Protein AF-0000000077857695 (afdb_homodimer)

pLDDT: mean 72.37, std 32.59, range [12.42, 98.81]

Radius of gyration: 38.2 Å; Cα contacts (8 Å, |Δi|>4): 1577; chains: 2; bounding box: 102×129×123 Å

Solvent-accessible surface area (backbone atoms only — not comparable to full-atom values): 80699 Å² total; per-residue (Å²): 125,87,86,89,89,79,82,91,87,80,86,78,92,68,86,69,86,88,51,24,64,79,84,88,80,83,83,84,83,84,83,87,83,86,82,84,88,85,86,78,89,80,85,86,79,86,78,86,74,84,84,78,83,80,89,83,90,84,89,92,79,85,91,83,82,85,90,81,90,86,86,87,83,78,91,83,80,74,90,73,72,74,85,64,69,84,77,70,71,86,71,39,16,75,67,79,69,83,62,64,72,78,78,61,50,61,49,73,38,88,58,38,28,38,34,47,61,18,84,56,19,61,57,53,46,72,63,62,60,71,51,78,47,36,89,83,76,28,34,32,78,54,94,79,38,31,40,36,51,34,29,70,57,42,83,82,34,83,31,42,45,41,26,46,33,37,49,39,82,76,29,65,64,47,81,52,48,65,57,46,32,51,56,44,45,63,50,44,59,88,45,53,68,59,24,52,53,45,26,63,26,53,45,34,27,54,55,63,53,69,64,62,68,65,49,48,60,28,39,74,75,33,66,75,63,34,60,41,26,34,51,32,23,45,44,58,47,22,54,78,52,41,68,75,35,83,83,44,47,83,46,84,77,63,65,60,66,63,41,48,53,49,23,53,52,37,36,60,47,32,42,53,54,43,36,53,52,42,49,43,17,52,55,42,50,61,46,31,81,54,92,40,61,79,63,55,64,61,52,41,51,44,17,50,49,30,19,44,51,38,41,39,48,35,56,43,39,40,44,58,50,85,74,40,70,50,50,67,67,54,38,20,43,46,53,43,41,31,48,51,51,50,43,51,42,48,51,51,16,41,56,46,32,48,80,54,50,80,48,75,54,51,51,54,55,72,80,89,55,77,75,46,46,59,77,66,70,59,76,75,66,83,76,75,50,56,69,48,54,52,50,68,58,16,48,51,50,41,54,48,48,50,55,52,41,55,53,47,50,47,49,42,60,64,52,59,25,61,59,36,52,56,66,39,51,31,68,61,45,47,64,63,43,50,63,52,53,49,50,52,51,51,53,62,71,65,50,58,71,86,67,41,78,80,62,77,54,87,63,47,63,45,60,51,45,65,59,47,51,53,46,40,51,54,47,58,56,43,49,58,39,57,52,21,61,74,32,76,54,74,67,82,55,61,67,60,53,52,49,51,49,50,52,45,52,52,49,53,50,52,46,51,51,54,61,72,65,59,47,71,57,36,59,70,25,67,59,58,63,61,48,26,54,36,54,26,35,53,55,41,48,39,48,50,52,30,76,65,41,90,44,71,68,50,27,52,50,32,41,51,50,45,53,51,51,52,51,51,30,58,66,49,18,79,74,21,66,41,35,36,24,14,46,47,45,41,50,67,55,68,40,47,94,36,31,79,75,56,73,48,92,65,81,75,79,76,71,82,68,85,70,72,72,78,82,71,80,78,76,78,74,77,70,76,77,73,78,82,81,80,79,84,88,87,81,78,85,70,28,60,52,79,75,82,73,83,78,77,75,72,66,68,75,67,61,79,68,55,76,81,66,54,72,48,45,83,37,69,82,56,49,72,70,64,67,76,73,65,125,131,88,85,76,94,78,74,98,74,89,79,87,88,84,86,81,83,84,76,86,89,74,84,88,78,83,86,80,84,84,88,82,90,81,84,88,80,86,86,80,91,81,80,57,46,67,86,83,88,81,78,86,78,81,85,75,85,79,85,89,80,85,86,87,81,82,88,77,88,78,80,85,89,79,92,81,83,73,87,74,72,74,87,67,67,82,79,69,70,84,71,67,68,76,73,78,71,81,62,65,71,78,80,60,48,60,48,73,38,88,58,40,28,39,34,46,63,19,83,57,20,61,58,52,45,72,61,63,61,70,52,79,47,36,87,84,75,29,33,32,79,53,95,79,37,31,39,34,51,35,29,71,59,42,84,84,34,84,31,43,46,38,26,46,31,37,51,40,83,76,29,66,64,47,81,51,48,66,57,45,31,50,56,43,47,64,51,46,60,88,44,52,67,61,26,53,53,46,25,62,27,51,46,35,28,55,54,64,55,70,62,61,68,64,50,48,60,29,39,74,75,32,66,77,64,33,61,43,26,35,50,30,22,45,43,58,47,23,55,78,52,40,69,74,35,84,81,44,46,84,46,86,78,64,65,62,66,63,41,47,52,49,22,54,52,36,37,61,47,32,43,53,54,45,36,54,53,42,48,42,16,51,55,42,48,60,45,32,81,54,95,40,63,79,64,56,65,61,52,40,51,44,16,50,50,30,19,45,50,36,40,37,48,36,57,43,39,40,46,59,51,87,74,40,70,50,51,67,68,54,39,20,42,46,53,44,42,30,49,51,50,51,44,52,41,48,51,52,15,42,58,46,31,46,79,55,52,81,47,76,54,50,51,54,56,71,82,89,54,76,74,44,47,58,80,66,70,60,76,78,66,83,75,75,49,56,68,49,54,52,48,68,60,15,48,51,49,40,53,49,47,50,55,51,41,55,51,49,50,48,50,43,61,64,52,59,24,61,58,34,52,56,65,39,50,32,67,62,47,46,64,63,43,50,64,54,55,49,50,53,52,51,54,63,73,66,51,58,71,87,66,40,79,79,61,76,54,85,62,46,62,45,59,51,45,63,61,48,50,51,45,38,51,54,50,58,57,42,50,56,38,58,54,21,60,72,31,76,55,74,66,81,56,61,68,59,52,54,50,52,50,49,54,45,52,52,49,52,51,50,46,50,50,54,60,70,65,58,47,70,56,36,58,70,27,68,58,59,62,62,49,26,53,36,55,26,33,53,56,40,48,40,48,50,52,30,77,65,41,90,45,73,66,51,27,53,49,31,41,51,50,46,52,50,49,52,50,51,30,58,67,49,18,79,74,24,65,41,36,35,24,15,47,46,46,41,50,66,57,68,42,48,93,38,31,79,77,57,72,48,90,65,81,76,78,77,70,80,70,85,70,73,71,77,80,71,77,78,76,78,75,77,71,76,80,74,79,82,80,81,88,82,85,82,88,78,86,73,83,77,81,79,75,81,74,80,80,74,79,65,71,73,75,68,63,78,64,54,76,80,68,52,71,50,44,81,38,68,82,58,48,70,70,63,65,78,73,63,124

Organism: Aspergillus terreus (NCBI:txid33178)

Sequence (1358 aa):
MFGDRDALSDRVISVVFASRATRGSRSPGGNDQSQGYNSLPASHVAYRALAPNTGITTEQISSAPEPAEYSALVSGSSGLLGNAQELLEGTRAPDPASSEPPDTSLGLCRSRFAELYGLTSDMEPILMRHRPYDPVTNEFRLETHSIRRVLQQDMGMQYPVTFHVSGDEKALGYHAEAVQHDTIERCVQPYGPSLVKLFWKIVHPYYPILYKQGFMERYLRSYRNVPAPLLGAVYLISLNWWSYDPELSNKTSPNASFLREAVINAIQNSYHRPKLSSIEATLLLLQCKPEDALNPDHTWTWGCTGQALSIGEAIGLHLDASSWDIPDWEKGLRKRLSWALYVQDKWTALMHGRPSHIHDDNWGVRDLTDDDFFDLQVEDQPGFSPLEGDPEVGKQEFMALVALTKILSDILSLLYTLRASQIQDTVQLYEIALPILERLSHWHQHLSPSLLMSQRVVRQLVQGFIHLSYHTLILTVLRRIIRSTALAPLCFDVAVLNRTRTLSSDAAEAATAFVKALRPDHLEAFWTFSSGFGFSLIGSFITLLLVTSRSETEKTHWREALNDYLWTLRLMGKASEPMSYAVNRLEGAILRGMEHALAVKIAPTIIETDDRSRRHDVPFNAVPPTGPQSPTMESSRSLHPATSEGTGDWVTLFMNEDLINLDLSQFDWLGEGRSDLVPMFGDRDALSDRVISVVFASRATRGSRSPGGNDQSQGYNSLPASHVAYRALAPNTGITTEQISSAPEPAEYSALVSGSSGLLGNAQELLEGTRAPDPASSEPPDTSLGLCRSRFAELYGLTSDMEPILMRHRPYDPVTNEFRLETHSIRRVLQQDMGMQYPVTFHVSGDEKALGYHAEAVQHDTIERCVQPYGPSLVKLFWKIVHPYYPILYKQGFMERYLRSYRNVPAPLLGAVYLISLNWWSYDPELSNKTSPNASFLREAVINAIQNSYHRPKLSSIEATLLLLQCKPEDALNPDHTWTWGCTGQALSIGEAIGLHLDASSWDIPDWEKGLRKRLSWALYVQDKWTALMHGRPSHIHDDNWGVRDLTDDDFFDLQVEDQPGFSPLEGDPEVGKQEFMALVALTKILSDILSLLYTLRASQIQDTVQLYEIALPILERLSHWHQHLSPSLLMSQRVVRQLVQGFIHLSYHTLILTVLRRIIRSTALAPLCFDVAVLNRTRTLSSDAAEAATAFVKALRPDHLEAFWTFSSGFGFSLIGSFITLLLVTSRSETEKTHWREALNDYLWTLRLMGKASEPMSYAVNRLEGAILRGMEHALAVKIAPTIIETDDRSRRHDVPFNAVPPTGPQSPTMESSRSLHPATSEGTGDWVTLFMNEDLINLDLSQFDWLGEGRSDLVP

Secondary structure (DSSP, 8-state):
------------------------------------------------------------------------------TTSGGGGGGSS------S---------SSS-SSEEEEE--TTSSS-HHHHHTS---TTT-EEE-SS-EEEEEES-BTTBSS-EEEEEEEGGGSTTGGGHHHHHHHHHHHHTT-HHHHHHHIIIIITTTS--S-HHHHHHHHHH-GGGS-HHHHHHHHHHHGGGGGGSTTTTTSPPPPHHHHHHHHHHHHHHHTTS--HHHHHHHHHHHHSPPSSSSS--HHHHHHHHHHHHHHHHHTTTTS--TTSSS-HHHHHHHHHHHHHHHHHHHHHHHHHT---S--GGG--PPPP-GGGGGGG-----S---TT---HHHHHHHHHHHHHHHHHHHHHIIIIISTTGGG---HHHHHHHHHHHHHHHHHHHHTS-GGGSTT---TT-----HHHHHHHHHHHHHHHHHHHHHTSSSPP--HHHHHHHHHHHHHHHHHHHHHHHT--HHHHTS---TTHHHHHHHHHHHHHHHHHT-SSHHHHHHHHHHHHHHHHHHHHHHTT-HHHHHHHHHIIIIISTT-HHHHT--PPP--------S----------------------------------SGGGTT-----GGG--GGGSHHHHGGGSTT--/--------------------------------------------------------------------------------SGGGGGGSS------SS--------SSS-SSEEEEE--TTSSS-HHHHHTS---TTT-EEE-SS-EEEEEES-BTTBSS-EEEEEEEGGGSTTGGGHHHHHHHHHHHHTT-HHHHHHHIIIIITTTS--S-HHHHHHHHHH-GGGS-HHHHHHHHHHHGGGGGGSTTTTTSPPPPHHHHHHHHHHHHHHHTTS--HHHHHHHHHHHHSPPSSSSS--HHHHHHHHHHHHHHHHHTTTTS--TTSSS-HHHHHHHHHHHHHHHHHHHHHHHHHT---S--GGG--PPPP-GGGGGGG-----S---TT---HHHHHHHHHHHHHHHHHHHHHIIIIISTTGGG---HHHHHHHHHHHHHHHHHHHHTS-GGGSTT---TT-----HHHHHHHHHHHHHHHHHHHHHTSSSPP--HHHHHHHHHHHHHHHHHHHHHHHT--HHHHTS---TTHHHHHHHHHHHHHHHHHT-SSHHHHHHHHHHHHHHHHHHHHHHTT-HHHHHHHHHIIIIISTT-HHHHT--PPP--------S-------------------------------------STT-----TT---GGGSHHHHGGGSTT--

Foldseek 3Di:
DDDDDDDDDDDDDPPPDDAADDDDDDDDYDDYDYDDYDDDDDDDDDDDDDDDDDDDDDYDDDDDDDDDDDDDDDDDDDDPDDDPPPPPDDPDDPPPPPPVPPQLAAFPDQWKHKFWDDCPDPDHQVVVLPAPADPVNQWDDDDFWIKHFFACADPNHRGTTIIIMGTLVPFPPSVCQQVLLVQLCVQFPPCLVVLLVLCQFFPCLQQVLDLVVVQVVQVVVHSSSHRRLLSLLSNLQSLLCQCVRPVRVPDDGGDSVSSLVSNVVSLVSCLRRHGSSSLNSLLSSLQHQAPDLQDHDLVVNLVSLVVSVVSLVRSPLLAQCCRTNGDQLVNLSSLSSSLSSLLSQLLSCVLVVHDRPDDPVRHHRDQDDPSSCVSVPPDCPPDPDLSGDDSVLSVLNSSLSSVLSVLSVLCCVCCRPPVNVVDLALVVLLVSLVVSVVVLVVSVVPRDPSLDPPPPDDSYQRECQSVLSSLLSLLSSLLSNLVSCQDPPHDPPVVSVVVSLVSLVVSLVVSLVSLLPDDLSNQSHRHGSSNLSSLLSSLLSLVSQLVSPLDPVSNVVSLVVSQVSLVSLVVCCVSHSSSVNSNSCCQVPVCPPCCVVSVHDRPPPPPPDPPVPDPPDPPPPPPPPPPDDDDDDDDDDIINNPPDPPDDPPPPPSPPPNSVPPCCVVVVVVPPPPPPPPD/DDDDPDDDDDDDDDPDPDDDDDDDDDDDDDDDDDDDDDDDDDDDDDDDDDDDDDDDDDDDDDDDDDDDDDDDDDDDDDDPDDDPPPPPPDPPDPPPPPPPPPQLAAFPDQWKHKFWDDPPDPPHQVVVLPAPADPVNQWDDDDFWIKHFFACADPNHRGTTIIIMGTLVPFPPSVCQQVLLVQLCVQFPPCLVVLLVLLQFFPCLQQVLDLVVVQVVQVVVHSSSHRRLLSLLSNLQSLLCQCVRPVRVPDDGGDSVSSLVSNVVSLVSCLRRHGSSSLNSLLSSLQHQAPDLQDHDLVVNLVSLVVSVVSLVRSPLLAQCCRTNGDQLVNLSSLSSSLSSLLSQLLSCVLVVHDRPDDPVRHHRDQDDPSSCVSVPPDCPPDPDLSGDDSVLSVLNSSLSSVLSVLSVLCCVCCRPPVNVPDLALVVLLVSLVVSVVVLVVSVVPRDPSLDPPPPDDSYQRECQSVLSSLLSLLSSLLSNLVSCQDPPHDPPVVSVVVSLVSLVVSLVVNLVSLLPDDLSNQSHRHGSSNLSSLLSSLLSLVSQLVSPLDPVSNVVSLVVSQVSLVSLVVCCVSHSSSVNSNSCCQVPVCPPCCVVSVHDRPDDPPPDPPVPDPPDPPPPPPPDDPDDDDDDDDDDDPDPDPDPPPPPVPPPSPPPNSVPPCCVVVVVVPPPPPPPPD

Nearest PDB structures (foldseek):
  8fit-assembly1_A  TM=4.847E-01  e=7.953E+00  synthetic construct
  8ftk-assembly1_A  TM=2.896E-01  e=5.002E+00  Thermochaetoides thermophila DSM 1495
  8fbj-assembly1_A  TM=2.468E-01  e=5.676E+00  synthetic construct
  4u1d-assembly1_C  TM=1.860E-01  e=8.653E+00  Saccharomyces cerevisiae S288C
  8fit-assembly1_A  TM=4.749E-01  e=6.819E+00  synthetic construct

Structure (mmCIF, N/CA/C/O backbone):
data_AF-0000000077857695-model_v1
#
loop_
_entity.id
_entity.type
_entity.pdbx_description
1 polymer 'Uncharacterized protein'
#
loop_
_atom_site.group_PDB
_atom_site.id
_atom_site.type_symbol
_atom_site.label_atom_id
_atom_site.label_alt_id
_atom_site.label_comp_id
_atom_site.label_asym_id
_atom_site.label_entity_id
_atom_site.label_seq_id
_atom_site.pdbx_PDB_ins_code
_atom_site.Cartn_x
_atom_site.Cartn_y
_atom_site.Cartn_z
_atom_site.occupancy
_atom_site.B_iso_or_equiv
_atom_site.auth_seq_id
_atom_site.auth_comp_id
_atom_site.auth_asym_id
_atom_site.auth_atom_id
_atom_site.pdbx_PDB_model_num
ATOM 1 N N . MET A 1 1 ? -37.156 -33.938 22.062 1 16.45 1 MET A N 1
ATOM 2 C CA . MET A 1 1 ? -37.344 -35.375 22.047 1 16.45 1 MET A CA 1
ATOM 3 C C . MET A 1 1 ? -36.594 -36 20.875 1 16.45 1 MET A C 1
ATOM 5 O O . MET A 1 1 ? -36.75 -37.219 20.609 1 16.45 1 MET A O 1
ATOM 9 N N . PHE A 1 2 ? -36.375 -35.375 19.766 1 18.7 2 PHE A N 1
ATOM 10 C CA . PHE A 1 2 ? -36.125 -36.375 18.734 1 18.7 2 PHE A CA 1
ATOM 11 C C . PHE A 1 2 ? -34.906 -37.219 19.094 1 18.7 2 PHE A C 1
ATOM 13 O O . PHE A 1 2 ? -34.031 -36.781 19.844 1 18.7 2 PHE A O 1
ATOM 20 N N . GLY A 1 3 ? -34.812 -38.375 18.484 1 16.48 3 GLY A N 1
ATOM 21 C CA . GLY A 1 3 ? -34.312 -39.75 18.688 1 16.48 3 GLY A CA 1
ATOM 22 C C . GLY A 1 3 ? -32.812 -39.844 18.625 1 16.48 3 GLY A C 1
ATOM 23 O O . GLY A 1 3 ? -32.125 -38.906 18.25 1 16.48 3 GLY A O 1
ATOM 24 N N . ASP A 1 4 ? -32.312 -41.062 18.25 1 16.34 4 ASP A N 1
ATOM 25 C CA . ASP A 1 4 ? -31.422 -42.188 18.578 1 16.34 4 ASP A CA 1
ATOM 26 C C . ASP A 1 4 ? -30.031 -41.969 17.969 1 16.34 4 ASP A C 1
ATOM 28 O O . ASP A 1 4 ? -29.906 -41.469 16.844 1 16.34 4 ASP A O 1
ATOM 32 N N . ARG A 1 5 ? -28.922 -42.188 18.75 1 18.36 5 ARG A N 1
ATOM 33 C CA . ARG A 1 5 ? -27.531 -42.125 19.172 1 18.36 5 ARG A CA 1
ATOM 34 C C . ARG A 1 5 ? -26.641 -42.969 18.266 1 18.36 5 ARG A C 1
ATOM 36 O O . ARG A 1 5 ? -25.516 -42.562 17.953 1 18.36 5 ARG A O 1
ATOM 43 N N . ASP A 1 6 ? -26.922 -44.375 18 1 16.05 6 ASP A N 1
ATOM 44 C CA . ASP A 1 6 ? -25.969 -45.438 18.328 1 16.05 6 ASP A CA 1
ATOM 45 C C . ASP A 1 6 ? -25.047 -45.719 17.156 1 16.05 6 ASP A C 1
ATOM 47 O O . ASP A 1 6 ? -23.859 -45.969 17.344 1 16.05 6 ASP A O 1
ATOM 51 N N . ALA A 1 7 ? -25.484 -46.156 15.969 1 15.77 7 ALA A N 1
ATOM 52 C CA . ALA A 1 7 ? -25.109 -47.531 15.594 1 15.77 7 ALA A CA 1
ATOM 53 C C . ALA A 1 7 ? -23.672 -47.562 15.109 1 15.77 7 ALA A C 1
ATOM 55 O O . ALA A 1 7 ? -22.875 -48.406 15.57 1 15.77 7 ALA A O 1
ATOM 56 N N . LEU A 1 8 ? -23.438 -47.594 13.695 1 15.95 8 LEU A N 1
ATOM 57 C CA . LEU A 1 8 ? -22.953 -48.719 12.898 1 15.95 8 LEU A CA 1
ATOM 58 C C . LEU A 1 8 ? -21.438 -48.812 12.961 1 15.95 8 LEU A C 1
ATOM 60 O O . LEU A 1 8 ? -20.75 -47.781 13.062 1 15.95 8 LEU A O 1
ATOM 64 N N . SER A 1 9 ? -20.844 -50.156 12.945 1 15.62 9 SER A N 1
ATOM 65 C CA . SER A 1 9 ? -19.828 -51.188 13.117 1 15.62 9 SER A CA 1
ATOM 66 C C . SER A 1 9 ? -18.641 -50.938 12.203 1 15.62 9 SER A C 1
ATOM 68 O O . SER A 1 9 ? -18.734 -50.188 11.227 1 15.62 9 SER A O 1
ATOM 70 N N . ASP A 1 10 ? -17.609 -51.812 12.258 1 16.98 10 ASP A N 1
ATOM 71 C CA . ASP A 1 10 ? -16.203 -52.188 12.32 1 16.98 10 ASP A CA 1
ATOM 72 C C . ASP A 1 10 ? -15.672 -52.594 10.938 1 16.98 10 ASP A C 1
ATOM 74 O O . ASP A 1 10 ? -14.516 -52.969 10.797 1 16.98 10 ASP A O 1
ATOM 78 N N . ARG A 1 11 ? -16.5 -52.688 9.836 1 15.91 11 ARG A N 1
ATOM 79 C CA . ARG A 1 11 ? -16.062 -53.75 8.953 1 15.91 11 ARG A CA 1
ATOM 80 C C . ARG A 1 11 ? -14.625 -53.562 8.5 1 15.91 11 ARG A C 1
ATOM 82 O O . ARG A 1 11 ? -14.102 -52.438 8.539 1 15.91 11 ARG A O 1
ATOM 89 N N . VAL A 1 12 ? -14.094 -54.719 7.605 1 15.38 12 VAL A N 1
ATOM 90 C CA . VAL A 1 12 ? -13.188 -55.844 7.359 1 15.38 12 VAL A CA 1
ATOM 91 C C . VAL A 1 12 ? -12.133 -55.438 6.336 1 15.38 12 VAL A C 1
ATOM 93 O O . VAL A 1 12 ? -10.938 -55.688 6.523 1 15.38 12 VAL A O 1
ATOM 96 N N . ILE A 1 13 ? -12.43 -54.875 5.039 1 14.98 13 ILE A N 1
ATOM 97 C CA . ILE A 1 13 ? -11.953 -55.688 3.924 1 14.98 13 ILE A CA 1
ATOM 98 C C . ILE A 1 13 ? -10.469 -55.438 3.688 1 14.98 13 ILE A C 1
ATOM 100 O O . ILE A 1 13 ? -10.039 -54.281 3.613 1 14.98 13 ILE A O 1
ATOM 104 N N . SER A 1 14 ? -9.547 -56.531 3.824 1 16.02 14 SER A N 1
ATOM 105 C CA . SER A 1 14 ? -8.172 -57 3.771 1 16.02 14 SER A CA 1
ATOM 106 C C . SER A 1 14 ? -7.594 -56.875 2.367 1 16.02 14 SER A C 1
ATOM 108 O O . SER A 1 14 ? -6.5 -57.375 2.09 1 16.02 14 SER A O 1
ATOM 110 N N . VAL A 1 15 ? -7.742 -55.812 1.631 1 15.15 15 VAL A N 1
ATOM 111 C CA . VAL A 1 15 ? -7.391 -56.062 0.236 1 15.15 15 VAL A CA 1
ATOM 112 C C . VAL A 1 15 ? -5.922 -56.469 0.136 1 15.15 15 VAL A C 1
ATOM 114 O O . VAL A 1 15 ? -5.039 -55.719 0.577 1 15.15 15 VAL A O 1
ATOM 117 N N . VAL A 1 16 ? -5.586 -57.75 -0.18 1 15.62 16 VAL A N 1
ATOM 118 C CA . VAL A 1 16 ? -4.461 -58.688 -0.301 1 15.62 16 VAL A CA 1
ATOM 119 C C . VAL A 1 16 ? -3.637 -58.344 -1.539 1 15.62 16 VAL A C 1
ATOM 121 O O . VAL A 1 16 ? -2.564 -58.906 -1.759 1 15.62 16 VAL A O 1
ATOM 124 N N . PHE A 1 17 ? -3.646 -57.281 -2.162 1 15.16 17 PHE A N 1
ATOM 125 C CA . PHE A 1 17 ? -3.148 -57.531 -3.508 1 15.16 17 PHE A CA 1
ATOM 126 C C . PHE A 1 17 ? -1.735 -58.094 -3.461 1 15.16 17 PHE A C 1
ATOM 128 O O . PHE A 1 17 ? -0.964 -57.781 -2.553 1 15.16 17 PHE A O 1
ATOM 135 N N . ALA A 1 18 ? -1.448 -59.031 -4.465 1 14.61 18 ALA A N 1
ATOM 136 C CA . ALA A 1 18 ? -0.634 -60.094 -4.996 1 14.61 18 ALA A CA 1
ATOM 137 C C . ALA A 1 18 ? 0.766 -59.625 -5.359 1 14.61 18 ALA A C 1
ATOM 139 O O . ALA A 1 18 ? 0.969 -58.438 -5.621 1 14.61 18 ALA A O 1
ATOM 140 N N . SER A 1 19 ? 1.683 -60.688 -5.562 1 15.39 19 SER A N 1
ATOM 141 C CA . SER A 1 19 ? 3.018 -61.25 -5.367 1 15.39 19 SER A CA 1
ATOM 142 C C . SER A 1 19 ? 3.914 -60.969 -6.566 1 15.39 19 SER A C 1
ATOM 144 O O . SER A 1 19 ? 5.133 -60.844 -6.422 1 15.39 19 SER A O 1
ATOM 146 N N . ARG A 1 20 ? 3.615 -60.969 -7.906 1 14.34 20 ARG A N 1
ATOM 147 C CA . ARG A 1 20 ? 4.391 -61.938 -8.641 1 14.34 20 ARG A CA 1
ATOM 148 C C . ARG A 1 20 ? 5.809 -61.438 -8.898 1 14.34 20 ARG A C 1
ATOM 150 O O . ARG A 1 20 ? 6.781 -62.156 -8.609 1 14.34 20 ARG A O 1
ATOM 157 N N . ALA A 1 21 ? 6.207 -61.094 -10.219 1 14.52 21 ALA A N 1
ATOM 158 C CA . ALA A 1 21 ? 7.023 -61.906 -11.125 1 14.52 21 ALA A CA 1
ATOM 159 C C . ALA A 1 21 ? 8.508 -61.562 -10.977 1 14.52 21 ALA A C 1
ATOM 161 O O . ALA A 1 21 ? 8.859 -60.469 -10.492 1 14.52 21 ALA A O 1
ATOM 162 N N . THR A 1 22 ? 9.266 -62.312 -11.859 1 14.44 22 THR A N 1
ATOM 163 C CA . THR A 1 22 ? 10.477 -63.125 -11.914 1 14.44 22 THR A CA 1
ATOM 164 C C . THR A 1 22 ? 11.688 -62.281 -12.273 1 14.44 22 THR A C 1
ATOM 166 O O . THR A 1 22 ? 12.711 -62.312 -11.586 1 14.44 22 THR A O 1
ATOM 169 N N . ARG A 1 23 ? 12.094 -62.156 -13.633 1 13.84 23 ARG A N 1
ATOM 170 C CA . ARG A 1 23 ? 13.273 -62.875 -14.117 1 13.84 23 ARG A CA 1
ATOM 171 C C . ARG A 1 23 ? 14.523 -62.031 -13.992 1 13.84 23 ARG A C 1
ATOM 173 O O . ARG A 1 23 ? 14.43 -60.812 -13.758 1 13.84 23 ARG A O 1
ATOM 180 N N . GLY A 1 24 ? 15.297 -62.062 -15.141 1 13.9 24 GLY A N 1
ATOM 181 C CA . GLY A 1 24 ? 16.609 -62.625 -15.383 1 13.9 24 GLY A CA 1
ATOM 182 C C . GLY A 1 24 ? 17.734 -61.625 -15.219 1 13.9 24 GLY A C 1
ATOM 183 O O . GLY A 1 24 ? 17.484 -60.438 -15.016 1 13.9 24 GLY A O 1
ATOM 184 N N . SER A 1 25 ? 18.828 -61.844 -16.156 1 13.78 25 SER A N 1
ATOM 185 C CA . SER A 1 25 ? 20.25 -62.125 -15.984 1 13.78 25 SER A CA 1
ATOM 186 C C . SER A 1 25 ? 21.094 -60.875 -16.188 1 13.78 25 SER A C 1
ATOM 188 O O . SER A 1 25 ? 21.953 -60.562 -15.367 1 13.78 25 SER A O 1
ATOM 190 N N . ARG A 1 26 ? 21.281 -60.219 -17.422 1 13.94 26 ARG A N 1
ATOM 191 C CA . ARG A 1 26 ? 22.594 -60.438 -18.031 1 13.94 26 ARG A CA 1
ATOM 192 C C . ARG A 1 26 ? 23.625 -59.438 -17.516 1 13.94 26 ARG A C 1
ATOM 194 O O . ARG A 1 26 ? 23.266 -58.406 -16.969 1 13.94 26 ARG A O 1
ATOM 201 N N . SER A 1 27 ? 24.766 -59.562 -18.312 1 13.48 27 SER A N 1
ATOM 202 C CA . SER A 1 27 ? 26.188 -59.625 -18.031 1 13.48 27 SER A CA 1
ATOM 203 C C . SER A 1 27 ? 26.781 -58.25 -17.891 1 13.48 27 SER A C 1
ATOM 205 O O . SER A 1 27 ? 26.297 -57.438 -17.109 1 13.48 27 SER A O 1
ATOM 207 N N . PRO A 1 28 ? 27.859 -58.062 -18.797 1 13.79 28 PRO A N 1
ATOM 208 C CA . PRO A 1 28 ? 29.25 -57.906 -18.359 1 13.79 28 PRO A CA 1
ATOM 209 C C . PRO A 1 28 ? 29.688 -56.438 -18.281 1 13.79 28 PRO A C 1
ATOM 211 O O . PRO A 1 28 ? 30.172 -56 -17.25 1 13.79 28 PRO A O 1
ATOM 214 N N . GLY A 1 29 ? 30.188 -56 -19.516 1 13.14 29 GLY A N 1
ATOM 215 C CA . GLY A 1 29 ? 31.625 -55.812 -19.641 1 13.14 29 GLY A CA 1
ATOM 216 C C . GLY A 1 29 ? 32.094 -54.406 -19.266 1 13.14 29 GLY A C 1
ATOM 217 O O . GLY A 1 29 ? 31.266 -53.562 -18.891 1 13.14 29 GLY A O 1
ATOM 218 N N . GLY A 1 30 ? 32.781 -53.812 -20.328 1 13.48 30 GLY A N 1
ATOM 219 C CA . GLY A 1 30 ? 34.219 -53.5 -20.344 1 13.48 30 GLY A CA 1
ATOM 220 C C . GLY A 1 30 ? 34.531 -52.062 -19.922 1 13.48 30 GLY A C 1
ATOM 221 O O . GLY A 1 30 ? 33.625 -51.281 -19.656 1 13.48 30 GLY A O 1
ATOM 222 N N . ASN A 1 31 ? 35.312 -51.438 -20.875 1 13.38 31 ASN A N 1
ATOM 223 C CA . ASN A 1 31 ? 36.719 -51.031 -20.766 1 13.38 31 ASN A CA 1
ATOM 224 C C . ASN A 1 31 ? 36.844 -49.562 -20.422 1 13.38 31 ASN A C 1
ATOM 226 O O . ASN A 1 31 ? 35.875 -48.875 -20.156 1 13.38 31 ASN A O 1
ATOM 230 N N . ASP A 1 32 ? 37.531 -48.844 -21.453 1 13.53 32 ASP A N 1
ATOM 231 C CA . ASP A 1 32 ? 38.906 -48.344 -21.375 1 13.53 32 ASP A CA 1
ATOM 232 C C . ASP A 1 32 ? 38.938 -46.875 -20.969 1 13.53 32 ASP A C 1
ATOM 234 O O . ASP A 1 32 ? 37.906 -46.219 -20.938 1 13.53 32 ASP A O 1
ATOM 238 N N . GLN A 1 33 ? 39.625 -46.062 -21.969 1 12.98 33 GLN A N 1
ATOM 239 C CA . GLN A 1 33 ? 40.969 -45.469 -21.812 1 12.98 33 GLN A CA 1
ATOM 240 C C . GLN A 1 33 ? 40.875 -44 -21.406 1 12.98 33 GLN A C 1
ATOM 242 O O . GLN A 1 33 ? 41.281 -43.625 -20.297 1 12.98 33 GLN A O 1
ATOM 247 N N . SER A 1 34 ? 41.438 -43.156 -22.438 1 13.11 34 SER A N 1
ATOM 248 C CA . SER A 1 34 ? 42.719 -42.469 -22.375 1 13.11 34 SER A CA 1
ATOM 249 C C . SER A 1 34 ? 42.562 -41.031 -21.875 1 13.11 34 SER A C 1
ATOM 251 O O . SER A 1 34 ? 41.438 -40.531 -21.719 1 13.11 34 SER A O 1
ATOM 253 N N . GLN A 1 35 ? 43.281 -40.125 -22.703 1 12.9 35 GLN A N 1
ATOM 254 C CA . GLN A 1 35 ? 44.5 -39.406 -22.422 1 12.9 35 GLN A CA 1
ATOM 255 C C . GLN A 1 35 ? 44.219 -37.938 -22.031 1 12.9 35 GLN A C 1
ATOM 257 O O . GLN A 1 35 ? 44.344 -37.562 -20.875 1 12.9 35 GLN A O 1
ATOM 262 N N . GLY A 1 36 ? 44.75 -37.094 -22.984 1 12.97 36 GLY A N 1
ATOM 263 C CA . GLY A 1 36 ? 45.906 -36.25 -22.797 1 12.97 36 GLY A CA 1
ATOM 264 C C . GLY A 1 36 ? 45.562 -34.844 -22.297 1 12.97 36 GLY A C 1
ATOM 265 O O . GLY A 1 36 ? 44.375 -34.531 -22.109 1 12.97 36 GLY A O 1
ATOM 266 N N . TYR A 1 37 ? 46.094 -33.844 -23.172 1 13.42 37 TYR A N 1
ATOM 267 C CA . TYR A 1 37 ? 47.219 -32.938 -22.969 1 13.42 37 TYR A CA 1
ATOM 268 C C . TYR A 1 37 ? 46.719 -31.547 -22.531 1 13.42 37 TYR A C 1
ATOM 270 O O . TYR A 1 37 ? 45.531 -31.266 -22.609 1 13.42 37 TYR A O 1
ATOM 278 N N . ASN A 1 38 ? 47.406 -30.578 -23.234 1 13.15 38 ASN A N 1
ATOM 279 C CA . ASN A 1 38 ? 48.406 -29.609 -22.844 1 13.15 38 ASN A CA 1
ATOM 280 C C . ASN A 1 38 ? 47.812 -28.234 -22.562 1 13.15 38 ASN A C 1
ATOM 282 O O . ASN A 1 38 ? 47.719 -27.828 -21.406 1 13.15 38 ASN A O 1
ATOM 286 N N . SER A 1 39 ? 48.344 -27.312 -23.438 1 13.41 39 SER A N 1
ATOM 287 C CA . SER A 1 39 ? 49.281 -26.219 -23.219 1 13.41 39 SER A CA 1
ATOM 288 C C . SER A 1 39 ? 48.562 -24.906 -22.953 1 13.41 39 SER A C 1
ATOM 290 O O . SER A 1 39 ? 47.344 -24.797 -23.188 1 13.41 39 SER A O 1
ATOM 292 N N . LEU A 1 40 ? 49.375 -23.922 -23.266 1 13.11 40 LEU A N 1
ATOM 293 C CA . LEU A 1 40 ? 49.938 -22.75 -22.594 1 13.11 40 LEU A CA 1
ATOM 294 C C . LEU A 1 40 ? 49.125 -21.5 -22.906 1 13.11 40 LEU A C 1
ATOM 296 O O . LEU A 1 40 ? 48.781 -20.734 -22 1 13.11 40 LEU A O 1
ATOM 300 N N . PRO A 1 41 ? 49.062 -21.188 -24.297 1 13.35 41 PRO A N 1
ATOM 301 C CA . PRO A 1 41 ? 49.875 -20 -24.547 1 13.35 41 PRO A CA 1
ATOM 302 C C . PRO A 1 41 ? 49.25 -18.719 -24 1 13.35 41 PRO A C 1
ATOM 304 O O . PRO A 1 41 ? 48.062 -18.688 -23.656 1 13.35 41 PRO A O 1
ATOM 307 N N . ALA A 1 42 ? 49.906 -17.594 -24.594 1 12.87 42 ALA A N 1
ATOM 308 C CA . ALA A 1 42 ? 50.688 -16.359 -24.422 1 12.87 42 ALA A CA 1
ATOM 309 C C . ALA A 1 42 ? 49.75 -15.148 -24.422 1 12.87 42 ALA A C 1
ATOM 311 O O . ALA A 1 42 ? 49.75 -14.352 -23.484 1 12.87 42 ALA A O 1
ATOM 312 N N . SER A 1 43 ? 49.812 -14.523 -25.578 1 13.5 43 SER A N 1
ATOM 313 C CA . SER A 1 43 ? 50.531 -13.266 -25.781 1 13.5 43 SER A CA 1
ATOM 314 C C . SER A 1 43 ? 49.625 -12.07 -25.453 1 13.5 43 SER A C 1
ATOM 316 O O . SER A 1 43 ? 48.438 -12.219 -25.25 1 13.5 43 SER A O 1
ATOM 318 N N . HIS A 1 44 ? 49.938 -11.039 -26.234 1 14.28 44 HIS A N 1
ATOM 319 C CA . HIS A 1 44 ? 50.531 -9.711 -26.297 1 14.28 44 HIS A CA 1
ATOM 320 C C . HIS A 1 44 ? 49.469 -8.625 -26.219 1 14.28 44 HIS A C 1
ATOM 322 O O . HIS A 1 44 ? 48.281 -8.898 -26.391 1 14.28 44 HIS A O 1
ATOM 328 N N . VAL A 1 45 ? 50 -7.504 -26.516 1 13.24 45 VAL A N 1
ATOM 329 C CA . VAL A 1 45 ? 50.281 -6.125 -26.125 1 13.24 45 VAL A CA 1
ATOM 330 C C . VAL A 1 45 ? 49.188 -5.211 -26.672 1 13.24 45 VAL A C 1
ATOM 332 O O . VAL A 1 45 ? 48.625 -4.395 -25.953 1 13.24 45 VAL A O 1
ATOM 335 N N . ALA A 1 46 ? 49.188 -5.141 -28.031 1 13.48 46 ALA A N 1
ATOM 336 C CA . ALA A 1 46 ? 49.625 -3.869 -28.594 1 13.48 46 ALA A CA 1
ATOM 337 C C . ALA A 1 46 ? 48.531 -2.805 -28.453 1 13.48 46 ALA A C 1
ATOM 339 O O . ALA A 1 46 ? 47.375 -3.127 -28.281 1 13.48 46 ALA A O 1
ATOM 340 N N . TYR A 1 47 ? 49.094 -1.621 -28.797 1 12.42 47 TYR A N 1
ATOM 341 C CA . TYR A 1 47 ? 49.188 -0.172 -28.672 1 12.42 47 TYR A CA 1
ATOM 342 C C . TYR A 1 47 ? 48.062 0.519 -29.438 1 12.42 47 TYR A C 1
ATOM 344 O O . TYR A 1 47 ? 47.469 1.484 -28.953 1 12.42 47 TYR A O 1
ATOM 352 N N . ARG A 1 48 ? 47.875 0.021 -30.75 1 13.44 48 ARG A N 1
ATOM 353 C CA . ARG A 1 48 ? 48.062 1.138 -31.672 1 13.44 48 ARG A CA 1
ATOM 354 C C . ARG A 1 48 ? 47.125 2.297 -31.344 1 13.44 48 ARG A C 1
ATOM 356 O O . ARG A 1 48 ? 46.062 2.096 -30.75 1 13.44 48 ARG A O 1
ATOM 363 N N . ALA A 1 49 ? 47.375 3.27 -32.281 1 12.55 49 ALA A N 1
ATOM 364 C CA . ALA A 1 49 ? 47.625 4.641 -32.719 1 12.55 49 ALA A CA 1
ATOM 365 C C . ALA A 1 49 ? 46.312 5.383 -33 1 12.55 49 ALA A C 1
ATOM 367 O O . ALA A 1 49 ? 46.219 6.582 -32.719 1 12.55 49 ALA A O 1
ATOM 368 N N . LEU A 1 50 ? 45.469 4.641 -33.688 1 12.98 50 LEU A N 1
ATOM 369 C CA . LEU A 1 50 ? 45.188 5.504 -34.844 1 12.98 50 LEU A CA 1
ATOM 370 C C . LEU A 1 50 ? 44.656 6.859 -34.375 1 12.98 50 LEU A C 1
ATOM 372 O O . LEU A 1 50 ? 44.125 6.98 -33.25 1 12.98 50 LEU A O 1
ATOM 376 N N . ALA A 1 51 ? 44.438 7.648 -35.5 1 13.16 51 ALA A N 1
ATOM 377 C CA . ALA A 1 51 ? 44.625 8.867 -36.281 1 13.16 51 ALA A CA 1
ATOM 378 C C . ALA A 1 51 ? 43.625 9.938 -35.844 1 13.16 51 ALA A C 1
ATOM 380 O O . ALA A 1 51 ? 42.562 9.625 -35.344 1 13.16 51 ALA A O 1
ATOM 381 N N . PRO A 1 52 ? 44.188 11.094 -36.281 1 13.2 52 PRO A N 1
ATOM 382 C CA . PRO A 1 52 ? 44.094 12.539 -36.062 1 13.2 52 PRO A CA 1
ATOM 383 C C . PRO A 1 52 ? 42.781 13.148 -36.5 1 13.2 52 PRO A C 1
ATOM 385 O O . PRO A 1 52 ? 42.406 14.219 -36.031 1 13.2 52 PRO A O 1
ATOM 388 N N . ASN A 1 53 ? 42.188 12.469 -37.594 1 12.98 53 ASN A N 1
ATOM 389 C CA . ASN A 1 53 ? 41.906 13.438 -38.656 1 12.98 53 ASN A CA 1
ATOM 390 C C . ASN A 1 53 ? 41.094 14.617 -38.125 1 12.98 53 ASN A C 1
ATOM 392 O O . ASN A 1 53 ? 40.375 14.484 -37.125 1 12.98 53 ASN A O 1
ATOM 396 N N . THR A 1 54 ? 41.062 15.602 -39.094 1 13.3 54 THR A N 1
ATOM 397 C CA . THR A 1 54 ? 41.25 17 -39.5 1 13.3 54 THR A CA 1
ATOM 398 C C . THR A 1 54 ? 39.938 17.781 -39.281 1 13.3 54 THR A C 1
ATOM 400 O O . THR A 1 54 ? 39.969 18.875 -38.688 1 13.3 54 THR A O 1
ATOM 403 N N . GLY A 1 55 ? 39.062 17.719 -40.312 1 13.38 55 GLY A N 1
ATOM 404 C CA . GLY A 1 55 ? 38.844 18.906 -41.125 1 13.38 55 GLY A CA 1
ATOM 405 C C . GLY A 1 55 ? 38 19.969 -40.438 1 13.38 55 GLY A C 1
ATOM 406 O O . GLY A 1 55 ? 37.344 19.672 -39.438 1 13.38 55 GLY A O 1
ATOM 407 N N . ILE A 1 56 ? 37.875 21.188 -41.219 1 13.2 56 ILE A N 1
ATOM 408 C CA . ILE A 1 56 ? 37.938 22.641 -41.312 1 13.2 56 ILE A CA 1
ATOM 409 C C . ILE A 1 56 ? 36.562 23.219 -40.906 1 13.2 56 ILE A C 1
ATOM 411 O O . ILE A 1 56 ? 36.5 24.078 -40.031 1 13.2 56 ILE A O 1
ATOM 415 N N . THR A 1 57 ? 35.812 23.625 -41.969 1 13.2 57 THR A N 1
ATOM 416 C CA . THR A 1 57 ? 35.719 25.031 -42.375 1 13.2 57 THR A CA 1
ATOM 417 C C . THR A 1 57 ? 34.656 25.766 -41.562 1 13.2 57 THR A C 1
ATOM 419 O O . THR A 1 57 ? 33.781 25.125 -40.969 1 13.2 57 THR A O 1
ATOM 422 N N . THR A 1 58 ? 34.094 26.938 -42.312 1 12.95 58 THR A N 1
ATOM 423 C CA . THR A 1 58 ? 34 28.391 -42.312 1 12.95 58 THR A CA 1
ATOM 424 C C . THR A 1 58 ? 32.656 28.828 -41.75 1 12.95 58 THR A C 1
ATOM 426 O O . THR A 1 58 ? 32.625 29.672 -40.844 1 12.95 58 THR A O 1
ATOM 429 N N . GLU A 1 59 ? 31.703 29.484 -42.719 1 13.34 59 GLU A N 1
ATOM 430 C CA . GLU A 1 59 ? 31.422 30.906 -42.906 1 13.34 59 GLU A CA 1
ATOM 431 C C . GLU A 1 59 ? 30.234 31.359 -42.031 1 13.34 59 GLU A C 1
ATOM 433 O O . GLU A 1 59 ? 29.531 30.531 -41.469 1 13.34 59 GLU A O 1
ATOM 438 N N . GLN A 1 60 ? 29.312 32.281 -42.781 1 13.5 60 GLN A N 1
ATOM 439 C CA . GLN A 1 60 ? 28.984 33.688 -42.812 1 13.5 60 GLN A CA 1
ATOM 440 C C . GLN A 1 60 ? 27.734 34 -42 1 13.5 60 GLN A C 1
ATOM 442 O O . GLN A 1 60 ? 26.953 33.094 -41.719 1 13.5 60 GLN A O 1
ATOM 447 N N . ILE A 1 61 ? 27.203 35.312 -42.312 1 13.37 61 ILE A N 1
ATOM 448 C CA . ILE A 1 61 ? 26.844 36.656 -41.812 1 13.37 61 ILE A CA 1
ATOM 449 C C . ILE A 1 61 ? 25.328 36.719 -41.562 1 13.37 61 ILE A C 1
ATOM 451 O O . ILE A 1 61 ? 24.875 37.125 -40.5 1 13.37 61 ILE A O 1
ATOM 455 N N . SER A 1 62 ? 24.484 36.688 -42.656 1 12.89 62 SER A N 1
ATOM 456 C CA . SER A 1 62 ? 23.875 37.969 -42.969 1 12.89 62 SER A CA 1
ATOM 457 C C . SER A 1 62 ? 22.688 38.25 -42.062 1 12.89 62 SER A C 1
ATOM 459 O O . SER A 1 62 ? 22.547 37.656 -41 1 12.89 62 SER A O 1
ATOM 461 N N . SER A 1 63 ? 21.594 38.812 -42.844 1 13.52 63 SER A N 1
ATOM 462 C CA . SER A 1 63 ? 20.938 40.094 -43 1 13.52 63 SER A CA 1
ATOM 463 C C . SER A 1 63 ? 19.703 40.219 -42.125 1 13.52 63 SER A C 1
ATOM 465 O O . SER A 1 63 ? 19.188 39.219 -41.625 1 13.52 63 SER A O 1
ATOM 467 N N . ALA A 1 64 ? 18.859 41.281 -42.719 1 13.69 64 ALA A N 1
ATOM 468 C CA . ALA A 1 64 ? 18.297 42.594 -42.375 1 13.69 64 ALA A CA 1
ATOM 469 C C . ALA A 1 64 ? 16.891 42.438 -41.812 1 13.69 64 ALA A C 1
ATOM 471 O O . ALA A 1 64 ? 16.578 42.969 -40.75 1 13.69 64 ALA A O 1
ATOM 472 N N . PRO A 1 65 ? 15.875 42.75 -42.812 1 13.83 65 PRO A N 1
ATOM 473 C CA . PRO A 1 65 ? 15.188 44.031 -42.656 1 13.83 65 PRO A CA 1
ATOM 474 C C . PRO A 1 65 ? 13.906 43.906 -41.844 1 13.83 65 PRO A C 1
ATOM 476 O O . PRO A 1 65 ? 13.703 44.656 -40.906 1 13.83 65 PRO A O 1
ATOM 479 N N . GLU A 1 66 ? 12.789 43.438 -42.5 1 14.24 66 GLU A N 1
ATOM 480 C CA . GLU A 1 66 ? 11.789 44.406 -42.938 1 14.24 66 GLU A CA 1
ATOM 481 C C . GLU A 1 66 ? 10.719 44.625 -41.875 1 14.24 66 GLU A C 1
ATOM 483 O O . GLU A 1 66 ? 10.508 43.75 -41.031 1 14.24 66 GLU A O 1
ATOM 488 N N . PRO A 1 67 ? 9.695 45.469 -42.406 1 14.15 67 PRO A N 1
ATOM 489 C CA . PRO A 1 67 ? 8.945 46.688 -42.031 1 14.15 67 PRO A CA 1
ATOM 490 C C . PRO A 1 67 ? 7.703 46.375 -41.219 1 14.15 67 PRO A C 1
ATOM 492 O O . PRO A 1 67 ? 7.438 45.219 -40.875 1 14.15 67 PRO A O 1
ATOM 495 N N . ALA A 1 68 ? 6.543 46.969 -41.844 1 13.86 68 ALA A N 1
ATOM 496 C CA . ALA A 1 68 ? 5.672 48.094 -41.531 1 13.86 68 ALA A CA 1
ATOM 497 C C . ALA A 1 68 ? 4.379 47.625 -40.844 1 13.86 68 ALA A C 1
ATOM 499 O O . ALA A 1 68 ? 3.979 48.156 -39.812 1 13.86 68 ALA A O 1
ATOM 500 N N . GLU A 1 69 ? 3.373 47 -41.625 1 14.22 69 GLU A N 1
ATOM 501 C CA . GLU A 1 69 ? 2.217 47.844 -41.938 1 14.22 69 GLU A CA 1
ATOM 502 C C . GLU A 1 69 ? 1.191 47.781 -40.812 1 14.22 69 GLU A C 1
ATOM 504 O O . GLU A 1 69 ? 1.204 46.875 -40 1 14.22 69 GLU A O 1
ATOM 509 N N . TYR A 1 70 ? -0.15 48.188 -41.219 1 14.08 70 TYR A N 1
ATOM 510 C CA . TYR A 1 70 ? -1.134 49.25 -41.062 1 14.08 70 TYR A CA 1
ATOM 511 C C . TYR A 1 70 ? -2.207 48.844 -40.062 1 14.08 70 TYR A C 1
ATOM 513 O O . TYR A 1 70 ? -2.453 49.531 -39.062 1 14.08 70 TYR A O 1
ATOM 521 N N . SER A 1 71 ? -3.549 48.625 -40.594 1 14.12 71 SER A N 1
ATOM 522 C CA . SER A 1 71 ? -4.676 49.562 -40.531 1 14.12 71 SER A CA 1
ATOM 523 C C . SER A 1 71 ? -5.633 49.219 -39.406 1 14.12 71 SER A C 1
ATOM 525 O O . SER A 1 71 ? -5.938 50.031 -38.562 1 14.12 71 SER A O 1
ATOM 527 N N . ALA A 1 72 ? -7.098 49.031 -39.812 1 15.03 72 ALA A N 1
ATOM 528 C CA . ALA A 1 72 ? -8.328 49.781 -39.656 1 15.03 72 ALA A CA 1
ATOM 529 C C . ALA A 1 72 ? -9.164 49.25 -38.5 1 15.03 72 ALA A C 1
ATOM 531 O O . ALA A 1 72 ? -9.297 48.031 -38.344 1 15.03 72 ALA A O 1
ATOM 532 N N . LEU A 1 73 ? -9.672 50.094 -37.594 1 14.9 73 LEU A N 1
ATOM 533 C CA . LEU A 1 73 ? -10.242 50.312 -36.25 1 14.9 73 LEU A CA 1
ATOM 534 C C . LEU A 1 73 ? -11.664 49.75 -36.188 1 14.9 73 LEU A C 1
ATOM 536 O O . LEU A 1 73 ? -12.188 49.5 -35.094 1 14.9 73 LEU A O 1
ATOM 540 N N . VAL A 1 74 ? -12.5 49.75 -37.375 1 14.86 74 VAL A N 1
ATOM 541 C CA . VAL A 1 74 ? -13.719 50.5 -37.156 1 14.86 74 VAL A CA 1
ATOM 542 C C . VAL A 1 74 ? -14.633 49.781 -36.188 1 14.86 74 VAL A C 1
ATOM 544 O O . VAL A 1 74 ? -15.078 50.375 -35.188 1 14.86 74 VAL A O 1
ATOM 547 N N . SER A 1 75 ? -15.938 49.344 -36.719 1 15.75 75 SER A N 1
ATOM 548 C CA . SER A 1 75 ? -17.312 49.781 -36.5 1 15.75 75 SER A CA 1
ATOM 549 C C . SER A 1 75 ? -18 48.938 -35.438 1 15.75 75 SER A C 1
ATOM 551 O O . SER A 1 75 ? -17.906 47.688 -35.469 1 15.75 75 SER A O 1
ATOM 553 N N . GLY A 1 76 ? -18.453 49.5 -34.25 1 15.82 76 GLY A N 1
ATOM 554 C CA . GLY A 1 76 ? -18.906 49.281 -32.875 1 15.82 76 GLY A CA 1
ATOM 555 C C . GLY A 1 76 ? -20.203 48.531 -32.812 1 15.82 76 GLY A C 1
ATOM 556 O O . GLY A 1 76 ? -20.516 47.938 -31.766 1 15.82 76 GLY A O 1
ATOM 557 N N . SER A 1 77 ? -21.281 49 -33.625 1 16.22 77 SER A N 1
ATOM 558 C CA . SER A 1 77 ? -22.516 49.469 -33 1 16.22 77 SER A CA 1
ATOM 559 C C . SER A 1 77 ? -23.359 48.312 -32.531 1 16.22 77 SER A C 1
ATOM 561 O O . SER A 1 77 ? -23.891 48.344 -31.406 1 16.22 77 SER A O 1
ATOM 563 N N . SER A 1 78 ? -24.047 47.656 -33.562 1 16.75 78 SER A N 1
ATOM 564 C CA . SER A 1 78 ? -25.5 47.594 -33.594 1 16.75 78 SER A CA 1
ATOM 565 C C . SER A 1 78 ? -26.047 46.562 -32.625 1 16.75 78 SER A C 1
ATOM 567 O O . SER A 1 78 ? -27.219 46.625 -32.25 1 16.75 78 SER A O 1
ATOM 569 N N . GLY A 1 79 ? -25.547 45.281 -32.656 1 16.3 79 GLY A N 1
ATOM 570 C CA . GLY A 1 79 ? -26.469 44.156 -32.688 1 16.3 79 GLY A CA 1
ATOM 571 C C . GLY A 1 79 ? -27.047 43.844 -31.312 1 16.3 79 GLY A C 1
ATOM 572 O O . GLY A 1 79 ? -26.734 42.812 -30.719 1 16.3 79 GLY A O 1
ATOM 573 N N . LEU A 1 80 ? -27.297 44.875 -30.453 1 18.23 80 LEU A N 1
ATOM 574 C CA . LEU A 1 80 ? -27.547 44.656 -29.047 1 18.23 80 LEU A CA 1
ATOM 575 C C . LEU A 1 80 ? -28.828 43.844 -28.844 1 18.23 80 LEU A C 1
ATOM 577 O O . LEU A 1 80 ? -29.125 43.438 -27.719 1 18.23 80 LEU A O 1
ATOM 581 N N . LEU A 1 81 ? -29.891 44.156 -29.719 1 18.17 81 LEU A N 1
ATOM 582 C CA . LEU A 1 81 ? -31.234 44.312 -29.203 1 18.17 81 LEU A CA 1
ATOM 583 C C . LEU A 1 81 ? -31.797 42.969 -28.75 1 18.17 81 LEU A C 1
ATOM 585 O O . LEU A 1 81 ? -32.594 42.906 -27.812 1 18.17 81 LEU A O 1
ATOM 589 N N . GLY A 1 82 ? -31.891 42.031 -29.781 1 18.3 82 GLY A N 1
ATOM 590 C CA . GLY A 1 82 ? -33.094 41.25 -29.891 1 18.3 82 GLY A CA 1
ATOM 591 C C . GLY A 1 82 ? -33.281 40.281 -28.734 1 18.3 82 GLY A C 1
ATOM 592 O O . GLY A 1 82 ? -34.406 39.781 -28.5 1 18.3 82 GLY A O 1
ATOM 593 N N . ASN A 1 83 ? -32.219 39.594 -28.359 1 17.59 83 ASN A N 1
ATOM 594 C CA . ASN A 1 83 ? -32.375 38.219 -27.922 1 17.59 83 ASN A CA 1
ATOM 595 C C . ASN A 1 83 ? -32.938 38.156 -26.5 1 17.59 83 ASN A C 1
ATOM 597 O O . ASN A 1 83 ? -32.562 37.281 -25.703 1 17.59 83 ASN A O 1
ATOM 601 N N . ALA A 1 84 ? -33.531 39.219 -26.016 1 19.3 84 ALA A N 1
ATOM 602 C CA . ALA A 1 84 ? -33.938 39.312 -24.625 1 19.3 84 ALA A CA 1
ATOM 603 C C . ALA A 1 84 ? -35.031 38.312 -24.297 1 19.3 84 ALA A C 1
ATOM 605 O O . ALA A 1 84 ? -35.312 38.031 -23.125 1 19.3 84 ALA A O 1
ATOM 606 N N . GLN A 1 85 ? -36.031 38.219 -25.25 1 20.5 85 GLN A N 1
ATOM 607 C CA . GLN A 1 85 ? -37.375 37.844 -24.859 1 20.5 85 GLN A CA 1
ATOM 608 C C . GLN A 1 85 ? -37.406 36.438 -24.234 1 20.5 85 GLN A C 1
ATOM 610 O O . GLN A 1 85 ? -38.344 36.125 -23.484 1 20.5 85 GLN A O 1
ATOM 615 N N . GLU A 1 86 ? -36.75 35.469 -24.906 1 20.91 86 GLU A N 1
ATOM 616 C CA . GLU A 1 86 ? -37.094 34.062 -24.688 1 20.91 86 GLU A CA 1
ATOM 617 C C . GLU A 1 86 ? -36.781 33.625 -23.25 1 20.91 86 GLU A C 1
ATOM 619 O O . GLU A 1 86 ? -36.906 32.438 -22.922 1 20.91 86 GLU A O 1
ATOM 624 N N . LEU A 1 87 ? -36.25 34.438 -22.406 1 22.55 87 LEU A N 1
ATOM 625 C CA . LEU A 1 87 ? -35.812 34.062 -21.078 1 22.55 87 LEU A CA 1
ATOM 626 C C . LEU A 1 87 ? -37 33.75 -20.172 1 22.55 87 LEU A C 1
ATOM 628 O O . LEU A 1 87 ? -36.844 33.375 -19 1 22.55 87 LEU A O 1
ATOM 632 N N . LEU A 1 88 ? -38.188 34.406 -20.406 1 23.75 88 LEU A N 1
ATOM 633 C CA . LEU A 1 88 ? -39.219 34.469 -19.375 1 23.75 88 LEU A CA 1
ATOM 634 C C . LEU A 1 88 ? -39.844 33.094 -19.141 1 23.75 88 LEU A C 1
ATOM 636 O O . LEU A 1 88 ? -40.625 32.906 -18.219 1 23.75 88 LEU A O 1
ATOM 640 N N . GLU A 1 89 ? -40.25 32.375 -20.234 1 22.61 89 GLU A N 1
ATOM 641 C CA . GLU A 1 89 ? -41.344 31.469 -20.062 1 22.61 89 GLU A CA 1
ATOM 642 C C . GLU A 1 89 ? -41.094 30.484 -18.922 1 22.61 89 GLU A C 1
ATOM 644 O O . GLU A 1 89 ? -41.906 30.312 -18.031 1 22.61 89 GLU A O 1
ATOM 649 N N . GLY A 1 90 ? -40.875 29.094 -19.297 1 23.11 90 GLY A N 1
ATOM 650 C CA . GLY A 1 90 ? -41.375 27.812 -18.828 1 23.11 90 GLY A CA 1
ATOM 651 C C . GLY A 1 90 ? -40.719 27.359 -17.531 1 23.11 90 GLY A C 1
ATOM 652 O O . GLY A 1 90 ? -39.656 26.734 -17.547 1 23.11 90 GLY A O 1
ATOM 653 N N . THR A 1 91 ? -40.719 28.094 -16.625 1 26.7 91 THR A N 1
ATOM 654 C CA . THR A 1 91 ? -40.219 27.781 -15.305 1 26.7 91 THR A CA 1
ATOM 655 C C . THR A 1 91 ? -40.938 26.578 -14.711 1 26.7 91 THR A C 1
ATOM 657 O O . THR A 1 91 ? -41.969 26.734 -14.031 1 26.7 91 THR A O 1
ATOM 660 N N . ARG A 1 92 ? -41.406 25.578 -15.523 1 26.84 92 ARG A N 1
ATOM 661 C CA . ARG A 1 92 ? -42.188 24.5 -14.93 1 26.84 92 ARG A CA 1
ATOM 662 C C . ARG A 1 92 ? -41.531 23.984 -13.656 1 26.84 92 ARG A C 1
ATOM 664 O O . ARG A 1 92 ? -40.312 23.875 -13.586 1 26.84 92 ARG A O 1
ATOM 671 N N . ALA A 1 93 ? -42.344 24 -12.609 1 31 93 ALA A N 1
ATOM 672 C CA . ALA A 1 93 ? -42 23.438 -11.312 1 31 93 ALA A CA 1
ATOM 673 C C . ALA A 1 93 ? -41.375 22.062 -11.469 1 31 93 ALA A C 1
ATOM 675 O O . ALA A 1 93 ? -41.812 21.234 -12.273 1 31 93 ALA A O 1
ATOM 676 N N . PRO A 1 94 ? -40.125 21.953 -11.289 1 28.48 94 PRO A N 1
ATOM 677 C CA . PRO A 1 94 ? -39.625 20.594 -11.547 1 28.48 94 PRO A CA 1
ATOM 678 C C . PRO A 1 94 ? -40.625 19.531 -11.078 1 28.48 94 PRO A C 1
ATOM 680 O O . PRO A 1 94 ? -41.406 19.766 -10.156 1 28.48 94 PRO A O 1
ATOM 683 N N . ASP A 1 95 ? -41.281 18.812 -11.938 1 29.88 95 ASP A N 1
ATOM 684 C CA . ASP A 1 95 ? -42.219 17.703 -11.672 1 29.88 95 ASP A CA 1
ATOM 685 C C . ASP A 1 95 ? -41.844 16.984 -10.383 1 29.88 95 ASP A C 1
ATOM 687 O O . ASP A 1 95 ? -40.688 16.641 -10.164 1 29.88 95 ASP A O 1
ATOM 691 N N . PRO A 1 96 ? -42.656 17.141 -9.312 1 30.33 96 PRO A N 1
ATOM 692 C CA . PRO A 1 96 ? -42.531 16.422 -8.039 1 30.33 96 PRO A CA 1
ATOM 693 C C . PRO A 1 96 ? -42.219 14.93 -8.234 1 30.33 96 PRO A C 1
ATOM 695 O O . PRO A 1 96 ? -42.188 14.18 -7.258 1 30.33 96 PRO A O 1
ATOM 698 N N . ALA A 1 97 ? -42.812 14.305 -9.344 1 32.09 97 ALA A N 1
ATOM 699 C CA . ALA A 1 97 ? -42.938 12.852 -9.406 1 32.09 97 ALA A CA 1
ATOM 700 C C . ALA A 1 97 ? -41.594 12.164 -9.125 1 32.09 97 ALA A C 1
ATOM 702 O O . ALA A 1 97 ? -41.562 11.094 -8.508 1 32.09 97 ALA A O 1
ATOM 703 N N . SER A 1 98 ? -40.656 12.227 -10.109 1 34.19 98 SER A N 1
ATOM 704 C CA . SER A 1 98 ? -39.75 11.078 -9.992 1 34.19 98 SER A CA 1
ATOM 705 C C . SER A 1 98 ? -38.875 11.195 -8.758 1 34.19 98 SER A C 1
ATOM 707 O O . SER A 1 98 ? -37.812 11.852 -8.797 1 34.19 98 SER A O 1
ATOM 709 N N . SER A 1 99 ? -39.344 11.5 -7.707 1 36.34 99 SER A N 1
ATOM 710 C CA . SER A 1 99 ? -38.656 11.422 -6.414 1 36.34 99 SER A CA 1
ATOM 711 C C . SER A 1 99 ? -37.812 10.172 -6.305 1 36.34 99 SER A C 1
ATOM 713 O O . SER A 1 99 ? -38.312 9.094 -5.973 1 36.34 99 SER A O 1
ATOM 715 N N . GLU A 1 100 ? -37 9.898 -7.211 1 41.97 100 GLU A N 1
ATOM 716 C CA . GLU A 1 100 ? -36.125 8.773 -6.957 1 41.97 100 GLU A CA 1
ATOM 717 C C . GLU A 1 100 ? -35.656 8.742 -5.496 1 41.97 100 GLU A C 1
ATOM 719 O O . GLU A 1 100 ? -35.406 9.789 -4.902 1 41.97 100 GLU A O 1
ATOM 724 N N . PRO A 1 101 ? -36.25 7.84 -4.77 1 48.56 101 PRO A N 1
ATOM 725 C CA . PRO A 1 101 ? -35.781 7.734 -3.383 1 48.56 101 PRO A CA 1
ATOM 726 C C . PRO A 1 101 ? -34.312 8.102 -3.217 1 48.56 101 PRO A C 1
ATOM 728 O O . PRO A 1 101 ? -33.531 7.922 -4.148 1 48.56 101 PRO A O 1
ATOM 731 N N . PRO A 1 102 ? -34.062 9.133 -2.35 1 53.47 102 PRO A N 1
ATOM 732 C CA . PRO A 1 102 ? -32.688 9.586 -2.107 1 53.47 102 PRO A CA 1
ATOM 733 C C . PRO A 1 102 ? -31.688 8.43 -2.051 1 53.47 102 PRO A C 1
ATOM 735 O O . PRO A 1 102 ? -31.984 7.387 -1.465 1 53.47 102 PRO A O 1
ATOM 738 N N . ASP A 1 103 ? -30.797 8.367 -3.016 1 64.38 103 ASP A N 1
ATOM 739 C CA . ASP A 1 103 ? -29.719 7.391 -3.051 1 64.38 103 ASP A CA 1
ATOM 740 C C . ASP A 1 103 ? -29 7.32 -1.707 1 64.38 103 ASP A C 1
ATOM 742 O O . ASP A 1 103 ? -28.266 8.242 -1.339 1 64.38 103 ASP A O 1
ATOM 746 N N . THR A 1 104 ? -29.406 6.496 -0.819 1 77.56 104 THR A N 1
ATOM 747 C CA . THR A 1 104 ? -28.906 6.312 0.537 1 77.56 104 THR A CA 1
ATOM 748 C C . THR A 1 104 ? -27.609 5.52 0.525 1 77.56 104 THR A C 1
ATOM 750 O O . THR A 1 104 ? -27.047 5.223 1.582 1 77.56 104 THR A O 1
ATOM 753 N N . SER A 1 105 ? -27.047 5.316 -0.719 1 86.06 105 SER A N 1
ATOM 754 C CA . SER A 1 105 ? -25.812 4.559 -0.796 1 86.06 105 SER A CA 1
ATOM 755 C C . SER A 1 105 ? -24.609 5.426 -0.437 1 86.06 105 SER A C 1
ATOM 757 O O . SER A 1 105 ? -24.625 6.641 -0.645 1 86.06 105 SER A O 1
ATOM 759 N N . LEU A 1 106 ? -23.656 4.863 0.193 1 86.38 106 LEU A N 1
ATOM 760 C CA . LEU A 1 106 ? -22.438 5.543 0.578 1 86.38 106 LEU A CA 1
ATOM 761 C C . LEU A 1 106 ? -21.359 5.355 -0.483 1 86.38 106 LEU A C 1
ATOM 763 O O . LEU A 1 106 ? -20.703 6.316 -0.887 1 86.38 106 LEU A O 1
ATOM 767 N N . GLY A 1 107 ? -21.328 4.184 -1.009 1 83.44 107 GLY A N 1
ATOM 768 C CA . GLY A 1 107 ? -20.172 3.834 -1.828 1 83.44 107 GLY A CA 1
ATOM 769 C C . GLY A 1 107 ? -20.484 3.781 -3.311 1 83.44 107 GLY A C 1
ATOM 770 O O . GLY A 1 107 ? -19.578 3.699 -4.145 1 83.44 107 GLY A O 1
ATOM 771 N N . LEU A 1 108 ? -21.719 3.834 -3.691 1 82.25 108 LEU A N 1
ATOM 772 C CA . LEU A 1 108 ? -22.062 3.713 -5.105 1 82.25 108 LEU A CA 1
ATOM 773 C C . LEU A 1 108 ? -23 4.84 -5.543 1 82.25 108 LEU A C 1
ATOM 775 O O . LEU A 1 108 ? -23.75 4.688 -6.504 1 82.25 108 LEU A O 1
ATOM 779 N N . CYS A 1 109 ? -22.875 5.902 -4.836 1 86.56 109 CYS A N 1
ATOM 780 C CA . CYS A 1 109 ? -23.625 7.082 -5.25 1 86.56 109 CYS A CA 1
ATOM 781 C C . CYS A 1 109 ? -23.125 7.598 -6.594 1 86.56 109 CYS A C 1
ATOM 783 O O . CYS A 1 109 ? -21.922 7.578 -6.867 1 86.56 109 CYS A O 1
ATOM 785 N N . ARG A 1 110 ? -23.969 8.055 -7.344 1 83.44 110 ARG A N 1
ATOM 786 C CA . ARG A 1 110 ? -23.656 8.398 -8.727 1 83.44 110 ARG A CA 1
ATOM 787 C C . ARG A 1 110 ? -22.875 9.711 -8.805 1 83.44 110 ARG A C 1
ATOM 789 O O . ARG A 1 110 ? -22.016 9.867 -9.664 1 83.44 110 ARG A O 1
ATOM 796 N N . SER A 1 111 ? -23.172 10.578 -7.906 1 90.75 111 SER A N 1
ATOM 797 C CA . SER A 1 111 ? -22.625 11.914 -8.125 1 90.75 111 SER A CA 1
ATOM 798 C C . SER A 1 111 ? -21.781 12.375 -6.938 1 90.75 111 SER A C 1
ATOM 800 O O . SER A 1 111 ? -21.266 13.492 -6.934 1 90.75 111 SER A O 1
ATOM 802 N N . ARG A 1 112 ? -21.672 11.547 -5.957 1 94.31 112 ARG A N 1
ATOM 803 C CA . ARG A 1 112 ? -20.922 11.922 -4.762 1 94.31 112 ARG A CA 1
ATOM 804 C C . ARG A 1 112 ? -20.016 10.789 -4.301 1 94.31 112 ARG A C 1
ATOM 806 O O . ARG A 1 112 ? -20.266 9.625 -4.629 1 94.31 112 ARG A O 1
ATOM 813 N N . PHE A 1 113 ? -19 11.102 -3.643 1 95 113 PHE A N 1
ATOM 814 C CA . PHE A 1 113 ? -18.141 10.102 -3.037 1 95 113 PHE A CA 1
ATOM 815 C C . PHE A 1 113 ? -17.906 10.406 -1.56 1 95 113 PHE A C 1
ATOM 817 O O . PHE A 1 113 ? -18.109 11.539 -1.115 1 95 113 PHE A O 1
ATOM 824 N N . ALA A 1 114 ? -17.625 9.422 -0.822 1 96.12 114 ALA A N 1
ATOM 825 C CA . ALA A 1 114 ? -17.484 9.516 0.629 1 96.12 114 ALA A CA 1
ATOM 826 C C . ALA A 1 114 ? -16.141 8.977 1.097 1 96.12 114 ALA A C 1
ATOM 828 O O . ALA A 1 114 ? -15.695 7.926 0.628 1 96.12 114 ALA A O 1
ATOM 829 N N . GLU A 1 115 ? -15.453 9.695 1.963 1 96 115 GLU A N 1
ATOM 830 C CA . GLU A 1 115 ? -14.172 9.305 2.543 1 96 115 GLU A CA 1
ATOM 831 C C . GLU A 1 115 ? -14.242 9.258 4.066 1 96 115 GLU A C 1
ATOM 833 O O . GLU A 1 115 ? -14.828 10.141 4.691 1 96 115 GLU A O 1
ATOM 838 N N . LEU A 1 116 ? -13.594 8.32 4.633 1 96.25 116 LEU A N 1
ATOM 839 C CA . LEU A 1 116 ? -13.672 8.047 6.066 1 96.25 116 LEU A CA 1
ATOM 840 C C . LEU A 1 116 ? -12.883 9.094 6.855 1 96.25 116 LEU A C 1
ATOM 842 O O . LEU A 1 116 ? -11.766 9.461 6.473 1 96.25 116 LEU A O 1
ATOM 846 N N . TYR A 1 117 ? -13.5 9.641 7.93 1 94.19 117 TYR A N 1
ATOM 847 C CA . TYR A 1 117 ? -12.734 10.383 8.93 1 94.19 117 TYR A CA 1
ATOM 848 C C . TYR A 1 117 ? -12.094 9.438 9.93 1 94.19 117 TYR A C 1
ATOM 850 O O . TYR A 1 117 ? -12.781 8.781 10.711 1 94.19 117 TYR A O 1
ATOM 858 N N . GLY A 1 118 ? -10.836 9.352 9.93 1 92.94 118 GLY A N 1
ATOM 859 C CA . GLY A 1 118 ? -10.125 8.461 10.828 1 92.94 118 GLY A CA 1
ATOM 860 C C . GLY A 1 118 ? -9.969 9.023 12.227 1 92.94 118 GLY A C 1
ATOM 861 O O . GLY A 1 118 ? -10.125 10.227 12.438 1 92.94 118 GLY A O 1
ATOM 862 N N . LEU A 1 119 ? -9.562 8.219 13.125 1 91.19 119 LEU A N 1
ATOM 863 C CA . LEU A 1 119 ? -9.523 8.562 14.539 1 91.19 119 LEU A CA 1
ATOM 864 C C . LEU A 1 119 ? -8.422 9.578 14.82 1 91.19 119 LEU A C 1
ATOM 866 O O . LEU A 1 119 ? -8.547 10.391 15.742 1 91.19 119 LEU A O 1
ATOM 870 N N . THR A 1 120 ? -7.371 9.484 14.086 1 94.62 120 THR A N 1
ATOM 871 C CA . THR A 1 120 ? -6.25 10.367 14.391 1 94.62 120 THR A CA 1
ATOM 872 C C . THR A 1 120 ? -6.324 11.633 13.547 1 94.62 120 THR A C 1
ATOM 874 O O . THR A 1 120 ? -5.488 12.531 13.688 1 94.62 120 THR A O 1
ATOM 877 N N . SER A 1 121 ? -7.297 11.727 12.68 1 92.94 121 SER A N 1
ATOM 878 C CA . SER A 1 121 ? -7.441 12.953 11.898 1 92.94 121 SER A CA 1
ATOM 879 C C . SER A 1 121 ? -7.715 14.156 12.797 1 92.94 121 SER A C 1
ATOM 881 O O . SER A 1 121 ? -7.918 14 14.008 1 92.94 121 SER A O 1
ATOM 883 N N . ASP A 1 122 ? -7.699 15.328 12.234 1 91.56 122 ASP A N 1
ATOM 884 C CA . ASP A 1 122 ? -7.914 16.531 13.031 1 91.56 122 ASP A CA 1
ATOM 885 C C . ASP A 1 122 ? -9.398 16.719 13.344 1 91.56 122 ASP A C 1
ATOM 887 O O . ASP A 1 122 ? -9.766 17.641 14.078 1 91.56 122 ASP A O 1
ATOM 891 N N . MET A 1 123 ? -10.188 15.812 12.773 1 90.12 123 MET A N 1
ATOM 892 C CA . MET A 1 123 ? -11.602 15.812 13.133 1 90.12 123 MET A CA 1
ATOM 893 C C . MET A 1 123 ? -11.844 15.031 14.414 1 90.12 123 MET A C 1
ATOM 895 O O . MET A 1 123 ? -11.961 13.805 14.391 1 90.12 123 MET A O 1
ATOM 899 N N . GLU A 1 124 ? -12.055 15.734 15.398 1 89.06 124 GLU A N 1
ATOM 900 C CA . GLU A 1 124 ? -12.227 15.102 16.703 1 89.06 124 GLU A CA 1
ATOM 901 C C . GLU A 1 124 ? -13.555 14.359 16.781 1 89.06 124 GLU A C 1
ATOM 903 O O . GLU A 1 124 ? -14.617 14.953 16.641 1 89.06 124 GLU A O 1
ATOM 908 N N . PRO A 1 125 ? -13.5 13.133 17.141 1 86.5 125 PRO A N 1
ATOM 909 C CA . PRO A 1 125 ? -14.703 12.297 17.141 1 86.5 125 PRO A CA 1
ATOM 910 C C . PRO A 1 125 ? -15.789 12.82 18.078 1 86.5 125 PRO A C 1
ATOM 912 O O . PRO A 1 125 ? -16.984 12.703 17.781 1 86.5 125 PRO A O 1
ATOM 915 N N . ILE A 1 126 ? -15.453 13.32 19.156 1 83.94 126 ILE A N 1
ATOM 916 C CA . ILE A 1 126 ? -16.438 13.781 20.125 1 83.94 126 ILE A CA 1
ATOM 917 C C . ILE A 1 126 ? -17.25 14.938 19.531 1 83.94 126 ILE A C 1
ATOM 919 O O . ILE A 1 126 ? -18.438 15.086 19.828 1 83.94 126 ILE A O 1
ATOM 923 N N . LEU A 1 127 ? -16.578 15.734 18.766 1 83.81 127 LEU A N 1
ATOM 924 C CA . LEU A 1 127 ? -17.266 16.844 18.109 1 83.81 127 LEU A CA 1
ATOM 925 C C . LEU A 1 127 ? -18.25 16.344 17.062 1 83.81 127 LEU A C 1
ATOM 927 O O . LEU A 1 127 ? -19.281 16.969 16.812 1 83.81 127 LEU A O 1
ATOM 931 N N . MET A 1 128 ? -17.906 15.227 16.469 1 86.69 128 MET A N 1
ATOM 932 C CA . MET A 1 128 ? -18.719 14.656 15.398 1 86.69 128 MET A CA 1
ATOM 933 C C . MET A 1 128 ? -20.016 14.078 15.961 1 86.69 128 MET A C 1
ATOM 935 O O . MET A 1 128 ? -21.016 13.977 15.25 1 86.69 128 MET A O 1
ATOM 939 N N . ARG A 1 129 ? -19.984 13.742 17.172 1 82.81 129 ARG A N 1
ATOM 940 C CA . ARG A 1 129 ? -21.156 13.156 17.828 1 82.81 129 ARG A CA 1
ATOM 941 C C . ARG A 1 129 ? -22.281 14.18 17.938 1 82.81 129 ARG A C 1
ATOM 943 O O . ARG A 1 129 ? -23.453 13.82 17.906 1 82.81 129 ARG A O 1
ATOM 950 N N . HIS A 1 130 ? -21.969 15.422 18 1 79.12 130 HIS A N 1
ATOM 951 C CA . HIS A 1 130 ? -22.969 16.422 18.344 1 79.12 130 HIS A CA 1
ATOM 952 C C . HIS A 1 130 ? -23.25 17.359 17.172 1 79.12 130 HIS A C 1
ATOM 954 O O . HIS A 1 130 ? -23.812 18.438 17.359 1 79.12 130 HIS A O 1
ATOM 960 N N . ARG A 1 131 ? -22.922 16.891 16.062 1 83.81 131 ARG A N 1
ATOM 961 C CA . ARG A 1 131 ? -23.266 17.703 14.891 1 83.81 131 ARG A CA 1
ATOM 962 C C . ARG A 1 131 ? -24.734 17.594 14.555 1 83.81 131 ARG A C 1
ATOM 964 O O . ARG A 1 131 ? -25.375 16.594 14.875 1 83.81 131 ARG A O 1
ATOM 971 N N . PRO A 1 132 ? -25.359 18.641 14.023 1 86.75 132 PRO A N 1
ATOM 972 C CA . PRO A 1 132 ? -26.781 18.609 13.672 1 86.75 132 PRO A CA 1
ATOM 973 C C . PRO A 1 132 ? -27.062 17.766 12.43 1 86.75 132 PRO A C 1
ATOM 975 O O . PRO A 1 132 ? -27.344 18.312 11.359 1 86.75 132 PRO A O 1
ATOM 978 N N . TYR A 1 133 ? -27.125 16.547 12.656 1 90.25 133 TYR A N 1
ATOM 979 C CA . TYR A 1 133 ? -27.375 15.617 11.555 1 90.25 133 TYR A CA 1
ATOM 980 C C . TYR A 1 133 ? -28.859 15.617 11.172 1 90.25 133 TYR A C 1
ATOM 982 O O . TYR A 1 133 ? -29.734 15.641 12.047 1 90.25 133 TYR A O 1
ATOM 990 N N . ASP A 1 134 ? -29.141 15.633 9.844 1 91.62 134 ASP A N 1
ATOM 991 C CA . ASP A 1 134 ? -30.5 15.422 9.367 1 91.62 134 ASP A CA 1
ATOM 992 C C . ASP A 1 134 ? -31.031 14.047 9.781 1 91.62 134 ASP A C 1
ATOM 994 O O . ASP A 1 134 ? -30.375 13.031 9.539 1 91.62 134 ASP A O 1
ATOM 998 N N . PRO A 1 135 ? -32.125 14 10.375 1 89 135 PRO A N 1
ATOM 999 C CA . PRO A 1 135 ? -32.625 12.734 10.922 1 89 135 PRO A CA 1
ATOM 1000 C C . PRO A 1 135 ? -32.875 11.688 9.844 1 89 135 PRO A C 1
ATOM 1002 O O . PRO A 1 135 ? -32.844 10.484 10.125 1 89 135 PRO A O 1
ATOM 1005 N N . VAL A 1 136 ? -33.062 12.133 8.68 1 87.31 136 VAL A N 1
ATOM 1006 C CA . VAL A 1 136 ? -33.406 11.195 7.621 1 87.31 136 VAL A CA 1
ATOM 1007 C C . VAL A 1 136 ? -32.156 10.734 6.902 1 87.31 136 VAL A C 1
ATOM 1009 O O . VAL A 1 136 ? -31.938 9.539 6.723 1 87.31 136 VAL A O 1
ATOM 1012 N N . THR A 1 137 ? -31.344 11.617 6.617 1 87.69 137 THR A N 1
ATOM 1013 C CA . THR A 1 137 ? -30.188 11.305 5.793 1 87.69 137 THR A CA 1
ATOM 1014 C C . THR A 1 137 ? -28.953 11.07 6.664 1 87.69 137 THR A C 1
ATOM 1016 O O . THR A 1 137 ? -27.938 10.547 6.191 1 87.69 137 THR A O 1
ATOM 1019 N N . ASN A 1 138 ? -29.031 11.477 7.934 1 91.69 138 ASN A N 1
ATOM 1020 C CA . ASN A 1 138 ? -27.906 11.422 8.867 1 91.69 138 ASN A CA 1
ATOM 1021 C C . ASN A 1 138 ? -26.719 12.234 8.359 1 91.69 138 ASN A C 1
ATOM 1023 O O . ASN A 1 138 ? -25.562 11.852 8.57 1 91.69 138 ASN A O 1
ATOM 1027 N N . GLU A 1 139 ? -27.016 13.312 7.629 1 92.62 139 GLU A N 1
ATOM 1028 C CA . GLU A 1 139 ? -25.969 14.156 7.07 1 92.62 139 GLU A CA 1
ATOM 1029 C C . GLU A 1 139 ? -26.016 15.562 7.66 1 92.62 139 GLU A C 1
ATOM 1031 O O . GLU A 1 139 ? -27.094 16.094 7.918 1 92.62 139 GLU A O 1
ATOM 1036 N N . PHE A 1 140 ? -24.875 16.016 7.934 1 92.5 140 PHE A N 1
ATOM 1037 C CA . PHE A 1 140 ? -24.688 17.438 8.234 1 92.5 140 PHE A CA 1
ATOM 1038 C C . PHE A 1 140 ? -24.156 18.188 7.016 1 92.5 140 PHE A C 1
ATOM 1040 O O . PHE A 1 140 ? -22.984 18.047 6.66 1 92.5 140 PHE A O 1
ATOM 1047 N N . ARG A 1 141 ? -25.016 18.984 6.402 1 90.31 141 ARG A N 1
ATOM 1048 C CA . ARG A 1 141 ? -24.688 19.625 5.137 1 90.31 141 ARG A CA 1
ATOM 1049 C C . ARG A 1 141 ? -24.016 20.969 5.371 1 90.31 141 ARG A C 1
ATOM 1051 O O . ARG A 1 141 ? -24.484 21.781 6.168 1 90.31 141 ARG A O 1
ATOM 1058 N N . LEU A 1 142 ? -22.922 21.078 4.781 1 87.69 142 LEU A N 1
ATOM 1059 C CA . LEU A 1 142 ? -22.188 22.344 4.762 1 87.69 142 LEU A CA 1
ATOM 1060 C C . LEU A 1 142 ? -22.203 22.969 3.371 1 87.69 142 LEU A C 1
ATOM 1062 O O . LEU A 1 142 ? -22.906 22.484 2.482 1 87.69 142 LEU A O 1
ATOM 1066 N N . GLU A 1 143 ? -21.562 23.984 3.127 1 82.38 143 GLU A N 1
ATOM 1067 C CA . GLU A 1 143 ? -21.625 24.719 1.872 1 82.38 143 GLU A CA 1
ATOM 1068 C C . GLU A 1 143 ? -21 23.922 0.729 1 82.38 143 GLU A C 1
ATOM 1070 O O . GLU A 1 143 ? -21.516 23.922 -0.389 1 82.38 143 GLU A O 1
ATOM 1075 N N . THR A 1 144 ? -19.938 23.281 1.042 1 85.69 144 THR A N 1
ATOM 1076 C CA . THR A 1 144 ? -19.188 22.672 -0.047 1 85.69 144 THR A CA 1
ATOM 1077 C C . THR A 1 144 ? -19.188 21.141 0.096 1 85.69 144 THR A C 1
ATOM 1079 O O . THR A 1 144 ? -18.875 20.422 -0.859 1 85.69 144 THR A O 1
ATOM 1082 N N . HIS A 1 145 ? -19.469 20.672 1.236 1 90.19 145 HIS A N 1
ATOM 1083 C CA . HIS A 1 145 ? -19.422 19.25 1.528 1 90.19 145 HIS A CA 1
ATOM 1084 C C . HIS A 1 145 ? -20.391 18.891 2.654 1 90.19 145 HIS A C 1
ATOM 1086 O O . HIS A 1 145 ? -21.109 19.75 3.154 1 90.19 145 HIS A O 1
ATOM 1092 N N . SER A 1 146 ? -20.5 17.672 2.863 1 92.5 146 SER A N 1
ATOM 1093 C CA . SER A 1 146 ? -21.328 17.203 3.963 1 92.5 146 SER A CA 1
ATOM 1094 C C . SER A 1 146 ? -20.625 16.125 4.777 1 92.5 146 SER A C 1
ATOM 1096 O O . SER A 1 146 ? -19.625 15.562 4.332 1 92.5 146 SER A O 1
ATOM 1098 N N . ILE A 1 147 ? -21.047 15.992 5.984 1 93.31 147 ILE A N 1
ATOM 1099 C CA . ILE A 1 147 ? -20.578 14.93 6.871 1 93.31 147 ILE A CA 1
ATOM 1100 C C . ILE A 1 147 ? -21.703 13.93 7.109 1 93.31 147 ILE A C 1
ATOM 1102 O O . ILE A 1 147 ? -22.797 14.305 7.566 1 93.31 147 ILE A O 1
ATOM 1106 N N . ARG A 1 148 ? -21.438 12.758 6.762 1 94.94 148 ARG A N 1
ATOM 1107 C CA . ARG A 1 148 ? -22.453 11.719 6.926 1 94.94 148 ARG A CA 1
ATOM 1108 C C . ARG A 1 148 ? -22.078 10.766 8.062 1 94.94 148 ARG A C 1
ATOM 1110 O O . ARG A 1 148 ? -20.953 10.25 8.102 1 94.94 148 ARG A O 1
ATOM 1117 N N . ARG A 1 149 ? -22.938 10.602 8.977 1 94.62 149 ARG A N 1
ATOM 1118 C CA . ARG A 1 149 ? -22.781 9.633 10.062 1 94.62 149 ARG A CA 1
ATOM 1119 C C . ARG A 1 149 ? -23.422 8.305 9.711 1 94.62 149 ARG A C 1
ATOM 1121 O O . ARG A 1 149 ? -24.625 8.242 9.453 1 94.62 149 ARG A O 1
ATOM 1128 N N . VAL A 1 150 ? -22.688 7.266 9.758 1 95.25 150 VAL A N 1
ATOM 1129 C CA . VAL A 1 150 ? -23.234 5.98 9.352 1 95.25 150 VAL A CA 1
ATOM 1130 C C . VAL A 1 150 ? -23.453 5.102 10.586 1 95.25 150 VAL A C 1
ATOM 1132 O O . VAL A 1 150 ? -24.188 4.109 10.531 1 95.25 150 VAL A O 1
ATOM 1135 N N . LEU A 1 151 ? -22.781 5.391 11.594 1 93.31 151 LEU A N 1
ATOM 1136 C CA . LEU A 1 151 ? -22.922 4.652 12.852 1 93.31 151 LEU A CA 1
ATOM 1137 C C . LEU A 1 151 ? -22.766 5.586 14.047 1 93.31 151 LEU A C 1
ATOM 1139 O O . LEU A 1 151 ? -21.828 6.398 14.094 1 93.31 151 LEU A O 1
ATOM 1143 N N . GLN A 1 152 ? -23.609 5.473 15.031 1 88 152 GLN A N 1
ATOM 1144 C CA . GLN A 1 152 ? -23.594 6.352 16.188 1 88 152 GLN A CA 1
ATOM 1145 C C . GLN A 1 152 ? -22.516 5.945 17.188 1 88 152 GLN A C 1
ATOM 1147 O O . GLN A 1 152 ? -21.875 6.801 17.797 1 88 152 GLN A O 1
ATOM 1152 N N . GLN A 1 153 ? -22.391 4.652 17.375 1 83.5 153 GLN A N 1
ATOM 1153 C CA . GLN A 1 153 ? -21.391 4.094 18.266 1 83.5 153 GLN A CA 1
ATOM 1154 C C . GLN A 1 153 ? -20.656 2.918 17.609 1 83.5 153 GLN A C 1
ATOM 1156 O O . GLN A 1 153 ? -21.281 2.096 16.938 1 83.5 153 GLN A O 1
ATOM 1161 N N . ASP A 1 154 ? -19.406 3.006 17.797 1 76.25 154 ASP A N 1
ATOM 1162 C CA . ASP A 1 154 ? -18.609 1.946 17.188 1 76.25 154 ASP A CA 1
ATOM 1163 C C . ASP A 1 154 ? -17.828 1.165 18.234 1 76.25 154 ASP A C 1
ATOM 1165 O O . ASP A 1 154 ? -17.172 1.758 19.109 1 76.25 154 ASP A O 1
ATOM 1169 N N . MET A 1 155 ? -17.891 -0.086 18.172 1 67.94 155 MET A N 1
ATOM 1170 C CA . MET A 1 155 ? -17.125 -1.007 19 1 67.94 155 MET A CA 1
ATOM 1171 C C . MET A 1 155 ? -17.234 -0.61 20.469 1 67.94 155 MET A C 1
ATOM 1173 O O . MET A 1 155 ? -16.219 -0.591 21.188 1 67.94 155 MET A O 1
ATOM 1177 N N . GLY A 1 156 ? -18.328 -0.182 20.766 1 68.69 156 GLY A N 1
ATOM 1178 C CA . GLY A 1 156 ? -18.516 0.217 22.156 1 68.69 156 GLY A CA 1
ATOM 1179 C C . GLY A 1 156 ? -17.984 1.61 22.453 1 68.69 156 GLY A C 1
ATOM 1180 O O . GLY A 1 156 ? -18.172 2.123 23.562 1 68.69 156 GLY A O 1
ATOM 1181 N N . MET A 1 157 ? -17.422 2.135 21.375 1 73.94 157 MET A N 1
ATOM 1182 C CA . MET A 1 157 ? -16.938 3.498 21.547 1 73.94 157 MET A CA 1
ATOM 1183 C C . MET A 1 157 ? -18.047 4.512 21.328 1 73.94 157 MET A C 1
ATOM 1185 O O . MET A 1 157 ? -18.906 4.332 20.453 1 73.94 157 MET A O 1
ATOM 1189 N N . GLN A 1 158 ? -18.062 5.438 22.094 1 70.75 158 GLN A N 1
ATOM 1190 C CA . GLN A 1 158 ? -19.156 6.395 22.094 1 70.75 158 GLN A CA 1
ATOM 1191 C C . GLN A 1 158 ? -18.922 7.504 21.078 1 70.75 158 GLN A C 1
ATOM 1193 O O . GLN A 1 158 ? -19.266 8.664 21.328 1 70.75 158 GLN A O 1
ATOM 1198 N N . TYR A 1 159 ? -18.188 7.168 20.094 1 79.62 159 TYR A N 1
ATOM 1199 C CA . TYR A 1 159 ? -18.141 8.141 19 1 79.62 159 TYR A CA 1
ATOM 1200 C C . TYR A 1 159 ? -18.484 7.492 17.672 1 79.62 159 TYR A C 1
ATOM 1202 O O . TYR A 1 159 ? -18.344 6.281 17.516 1 79.62 159 TYR A O 1
ATOM 1210 N N . PRO A 1 160 ? -18.984 8.328 16.797 1 89.38 160 PRO A N 1
ATOM 1211 C CA . PRO A 1 160 ? -19.594 7.824 15.57 1 89.38 160 PRO A CA 1
ATOM 1212 C C . PRO A 1 160 ? -18.578 7.551 14.469 1 89.38 160 PRO A C 1
ATOM 1214 O O . PRO A 1 160 ? -17.422 7.973 14.578 1 89.38 160 PRO A O 1
ATOM 1217 N N . VAL A 1 161 ? -18.969 6.734 13.555 1 93.81 161 VAL A N 1
ATOM 1218 C CA . VAL A 1 161 ? -18.25 6.602 12.289 1 93.81 161 VAL A CA 1
ATOM 1219 C C . VAL A 1 161 ? -18.812 7.586 11.266 1 93.81 161 VAL A C 1
ATOM 1221 O O . VAL A 1 161 ? -20 7.559 10.969 1 93.81 161 VAL A O 1
ATOM 1224 N N . THR A 1 162 ? -17.984 8.492 10.828 1 94.56 162 THR A N 1
ATOM 1225 C CA . THR A 1 162 ? -18.453 9.562 9.945 1 94.56 162 THR A CA 1
ATOM 1226 C C . THR A 1 162 ? -17.609 9.617 8.672 1 94.56 162 THR A C 1
ATOM 1228 O O . THR A 1 162 ? -16.453 9.195 8.664 1 94.56 162 THR A O 1
ATOM 1231 N N . PHE A 1 163 ? -18.234 10.07 7.613 1 95.44 163 PHE A N 1
ATOM 1232 C CA . PHE A 1 163 ? -17.594 10.18 6.305 1 95.44 163 PHE A CA 1
ATOM 1233 C C . PHE A 1 163 ? -17.703 11.602 5.77 1 95.44 163 PHE A C 1
ATOM 1235 O O . PHE A 1 163 ? -18.734 12.258 5.949 1 95.44 163 PHE A O 1
ATOM 1242 N N . HIS A 1 164 ? -16.625 12.039 5.188 1 94.38 164 HIS A N 1
ATOM 1243 C CA . HIS A 1 164 ? -16.641 13.266 4.395 1 94.38 164 HIS A CA 1
ATOM 1244 C C . HIS A 1 164 ? -17.266 13.023 3.021 1 94.38 164 HIS A C 1
ATOM 1246 O O . HIS A 1 164 ? -16.766 12.203 2.248 1 94.38 164 HIS A O 1
ATOM 1252 N N . VAL A 1 165 ? -18.344 13.688 2.703 1 94.75 165 VAL A N 1
ATOM 1253 C CA . VAL A 1 165 ? -19.062 13.492 1.44 1 94.75 165 VAL A CA 1
ATOM 1254 C C . VAL A 1 165 ? -18.906 14.727 0.562 1 94.75 165 VAL A C 1
ATOM 1256 O O . VAL A 1 165 ? -19.156 15.852 1.009 1 94.75 165 VAL A O 1
ATOM 1259 N N . SER A 1 166 ? -18.484 14.539 -0.63 1 93.69 166 SER A N 1
ATOM 1260 C CA . SER A 1 166 ? -18.281 15.633 -1.574 1 93.69 166 SER A CA 1
ATOM 1261 C C . SER A 1 166 ? -18.812 15.266 -2.961 1 93.69 166 SER A C 1
ATOM 1263 O O . SER A 1 166 ? -18.969 14.086 -3.279 1 93.69 166 SER A O 1
ATOM 1265 N N . GLY A 1 167 ? -19.109 16.297 -3.729 1 93.62 167 GLY A N 1
ATOM 1266 C CA . GLY A 1 167 ? -19.547 16.078 -5.098 1 93.62 167 GLY A CA 1
ATOM 1267 C C . GLY A 1 167 ? -18.422 15.672 -6.027 1 93.62 167 GLY A C 1
ATOM 1268 O O . GLY A 1 167 ? -17.297 16.156 -5.898 1 93.62 167 GLY A O 1
ATOM 1269 N N . ASP A 1 168 ? -18.719 14.852 -6.961 1 93.38 168 ASP A N 1
ATOM 1270 C CA . ASP A 1 168 ? -17.734 14.391 -7.922 1 93.38 168 ASP A CA 1
ATOM 1271 C C . ASP A 1 168 ? -17.172 15.555 -8.742 1 93.38 168 ASP A C 1
ATOM 1273 O O . ASP A 1 168 ? -16 15.539 -9.133 1 93.38 168 ASP A O 1
ATOM 1277 N N . GLU A 1 169 ? -17.969 16.484 -9.023 1 91.56 169 GLU A N 1
ATOM 1278 C CA . GLU A 1 169 ? -17.609 17.594 -9.898 1 91.56 169 GLU A CA 1
ATOM 1279 C C . GLU A 1 169 ? -16.484 18.438 -9.297 1 91.56 169 GLU A C 1
ATOM 1281 O O . GLU A 1 169 ? -15.766 19.141 -10.016 1 91.56 169 GLU A O 1
ATOM 1286 N N . LYS A 1 170 ? -16.297 18.312 -8.031 1 89.5 170 LYS A N 1
ATOM 1287 C CA . LYS A 1 170 ? -15.289 19.094 -7.344 1 89.5 170 LYS A CA 1
ATOM 1288 C C . LYS A 1 170 ? -13.938 18.391 -7.367 1 89.5 170 LYS A C 1
ATOM 1290 O O . LYS A 1 170 ? -12.898 19 -7.09 1 89.5 170 LYS A O 1
ATOM 1295 N N . ALA A 1 171 ? -13.969 17.188 -7.711 1 90.88 171 ALA A N 1
ATOM 1296 C CA . ALA A 1 171 ? -12.758 16.375 -7.648 1 90.88 171 ALA A CA 1
ATOM 1297 C C . ALA A 1 171 ? -11.898 16.578 -8.898 1 90.88 171 ALA A C 1
ATOM 1299 O O . ALA A 1 171 ? -12.422 16.844 -9.977 1 90.88 171 ALA A O 1
ATOM 1300 N N . LEU A 1 172 ? -10.633 16.406 -8.734 1 88.69 172 LEU A N 1
ATOM 1301 C CA . LEU A 1 172 ? -9.695 16.469 -9.852 1 88.69 172 LEU A CA 1
ATOM 1302 C C . LEU A 1 172 ? -10.008 15.383 -10.875 1 88.69 172 LEU A C 1
ATOM 1304 O O . LEU A 1 172 ? -10.352 14.258 -10.516 1 88.69 172 LEU A O 1
ATOM 1308 N N . GLY A 1 173 ? -9.961 15.719 -12.125 1 87.5 173 GLY A N 1
ATOM 1309 C CA . GLY A 1 173 ? -10.086 14.742 -13.203 1 87.5 173 GLY A CA 1
ATOM 1310 C C . GLY A 1 173 ? -11.523 14.445 -13.57 1 87.5 173 GLY A C 1
ATOM 1311 O O . GLY A 1 173 ? -11.789 13.656 -14.477 1 87.5 173 GLY A O 1
ATOM 1312 N N . TYR A 1 174 ? -12.492 15.023 -12.922 1 90.25 174 TYR A N 1
ATOM 1313 C CA . TYR A 1 174 ? -13.906 14.75 -13.164 1 90.25 174 TYR A CA 1
ATOM 1314 C C . TYR A 1 174 ? -14.266 14.977 -14.625 1 90.25 174 TYR A C 1
ATOM 1316 O O . TYR A 1 174 ? -15.055 14.227 -15.203 1 90.25 174 TYR A O 1
ATOM 1324 N N . HIS A 1 175 ? -13.68 15.883 -15.273 1 88.38 175 HIS A N 1
ATOM 1325 C CA . HIS A 1 175 ? -14.031 16.266 -16.641 1 88.38 175 HIS A CA 1
ATOM 1326 C C . HIS A 1 175 ? -13.617 15.203 -17.641 1 88.38 175 HIS A C 1
ATOM 1328 O O . HIS A 1 175 ? -14.195 15.102 -18.719 1 88.38 175 HIS A O 1
ATOM 1334 N N . ALA A 1 176 ? -12.703 14.445 -17.219 1 88.12 176 ALA A N 1
ATOM 1335 C CA . ALA A 1 176 ? -12.18 13.43 -18.141 1 88.12 176 ALA A CA 1
ATOM 1336 C C . ALA A 1 176 ? -13.062 12.18 -18.125 1 88.12 176 ALA A C 1
ATOM 1338 O O . ALA A 1 176 ? -12.938 11.32 -19 1 88.12 176 ALA A O 1
ATOM 1339 N N . GLU A 1 177 ? -14.008 12.031 -17.297 1 89.94 177 GLU A N 1
ATOM 1340 C CA . GLU A 1 177 ? -14.789 10.82 -17.094 1 89.94 177 GLU A CA 1
ATOM 1341 C C . GLU A 1 177 ? -15.609 10.469 -18.328 1 89.94 177 GLU A C 1
ATOM 1343 O O . GLU A 1 177 ? -15.68 9.305 -18.734 1 89.94 177 GLU A O 1
ATOM 1348 N N . ALA A 1 178 ? -16.266 11.477 -18.906 1 88.88 178 ALA A N 1
ATOM 1349 C CA . ALA A 1 178 ? -17.109 11.227 -20.078 1 88.88 178 ALA A CA 1
ATOM 1350 C C . ALA A 1 178 ? -16.281 10.688 -21.25 1 88.88 178 ALA A C 1
ATOM 1352 O O . ALA A 1 178 ? -16.703 9.758 -21.938 1 88.88 178 ALA A O 1
ATOM 1353 N N . VAL A 1 179 ? -15.18 11.25 -21.406 1 94.44 179 VAL A N 1
ATOM 1354 C CA . VAL A 1 179 ? -14.297 10.812 -22.484 1 94.44 179 VAL A CA 1
ATOM 1355 C C . VAL A 1 179 ? -13.82 9.391 -22.219 1 94.44 179 VAL A C 1
ATOM 1357 O O . VAL A 1 179 ? -13.68 8.594 -23.156 1 94.44 179 VAL A O 1
ATOM 1360 N N . GLN A 1 180 ? -13.602 9.086 -21 1 96.06 180 GLN A N 1
ATOM 1361 C CA . GLN A 1 180 ? -13.117 7.758 -20.641 1 96.06 180 GLN A CA 1
ATOM 1362 C C . GLN A 1 180 ? -14.18 6.699 -20.922 1 96.06 180 GLN A C 1
ATOM 1364 O O . GLN A 1 180 ? -13.859 5.59 -21.359 1 96.06 180 GLN A O 1
ATOM 1369 N N . HIS A 1 181 ? -15.445 7.039 -20.703 1 96.06 181 HIS A N 1
ATOM 1370 C CA . HIS A 1 181 ? -16.547 6.129 -21.016 1 96.06 181 HIS A CA 1
ATOM 1371 C C . HIS A 1 181 ? -16.547 5.762 -22.5 1 96.06 181 HIS A C 1
ATOM 1373 O O . HIS A 1 181 ? -16.594 4.578 -22.844 1 96.06 181 HIS A O 1
ATOM 1379 N N . ASP A 1 182 ? -16.391 6.723 -23.234 1 97.12 182 ASP A N 1
ATOM 1380 C CA . ASP A 1 182 ? -16.5 6.527 -24.672 1 97.12 182 ASP A CA 1
ATOM 1381 C C . ASP A 1 182 ? -15.25 5.824 -25.219 1 97.12 182 ASP A C 1
ATOM 1383 O O . ASP A 1 182 ? -15.352 5.008 -26.141 1 97.12 182 ASP A O 1
ATOM 1387 N N . THR A 1 183 ? -14.133 6.203 -24.688 1 97.69 183 THR A N 1
ATOM 1388 C CA . THR A 1 183 ? -12.898 5.543 -25.094 1 97.69 183 THR A CA 1
ATOM 1389 C C . THR A 1 183 ? -12.969 4.043 -24.812 1 97.69 183 THR A C 1
ATOM 1391 O O . THR A 1 183 ? -12.586 3.23 -25.656 1 97.69 183 THR A O 1
ATOM 1394 N N . ILE A 1 184 ? -13.438 3.652 -23.672 1 97.94 184 ILE A N 1
ATOM 1395 C CA . ILE A 1 184 ? -13.547 2.256 -23.25 1 97.94 184 ILE A CA 1
ATOM 1396 C C . ILE A 1 184 ? -14.57 1.539 -24.141 1 97.94 184 ILE A C 1
ATOM 1398 O O . ILE A 1 184 ? -14.305 0.442 -24.641 1 97.94 184 ILE A O 1
ATOM 1402 N N . GLU A 1 185 ? -15.695 2.188 -24.359 1 97.31 185 GLU A N 1
ATOM 1403 C CA . GLU A 1 185 ? -16.734 1.583 -25.188 1 97.31 185 GLU A CA 1
ATOM 1404 C C . GLU A 1 185 ? -16.266 1.396 -26.625 1 97.31 185 GLU A C 1
ATOM 1406 O O . GLU A 1 185 ? -16.578 0.389 -27.25 1 97.31 185 GLU A O 1
ATOM 1411 N N . ARG A 1 186 ? -15.523 2.297 -27.125 1 97.12 186 ARG A N 1
ATOM 1412 C CA . ARG A 1 186 ? -15.023 2.246 -28.5 1 97.12 186 ARG A CA 1
ATOM 1413 C C . ARG A 1 186 ? -14.102 1.051 -28.703 1 97.12 186 ARG A C 1
ATOM 1415 O O . ARG A 1 186 ? -14.039 0.486 -29.797 1 97.12 186 ARG A O 1
ATOM 1422 N N . CYS A 1 187 ? -13.414 0.589 -27.672 1 97.19 187 CYS A N 1
ATOM 1423 C CA . CYS A 1 187 ? -12.477 -0.523 -27.766 1 97.19 187 CYS A CA 1
ATOM 1424 C C . CYS A 1 187 ? -13.203 -1.831 -28.047 1 97.19 187 CYS A C 1
ATOM 1426 O O . CYS A 1 187 ? -12.625 -2.756 -28.625 1 97.19 187 CYS A O 1
ATOM 1428 N N . VAL A 1 188 ? -14.492 -1.959 -27.672 1 97.12 188 VAL A N 1
ATOM 1429 C CA . VAL A 1 188 ? -15.117 -3.277 -27.719 1 97.12 188 VAL A CA 1
ATOM 1430 C C . VAL A 1 188 ? -16.391 -3.213 -28.547 1 97.12 188 VAL A C 1
ATOM 1432 O O . VAL A 1 188 ? -17 -4.242 -28.844 1 97.12 188 VAL A O 1
ATOM 1435 N N . GLN A 1 189 ? -16.891 -2.023 -28.859 1 94.44 189 GLN A N 1
ATOM 1436 C CA . GLN A 1 189 ? -18.141 -1.892 -29.578 1 94.44 189 GLN A CA 1
ATOM 1437 C C . GLN A 1 189 ? -18.141 -2.73 -30.859 1 94.44 189 GLN A C 1
ATOM 1439 O O . GLN A 1 189 ? -17.125 -2.785 -31.562 1 94.44 189 GLN A O 1
ATOM 1444 N N . PRO A 1 190 ? -19.141 -3.381 -31.172 1 94.88 190 PRO A N 1
ATOM 1445 C CA . PRO A 1 190 ? -20.484 -3.375 -30.562 1 94.88 190 PRO A CA 1
ATOM 1446 C C . PRO A 1 190 ? -20.703 -4.559 -29.625 1 94.88 190 PRO A C 1
ATOM 1448 O O . PRO A 1 190 ? -21.844 -4.953 -29.375 1 94.88 190 PRO A O 1
ATOM 1451 N N . TYR A 1 191 ? -19.719 -5.09 -29.141 1 96.12 191 TYR A N 1
ATOM 1452 C CA . TYR A 1 191 ? -19.812 -6.379 -28.453 1 96.12 191 TYR A CA 1
ATOM 1453 C C . TYR A 1 191 ? -19.953 -6.195 -26.953 1 96.12 191 TYR A C 1
ATOM 1455 O O . TYR A 1 191 ? -19.891 -7.164 -26.188 1 96.12 191 TYR A O 1
ATOM 1463 N N . GLY A 1 192 ? -20.109 -5.031 -26.453 1 96.19 192 GLY A N 1
ATOM 1464 C CA . GLY A 1 192 ? -20.219 -4.719 -25.031 1 96.19 192 GLY A CA 1
ATOM 1465 C C . GLY A 1 192 ? -21.219 -5.586 -24.297 1 96.19 192 GLY A C 1
ATOM 1466 O O . GLY A 1 192 ? -20.875 -6.266 -23.328 1 96.19 192 GLY A O 1
ATOM 1467 N N . PRO A 1 193 ? -22.422 -5.629 -24.766 1 95.75 193 PRO A N 1
ATOM 1468 C CA . PRO A 1 193 ? -23.453 -6.414 -24.094 1 95.75 193 PRO A CA 1
ATOM 1469 C C . PRO A 1 193 ? -23.094 -7.895 -23.984 1 95.75 193 PRO A C 1
ATOM 1471 O O . PRO A 1 193 ? -23.359 -8.531 -22.969 1 95.75 193 PRO A O 1
ATOM 1474 N N . SER A 1 194 ? -22.484 -8.43 -25 1 95.88 194 SER A N 1
ATOM 1475 C CA . SER A 1 194 ? -22.094 -9.836 -24.984 1 95.88 194 SER A CA 1
ATOM 1476 C C . SER A 1 194 ? -21 -10.086 -23.938 1 95.88 194 SER A C 1
ATOM 1478 O O . SER A 1 194 ? -21 -11.125 -23.266 1 95.88 194 SER A O 1
ATOM 1480 N N . LEU A 1 195 ? -20.094 -9.164 -23.812 1 97.25 195 LEU A N 1
ATOM 1481 C CA . LEU A 1 195 ? -19.016 -9.281 -22.828 1 97.25 195 LEU A CA 1
ATOM 1482 C C . LEU A 1 195 ? -19.578 -9.203 -21.422 1 97.25 195 LEU A C 1
ATOM 1484 O O . LEU A 1 195 ? -19.125 -9.922 -20.531 1 97.25 195 LEU A O 1
ATOM 1488 N N . VAL A 1 196 ? -20.547 -8.289 -21.219 1 97.19 196 VAL A N 1
ATOM 1489 C CA . VAL A 1 196 ? -21.188 -8.18 -19.906 1 97.19 196 VAL A CA 1
ATOM 1490 C C . VAL A 1 196 ? -21.891 -9.492 -19.562 1 97.19 196 VAL A C 1
ATOM 1492 O O . VAL A 1 196 ? -21.828 -9.953 -18.422 1 97.19 196 VAL A O 1
ATOM 1495 N N . LYS A 1 197 ? -22.547 -10.086 -20.547 1 94.5 197 LYS A N 1
ATOM 1496 C CA . LYS A 1 197 ? -23.219 -11.367 -20.344 1 94.5 197 LYS A CA 1
ATOM 1497 C C . LYS A 1 197 ? -22.219 -12.453 -19.953 1 94.5 197 LYS A C 1
ATOM 1499 O O . LYS A 1 197 ? -22.484 -13.25 -19.047 1 94.5 197 LYS A O 1
ATOM 1504 N N . LEU A 1 198 ? -21.125 -12.492 -20.625 1 94 198 LEU A N 1
ATOM 1505 C CA . LEU A 1 198 ? -20.078 -13.461 -20.312 1 94 198 LEU A CA 1
ATOM 1506 C C . LEU A 1 198 ? -19.562 -13.266 -18.891 1 94 198 LEU A C 1
ATOM 1508 O O . LEU A 1 198 ? -19.312 -14.242 -18.188 1 94 198 LEU A O 1
ATOM 1512 N N . PHE A 1 199 ? -19.453 -12.062 -18.453 1 96.25 199 PHE A N 1
ATOM 1513 C CA . PHE A 1 199 ? -18.969 -11.75 -17.109 1 96.25 199 PHE A CA 1
ATOM 1514 C C . PHE A 1 199 ? -19.875 -12.367 -16.062 1 96.25 199 PHE A C 1
ATOM 1516 O O . PHE A 1 199 ? -19.391 -13.031 -15.133 1 96.25 199 PHE A O 1
ATOM 1523 N N . TRP A 1 200 ? -21.156 -12.094 -16.203 1 93.94 200 TRP A N 1
ATOM 1524 C CA . TRP A 1 200 ? -22.109 -12.547 -15.203 1 93.94 200 TRP A CA 1
ATOM 1525 C C . TRP A 1 200 ? -22.203 -14.07 -15.195 1 93.94 200 TRP A C 1
ATOM 1527 O O . TRP A 1 200 ? -22.484 -14.68 -14.156 1 93.94 200 TRP A O 1
ATOM 1537 N N . LYS A 1 201 ? -21.875 -14.672 -16.297 1 90.25 201 LYS A N 1
ATOM 1538 C CA . LYS A 1 201 ? -22.016 -16.109 -16.438 1 90.25 201 LYS A CA 1
ATOM 1539 C C . LYS A 1 201 ? -20.781 -16.844 -15.914 1 90.25 201 LYS A C 1
ATOM 1541 O O . LYS A 1 201 ? -20.891 -17.922 -15.32 1 90.25 201 LYS A O 1
ATOM 1546 N N . ILE A 1 202 ? -19.641 -16.234 -16.094 1 90.75 202 ILE A N 1
ATOM 1547 C CA . ILE A 1 202 ? -18.438 -17.031 -15.922 1 90.75 202 ILE A CA 1
ATOM 1548 C C . ILE A 1 202 ? -17.625 -16.5 -14.742 1 90.75 202 ILE A C 1
ATOM 1550 O O . ILE A 1 202 ? -17.062 -17.266 -13.961 1 90.75 202 ILE A O 1
ATOM 1554 N N . VAL A 1 203 ? -17.5 -15.203 -14.555 1 93.75 203 VAL A N 1
ATOM 1555 C CA . VAL A 1 203 ? -16.562 -14.609 -13.602 1 93.75 203 VAL A CA 1
ATOM 1556 C C . VAL A 1 203 ? -17.266 -14.328 -12.281 1 93.75 203 VAL A C 1
ATOM 1558 O O . VAL A 1 203 ? -16.844 -14.797 -11.227 1 93.75 203 VAL A O 1
ATOM 1561 N N . HIS A 1 204 ? -18.391 -13.617 -12.312 1 94.56 204 HIS A N 1
ATOM 1562 C CA . HIS A 1 204 ? -19.062 -13.055 -11.133 1 94.56 204 HIS A CA 1
ATOM 1563 C C . HIS A 1 204 ? -19.484 -14.156 -10.172 1 94.56 204 HIS A C 1
ATOM 1565 O O . HIS A 1 204 ? -19.453 -13.969 -8.953 1 94.56 204 HIS A O 1
ATOM 1571 N N . PRO A 1 205 ? -19.922 -15.32 -10.617 1 91.56 205 PRO A N 1
ATOM 1572 C CA . PRO A 1 205 ? -20.312 -16.359 -9.656 1 91.56 205 PRO A CA 1
ATOM 1573 C C . PRO A 1 205 ? -19.172 -16.766 -8.727 1 91.56 205 PRO A C 1
ATOM 1575 O O . PRO A 1 205 ? -19.422 -17.078 -7.555 1 91.56 205 PRO A O 1
ATOM 1578 N N . TYR A 1 206 ? -17.984 -16.75 -9.234 1 92.31 206 TYR A N 1
ATOM 1579 C CA . TYR A 1 206 ? -16.844 -17.234 -8.461 1 92.31 206 TYR A CA 1
ATOM 1580 C C . TYR A 1 206 ? -16.047 -16.094 -7.855 1 92.31 206 TYR A C 1
ATOM 1582 O O . TYR A 1 206 ? -15.242 -16.297 -6.953 1 92.31 206 TYR A O 1
ATOM 1590 N N . TYR A 1 207 ? -16.266 -14.938 -8.383 1 95.94 207 TYR A N 1
ATOM 1591 C CA . TYR A 1 207 ? -15.68 -13.703 -7.875 1 95.94 207 TYR A CA 1
ATOM 1592 C C . TYR A 1 207 ? -16.734 -12.617 -7.707 1 95.94 207 TYR A C 1
ATOM 1594 O O . TYR A 1 207 ? -16.719 -11.609 -8.414 1 95.94 207 TYR A O 1
ATOM 1602 N N . PRO A 1 208 ? -17.578 -12.828 -6.719 1 96.31 208 PRO A N 1
ATOM 1603 C CA . PRO A 1 208 ? -18.797 -12.023 -6.578 1 96.31 208 PRO A CA 1
ATOM 1604 C C . PRO A 1 208 ? -18.547 -10.695 -5.875 1 96.31 208 PRO A C 1
ATOM 1606 O O . PRO A 1 208 ? -19.078 -10.445 -4.797 1 96.31 208 PRO A O 1
ATOM 1609 N N . ILE A 1 209 ? -17.922 -9.773 -6.535 1 97.44 209 ILE A N 1
ATOM 1610 C CA . ILE A 1 209 ? -17.531 -8.531 -5.875 1 97.44 209 ILE A CA 1
ATOM 1611 C C . ILE A 1 209 ? -18.344 -7.363 -6.457 1 97.44 209 ILE A C 1
ATOM 1613 O O . ILE A 1 209 ? -18 -6.199 -6.238 1 97.44 209 ILE A O 1
ATOM 1617 N N . LEU A 1 210 ? -19.359 -7.656 -7.289 1 96.56 210 LEU A N 1
ATOM 1618 C CA . LEU A 1 210 ? -20.234 -6.609 -7.832 1 96.56 210 LEU A CA 1
ATOM 1619 C C . LEU A 1 210 ? -21.672 -6.812 -7.379 1 96.56 210 LEU A C 1
ATOM 1621 O O . LEU A 1 210 ? -22.094 -7.941 -7.105 1 96.56 210 LEU A O 1
ATOM 1625 N N . TYR A 1 211 ? -22.359 -5.727 -7.27 1 94.56 211 TYR A N 1
ATOM 1626 C CA . TYR A 1 211 ? -23.812 -5.738 -7.117 1 94.56 211 TYR A CA 1
ATOM 1627 C C . TYR A 1 211 ? -24.516 -5.781 -8.477 1 94.56 211 TYR A C 1
ATOM 1629 O O . TYR A 1 211 ? -24.672 -4.746 -9.133 1 94.56 211 TYR A O 1
ATOM 1637 N N . LYS A 1 212 ? -24.922 -6.945 -8.891 1 94 212 LYS A N 1
ATOM 1638 C CA . LYS A 1 212 ? -25.391 -7.211 -10.25 1 94 212 LYS A CA 1
ATOM 1639 C C . LYS A 1 212 ? -26.609 -6.34 -10.586 1 94 212 LYS A C 1
ATOM 1641 O O . LYS A 1 212 ? -26.656 -5.734 -11.664 1 94 212 LYS A O 1
ATOM 1646 N N . GLN A 1 213 ? -27.578 -6.266 -9.719 1 91.81 213 GLN A N 1
ATOM 1647 C CA . GLN A 1 213 ? -28.797 -5.512 -9.984 1 91.81 213 GLN A CA 1
ATOM 1648 C C . GLN A 1 213 ? -28.5 -4.039 -10.242 1 91.81 213 GLN A C 1
ATOM 1650 O O . GLN A 1 213 ? -29.016 -3.449 -11.195 1 91.81 213 GLN A O 1
ATOM 1655 N N . GLY A 1 214 ? -27.672 -3.494 -9.383 1 91.5 214 GLY A N 1
ATOM 1656 C CA . GLY A 1 214 ? -27.297 -2.1 -9.555 1 91.5 214 GLY A CA 1
ATOM 1657 C C . GLY A 1 214 ? -26.516 -1.841 -10.836 1 91.5 214 GLY A C 1
ATOM 1658 O O . GLY A 1 214 ? -26.766 -0.848 -11.523 1 91.5 214 GLY A O 1
ATOM 1659 N N . PHE A 1 215 ? -25.641 -2.664 -11.195 1 94.88 215 PHE A N 1
ATOM 1660 C CA . PHE A 1 215 ? -24.844 -2.549 -12.406 1 94.88 215 PHE A CA 1
ATOM 1661 C C . PHE A 1 215 ? -25.719 -2.627 -13.648 1 94.88 215 PHE A C 1
ATOM 1663 O O . PHE A 1 215 ? -25.609 -1.799 -14.547 1 94.88 215 PHE A O 1
ATOM 1670 N N . MET A 1 216 ? -26.609 -3.627 -13.688 1 95.06 216 MET A N 1
ATOM 1671 C CA . MET A 1 216 ? -27.422 -3.875 -14.875 1 95.06 216 MET A CA 1
ATOM 1672 C C . MET A 1 216 ? -28.453 -2.768 -15.07 1 95.06 216 MET A C 1
ATOM 1674 O O . MET A 1 216 ? -28.75 -2.391 -16.203 1 95.06 216 MET A O 1
ATOM 1678 N N . GLU A 1 217 ? -29.016 -2.283 -13.969 1 93.38 217 GLU A N 1
ATOM 1679 C CA . GLU A 1 217 ? -29.953 -1.162 -14.07 1 93.38 217 GLU A CA 1
ATOM 1680 C C . GLU A 1 217 ? -29.297 0.042 -14.742 1 93.38 217 GLU A C 1
ATOM 1682 O O . GLU A 1 217 ? -29.906 0.695 -15.594 1 93.38 217 GLU A O 1
ATOM 1687 N N . ARG A 1 218 ? -28.094 0.26 -14.352 1 94.25 218 ARG A N 1
ATOM 1688 C CA . ARG A 1 218 ? -27.344 1.383 -14.922 1 94.25 218 ARG A CA 1
ATOM 1689 C C . ARG A 1 218 ? -26.938 1.093 -16.359 1 94.25 218 ARG A C 1
ATOM 1691 O O . ARG A 1 218 ? -27.078 1.948 -17.234 1 94.25 218 ARG A O 1
ATOM 1698 N N . TYR A 1 219 ? -26.453 -0.069 -16.594 1 96.12 219 TYR A N 1
ATOM 1699 C CA . TYR A 1 219 ? -25.953 -0.452 -17.906 1 96.12 219 TYR A CA 1
ATOM 1700 C C . TYR A 1 219 ? -27.078 -0.451 -18.938 1 96.12 219 TYR A C 1
ATOM 1702 O O . TYR A 1 219 ? -26.875 -0.038 -20.078 1 96.12 219 TYR A O 1
ATOM 1710 N N . LEU A 1 220 ? -28.281 -0.942 -18.578 1 95.75 220 LEU A N 1
ATOM 1711 C CA . LEU A 1 220 ? -29.406 -1.04 -19.5 1 95.75 220 LEU A CA 1
ATOM 1712 C C . LEU A 1 220 ? -29.922 0.345 -19.891 1 95.75 220 LEU A C 1
ATOM 1714 O O . LEU A 1 220 ? -30.469 0.526 -20.969 1 95.75 220 LEU A O 1
ATOM 1718 N N . ARG A 1 221 ? -29.734 1.273 -19.047 1 95.12 221 ARG A N 1
ATOM 1719 C CA . ARG A 1 221 ? -30.047 2.648 -19.406 1 95.12 221 ARG A CA 1
ATOM 1720 C C . ARG A 1 221 ? -29.031 3.211 -20.391 1 95.12 221 ARG A C 1
ATOM 1722 O O . ARG A 1 221 ? -29.391 3.758 -21.422 1 95.12 221 ARG A O 1
ATOM 1729 N N . SER A 1 222 ? -27.781 3.113 -19.938 1 95.44 222 SER A N 1
ATOM 1730 C CA . SER A 1 222 ? -26.656 3.508 -20.781 1 95.44 222 SER A CA 1
ATOM 1731 C C . SER A 1 222 ? -25.328 3.021 -20.188 1 95.44 222 SER A C 1
ATOM 1733 O O . SER A 1 222 ? -25.156 3.039 -18.969 1 95.44 222 SER A O 1
ATOM 1735 N N . TYR A 1 223 ? -24.422 2.643 -21.062 1 95.31 223 TYR A N 1
ATOM 1736 C CA . TYR A 1 223 ? -23.094 2.25 -20.562 1 95.31 223 TYR A CA 1
ATOM 1737 C C . TYR A 1 223 ? -22.422 3.408 -19.844 1 95.31 223 TYR A C 1
ATOM 1739 O O . TYR A 1 223 ? -21.547 3.193 -19 1 95.31 223 TYR A O 1
ATOM 1747 N N . ARG A 1 224 ? -22.828 4.648 -20.094 1 94.88 224 ARG A N 1
ATOM 1748 C CA . ARG A 1 224 ? -22.219 5.844 -19.5 1 94.88 224 ARG A CA 1
ATOM 1749 C C . ARG A 1 224 ? -22.625 5.992 -18.047 1 94.88 224 ARG A C 1
ATOM 1751 O O . ARG A 1 224 ? -22.016 6.766 -17.297 1 94.88 224 ARG A O 1
ATOM 1758 N N . ASN A 1 225 ? -23.656 5.258 -17.672 1 94.06 225 ASN A N 1
ATOM 1759 C CA . ASN A 1 225 ? -24.125 5.336 -16.281 1 94.06 225 ASN A CA 1
ATOM 1760 C C . ASN A 1 225 ? -23.328 4.395 -15.383 1 94.06 225 ASN A C 1
ATOM 1762 O O . ASN A 1 225 ? -23.406 4.5 -14.156 1 94.06 225 ASN A O 1
ATOM 1766 N N . VAL A 1 226 ? -22.625 3.486 -15.969 1 95.88 226 VAL A N 1
ATOM 1767 C CA . VAL A 1 226 ? -21.719 2.629 -15.211 1 95.88 226 VAL A CA 1
ATOM 1768 C C . VAL A 1 226 ? -20.344 3.293 -15.102 1 95.88 226 VAL A C 1
ATOM 1770 O O . VAL A 1 226 ? -19.812 3.797 -16.094 1 95.88 226 VAL A O 1
ATOM 1773 N N . PRO A 1 227 ? -19.828 3.398 -13.844 1 95.81 227 PRO A N 1
ATOM 1774 C CA . PRO A 1 227 ? -18.5 3.992 -13.75 1 95.81 227 PRO A CA 1
ATOM 1775 C C . PRO A 1 227 ? -17.531 3.424 -14.773 1 95.81 227 PRO A C 1
ATOM 1777 O O . PRO A 1 227 ? -17.438 2.203 -14.938 1 95.81 227 PRO A O 1
ATOM 1780 N N . ALA A 1 228 ? -16.75 4.215 -15.406 1 96.81 228 ALA A N 1
ATOM 1781 C CA . ALA A 1 228 ? -15.93 3.871 -16.562 1 96.81 228 ALA A CA 1
ATOM 1782 C C . ALA A 1 228 ? -14.914 2.789 -16.203 1 96.81 228 ALA A C 1
ATOM 1784 O O . ALA A 1 228 ? -14.758 1.81 -16.938 1 96.81 228 ALA A O 1
ATOM 1785 N N . PRO A 1 229 ? -14.141 2.963 -15.117 1 97.56 229 PRO A N 1
ATOM 1786 C CA . PRO A 1 229 ? -13.148 1.924 -14.828 1 97.56 229 PRO A CA 1
ATOM 1787 C C . PRO A 1 229 ? -13.781 0.55 -14.609 1 97.56 229 PRO A C 1
ATOM 1789 O O . PRO A 1 229 ? -13.227 -0.462 -15.047 1 97.56 229 PRO A O 1
ATOM 1792 N N . LEU A 1 230 ? -14.906 0.481 -13.977 1 98.12 230 LEU A N 1
ATOM 1793 C CA . LEU A 1 230 ? -15.578 -0.788 -13.727 1 98.12 230 LEU A CA 1
ATOM 1794 C C . LEU A 1 230 ? -16.078 -1.411 -15.023 1 98.12 230 LEU A C 1
ATOM 1796 O O . LEU A 1 230 ? -15.922 -2.617 -15.242 1 98.12 230 LEU A O 1
ATOM 1800 N N . LEU A 1 231 ? -16.703 -0.569 -15.844 1 98.31 231 LEU A N 1
ATOM 1801 C CA . LEU A 1 231 ? -17.156 -1.039 -17.141 1 98.31 231 LEU A CA 1
ATOM 1802 C C . LEU A 1 231 ? -16.016 -1.643 -17.953 1 98.31 231 LEU A C 1
ATOM 1804 O O . LEU A 1 231 ? -16.141 -2.738 -18.5 1 98.31 231 LEU A O 1
ATOM 1808 N N . GLY A 1 232 ? -14.945 -0.876 -18 1 98.62 232 GLY A N 1
ATOM 1809 C CA . GLY A 1 232 ? -13.773 -1.349 -18.719 1 98.62 232 GLY A CA 1
ATOM 1810 C C . GLY A 1 232 ? -13.211 -2.643 -18.172 1 98.62 232 GLY A C 1
ATOM 1811 O O . GLY A 1 232 ? -12.812 -3.529 -18.922 1 98.62 232 GLY A O 1
ATOM 1812 N N . ALA A 1 233 ? -13.102 -2.756 -16.859 1 98.75 233 ALA A N 1
ATOM 1813 C CA . ALA A 1 233 ? -12.562 -3.953 -16.219 1 98.75 233 ALA A CA 1
ATOM 1814 C C . ALA A 1 233 ? -13.438 -5.172 -16.516 1 98.75 233 ALA A C 1
ATOM 1816 O O . ALA A 1 233 ? -12.922 -6.27 -16.734 1 98.75 233 ALA A O 1
ATOM 1817 N N . VAL A 1 234 ? -14.758 -4.988 -16.5 1 98.62 234 VAL A N 1
ATOM 1818 C CA . VAL A 1 234 ? -15.695 -6.059 -16.828 1 98.62 234 VAL A CA 1
ATOM 1819 C C . VAL A 1 234 ? -15.477 -6.516 -18.266 1 98.62 234 VAL A C 1
ATOM 1821 O O . VAL A 1 234 ? -15.414 -7.715 -18.547 1 98.62 234 VAL A O 1
ATOM 1824 N N . TYR A 1 235 ? -15.359 -5.551 -19.172 1 98.5 235 TYR A N 1
ATOM 1825 C CA . TYR A 1 235 ? -15.086 -5.879 -20.578 1 98.5 235 TYR A CA 1
ATOM 1826 C C . TYR A 1 235 ? -13.773 -6.645 -20.703 1 98.5 235 TYR A C 1
ATOM 1828 O O . TYR A 1 235 ? -13.719 -7.68 -21.375 1 98.5 235 TYR A O 1
ATOM 1836 N N . LEU A 1 236 ? -12.75 -6.172 -20.062 1 98.31 236 LEU A N 1
ATOM 1837 C CA . LEU A 1 236 ? -11.391 -6.688 -20.219 1 98.31 236 LEU A CA 1
ATOM 1838 C C . LEU A 1 236 ? -11.305 -8.133 -19.75 1 98.31 236 LEU A C 1
ATOM 1840 O O . LEU A 1 236 ? -10.758 -8.992 -20.453 1 98.31 236 LEU A O 1
ATOM 1844 N N . ILE A 1 237 ? -11.797 -8.414 -18.594 1 97.62 237 ILE A N 1
ATOM 1845 C CA . ILE A 1 237 ? -11.672 -9.758 -18.047 1 97.62 237 ILE A CA 1
ATOM 1846 C C . ILE A 1 237 ? -12.492 -10.734 -18.875 1 97.62 237 ILE A C 1
ATOM 1848 O O . ILE A 1 237 ? -12.109 -11.898 -19.031 1 97.62 237 ILE A O 1
ATOM 1852 N N . SER A 1 238 ? -13.594 -10.273 -19.438 1 96.81 238 SER A N 1
ATOM 1853 C CA . SER A 1 238 ? -14.508 -11.133 -20.188 1 96.81 238 SER A CA 1
ATOM 1854 C C . SER A 1 238 ? -13.914 -11.516 -21.547 1 96.81 238 SER A C 1
ATOM 1856 O O . SER A 1 238 ? -14.312 -12.523 -22.141 1 96.81 238 SER A O 1
ATOM 1858 N N . LEU A 1 239 ? -12.977 -10.75 -22.031 1 95.56 239 LEU A N 1
ATOM 1859 C CA . LEU A 1 239 ? -12.336 -11.055 -23.312 1 95.56 239 LEU A CA 1
ATOM 1860 C C . LEU A 1 239 ? -11.695 -12.438 -23.281 1 95.56 239 LEU A C 1
ATOM 1862 O O . LEU A 1 239 ? -11.531 -13.07 -24.328 1 95.56 239 LEU A O 1
ATOM 1866 N N . ASN A 1 240 ? -11.391 -12.891 -22.109 1 91.19 240 ASN A N 1
ATOM 1867 C CA . ASN A 1 240 ? -10.742 -14.188 -21.969 1 91.19 240 ASN A CA 1
ATOM 1868 C C . ASN A 1 240 ? -11.656 -15.32 -22.422 1 91.19 240 ASN A C 1
ATOM 1870 O O . ASN A 1 240 ? -11.18 -16.406 -22.766 1 91.19 240 ASN A O 1
ATOM 1874 N N . TRP A 1 241 ? -12.969 -15.125 -22.469 1 92.25 241 TRP A N 1
ATOM 1875 C CA . TRP A 1 241 ? -13.93 -16.156 -22.828 1 92.25 241 TRP A CA 1
ATOM 1876 C C . TRP A 1 241 ? -14.711 -15.766 -24.078 1 92.25 241 TRP A C 1
ATOM 1878 O O . TRP A 1 241 ? -15.867 -16.156 -24.25 1 92.25 241 TRP A O 1
ATOM 1888 N N . TRP A 1 242 ? -14.07 -14.945 -24.906 1 93.12 242 TRP A N 1
ATOM 1889 C CA . TRP A 1 242 ? -14.641 -14.43 -26.141 1 93.12 242 TRP A CA 1
ATOM 1890 C C . TRP A 1 242 ? -15.25 -15.555 -26.984 1 93.12 242 TRP A C 1
ATOM 1892 O O . TRP A 1 242 ? -16.375 -15.438 -27.469 1 93.12 242 TRP A O 1
ATOM 1902 N N . SER A 1 243 ? -14.578 -16.703 -27.078 1 89.06 243 SER A N 1
ATOM 1903 C CA . SER A 1 243 ? -14.953 -17.797 -27.984 1 89.06 243 SER A CA 1
ATOM 1904 C C . SER A 1 243 ? -16.141 -18.578 -27.438 1 89.06 243 SER A C 1
ATOM 1906 O O . SER A 1 243 ? -16.766 -19.359 -28.172 1 89.06 243 SER A O 1
ATOM 1908 N N . TYR A 1 244 ? -16.5 -18.312 -26.234 1 87.12 244 TYR A N 1
ATOM 1909 C CA . TYR A 1 244 ? -17.578 -19.094 -25.609 1 87.12 244 TYR A CA 1
ATOM 1910 C C . TYR A 1 244 ? -18.938 -18.469 -25.906 1 87.12 244 TYR A C 1
ATOM 1912 O O . TYR A 1 244 ? -19.969 -19.078 -25.656 1 87.12 244 TYR A O 1
ATOM 1920 N N . ASP A 1 245 ? -18.906 -17.312 -26.406 1 88.81 245 ASP A N 1
ATOM 1921 C CA . ASP A 1 245 ? -20.141 -16.672 -26.859 1 88.81 245 ASP A CA 1
ATOM 1922 C C . ASP A 1 245 ? -20.422 -17 -28.328 1 88.81 245 ASP A C 1
ATOM 1924 O O . ASP A 1 245 ? -19.578 -16.766 -29.188 1 88.81 245 ASP A O 1
ATOM 1928 N N . PRO A 1 246 ? -21.578 -17.516 -28.609 1 87.25 246 PRO A N 1
ATOM 1929 C CA . PRO A 1 246 ? -21.875 -17.922 -29.984 1 87.25 246 PRO A CA 1
ATOM 1930 C C . PRO A 1 246 ? -21.812 -16.766 -30.969 1 87.25 246 PRO A C 1
ATOM 1932 O O . PRO A 1 246 ? -21.438 -16.953 -32.125 1 87.25 246 PRO A O 1
ATOM 1935 N N . GLU A 1 247 ? -22.141 -15.664 -30.547 1 88.19 247 GLU A N 1
ATOM 1936 C CA . GLU A 1 247 ? -22.125 -14.5 -31.438 1 88.19 247 GLU A CA 1
ATOM 1937 C C . GLU A 1 247 ? -20.703 -13.977 -31.641 1 88.19 247 GLU A C 1
ATOM 1939 O O . GLU A 1 247 ? -20.375 -13.477 -32.719 1 88.19 247 GLU A O 1
ATOM 1944 N N . LEU A 1 248 ? -19.875 -14.156 -30.609 1 91.56 248 LEU A N 1
ATOM 1945 C CA . LEU A 1 248 ? -18.547 -13.562 -30.641 1 91.56 248 LEU A CA 1
ATOM 1946 C C . LEU A 1 248 ? -17.531 -14.531 -31.234 1 91.56 248 LEU A C 1
ATOM 1948 O O . LEU A 1 248 ? -16.531 -14.109 -31.812 1 91.56 248 LEU A O 1
ATOM 1952 N N . SER A 1 249 ? -17.766 -15.781 -31.188 1 89.56 249 SER A N 1
ATOM 1953 C CA . SER A 1 249 ? -16.797 -16.812 -31.547 1 89.56 249 SER A CA 1
ATOM 1954 C C . SER A 1 249 ? -16.359 -16.672 -33 1 89.56 249 SER A C 1
ATOM 1956 O O . SER A 1 249 ? -15.25 -17.062 -33.375 1 89.56 249 SER A O 1
ATOM 1958 N N . ASN A 1 250 ? -17.172 -16.125 -33.812 1 90.12 250 ASN A N 1
ATOM 1959 C CA . ASN A 1 250 ? -16.859 -16.016 -35.25 1 90.12 250 ASN A CA 1
ATOM 1960 C C . ASN A 1 250 ? -16.344 -14.625 -35.594 1 90.12 250 ASN A C 1
ATOM 1962 O O . ASN A 1 250 ? -16.156 -14.312 -36.781 1 90.12 250 ASN A O 1
ATOM 1966 N N . LYS A 1 251 ? -16.172 -13.883 -34.625 1 93.12 251 LYS A N 1
ATOM 1967 C CA . LYS A 1 251 ? -15.68 -12.523 -34.844 1 93.12 251 LYS A CA 1
ATOM 1968 C C . LYS A 1 251 ? -14.25 -12.375 -34.344 1 93.12 251 LYS A C 1
ATOM 1970 O O . LYS A 1 251 ? -13.766 -13.211 -33.562 1 93.12 251 LYS A O 1
ATOM 1975 N N . THR A 1 252 ? -13.648 -11.414 -34.875 1 92.81 252 THR A N 1
ATOM 1976 C CA . THR A 1 252 ? -12.305 -11.117 -34.406 1 92.81 252 THR A CA 1
ATOM 1977 C C . THR A 1 252 ? -12.359 -10.391 -33.062 1 92.81 252 THR A C 1
ATOM 1979 O O . THR A 1 252 ? -13.07 -9.391 -32.938 1 92.81 252 THR A O 1
ATOM 1982 N N . SER A 1 253 ? -11.672 -10.867 -32.125 1 92.88 253 SER A N 1
ATOM 1983 C CA . SER A 1 253 ? -11.656 -10.281 -30.766 1 92.88 253 SER A CA 1
ATOM 1984 C C . SER A 1 253 ? -10.953 -8.93 -30.766 1 92.88 253 SER A C 1
ATOM 1986 O O . SER A 1 253 ? -9.953 -8.742 -31.453 1 92.88 253 SER A O 1
ATOM 1988 N N . PRO A 1 254 ? -11.406 -7.988 -30 1 93.38 254 PRO A N 1
ATOM 1989 C CA . PRO A 1 254 ? -10.742 -6.688 -29.859 1 93.38 254 PRO A CA 1
ATOM 1990 C C . PRO A 1 254 ? -9.359 -6.793 -29.234 1 93.38 254 PRO A C 1
ATOM 1992 O O . PRO A 1 254 ? -9.039 -7.797 -28.594 1 93.38 254 PRO A O 1
ATOM 1995 N N . ASN A 1 255 ? -8.578 -5.742 -29.484 1 91.5 255 ASN A N 1
ATOM 1996 C CA . ASN A 1 255 ? -7.234 -5.688 -28.906 1 91.5 255 ASN A CA 1
ATOM 1997 C C . ASN A 1 255 ? -7.273 -5.414 -27.406 1 91.5 255 ASN A C 1
ATOM 1999 O O . ASN A 1 255 ? -7.617 -4.309 -26.984 1 91.5 255 ASN A O 1
ATOM 2003 N N . ALA A 1 256 ? -6.836 -6.27 -26.656 1 94.19 256 ALA A N 1
ATOM 2004 C CA . ALA A 1 256 ? -6.918 -6.203 -25.203 1 94.19 256 ALA A CA 1
ATOM 2005 C C . ALA A 1 256 ? -5.953 -5.156 -24.641 1 94.19 256 ALA A C 1
ATOM 2007 O O . ALA A 1 256 ? -6.203 -4.57 -23.594 1 94.19 256 ALA A O 1
ATOM 2008 N N . SER A 1 257 ? -4.902 -4.867 -25.344 1 93.19 257 SER A N 1
ATOM 2009 C CA . SER A 1 257 ? -3.881 -3.951 -24.844 1 93.19 257 SER A CA 1
ATOM 2010 C C . SER A 1 257 ? -4.414 -2.523 -24.766 1 93.19 257 SER A C 1
ATOM 2012 O O . SER A 1 257 ? -4.148 -1.812 -23.797 1 93.19 257 SER A O 1
ATOM 2014 N N . PHE A 1 258 ? -5.152 -2.121 -25.781 1 95 258 PHE A N 1
ATOM 2015 C CA . PHE A 1 258 ? -5.723 -0.778 -25.797 1 95 258 PHE A CA 1
ATOM 2016 C C . PHE A 1 258 ? -6.766 -0.624 -24.703 1 95 258 PHE A C 1
ATOM 2018 O O . PHE A 1 258 ? -6.812 0.405 -24.016 1 95 258 PHE A O 1
ATOM 2025 N N . LEU A 1 259 ? -7.594 -1.618 -24.609 1 97.5 259 LEU A N 1
ATOM 2026 C CA . LEU A 1 259 ? -8.609 -1.601 -23.562 1 97.5 259 LEU A CA 1
ATOM 2027 C C . LEU A 1 259 ? -7.961 -1.571 -22.188 1 97.5 259 LEU A C 1
ATOM 2029 O O . LEU A 1 259 ? -8.406 -0.831 -21.297 1 97.5 259 LEU A O 1
ATOM 2033 N N . ARG A 1 260 ? -6.945 -2.352 -22.016 1 96.75 260 ARG A N 1
ATOM 2034 C CA . ARG A 1 260 ? -6.23 -2.4 -20.734 1 96.75 260 ARG A CA 1
ATOM 2035 C C . ARG A 1 260 ? -5.676 -1.03 -20.375 1 96.75 260 ARG A C 1
ATOM 2037 O O . ARG A 1 260 ? -5.809 -0.588 -19.219 1 96.75 260 ARG A O 1
ATOM 2044 N N . GLU A 1 261 ? -5.043 -0.405 -21.266 1 95 261 GLU A N 1
ATOM 2045 C CA . GLU A 1 261 ? -4.488 0.924 -21.031 1 95 261 GLU A CA 1
ATOM 2046 C C . GLU A 1 261 ? -5.582 1.917 -20.641 1 95 261 GLU A C 1
ATOM 2048 O O . GLU A 1 261 ? -5.406 2.723 -19.719 1 95 261 GLU A O 1
ATOM 2053 N N . ALA A 1 262 ? -6.66 1.877 -21.375 1 97.31 262 ALA A N 1
ATOM 2054 C CA . ALA A 1 262 ? -7.785 2.758 -21.078 1 97.31 262 ALA A CA 1
ATOM 2055 C C . ALA A 1 262 ? -8.328 2.494 -19.672 1 97.31 262 ALA A C 1
ATOM 2057 O O . ALA A 1 262 ? -8.688 3.43 -18.953 1 97.31 262 ALA A O 1
ATOM 2058 N N . VAL A 1 263 ? -8.43 1.22 -19.297 1 98.12 263 VAL A N 1
ATOM 2059 C CA . VAL A 1 263 ? -8.945 0.829 -17.984 1 98.12 263 VAL A CA 1
ATOM 2060 C C . VAL A 1 263 ? -8.008 1.322 -16.891 1 98.12 263 VAL A C 1
ATOM 2062 O O . VAL A 1 263 ? -8.461 1.876 -15.883 1 98.12 263 VAL A O 1
ATOM 2065 N N . ILE A 1 264 ? -6.707 1.136 -17.047 1 97.06 264 ILE A N 1
ATOM 2066 C CA . ILE A 1 264 ? -5.723 1.557 -16.047 1 97.06 264 ILE A CA 1
ATOM 2067 C C . ILE A 1 264 ? -5.809 3.066 -15.852 1 97.06 264 ILE A C 1
ATOM 2069 O O . ILE A 1 264 ? -5.816 3.547 -14.711 1 97.06 264 ILE A O 1
ATOM 2073 N N . ASN A 1 265 ? -5.922 3.781 -16.906 1 96.06 265 ASN A N 1
ATOM 2074 C CA . ASN A 1 265 ? -6.043 5.23 -16.828 1 96.06 265 ASN A CA 1
ATOM 2075 C C . ASN A 1 265 ? -7.32 5.645 -16.094 1 96.06 265 ASN A C 1
ATOM 2077 O O . ASN A 1 265 ? -7.309 6.582 -15.297 1 96.06 265 ASN A O 1
ATOM 2081 N N . ALA A 1 266 ? -8.375 4.988 -16.438 1 97.88 266 ALA A N 1
ATOM 2082 C CA . ALA A 1 266 ? -9.656 5.297 -15.789 1 97.88 266 ALA A CA 1
ATOM 2083 C C . ALA A 1 266 ? -9.609 4.98 -14.297 1 97.88 266 ALA A C 1
ATOM 2085 O O . ALA A 1 266 ? -10.188 5.707 -13.492 1 97.88 266 ALA A O 1
ATOM 2086 N N . ILE A 1 267 ? -8.992 3.889 -13.938 1 98.06 267 ILE A N 1
ATOM 2087 C CA . ILE A 1 267 ? -8.859 3.518 -12.531 1 98.06 267 ILE A CA 1
ATOM 2088 C C . ILE A 1 267 ? -8.07 4.594 -11.781 1 98.06 267 ILE A C 1
ATOM 2090 O O . ILE A 1 267 ? -8.492 5.055 -10.719 1 98.06 267 ILE A O 1
ATOM 2094 N N . GLN A 1 268 ? -6.996 5.031 -12.344 1 96.81 268 GLN A N 1
ATOM 2095 C CA . GLN A 1 268 ? -6.168 6.047 -11.703 1 96.81 268 GLN A CA 1
ATOM 2096 C C . GLN A 1 268 ? -6.938 7.352 -11.523 1 96.81 268 GLN A C 1
ATOM 2098 O O . GLN A 1 268 ? -6.836 8 -10.477 1 96.81 268 GLN A O 1
ATOM 2103 N N . ASN A 1 269 ? -7.648 7.672 -12.469 1 96.19 269 ASN A N 1
ATOM 2104 C CA . ASN A 1 269 ? -8.461 8.875 -12.375 1 96.19 269 ASN A CA 1
ATOM 2105 C C . ASN A 1 269 ? -9.547 8.742 -11.305 1 96.19 269 ASN A C 1
ATOM 2107 O O . ASN A 1 269 ? -9.859 9.711 -10.609 1 96.19 269 ASN A O 1
ATOM 2111 N N . SER A 1 270 ? -10.117 7.582 -11.172 1 96.56 270 SER A N 1
ATOM 2112 C CA . SER A 1 270 ? -11.211 7.344 -10.234 1 96.56 270 SER A CA 1
ATOM 2113 C C . SER A 1 270 ? -10.742 7.492 -8.789 1 96.56 270 SER A C 1
ATOM 2115 O O . SER A 1 270 ? -11.547 7.754 -7.895 1 96.56 270 SER A O 1
ATOM 2117 N N . TYR A 1 271 ? -9.492 7.398 -8.508 1 96.81 271 TYR A N 1
ATOM 2118 C CA . TYR A 1 271 ? -8.953 7.457 -7.152 1 96.81 271 TYR A CA 1
ATOM 2119 C C . TYR A 1 271 ? -9.062 8.867 -6.586 1 96.81 271 TYR A C 1
ATOM 2121 O O . TYR A 1 271 ? -8.914 9.078 -5.379 1 96.81 271 TYR A O 1
ATOM 2129 N N . HIS A 1 272 ? -9.305 9.844 -7.422 1 95.62 272 HIS A N 1
ATOM 2130 C CA . HIS A 1 272 ? -9.562 11.203 -6.941 1 95.62 272 HIS A CA 1
ATOM 2131 C C . HIS A 1 272 ? -10.969 11.336 -6.379 1 95.62 272 HIS A C 1
ATOM 2133 O O . HIS A 1 272 ? -11.266 12.281 -5.652 1 95.62 272 HIS A O 1
ATOM 2139 N N . ARG A 1 273 ? -11.812 10.461 -6.707 1 95.69 273 ARG A N 1
ATOM 2140 C CA . ARG A 1 273 ? -13.18 10.32 -6.215 1 95.69 273 ARG A CA 1
ATOM 2141 C C . ARG A 1 273 ? -13.508 8.867 -5.895 1 95.69 273 ARG A C 1
ATOM 2143 O O . ARG A 1 273 ? -14.367 8.266 -6.535 1 95.69 273 ARG A O 1
ATOM 2150 N N . PRO A 1 274 ? -12.898 8.398 -4.914 1 95.75 274 PRO A N 1
ATOM 2151 C CA . PRO A 1 274 ? -12.93 6.957 -4.664 1 95.75 274 PRO A CA 1
ATOM 2152 C C . PRO A 1 274 ? -14.32 6.445 -4.32 1 95.75 274 PRO A C 1
ATOM 2154 O O . PRO A 1 274 ? -15.039 7.07 -3.533 1 95.75 274 PRO A O 1
ATOM 2157 N N . LYS A 1 275 ? -14.672 5.402 -4.914 1 96.81 275 LYS A N 1
ATOM 2158 C CA . LYS A 1 275 ? -15.898 4.648 -4.676 1 96.81 275 LYS A CA 1
ATOM 2159 C C . LYS A 1 275 ? -15.625 3.15 -4.621 1 96.81 275 LYS A C 1
ATOM 2161 O O . LYS A 1 275 ? -14.492 2.717 -4.828 1 96.81 275 LYS A O 1
ATOM 2166 N N . LEU A 1 276 ? -16.641 2.373 -4.266 1 97.81 276 LEU A N 1
ATOM 2167 C CA . LEU A 1 276 ? -16.484 0.923 -4.273 1 97.81 276 LEU A CA 1
ATOM 2168 C C . LEU A 1 276 ? -16.094 0.428 -5.664 1 97.81 276 LEU A C 1
ATOM 2170 O O . LEU A 1 276 ? -15.32 -0.527 -5.793 1 97.81 276 LEU A O 1
ATOM 2174 N N . SER A 1 277 ? -16.656 1.099 -6.695 1 97.56 277 SER A N 1
ATOM 2175 C CA . SER A 1 277 ? -16.406 0.704 -8.078 1 97.56 277 SER A CA 1
ATOM 2176 C C . SER A 1 277 ? -14.922 0.834 -8.43 1 97.56 277 SER A C 1
ATOM 2178 O O . SER A 1 277 ? -14.414 0.089 -9.273 1 97.56 277 SER A O 1
ATOM 2180 N N . SER A 1 278 ? -14.188 1.826 -7.816 1 97.94 278 SER A N 1
ATOM 2181 C CA . SER A 1 278 ? -12.758 1.969 -8.047 1 97.94 278 SER A CA 1
ATOM 2182 C C . SER A 1 278 ? -12 0.717 -7.617 1 97.94 278 SER A C 1
ATOM 2184 O O . SER A 1 278 ? -11.102 0.252 -8.32 1 97.94 278 SER A O 1
ATOM 2186 N N . ILE A 1 279 ? -12.383 0.205 -6.477 1 98.56 279 ILE A N 1
ATOM 2187 C CA . ILE A 1 279 ? -11.727 -0.974 -5.918 1 98.56 279 ILE A CA 1
ATOM 2188 C C . ILE A 1 279 ? -12.141 -2.215 -6.703 1 98.56 279 ILE A C 1
ATOM 2190 O O . ILE A 1 279 ? -11.312 -3.078 -6.996 1 98.56 279 ILE A O 1
ATOM 2194 N N . GLU A 1 280 ? -13.453 -2.289 -7.051 1 98.62 280 GLU A N 1
ATOM 2195 C CA . GLU A 1 280 ? -13.945 -3.389 -7.879 1 98.62 280 GLU A CA 1
ATOM 2196 C C . GLU A 1 280 ? -13.172 -3.484 -9.188 1 98.62 280 GLU A C 1
ATOM 2198 O O . GLU A 1 280 ? -12.75 -4.574 -9.594 1 98.62 280 GLU A O 1
ATOM 2203 N N . ALA A 1 281 ? -13.008 -2.361 -9.789 1 98.75 281 ALA A N 1
ATOM 2204 C CA . ALA A 1 281 ? -12.312 -2.314 -11.078 1 98.75 281 ALA A CA 1
ATOM 2205 C C . ALA A 1 281 ? -10.867 -2.783 -10.938 1 98.75 281 ALA A C 1
ATOM 2207 O O . ALA A 1 281 ? -10.375 -3.553 -11.766 1 98.75 281 ALA A O 1
ATOM 2208 N N . THR A 1 282 ? -10.164 -2.299 -9.93 1 98.75 282 THR A N 1
ATOM 2209 C CA . THR A 1 282 ? -8.773 -2.676 -9.727 1 98.75 282 THR A CA 1
ATOM 2210 C C . THR A 1 282 ? -8.648 -4.172 -9.453 1 98.75 282 THR A C 1
ATOM 2212 O O . THR A 1 282 ? -7.754 -4.836 -9.977 1 98.75 282 THR A O 1
ATOM 2215 N N . LEU A 1 283 ? -9.492 -4.691 -8.641 1 98.75 283 LEU A N 1
ATOM 2216 C CA . LEU A 1 283 ? -9.453 -6.109 -8.312 1 98.75 283 LEU A CA 1
ATOM 2217 C C . LEU A 1 283 ? -9.719 -6.969 -9.539 1 98.75 283 LEU A C 1
ATOM 2219 O O . LEU A 1 283 ? -9.086 -8.008 -9.734 1 98.75 283 LEU A O 1
ATOM 2223 N N . LEU A 1 284 ? -10.695 -6.551 -10.352 1 98.62 284 LEU A N 1
ATOM 2224 C CA . LEU A 1 284 ? -10.953 -7.273 -11.594 1 98.62 284 LEU A CA 1
ATOM 2225 C C . LEU A 1 284 ? -9.742 -7.203 -12.523 1 98.62 284 LEU A C 1
ATOM 2227 O O . LEU A 1 284 ? -9.375 -8.203 -13.141 1 98.62 284 LEU A O 1
ATOM 2231 N N . LEU A 1 285 ? -9.164 -6.035 -12.641 1 98.19 285 LEU A N 1
ATOM 2232 C CA . LEU A 1 285 ? -7.977 -5.859 -13.469 1 98.19 285 LEU A CA 1
ATOM 2233 C C . LEU A 1 285 ? -6.867 -6.816 -13.047 1 98.19 285 LEU A C 1
ATOM 2235 O O . LEU A 1 285 ? -6.199 -7.41 -13.898 1 98.19 285 LEU A O 1
ATOM 2239 N N . LEU A 1 286 ? -6.715 -6.973 -11.766 1 97.38 286 LEU A N 1
ATOM 2240 C CA . LEU A 1 286 ? -5.637 -7.793 -11.219 1 97.38 286 LEU A CA 1
ATOM 2241 C C . LEU A 1 286 ? -5.91 -9.273 -11.453 1 97.38 286 LEU A C 1
ATOM 2243 O O . LEU A 1 286 ? -5.004 -10.102 -11.328 1 97.38 286 LEU A O 1
ATOM 2247 N N . GLN A 1 287 ? -7.188 -9.617 -11.773 1 96.75 287 GLN A N 1
ATOM 2248 C CA . GLN A 1 287 ? -7.527 -11 -12.117 1 96.75 287 GLN A CA 1
ATOM 2249 C C . GLN A 1 287 ? -7.332 -11.266 -13.602 1 96.75 287 GLN A C 1
ATOM 2251 O O . GLN A 1 287 ? -7.316 -12.414 -14.039 1 96.75 287 GLN A O 1
ATOM 2256 N N . CYS A 1 288 ? -7.164 -10.227 -14.352 1 94.81 288 CYS A N 1
ATOM 2257 C CA . CYS A 1 288 ? -7.027 -10.375 -15.797 1 94.81 288 CYS A CA 1
ATOM 2258 C C . CYS A 1 288 ? -5.68 -10.992 -16.156 1 94.81 288 CYS A C 1
ATOM 2260 O O . CYS A 1 288 ? -4.723 -10.898 -15.391 1 94.81 288 CYS A O 1
ATOM 2262 N N . LYS A 1 289 ? -5.684 -11.562 -17.344 1 88.38 289 LYS A N 1
ATOM 2263 C CA . LYS A 1 289 ? -4.418 -12.023 -17.891 1 88.38 289 LYS A CA 1
ATOM 2264 C C . LYS A 1 289 ? -3.445 -10.859 -18.094 1 88.38 289 LYS A C 1
ATOM 2266 O O . LYS A 1 289 ? -3.84 -9.789 -18.547 1 88.38 289 LYS A O 1
ATOM 2271 N N . PRO A 1 290 ? -2.256 -11.102 -17.625 1 85.69 290 PRO A N 1
ATOM 2272 C CA . PRO A 1 290 ? -1.291 -10.016 -17.812 1 85.69 290 PRO A CA 1
ATOM 2273 C C . PRO A 1 290 ? -1.008 -9.734 -19.297 1 85.69 290 PRO A C 1
ATOM 2275 O O . PRO A 1 290 ? -1.298 -10.57 -20.156 1 85.69 290 PRO A O 1
ATOM 2278 N N . GLU A 1 291 ? -0.536 -8.57 -19.562 1 83.38 291 GLU A N 1
ATOM 2279 C CA . GLU A 1 291 ? -0.202 -8.188 -20.922 1 83.38 291 GLU A CA 1
ATOM 2280 C C . GLU A 1 291 ? 0.856 -9.109 -21.516 1 83.38 291 GLU A C 1
ATOM 2282 O O . GLU A 1 291 ? 0.747 -9.531 -22.672 1 83.38 291 GLU A O 1
ATOM 2287 N N . ASP A 1 292 ? 1.875 -9.359 -20.766 1 83.69 292 ASP A N 1
ATOM 2288 C CA . ASP A 1 292 ? 2.861 -10.391 -21.078 1 83.69 292 ASP A CA 1
ATOM 2289 C C . ASP A 1 292 ? 2.713 -11.602 -20.172 1 83.69 292 ASP A C 1
ATOM 2291 O O . ASP A 1 292 ? 3.275 -11.625 -19.062 1 83.69 292 ASP A O 1
ATOM 2295 N N . ALA A 1 293 ? 2.174 -12.547 -20.703 1 76.25 293 ALA A N 1
ATOM 2296 C CA . ALA A 1 293 ? 1.812 -13.703 -19.875 1 76.25 293 ALA A CA 1
ATOM 2297 C C . ALA A 1 293 ? 3.051 -14.5 -19.469 1 76.25 293 ALA A C 1
ATOM 2299 O O . ALA A 1 293 ? 3.061 -15.156 -18.438 1 76.25 293 ALA A O 1
ATOM 2300 N N . LEU A 1 294 ? 4.066 -14.438 -20.266 1 77.44 294 LEU A N 1
ATOM 2301 C CA . LEU A 1 294 ? 5.266 -15.211 -19.969 1 77.44 294 LEU A CA 1
ATOM 2302 C C . LEU A 1 294 ? 6.184 -14.453 -19.016 1 77.44 294 LEU A C 1
ATOM 2304 O O . LEU A 1 294 ? 6.941 -15.07 -18.266 1 77.44 294 LEU A O 1
ATOM 2308 N N . ASN A 1 295 ? 6.039 -13.133 -19.062 1 81.5 295 ASN A N 1
ATOM 2309 C CA . ASN A 1 295 ? 6.836 -12.297 -18.172 1 81.5 295 ASN A CA 1
ATOM 2310 C C . ASN A 1 295 ? 5.988 -11.203 -17.516 1 81.5 295 ASN A C 1
ATOM 2312 O O . ASN A 1 295 ? 6.215 -10.016 -17.75 1 81.5 295 ASN A O 1
ATOM 2316 N N . PRO A 1 296 ? 5.16 -11.695 -16.672 1 84.94 296 PRO A N 1
ATOM 2317 C CA . PRO A 1 296 ? 4.258 -10.719 -16.062 1 84.94 296 PRO A CA 1
ATOM 2318 C C . PRO A 1 296 ? 4.996 -9.672 -15.234 1 84.94 296 PRO A C 1
ATOM 2320 O O . PRO A 1 296 ? 6.07 -9.953 -14.695 1 84.94 296 PRO A O 1
ATOM 2323 N N . ASP A 1 297 ? 4.418 -8.492 -15.18 1 90.75 297 ASP A N 1
ATOM 2324 C CA . ASP A 1 297 ? 4.945 -7.363 -14.414 1 90.75 297 ASP A CA 1
ATOM 2325 C C . ASP A 1 297 ? 4.555 -7.469 -12.938 1 90.75 297 ASP A C 1
ATOM 2327 O O . ASP A 1 297 ? 3.633 -6.785 -12.484 1 90.75 297 ASP A O 1
ATOM 2331 N N . HIS A 1 298 ? 5.312 -8.18 -12.219 1 88.25 298 HIS A N 1
ATOM 2332 C CA . HIS A 1 298 ? 4.98 -8.523 -10.844 1 88.25 298 HIS A CA 1
ATOM 2333 C C . HIS A 1 298 ? 5.086 -7.309 -9.93 1 88.25 298 HIS A C 1
ATOM 2335 O O . HIS A 1 298 ? 4.293 -7.156 -9 1 88.25 298 HIS A O 1
ATOM 2341 N N . THR A 1 299 ? 6.078 -6.453 -10.125 1 92.38 299 THR A N 1
ATOM 2342 C CA . THR A 1 299 ? 6.273 -5.281 -9.273 1 92.38 299 THR A CA 1
ATOM 2343 C C . THR A 1 299 ? 5.117 -4.297 -9.438 1 92.38 299 THR A C 1
ATOM 2345 O O . THR A 1 299 ? 4.609 -3.762 -8.453 1 92.38 299 THR A O 1
ATOM 2348 N N . TRP A 1 300 ? 4.758 -4.117 -10.633 1 94.25 300 TRP A N 1
ATOM 2349 C CA . TRP A 1 300 ? 3.658 -3.195 -10.891 1 94.25 300 TRP A CA 1
ATOM 2350 C C . TRP A 1 300 ? 2.363 -3.703 -10.266 1 94.25 300 TRP A C 1
ATOM 2352 O O . TRP A 1 300 ? 1.593 -2.926 -9.703 1 94.25 300 TRP A O 1
ATOM 2362 N N . THR A 1 301 ? 2.104 -4.992 -10.367 1 94.94 301 THR A N 1
ATOM 2363 C CA . THR A 1 301 ? 0.897 -5.57 -9.781 1 94.94 301 THR A CA 1
ATOM 2364 C C . THR A 1 301 ? 0.906 -5.422 -8.266 1 94.94 301 THR A C 1
ATOM 2366 O O . THR A 1 301 ? -0.138 -5.184 -7.656 1 94.94 301 THR A O 1
ATOM 2369 N N . TRP A 1 302 ? 2.066 -5.621 -7.699 1 97.06 302 TRP A N 1
ATOM 2370 C CA . TRP A 1 302 ? 2.189 -5.41 -6.262 1 97.06 302 TRP A CA 1
ATOM 2371 C C . TRP A 1 302 ? 1.888 -3.959 -5.895 1 97.06 302 TRP A C 1
ATOM 2373 O O . TRP A 1 302 ? 1.195 -3.691 -4.91 1 97.06 302 TRP A O 1
ATOM 2383 N N . GLY A 1 303 ? 2.404 -3.035 -6.695 1 97.88 303 GLY A N 1
ATOM 2384 C CA . GLY A 1 303 ? 2.104 -1.627 -6.492 1 97.88 303 GLY A CA 1
ATOM 2385 C C . GLY A 1 303 ? 0.623 -1.312 -6.602 1 97.88 303 GLY A C 1
ATOM 2386 O O . GLY A 1 303 ? 0.086 -0.548 -5.797 1 97.88 303 GLY A O 1
ATOM 2387 N N . CYS A 1 304 ? -0.03 -1.943 -7.555 1 97.75 304 CYS A N 1
ATOM 2388 C CA . CYS A 1 304 ? -1.465 -1.756 -7.738 1 97.75 304 CYS A CA 1
ATOM 2389 C C . CYS A 1 304 ? -2.242 -2.277 -6.535 1 97.75 304 CYS A C 1
ATOM 2391 O O . CYS A 1 304 ? -3.209 -1.65 -6.098 1 97.75 304 CYS A O 1
ATOM 2393 N N . THR A 1 305 ? -1.812 -3.4 -6.047 1 98.44 305 THR A N 1
ATOM 2394 C CA . THR A 1 305 ? -2.461 -3.996 -4.887 1 98.44 305 THR A CA 1
ATOM 2395 C C . THR A 1 305 ? -2.34 -3.08 -3.67 1 98.44 305 THR A C 1
ATOM 2397 O O . THR A 1 305 ? -3.322 -2.85 -2.961 1 98.44 305 THR A O 1
ATOM 2400 N N . GLY A 1 306 ? -1.11 -2.562 -3.434 1 98.19 306 GLY A N 1
ATOM 2401 C CA . GLY A 1 306 ? -0.906 -1.649 -2.322 1 98.19 306 GLY A CA 1
ATOM 2402 C C . GLY A 1 306 ? -1.729 -0.38 -2.434 1 98.19 306 GLY A C 1
ATOM 2403 O O . GLY A 1 306 ? -2.264 0.109 -1.437 1 98.19 306 GLY A O 1
ATOM 2404 N N . GLN A 1 307 ? -1.792 0.137 -3.596 1 98.5 307 GLN A N 1
ATOM 2405 C CA . GLN A 1 307 ? -2.58 1.342 -3.83 1 98.5 307 GLN A CA 1
ATOM 2406 C C . GLN A 1 307 ? -4.062 1.09 -3.568 1 98.5 307 GLN A C 1
ATOM 2408 O O . GLN A 1 307 ? -4.73 1.896 -2.916 1 98.5 307 GLN A O 1
ATOM 2413 N N . ALA A 1 308 ? -4.559 0.006 -4.102 1 98.56 308 ALA A N 1
ATOM 2414 C CA . ALA A 1 308 ? -5.965 -0.345 -3.92 1 98.56 308 ALA A CA 1
ATOM 2415 C C . ALA A 1 308 ? -6.297 -0.529 -2.443 1 98.56 308 ALA A C 1
ATOM 2417 O O . ALA A 1 308 ? -7.379 -0.141 -1.99 1 98.56 308 ALA A O 1
ATOM 2418 N N . LEU A 1 309 ? -5.414 -1.161 -1.714 1 98.62 309 LEU A N 1
ATOM 2419 C CA . LEU A 1 309 ? -5.633 -1.344 -0.283 1 98.62 309 LEU A CA 1
ATOM 2420 C C . LEU A 1 309 ? -5.73 0.001 0.428 1 98.62 309 LEU A C 1
ATOM 2422 O O . LEU A 1 309 ? -6.625 0.209 1.251 1 98.62 309 LEU A O 1
ATOM 2426 N N . SER A 1 310 ? -4.805 0.927 0.111 1 98.56 310 SER A N 1
ATOM 2427 C CA . SER A 1 310 ? -4.812 2.252 0.722 1 98.56 310 SER A CA 1
ATOM 2428 C C . SER A 1 310 ? -6.113 2.988 0.429 1 98.56 310 SER A C 1
ATOM 2430 O O . SER A 1 310 ? -6.727 3.564 1.332 1 98.56 310 SER A O 1
ATOM 2432 N N . ILE A 1 311 ? -6.547 2.945 -0.812 1 98.38 311 ILE A N 1
ATOM 2433 C CA . ILE A 1 311 ? -7.777 3.619 -1.208 1 98.38 311 ILE A CA 1
ATOM 2434 C C . ILE A 1 311 ? -8.977 2.945 -0.54 1 98.38 311 ILE A C 1
ATOM 2436 O O . ILE A 1 311 ? -9.906 3.619 -0.1 1 98.38 311 ILE A O 1
ATOM 2440 N N . GLY A 1 312 ? -8.945 1.599 -0.535 1 98.44 312 GLY A N 1
ATOM 2441 C CA . GLY A 1 312 ? -10.008 0.87 0.146 1 98.44 312 GLY A CA 1
ATOM 2442 C C . GLY A 1 312 ? -10.148 1.253 1.606 1 98.44 312 GLY A C 1
ATOM 2443 O O . GLY A 1 312 ? -11.266 1.37 2.115 1 98.44 312 GLY A O 1
ATOM 2444 N N . GLU A 1 313 ? -9.078 1.494 2.258 1 98.06 313 GLU A N 1
ATOM 2445 C CA . GLU A 1 313 ? -9.094 1.901 3.658 1 98.06 313 GLU A CA 1
ATOM 2446 C C . GLU A 1 313 ? -9.625 3.322 3.816 1 98.06 313 GLU A C 1
ATOM 2448 O O . GLU A 1 313 ? -10.273 3.641 4.816 1 98.06 313 GLU A O 1
ATOM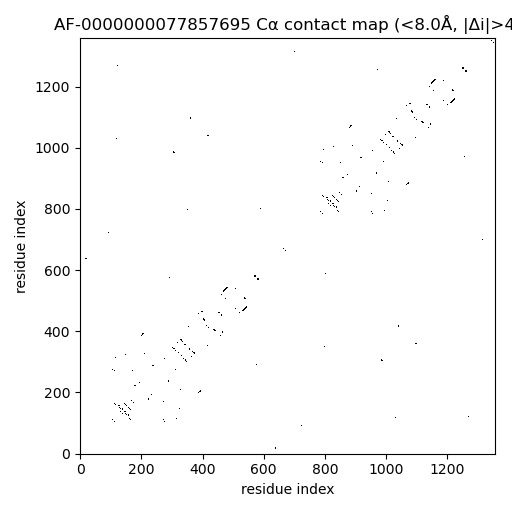 2453 N N . ALA A 1 314 ? -9.375 4.125 2.811 1 97.56 314 ALA A N 1
ATOM 2454 C CA . ALA A 1 314 ? -9.867 5.5 2.842 1 97.56 314 ALA A CA 1
ATOM 2455 C C . ALA A 1 314 ? -11.391 5.535 2.758 1 97.56 314 ALA A C 1
ATOM 2457 O O . ALA A 1 314 ? -12.023 6.488 3.221 1 97.56 314 ALA A O 1
ATOM 2458 N N . ILE A 1 315 ? -11.977 4.488 2.199 1 97.56 315 ILE A N 1
ATOM 2459 C CA . ILE A 1 315 ? -13.43 4.477 2.105 1 97.56 315 ILE A CA 1
ATOM 2460 C C . ILE A 1 315 ? -14 3.473 3.104 1 97.56 315 ILE A C 1
ATOM 2462 O O . ILE A 1 315 ? -15.164 3.061 2.986 1 97.56 315 ILE A O 1
ATOM 2466 N N . GLY A 1 316 ? -13.219 2.951 3.996 1 97.38 316 GLY A N 1
ATOM 2467 C CA . GLY A 1 316 ? -13.688 2.252 5.184 1 97.38 316 GLY A CA 1
ATOM 2468 C C . GLY A 1 316 ? -13.773 0.75 4.992 1 97.38 316 GLY A C 1
ATOM 2469 O O . GLY A 1 316 ? -14.469 0.064 5.75 1 97.38 316 GLY A O 1
ATOM 2470 N N . LEU A 1 317 ? -13.07 0.157 4.07 1 98.31 317 LEU A N 1
ATOM 2471 C CA . LEU A 1 317 ? -13.234 -1.261 3.768 1 98.31 317 LEU A CA 1
ATOM 2472 C C . LEU A 1 317 ? -12.523 -2.125 4.801 1 98.31 317 LEU A C 1
ATOM 2474 O O . LEU A 1 317 ? -12.695 -3.346 4.824 1 98.31 317 LEU A O 1
ATOM 2478 N N . HIS A 1 318 ? -11.68 -1.614 5.656 1 98 318 HIS A N 1
ATOM 2479 C CA . HIS A 1 318 ? -11.039 -2.393 6.711 1 98 318 HIS A CA 1
ATOM 2480 C C . HIS A 1 318 ? -11.914 -2.455 7.957 1 98 318 HIS A C 1
ATOM 2482 O O . HIS A 1 318 ? -11.578 -3.137 8.93 1 98 318 HIS A O 1
ATOM 2488 N N . LEU A 1 319 ? -13.078 -1.783 7.906 1 96.75 319 LEU A N 1
ATOM 2489 C CA . LEU A 1 319 ? -13.961 -1.684 9.062 1 96.75 319 LEU A CA 1
ATOM 2490 C C . LEU A 1 319 ? -15.156 -2.621 8.906 1 96.75 319 LEU A C 1
ATOM 2492 O O . LEU A 1 319 ? -15.453 -3.088 7.805 1 96.75 319 LEU A O 1
ATOM 2496 N N . ASP A 1 320 ? -15.805 -2.918 10 1 96 320 ASP A N 1
ATOM 2497 C CA . ASP A 1 320 ? -17.047 -3.695 10.008 1 96 320 ASP A CA 1
ATOM 2498 C C . ASP A 1 320 ? -18.25 -2.812 9.703 1 96 320 ASP A C 1
ATOM 2500 O O . ASP A 1 320 ? -18.672 -2.023 10.547 1 96 320 ASP A O 1
ATOM 2504 N N . ALA A 1 321 ? -18.859 -2.988 8.57 1 95.94 321 ALA A N 1
ATOM 2505 C CA . ALA A 1 321 ? -19.969 -2.139 8.148 1 95.94 321 ALA A CA 1
ATOM 2506 C C . ALA A 1 321 ? -21.312 -2.807 8.438 1 95.94 321 ALA A C 1
ATOM 2508 O O . ALA A 1 321 ? -22.359 -2.346 7.969 1 95.94 321 ALA A O 1
ATOM 2509 N N . SER A 1 322 ? -21.359 -3.846 9.195 1 94 322 SER A N 1
ATOM 2510 C CA . SER A 1 322 ? -22.562 -4.664 9.398 1 94 322 SER A CA 1
ATOM 2511 C C . SER A 1 322 ? -23.688 -3.85 10.016 1 94 322 SER A C 1
ATOM 2513 O O . SER A 1 322 ? -24.859 -4.125 9.773 1 94 322 SER A O 1
ATOM 2515 N N . SER A 1 323 ? -23.391 -2.846 10.797 1 93.88 323 SER A N 1
ATOM 2516 C CA . SER A 1 323 ? -24.422 -2.082 11.5 1 93.88 323 SER A CA 1
ATOM 2517 C C . SER A 1 323 ? -24.5 -0.653 10.969 1 93.88 323 SER A C 1
ATOM 2519 O O . SER A 1 323 ? -25.094 0.219 11.617 1 93.88 323 SER A O 1
ATOM 2521 N N . TRP A 1 324 ? -23.859 -0.387 9.883 1 95.69 324 TRP A N 1
ATOM 2522 C CA . TRP A 1 324 ? -23.875 0.963 9.328 1 95.69 324 TRP A CA 1
ATOM 2523 C C . TRP A 1 324 ? -25.25 1.31 8.781 1 95.69 324 TRP A C 1
ATOM 2525 O O . TRP A 1 324 ? -25.984 0.428 8.328 1 95.69 324 TRP A O 1
ATOM 2535 N N . ASP A 1 325 ? -25.641 2.559 8.852 1 94.31 325 ASP A N 1
ATOM 2536 C CA . ASP A 1 325 ? -26.875 3.041 8.266 1 94.31 325 ASP A CA 1
ATOM 2537 C C . ASP A 1 325 ? -26.734 3.236 6.754 1 94.31 325 ASP A C 1
ATOM 2539 O O . ASP A 1 325 ? -26.75 4.367 6.266 1 94.31 325 ASP A O 1
ATOM 2543 N N . ILE A 1 326 ? -26.672 2.203 6.027 1 94.81 326 ILE A N 1
ATOM 2544 C CA . ILE A 1 326 ? -26.594 2.1 4.574 1 94.81 326 ILE A CA 1
ATOM 2545 C C . ILE A 1 326 ? -27.438 0.928 4.094 1 94.81 326 ILE A C 1
ATOM 2547 O O . ILE A 1 326 ? -27.891 0.102 4.898 1 94.81 326 ILE A O 1
ATOM 2551 N N . PRO A 1 327 ? -27.703 0.848 2.775 1 92.94 327 PRO A N 1
ATOM 2552 C CA . PRO A 1 327 ? -28.547 -0.256 2.299 1 92.94 327 PRO A CA 1
ATOM 2553 C C . PRO A 1 327 ? -27.922 -1.625 2.562 1 92.94 327 PRO A C 1
ATOM 2555 O O . PRO A 1 327 ? -26.703 -1.769 2.518 1 92.94 327 PRO A O 1
ATOM 2558 N N . ASP A 1 328 ? -28.75 -2.637 2.729 1 92.88 328 ASP A N 1
ATOM 2559 C CA . ASP A 1 328 ? -28.281 -3.98 3.068 1 92.88 328 ASP A CA 1
ATOM 2560 C C . ASP A 1 328 ? -27.406 -4.559 1.962 1 92.88 328 ASP A C 1
ATOM 2562 O O . ASP A 1 328 ? -26.422 -5.25 2.238 1 92.88 328 ASP A O 1
ATOM 2566 N N . TRP A 1 329 ? -27.797 -4.328 0.749 1 92.25 329 TRP A N 1
ATOM 2567 C CA . TRP A 1 329 ? -27 -4.867 -0.346 1 92.25 329 TRP A CA 1
ATOM 2568 C C . TRP A 1 329 ? -25.578 -4.305 -0.31 1 92.25 329 TRP A C 1
ATOM 2570 O O . TRP A 1 329 ? -24.625 -4.988 -0.678 1 92.25 329 TRP A O 1
ATOM 2580 N N . GLU A 1 330 ? -25.453 -3.051 0.085 1 95.56 330 GLU A N 1
ATOM 2581 C CA . GLU A 1 330 ? -24.125 -2.438 0.148 1 95.56 330 GLU A CA 1
ATOM 2582 C C . GLU A 1 330 ? -23.312 -3.012 1.301 1 95.56 330 GLU A C 1
ATOM 2584 O O . GLU A 1 330 ? -22.078 -3.129 1.202 1 95.56 330 GLU A O 1
ATOM 2589 N N . LYS A 1 331 ? -24 -3.275 2.449 1 96.5 331 LYS A N 1
ATOM 2590 C CA . LYS A 1 331 ? -23.297 -3.912 3.562 1 96.5 331 LYS A CA 1
ATOM 2591 C C . LYS A 1 331 ? -22.656 -5.223 3.127 1 96.5 331 LYS A C 1
ATOM 2593 O O . LYS A 1 331 ? -21.484 -5.461 3.414 1 96.5 331 LYS A O 1
ATOM 2598 N N . GLY A 1 332 ? -23.484 -6.039 2.418 1 96.31 332 GLY A N 1
ATOM 2599 C CA . GLY A 1 332 ? -22.953 -7.297 1.908 1 96.31 332 GLY A CA 1
ATOM 2600 C C . GLY A 1 332 ? -21.844 -7.109 0.896 1 96.31 332 GLY A C 1
ATOM 2601 O O . GLY A 1 332 ? -20.828 -7.812 0.939 1 96.31 332 GLY A O 1
ATOM 2602 N N . LEU A 1 333 ? -21.984 -6.191 0.012 1 96.81 333 LEU A N 1
ATOM 2603 C CA . LEU A 1 333 ? -20.984 -5.922 -1.018 1 96.81 333 LEU A CA 1
ATOM 2604 C C . LEU A 1 333 ? -19.672 -5.449 -0.395 1 96.81 333 LEU A C 1
ATOM 2606 O O . LEU A 1 333 ? -18.594 -5.871 -0.813 1 96.81 333 LEU A O 1
ATOM 2610 N N . ARG A 1 334 ? -19.734 -4.512 0.585 1 98 334 ARG A N 1
ATOM 2611 C CA . ARG A 1 334 ? -18.547 -4.012 1.268 1 98 334 ARG A CA 1
ATOM 2612 C C . ARG A 1 334 ? -17.766 -5.148 1.912 1 98 334 ARG A C 1
ATOM 2614 O O . ARG A 1 334 ? -16.547 -5.195 1.822 1 98 334 ARG A O 1
ATOM 2621 N N . LYS A 1 335 ? -18.484 -5.988 2.561 1 98.12 335 LYS A N 1
ATOM 2622 C CA . LYS A 1 335 ? -17.844 -7.121 3.215 1 98.12 335 LYS A CA 1
ATOM 2623 C C . LYS A 1 335 ? -17.156 -8.031 2.195 1 98.12 335 LYS A C 1
ATOM 2625 O O . LYS A 1 335 ? -16.031 -8.461 2.404 1 98.12 335 LYS A O 1
ATOM 2630 N N . ARG A 1 336 ? -17.812 -8.367 1.097 1 98.25 336 ARG A N 1
ATOM 2631 C CA . ARG A 1 336 ? -17.234 -9.188 0.038 1 98.25 336 ARG A CA 1
ATOM 2632 C C . ARG A 1 336 ? -16 -8.508 -0.565 1 98.25 336 ARG A C 1
ATOM 2634 O O . ARG A 1 336 ? -14.984 -9.164 -0.807 1 98.25 336 ARG A O 1
ATOM 2641 N N . LEU A 1 337 ? -16.078 -7.219 -0.761 1 98.38 337 LEU A N 1
ATOM 2642 C CA . LEU A 1 337 ? -14.961 -6.465 -1.315 1 98.38 337 LEU A CA 1
ATOM 2643 C C . LEU A 1 337 ? -13.789 -6.434 -0.342 1 98.38 337 LEU A C 1
ATOM 2645 O O . LEU A 1 337 ? -12.633 -6.508 -0.756 1 98.38 337 LEU A O 1
ATOM 2649 N N . SER A 1 338 ? -14.094 -6.219 0.943 1 98.69 338 SER A N 1
ATOM 2650 C CA . SER A 1 338 ? -13.047 -6.234 1.964 1 98.69 338 SER A CA 1
ATOM 2651 C C . SER A 1 338 ? -12.258 -7.543 1.928 1 98.69 338 SER A C 1
ATOM 2653 O O . SER A 1 338 ? -11.031 -7.531 1.939 1 98.69 338 SER A O 1
ATOM 2655 N N . TRP A 1 339 ? -12.945 -8.594 1.849 1 98.81 339 TRP A N 1
ATOM 2656 C CA . TRP A 1 339 ? -12.273 -9.891 1.879 1 98.81 339 TRP A CA 1
ATOM 2657 C C . TRP A 1 339 ? -11.578 -10.172 0.552 1 98.81 339 TRP A C 1
ATOM 2659 O O . TRP A 1 339 ? -10.531 -10.828 0.519 1 98.81 339 TRP A O 1
ATOM 2669 N N . ALA A 1 340 ? -12.188 -9.695 -0.58 1 98.75 340 ALA A N 1
ATOM 2670 C CA . ALA A 1 340 ? -11.477 -9.797 -1.853 1 98.75 340 ALA A CA 1
ATOM 2671 C C . ALA A 1 340 ? -10.148 -9.047 -1.8 1 98.75 340 ALA A C 1
ATOM 2673 O O . ALA A 1 340 ? -9.141 -9.516 -2.34 1 98.75 340 ALA A O 1
ATOM 2674 N N . LEU A 1 341 ? -10.125 -7.883 -1.147 1 98.69 341 LEU A N 1
ATOM 2675 C CA . LEU A 1 341 ? -8.898 -7.113 -0.949 1 98.69 341 LEU A CA 1
ATOM 2676 C C . LEU A 1 341 ? -7.918 -7.879 -0.064 1 98.69 341 LEU A C 1
ATOM 2678 O O . LEU A 1 341 ? -6.711 -7.871 -0.319 1 98.69 341 LEU A O 1
ATOM 2682 N N . TYR A 1 342 ? -8.461 -8.484 0.964 1 98.62 342 TYR A N 1
ATOM 2683 C CA . TYR A 1 342 ? -7.66 -9.305 1.864 1 98.62 342 TYR A CA 1
ATOM 2684 C C . TYR A 1 342 ? -6.977 -10.438 1.106 1 98.62 342 TYR A C 1
ATOM 2686 O O . TYR A 1 342 ? -5.777 -10.664 1.267 1 98.62 342 TYR A O 1
ATOM 2694 N N . VAL A 1 343 ? -7.754 -11.102 0.253 1 98.81 343 VAL A N 1
ATOM 2695 C CA . VAL A 1 343 ? -7.234 -12.195 -0.561 1 98.81 343 VAL A CA 1
ATOM 2696 C C . VAL A 1 343 ? -6.156 -11.672 -1.505 1 98.81 343 VAL A C 1
ATOM 2698 O O . VAL A 1 343 ? -5.086 -12.273 -1.629 1 98.81 343 VAL A O 1
ATOM 2701 N N . GLN A 1 344 ? -6.43 -10.594 -2.131 1 98.69 344 GLN A N 1
ATOM 2702 C CA . GLN A 1 344 ? -5.488 -10.016 -3.086 1 98.69 344 GLN A CA 1
ATOM 2703 C C . GLN A 1 344 ? -4.16 -9.672 -2.414 1 98.69 344 GLN A C 1
ATOM 2705 O O . GLN A 1 344 ? -3.092 -9.953 -2.963 1 98.69 344 GLN A O 1
ATOM 2710 N N . ASP A 1 345 ? -4.207 -9.062 -1.235 1 98.38 345 ASP A N 1
ATOM 2711 C CA . ASP A 1 345 ? -3.01 -8.656 -0.502 1 98.38 345 ASP A CA 1
ATOM 2712 C C . ASP A 1 345 ? -2.18 -9.867 -0.09 1 98.38 345 ASP A C 1
ATOM 2714 O O . ASP A 1 345 ? -0.974 -9.914 -0.344 1 98.38 345 ASP A O 1
ATOM 2718 N N . LYS A 1 346 ? -2.789 -10.859 0.508 1 98.69 346 LYS A N 1
ATOM 2719 C CA . LYS A 1 346 ? -2.078 -11.992 1.081 1 98.69 346 LYS A CA 1
ATOM 2720 C C . LYS A 1 346 ? -1.47 -12.867 -0.011 1 98.69 346 LYS A C 1
ATOM 2722 O O . LYS A 1 346 ? -0.317 -13.297 0.096 1 98.69 346 LYS A O 1
ATOM 2727 N N . TRP A 1 347 ? -2.211 -13.133 -1.035 1 98.56 347 TRP A N 1
ATOM 2728 C CA . TRP A 1 347 ? -1.71 -14.023 -2.078 1 98.56 347 TRP A CA 1
ATOM 2729 C C . TRP A 1 347 ? -0.643 -13.328 -2.92 1 98.56 347 TRP A C 1
ATOM 2731 O O . TRP A 1 347 ? 0.323 -13.961 -3.354 1 98.56 347 TRP A O 1
ATOM 2741 N N . THR A 1 348 ? -0.811 -12.039 -3.176 1 97.81 348 THR A N 1
ATOM 2742 C CA . THR A 1 348 ? 0.245 -11.328 -3.883 1 97.81 348 THR A CA 1
ATOM 2743 C C . THR A 1 348 ? 1.525 -11.289 -3.053 1 97.81 348 THR A C 1
ATOM 2745 O O . THR A 1 348 ? 2.627 -11.406 -3.596 1 97.81 348 THR A O 1
ATOM 2748 N N . ALA A 1 349 ? 1.363 -11.078 -1.755 1 97.75 349 ALA A N 1
ATOM 2749 C CA . ALA A 1 349 ? 2.512 -11.117 -0.853 1 97.75 349 ALA A CA 1
ATOM 2750 C C . ALA A 1 349 ? 3.219 -12.469 -0.928 1 97.75 349 ALA A C 1
ATOM 2752 O O . ALA A 1 349 ? 4.449 -12.531 -0.993 1 97.75 349 ALA A O 1
ATOM 2753 N N . LEU A 1 350 ? 2.504 -13.539 -0.94 1 98.06 350 LEU A N 1
ATOM 2754 C CA . LEU A 1 350 ? 3.057 -14.883 -1.012 1 98.06 350 LEU A CA 1
ATOM 2755 C C . LEU A 1 350 ? 3.791 -15.102 -2.33 1 98.06 350 LEU A C 1
ATOM 2757 O O . LEU A 1 350 ? 4.93 -15.578 -2.342 1 98.06 350 LEU A O 1
ATOM 2761 N N . MET A 1 351 ? 3.178 -14.711 -3.396 1 96.38 351 MET A N 1
ATOM 2762 C CA . MET A 1 351 ? 3.682 -14.984 -4.738 1 96.38 351 MET A CA 1
ATOM 2763 C C . MET A 1 351 ? 5.027 -14.305 -4.965 1 96.38 351 MET A C 1
ATOM 2765 O O . MET A 1 351 ? 5.906 -14.867 -5.625 1 96.38 351 MET A O 1
ATOM 2769 N N . HIS A 1 352 ? 5.156 -13.156 -4.332 1 93.25 352 HIS A N 1
ATOM 2770 C CA . HIS A 1 352 ? 6.348 -12.375 -4.645 1 93.25 352 HIS A CA 1
ATOM 2771 C C . HIS A 1 352 ? 7.289 -12.305 -3.445 1 93.25 352 HIS A C 1
ATOM 2773 O O . HIS A 1 352 ? 8.398 -11.781 -3.555 1 93.25 352 HIS A O 1
ATOM 2779 N N . GLY A 1 353 ? 6.871 -12.875 -2.395 1 94.88 353 GLY A N 1
ATOM 2780 C CA . GLY A 1 353 ? 7.688 -12.82 -1.192 1 94.88 353 GLY A CA 1
ATOM 2781 C C . GLY A 1 353 ? 7.848 -11.414 -0.648 1 94.88 353 GLY A C 1
ATOM 2782 O O . GLY A 1 353 ? 8.969 -10.953 -0.409 1 94.88 353 GLY A O 1
ATOM 2783 N N . ARG A 1 354 ? 6.723 -10.727 -0.53 1 96.31 354 ARG A N 1
ATOM 2784 C CA . ARG A 1 354 ? 6.688 -9.359 -0.007 1 96.31 354 ARG A CA 1
ATOM 2785 C C . ARG A 1 354 ? 5.938 -9.305 1.319 1 96.31 354 ARG A C 1
ATOM 2787 O O . ARG A 1 354 ? 5.156 -10.203 1.638 1 96.31 354 ARG A O 1
ATOM 2794 N N . PRO A 1 355 ? 6.254 -8.25 2.143 1 97 355 PRO A N 1
ATOM 2795 C CA . PRO A 1 355 ? 5.449 -8.094 3.357 1 97 355 PRO A CA 1
ATOM 2796 C C . PRO A 1 355 ? 3.986 -7.773 3.061 1 97 355 PRO A C 1
ATOM 2798 O O . PRO A 1 355 ? 3.693 -6.855 2.295 1 97 355 PRO A O 1
ATOM 2801 N N . SER A 1 356 ? 3.119 -8.594 3.613 1 97.69 356 SER A N 1
ATOM 2802 C CA . SER A 1 356 ? 1.709 -8.227 3.525 1 97.69 356 SER A CA 1
ATOM 2803 C C . SER A 1 356 ? 1.435 -6.914 4.246 1 97.69 356 SER A C 1
ATOM 2805 O O . SER A 1 356 ? 2.07 -6.613 5.258 1 97.69 356 SER A O 1
ATOM 2807 N N . HIS A 1 357 ? 0.517 -6.109 3.734 1 98.06 357 HIS A N 1
ATOM 2808 C CA . HIS A 1 357 ? 0.266 -4.789 4.293 1 98.06 357 HIS A CA 1
ATOM 2809 C C . HIS A 1 357 ? -0.937 -4.805 5.23 1 98.06 357 HIS A C 1
ATOM 2811 O O . HIS A 1 357 ? -1.166 -3.844 5.969 1 98.06 357 HIS A O 1
ATOM 2817 N N . ILE A 1 358 ? -1.694 -5.848 5.215 1 97.94 358 ILE A N 1
ATOM 2818 C CA . ILE A 1 358 ? -2.844 -5.941 6.109 1 97.94 358 ILE A CA 1
ATOM 2819 C C . ILE A 1 358 ? -2.424 -6.617 7.414 1 97.94 358 ILE A C 1
ATOM 2821 O O . ILE A 1 358 ? -1.905 -7.734 7.402 1 97.94 358 ILE A O 1
ATOM 2825 N N . HIS A 1 359 ? -2.615 -5.949 8.438 1 94.94 359 HIS A N 1
ATOM 2826 C CA . HIS A 1 359 ? -2.328 -6.484 9.766 1 94.94 359 HIS A CA 1
ATOM 2827 C C . HIS A 1 359 ? -3.609 -6.719 10.555 1 94.94 359 HIS A C 1
ATOM 2829 O O . HIS A 1 359 ? -4.543 -5.918 10.484 1 94.94 359 HIS A O 1
ATOM 2835 N N . ASP A 1 360 ? -3.545 -7.688 11.367 1 93.94 360 ASP A N 1
ATOM 2836 C CA . ASP A 1 360 ? -4.742 -8.117 12.086 1 93.94 360 ASP A CA 1
ATOM 2837 C C . ASP A 1 360 ? -5.203 -7.047 13.07 1 93.94 360 ASP A C 1
ATOM 2839 O O . ASP A 1 360 ? -6.398 -6.898 13.32 1 93.94 360 ASP A O 1
ATOM 2843 N N . ASP A 1 361 ? -4.305 -6.277 13.578 1 94.75 361 ASP A N 1
ATOM 2844 C CA . ASP A 1 361 ? -4.637 -5.258 14.57 1 94.75 361 ASP A CA 1
ATOM 2845 C C . ASP A 1 361 ? -5.477 -4.145 13.945 1 94.75 361 ASP A C 1
ATOM 2847 O O . ASP A 1 361 ? -6.117 -3.367 14.664 1 94.75 361 ASP A O 1
ATOM 2851 N N . ASN A 1 362 ? -5.449 -4.066 12.641 1 96.31 362 ASN A N 1
ATOM 2852 C CA . ASN A 1 362 ? -6.148 -2.98 11.961 1 96.31 362 ASN A CA 1
ATOM 2853 C C . ASN A 1 362 ? -7.207 -3.51 11 1 96.31 362 ASN A C 1
ATOM 2855 O O . ASN A 1 362 ? -7.555 -2.844 10.023 1 96.31 362 ASN A O 1
ATOM 2859 N N . TRP A 1 363 ? -7.648 -4.715 11.188 1 96.94 363 TRP A N 1
ATOM 2860 C CA . TRP A 1 363 ? -8.664 -5.324 10.336 1 96.94 363 TRP A CA 1
ATOM 2861 C C . TRP A 1 363 ? -9.883 -5.738 11.164 1 96.94 363 TRP A C 1
ATOM 2863 O O . TRP A 1 363 ? -9.812 -6.691 11.945 1 96.94 363 TRP A O 1
ATOM 2873 N N . GLY A 1 364 ? -11 -5.02 10.984 1 95.75 364 GLY A N 1
ATOM 2874 C CA . GLY A 1 364 ? -12.164 -5.27 11.812 1 95.75 364 GLY A CA 1
ATOM 2875 C C . GLY A 1 364 ? -13.312 -5.906 11.055 1 95.75 364 GLY A C 1
ATOM 2876 O O . GLY A 1 364 ? -14.438 -5.973 11.562 1 95.75 364 GLY A O 1
ATOM 2877 N N . VAL A 1 365 ? -13.102 -6.422 9.852 1 97.62 365 VAL A N 1
ATOM 2878 C CA . VAL A 1 365 ? -14.156 -6.988 9.016 1 97.62 365 VAL A CA 1
ATOM 2879 C C . VAL A 1 365 ? -14.547 -8.367 9.547 1 97.62 365 VAL A C 1
ATOM 2881 O O . VAL A 1 365 ? -13.68 -9.195 9.844 1 97.62 365 VAL A O 1
ATOM 2884 N N . ARG A 1 366 ? -15.766 -8.633 9.656 1 96.88 366 ARG A N 1
ATOM 2885 C CA . ARG A 1 366 ? -16.266 -9.906 10.156 1 96.88 366 ARG A CA 1
ATOM 2886 C C . ARG A 1 366 ? -16.234 -10.977 9.07 1 96.88 366 ARG A C 1
ATOM 2888 O O . ARG A 1 366 ? -16.141 -10.656 7.887 1 96.88 366 ARG A O 1
ATOM 2895 N N . ASP A 1 367 ? -16.375 -12.188 9.492 1 97.5 367 ASP A N 1
ATOM 2896 C CA . ASP A 1 367 ? -16.344 -13.305 8.562 1 97.5 367 ASP A CA 1
ATOM 2897 C C . ASP A 1 367 ? -17.562 -13.273 7.633 1 97.5 367 ASP A C 1
ATOM 2899 O O . ASP A 1 367 ? -18.625 -12.812 8.023 1 97.5 367 ASP A O 1
ATOM 2903 N N . LEU A 1 368 ? -17.391 -13.797 6.477 1 97.31 368 LEU A N 1
ATOM 2904 C CA . LEU A 1 368 ? -18.469 -13.891 5.504 1 97.31 368 LEU A CA 1
ATOM 2905 C C . LEU A 1 368 ? -19.516 -14.914 5.945 1 97.31 368 LEU A C 1
ATOM 2907 O O . LEU A 1 368 ? -19.156 -15.953 6.52 1 97.31 368 LEU A O 1
ATOM 2911 N N . THR A 1 369 ? -20.719 -14.602 5.703 1 95.56 369 THR A N 1
ATOM 2912 C CA . THR A 1 369 ? -21.859 -15.5 5.914 1 95.56 369 THR A CA 1
ATOM 2913 C C . THR A 1 369 ? -22.75 -15.539 4.672 1 95.56 369 THR A C 1
ATOM 2915 O O . THR A 1 369 ? -22.578 -14.742 3.752 1 95.56 369 THR A O 1
ATOM 2918 N N . ASP A 1 370 ? -23.688 -16.438 4.617 1 93 370 ASP A N 1
ATOM 2919 C CA . ASP A 1 370 ? -24.594 -16.578 3.484 1 93 370 ASP A CA 1
ATOM 2920 C C . ASP A 1 370 ? -25.406 -15.305 3.262 1 93 370 ASP A C 1
ATOM 2922 O O . ASP A 1 370 ? -25.734 -14.969 2.123 1 93 370 ASP A O 1
ATOM 2926 N N . ASP A 1 371 ? -25.609 -14.602 4.309 1 92.38 371 ASP A N 1
ATOM 2927 C CA . ASP A 1 371 ? -26.438 -13.398 4.246 1 92.38 371 ASP A CA 1
ATOM 2928 C C . ASP A 1 371 ? -25.734 -12.289 3.465 1 92.38 371 ASP A C 1
ATOM 2930 O O . ASP A 1 371 ? -26.391 -11.367 2.967 1 92.38 371 ASP A O 1
ATOM 2934 N N . ASP A 1 372 ? -24.5 -12.398 3.34 1 95.31 372 ASP A N 1
ATOM 2935 C CA . ASP A 1 372 ? -23.75 -11.359 2.654 1 95.31 372 ASP A CA 1
ATOM 2936 C C . ASP A 1 372 ? -23.891 -11.477 1.14 1 95.31 372 ASP A C 1
ATOM 2938 O O . ASP A 1 372 ? -23.469 -10.594 0.397 1 95.31 372 ASP A O 1
ATOM 2942 N N . PHE A 1 373 ? -24.547 -12.57 0.662 1 93.81 373 PHE A N 1
ATOM 2943 C CA . PHE A 1 373 ? -24.688 -12.844 -0.764 1 93.81 373 PHE A CA 1
ATOM 2944 C C . PHE A 1 373 ? -26.141 -12.805 -1.19 1 93.81 373 PHE A C 1
ATOM 2946 O O . PHE A 1 373 ? -26.516 -13.375 -2.221 1 93.81 373 PHE A O 1
ATOM 2953 N N . PHE A 1 374 ? -26.953 -12.219 -0.428 1 83.69 374 PHE A N 1
ATOM 2954 C CA . PHE A 1 374 ? -28.391 -12.258 -0.663 1 83.69 374 PHE A CA 1
ATOM 2955 C C . PHE A 1 374 ? -28.734 -11.648 -2.018 1 83.69 374 PHE A C 1
ATOM 2957 O O . PHE A 1 374 ? -29.703 -12.055 -2.652 1 83.69 374 PHE A O 1
ATOM 2964 N N . ASP A 1 375 ? -27.938 -10.773 -2.471 1 79.19 375 ASP A N 1
ATOM 2965 C CA . ASP A 1 375 ? -28.219 -10.086 -3.727 1 79.19 375 ASP A CA 1
ATOM 2966 C C . ASP A 1 375 ? -27.875 -10.969 -4.926 1 79.19 375 ASP A C 1
ATOM 2968 O O . ASP A 1 375 ? -28.234 -10.648 -6.062 1 79.19 375 ASP A O 1
ATOM 2972 N N . LEU A 1 376 ? -27.203 -12.047 -4.68 1 74.81 376 LEU A N 1
ATOM 2973 C CA . LEU A 1 376 ? -26.797 -12.938 -5.762 1 74.81 376 LEU A CA 1
ATOM 2974 C C . LEU A 1 376 ? -27.891 -13.945 -6.07 1 74.81 376 LEU A C 1
ATOM 2976 O O . LEU A 1 376 ? -27.875 -14.586 -7.125 1 74.81 376 LEU A O 1
ATOM 2980 N N . GLN A 1 377 ? -28.781 -14.227 -5.07 1 62.62 377 GLN A N 1
ATOM 2981 C CA . GLN A 1 377 ? -29.812 -15.258 -5.191 1 62.62 377 GLN A CA 1
ATOM 2982 C C . GLN A 1 377 ? -30.891 -14.852 -6.195 1 62.62 377 GLN A C 1
ATOM 2984 O O . GLN A 1 377 ? -31.938 -14.336 -5.812 1 62.62 377 GLN A O 1
ATOM 2989 N N . VAL A 1 378 ? -30.5 -13.977 -7.07 1 53.38 378 VAL A N 1
ATOM 2990 C CA . VAL A 1 378 ? -31.594 -13.578 -7.941 1 53.38 378 VAL A CA 1
ATOM 2991 C C . VAL A 1 378 ? -32.188 -14.805 -8.641 1 53.38 378 VAL A C 1
ATOM 2993 O O . VAL A 1 378 ? -31.469 -15.781 -8.883 1 53.38 378 VAL A O 1
ATOM 2996 N N . GLU A 1 379 ? -33.5 -14.672 -8.969 1 48.75 379 GLU A N 1
ATOM 2997 C CA . GLU A 1 379 ? -34.531 -15.539 -9.516 1 48.75 379 GLU A CA 1
ATOM 2998 C C . GLU A 1 379 ? -34.031 -16.297 -10.742 1 48.75 379 GLU A C 1
ATOM 3000 O O . GLU A 1 379 ? -33.344 -15.727 -11.586 1 48.75 379 GLU A O 1
ATOM 3005 N N . ASP A 1 380 ? -33.906 -17.547 -10.602 1 45.22 380 ASP A N 1
ATOM 3006 C CA . ASP A 1 380 ? -33.812 -18.609 -11.586 1 45.22 380 ASP A CA 1
ATOM 3007 C C . ASP A 1 380 ? -34.375 -18.188 -12.93 1 45.22 380 ASP A C 1
ATOM 3009 O O . ASP A 1 380 ? -35.594 -18.016 -13.07 1 45.22 380 ASP A O 1
ATOM 3013 N N . GLN A 1 381 ? -33.812 -17.188 -13.547 1 44.44 381 GLN A N 1
ATOM 3014 C CA . GLN A 1 381 ? -34.438 -17.344 -14.867 1 44.44 381 GLN A CA 1
ATOM 3015 C C . GLN A 1 381 ? -34.25 -18.75 -15.398 1 44.44 381 GLN A C 1
ATOM 3017 O O . GLN A 1 381 ? -33.156 -19.328 -15.289 1 44.44 381 GLN A O 1
ATOM 3022 N N . PRO A 1 382 ? -35.25 -19.484 -15.625 1 44.12 382 PRO A N 1
ATOM 3023 C CA . PRO A 1 382 ? -35.312 -20.906 -15.984 1 44.12 382 PRO A CA 1
ATOM 3024 C C . PRO A 1 382 ? -34.188 -21.344 -16.891 1 44.12 382 PRO A C 1
ATOM 3026 O O . PRO A 1 382 ? -33.969 -22.547 -17.094 1 44.12 382 PRO A O 1
ATOM 3029 N N . GLY A 1 383 ? -33.625 -20.5 -17.828 1 39.62 383 GLY A N 1
ATOM 3030 C CA . GLY A 1 383 ? -32.844 -21.125 -18.891 1 39.62 383 GLY A CA 1
ATOM 3031 C C . GLY A 1 383 ? -31.375 -21.281 -18.531 1 39.62 383 GLY A C 1
ATOM 3032 O O . GLY A 1 383 ? -30.594 -20.359 -18.734 1 39.62 383 GLY A O 1
ATOM 3033 N N . PHE A 1 384 ? -31.094 -22.234 -17.719 1 43.34 384 PHE A N 1
ATOM 3034 C CA . PHE A 1 384 ? -29.719 -22.594 -17.406 1 43.34 384 PHE A CA 1
ATOM 3035 C C . PHE A 1 384 ? -28.922 -22.828 -18.688 1 43.34 384 PHE A C 1
ATOM 3037 O O . PHE A 1 384 ? -29.25 -23.703 -19.469 1 43.34 384 PHE A O 1
ATOM 3044 N N . SER A 1 385 ? -28.422 -21.906 -19.219 1 50.28 385 SER A N 1
ATOM 3045 C CA . SER A 1 385 ? -27.438 -22.219 -20.266 1 50.28 385 SER A CA 1
ATOM 3046 C C . SER A 1 385 ? -26.219 -22.906 -19.688 1 50.28 385 SER A C 1
ATOM 3048 O O . SER A 1 385 ? -25.844 -22.672 -18.531 1 50.28 385 SER A O 1
ATOM 3050 N N . PRO A 1 386 ? -25.875 -24.094 -20.203 1 49.41 386 PRO A N 1
ATOM 3051 C CA . PRO A 1 386 ? -24.75 -24.938 -19.828 1 49.41 386 PRO A CA 1
ATOM 3052 C C . PRO A 1 386 ? -23.547 -24.156 -19.312 1 49.41 386 PRO A C 1
ATOM 3054 O O . PRO A 1 386 ? -22.766 -24.656 -18.484 1 49.41 386 PRO A O 1
ATOM 3057 N N . LEU A 1 387 ? -23.375 -22.891 -19.688 1 54.75 387 LEU A N 1
ATOM 3058 C CA . LEU A 1 387 ? -22.156 -22.188 -19.312 1 54.75 387 LEU A CA 1
ATOM 3059 C C . LEU A 1 387 ? -22.406 -21.312 -18.078 1 54.75 387 LEU A C 1
ATOM 3061 O O . LEU A 1 387 ? -21.469 -20.688 -17.578 1 54.75 387 LEU A O 1
ATOM 3065 N N . GLU A 1 388 ? -23.562 -21.562 -17.484 1 64.38 388 GLU A N 1
ATOM 3066 C CA . GLU A 1 388 ? -23.828 -20.594 -16.422 1 64.38 388 GLU A CA 1
ATOM 3067 C C . GLU A 1 388 ? -23.359 -21.125 -15.07 1 64.38 388 GLU A C 1
ATOM 3069 O O . GLU A 1 388 ? -23.734 -22.234 -14.664 1 64.38 388 GLU A O 1
ATOM 3074 N N . GLY A 1 389 ? -22.406 -20.453 -14.484 1 68.94 389 GLY A N 1
ATOM 3075 C CA . GLY A 1 389 ? -21.938 -20.797 -13.148 1 68.94 389 GLY A CA 1
ATOM 3076 C C . GLY A 1 389 ? -23.047 -20.812 -12.117 1 68.94 389 GLY A C 1
ATOM 3077 O O . GLY A 1 389 ? -24.016 -20.047 -12.211 1 68.94 389 GLY A O 1
ATOM 3078 N N . ASP A 1 390 ? -22.984 -21.75 -11.281 1 76.81 390 ASP A N 1
ATOM 3079 C CA . ASP A 1 390 ? -23.922 -21.875 -10.172 1 76.81 390 ASP A CA 1
ATOM 3080 C C . ASP A 1 390 ? -23.562 -20.906 -9.047 1 76.81 390 ASP A C 1
ATOM 3082 O O . ASP A 1 390 ? -22.547 -21.078 -8.367 1 76.81 390 ASP A O 1
ATOM 3086 N N . PRO A 1 391 ? -24.375 -19.891 -8.875 1 81.94 391 PRO A N 1
ATOM 3087 C CA . PRO A 1 391 ? -24.062 -18.875 -7.859 1 81.94 391 PRO A CA 1
ATOM 3088 C C . PRO A 1 391 ? -23.875 -19.484 -6.465 1 81.94 391 PRO A C 1
ATOM 3090 O O . PRO A 1 391 ? -23.094 -18.953 -5.668 1 81.94 391 PRO A O 1
ATOM 3093 N N . GLU A 1 392 ? -24.578 -20.562 -6.168 1 85.12 392 GLU A N 1
ATOM 3094 C CA . GLU A 1 392 ? -24.422 -21.188 -4.859 1 85.12 392 GLU A CA 1
ATOM 3095 C C . GLU A 1 392 ? -23.047 -21.828 -4.707 1 85.12 392 GLU A C 1
ATOM 3097 O O . GLU A 1 392 ? -22.422 -21.719 -3.652 1 85.12 392 GLU A O 1
ATOM 3102 N N . VAL A 1 393 ? -22.672 -22.484 -5.719 1 86.56 393 VAL A N 1
ATOM 3103 C CA . VAL A 1 393 ? -21.344 -23.078 -5.699 1 86.56 393 VAL A CA 1
ATOM 3104 C C . VAL A 1 393 ? -20.281 -21.984 -5.656 1 86.56 393 VAL A C 1
ATOM 3106 O O . VAL A 1 393 ? -19.281 -22.125 -4.941 1 86.56 393 VAL A O 1
ATOM 3109 N N . GLY A 1 394 ? -20.547 -20.984 -6.445 1 89.75 394 GLY A N 1
ATOM 3110 C CA . GLY A 1 394 ? -19.609 -19.859 -6.469 1 89.75 394 GLY A CA 1
ATOM 3111 C C . GLY A 1 394 ? -19.453 -19.188 -5.113 1 89.75 394 GLY A C 1
ATOM 3112 O O . GLY A 1 394 ? -18.328 -18.891 -4.699 1 89.75 394 GLY A O 1
ATOM 3113 N N . LYS A 1 395 ? -20.547 -18.984 -4.477 1 91.94 395 LYS A N 1
ATOM 3114 C CA . LYS A 1 395 ? -20.547 -18.406 -3.139 1 91.94 395 LYS A CA 1
ATOM 3115 C C . LYS A 1 395 ? -19.734 -19.25 -2.168 1 91.94 395 LYS A C 1
ATOM 3117 O O . LYS A 1 395 ? -18.922 -18.734 -1.409 1 91.94 395 LYS A O 1
ATOM 3122 N N . GLN A 1 396 ? -19.953 -20.531 -2.23 1 92.06 396 GLN A N 1
ATOM 3123 C CA . GLN A 1 396 ? -19.234 -21.438 -1.339 1 92.06 396 GLN A CA 1
ATOM 3124 C C . GLN A 1 396 ? -17.734 -21.438 -1.641 1 92.06 396 GLN A C 1
ATOM 3126 O O . GLN A 1 396 ? -16.906 -21.5 -0.726 1 92.06 396 GLN A O 1
ATOM 3131 N N . GLU A 1 397 ? -17.484 -21.391 -2.896 1 93.56 397 GLU A N 1
ATOM 3132 C CA . GLU A 1 397 ? -16.078 -21.359 -3.309 1 93.56 397 GLU A CA 1
ATOM 3133 C C . GLU A 1 397 ? -15.391 -20.078 -2.824 1 93.56 397 GLU A C 1
ATOM 3135 O O . GLU A 1 397 ? -14.242 -20.125 -2.375 1 93.56 397 GLU A O 1
ATOM 3140 N N . PHE A 1 398 ? -16.078 -18.984 -3.002 1 96.38 398 PHE A N 1
ATOM 3141 C CA . PHE A 1 398 ? -15.508 -17.703 -2.566 1 96.38 398 PHE A CA 1
ATOM 3142 C C . PHE A 1 398 ? -15.273 -17.703 -1.062 1 96.38 398 PHE A C 1
ATOM 3144 O O . PHE A 1 398 ? -14.211 -17.281 -0.596 1 96.38 398 PHE A O 1
ATOM 3151 N N . MET A 1 399 ? -16.172 -18.172 -0.279 1 96.75 399 MET A N 1
ATOM 3152 C CA . MET A 1 399 ? -16.047 -18.25 1.174 1 96.75 399 MET A CA 1
ATOM 3153 C C . MET A 1 399 ? -14.906 -19.172 1.571 1 96.75 399 MET A C 1
ATOM 3155 O O . MET A 1 399 ? -14.156 -18.891 2.506 1 96.75 399 MET A O 1
ATOM 3159 N N . ALA A 1 400 ? -14.797 -20.281 0.854 1 96.44 400 ALA A N 1
ATOM 3160 C CA . ALA A 1 400 ? -13.719 -21.234 1.122 1 96.44 400 ALA A CA 1
ATOM 3161 C C . ALA A 1 400 ? -12.359 -20.609 0.85 1 96.44 400 ALA A C 1
ATOM 3163 O O . ALA A 1 400 ? -11.398 -20.844 1.589 1 96.44 400 ALA A O 1
ATOM 3164 N N . LEU A 1 401 ? -12.305 -19.906 -0.25 1 97.44 401 LEU A N 1
ATOM 3165 C CA . LEU A 1 401 ? -11.055 -19.219 -0.583 1 97.44 401 LEU A CA 1
ATOM 3166 C C . LEU A 1 401 ? -10.656 -18.234 0.514 1 97.44 401 LEU A C 1
ATOM 3168 O O . LEU A 1 401 ? -9.484 -18.141 0.874 1 97.44 401 LEU A O 1
ATOM 3172 N N . VAL A 1 402 ? -11.586 -17.453 1.014 1 98.25 402 VAL A N 1
ATOM 3173 C CA . VAL A 1 402 ? -11.336 -16.484 2.074 1 98.25 402 VAL A CA 1
ATOM 3174 C C . VAL A 1 402 ? -10.836 -17.203 3.326 1 98.25 402 VAL A C 1
ATOM 3176 O O . VAL A 1 402 ? -9.875 -16.766 3.959 1 98.25 402 VAL A O 1
ATOM 3179 N N . ALA A 1 403 ? -11.477 -18.281 3.691 1 98.06 403 ALA A N 1
ATOM 3180 C CA . ALA A 1 403 ? -11.055 -19.062 4.852 1 98.06 403 ALA A CA 1
ATOM 3181 C C . ALA A 1 403 ? -9.633 -19.578 4.68 1 98.06 403 ALA A C 1
ATOM 3183 O O . ALA A 1 403 ? -8.836 -19.562 5.625 1 98.06 403 ALA A O 1
ATOM 3184 N N . LEU A 1 404 ? -9.406 -20.094 3.5 1 98.38 404 LEU A N 1
ATOM 3185 C CA . LEU A 1 404 ? -8.062 -20.578 3.191 1 98.38 404 LEU A CA 1
ATOM 3186 C C . LEU A 1 404 ? -7.047 -19.438 3.303 1 98.38 404 LEU A C 1
ATOM 3188 O O . LEU A 1 404 ? -5.926 -19.656 3.77 1 98.38 404 LEU A O 1
ATOM 3192 N N . THR A 1 405 ? -7.398 -18.266 2.871 1 98.69 405 THR A N 1
ATOM 3193 C CA . THR A 1 405 ? -6.512 -17.109 2.895 1 98.69 405 THR A CA 1
ATOM 3194 C C . THR A 1 405 ? -6.203 -16.688 4.328 1 98.69 405 THR A C 1
ATOM 3196 O O . THR A 1 405 ? -5.105 -16.219 4.621 1 98.69 405 THR A O 1
ATOM 3199 N N . LYS A 1 406 ? -7.09 -16.844 5.223 1 98.19 406 LYS A N 1
ATOM 3200 C CA . LYS A 1 406 ? -6.816 -16.578 6.633 1 98.19 406 LYS A CA 1
ATOM 3201 C C . LYS A 1 406 ? -5.711 -17.484 7.16 1 98.19 406 LYS A C 1
ATOM 3203 O O . LYS A 1 406 ? -4.879 -17.047 7.965 1 98.19 406 LYS A O 1
ATOM 3208 N N . ILE A 1 407 ? -5.746 -18.719 6.742 1 98.69 407 ILE A N 1
ATOM 3209 C CA . ILE A 1 407 ? -4.664 -19.625 7.109 1 98.69 407 ILE A CA 1
ATOM 3210 C C . ILE A 1 407 ? -3.354 -19.141 6.496 1 98.69 407 ILE A C 1
ATOM 3212 O O . ILE A 1 407 ? -2.307 -19.188 7.148 1 98.69 407 ILE A O 1
ATOM 3216 N N . LEU A 1 408 ? -3.465 -18.75 5.211 1 98.81 408 LEU A N 1
ATOM 3217 C CA . LEU A 1 408 ? -2.289 -18.188 4.562 1 98.81 408 LEU A CA 1
ATOM 3218 C C . LEU A 1 408 ? -1.725 -17.031 5.379 1 98.81 408 LEU A C 1
ATOM 3220 O O . LEU A 1 408 ? -0.506 -16.891 5.512 1 98.81 408 LEU A O 1
ATOM 3224 N N . SER A 1 409 ? -2.564 -16.156 5.867 1 98.31 409 SER A N 1
ATOM 3225 C CA . SER A 1 409 ? -2.123 -15.039 6.691 1 98.31 409 SER A CA 1
ATOM 3226 C C . SER A 1 409 ? -1.284 -15.516 7.871 1 98.31 409 SER A C 1
ATOM 3228 O O . SER A 1 409 ? -0.259 -14.914 8.195 1 98.31 409 SER A O 1
ATOM 3230 N N . ASP A 1 410 ? -1.647 -16.547 8.484 1 98.06 410 ASP A N 1
ATOM 3231 C CA . ASP A 1 410 ? -0.904 -17.125 9.602 1 98.06 410 ASP A CA 1
ATOM 3232 C C . ASP A 1 410 ? 0.43 -17.703 9.141 1 98.06 410 ASP A C 1
ATOM 3234 O O . ASP A 1 410 ? 1.441 -17.578 9.836 1 98.06 410 ASP A O 1
ATOM 3238 N N . ILE A 1 411 ? 0.365 -18.391 8.023 1 98.62 411 ILE A N 1
ATOM 3239 C CA . ILE A 1 411 ? 1.594 -18.938 7.465 1 98.62 411 ILE A CA 1
ATOM 3240 C C . ILE A 1 411 ? 2.615 -17.828 7.258 1 98.62 411 ILE A C 1
ATOM 3242 O O . ILE A 1 411 ? 3.773 -17.953 7.664 1 98.62 411 ILE A O 1
ATOM 3246 N N . LEU A 1 412 ? 2.18 -16.734 6.652 1 98.19 412 LEU A N 1
ATOM 3247 C CA . LEU A 1 412 ? 3.066 -15.609 6.395 1 98.19 412 LEU A CA 1
ATOM 3248 C C . LEU A 1 412 ? 3.584 -15.016 7.699 1 98.19 412 LEU A C 1
ATOM 3250 O O . LEU A 1 412 ? 4.77 -14.695 7.812 1 98.19 412 LEU A O 1
ATOM 3254 N N . SER A 1 413 ? 2.76 -14.883 8.688 1 97.12 413 SER A N 1
ATOM 3255 C CA . SER A 1 413 ? 3.107 -14.242 9.953 1 97.12 413 SER A CA 1
ATOM 3256 C C . SER A 1 413 ? 4.059 -15.117 10.766 1 97.12 413 SER A C 1
ATOM 3258 O O . SER A 1 413 ? 4.988 -14.609 11.398 1 97.12 413 SER A O 1
ATOM 3260 N N . LEU A 1 414 ? 3.9 -16.406 10.742 1 97.5 414 LEU A N 1
ATOM 3261 C CA . LEU A 1 414 ? 4.609 -17.312 11.648 1 97.5 414 LEU A CA 1
ATOM 3262 C C . LEU A 1 414 ? 5.887 -17.844 11 1 97.5 414 LEU A C 1
ATOM 3264 O O . LEU A 1 414 ? 6.84 -18.188 11.695 1 97.5 414 LEU A O 1
ATOM 3268 N N . LEU A 1 415 ? 5.926 -17.812 9.648 1 97.25 415 LEU A N 1
ATOM 3269 C CA . LEU A 1 415 ? 7.039 -18.531 9.023 1 97.25 415 LEU A CA 1
ATOM 3270 C C . LEU A 1 415 ? 7.816 -17.609 8.094 1 97.25 415 LEU A C 1
ATOM 3272 O O . LEU A 1 415 ? 8.977 -17.875 7.773 1 97.25 415 LEU A O 1
ATOM 3276 N N . TYR A 1 416 ? 7.227 -16.5 7.684 1 96.5 416 TYR A N 1
ATOM 3277 C CA . TYR A 1 416 ? 7.875 -15.875 6.535 1 96.5 416 TYR A CA 1
ATOM 3278 C C . TYR A 1 416 ? 8.023 -14.375 6.738 1 96.5 416 TYR A C 1
ATOM 3280 O O . TYR A 1 416 ? 8.445 -13.656 5.828 1 96.5 416 TYR A O 1
ATOM 3288 N N . THR A 1 417 ? 7.645 -13.758 7.832 1 95.69 417 THR A N 1
ATOM 3289 C CA . THR A 1 417 ? 8.055 -12.383 8.102 1 95.69 417 THR A CA 1
ATOM 3290 C C . THR A 1 417 ? 9.57 -12.289 8.234 1 95.69 417 THR A C 1
ATOM 3292 O O . THR A 1 417 ? 10.25 -13.297 8.406 1 95.69 417 THR A O 1
ATOM 3295 N N . LEU A 1 418 ? 10.094 -11.125 8.125 1 93.94 418 LEU A N 1
ATOM 3296 C CA . LEU A 1 418 ? 11.531 -10.953 8.305 1 93.94 418 LEU A CA 1
ATOM 3297 C C . LEU A 1 418 ? 11.977 -11.469 9.664 1 93.94 418 LEU A C 1
ATOM 3299 O O . LEU A 1 418 ? 13.023 -12.117 9.773 1 93.94 418 LEU A O 1
ATOM 3303 N N . ARG A 1 419 ? 11.211 -11.211 10.703 1 92.94 419 ARG A N 1
ATOM 3304 C CA . ARG A 1 419 ? 11.523 -11.68 12.047 1 92.94 419 ARG A CA 1
ATOM 3305 C C . ARG A 1 419 ? 11.43 -13.195 12.133 1 92.94 419 ARG A C 1
ATOM 3307 O O . ARG A 1 419 ? 12.32 -13.844 12.688 1 92.94 419 ARG A O 1
ATOM 3314 N N . ALA A 1 420 ? 10.375 -13.766 11.594 1 93.62 420 ALA A N 1
ATOM 3315 C CA . ALA A 1 420 ? 10.148 -15.211 11.664 1 93.62 420 ALA A CA 1
ATOM 3316 C C . ALA A 1 420 ? 11.172 -15.961 10.812 1 93.62 420 ALA A C 1
ATOM 3318 O O . ALA A 1 420 ? 11.484 -17.125 11.094 1 93.62 420 ALA A O 1
ATOM 3319 N N . SER A 1 421 ? 11.648 -15.336 9.781 1 91.69 421 SER A N 1
ATOM 3320 C CA . SER A 1 421 ? 12.594 -15.977 8.875 1 91.69 421 SER A CA 1
ATOM 3321 C C . SER A 1 421 ? 13.938 -16.219 9.547 1 91.69 421 SER A C 1
ATOM 3323 O O . SER A 1 421 ? 14.758 -17 9.055 1 91.69 421 SER A O 1
ATOM 3325 N N . GLN A 1 422 ? 14.156 -15.633 10.711 1 89.94 422 GLN A N 1
ATOM 3326 C CA . GLN A 1 422 ? 15.406 -15.805 11.445 1 89.94 422 GLN A CA 1
ATOM 3327 C C . GLN A 1 422 ? 15.469 -17.188 12.102 1 89.94 422 GLN A C 1
ATOM 3329 O O . GLN A 1 422 ? 16.547 -17.688 12.414 1 89.94 422 GLN A O 1
ATOM 3334 N N . ILE A 1 423 ? 14.328 -17.781 12.289 1 91.44 423 ILE A N 1
ATOM 3335 C CA . ILE A 1 423 ? 14.281 -19.125 12.859 1 91.44 423 ILE A CA 1
ATOM 3336 C C . ILE A 1 423 ? 14.812 -20.141 11.844 1 91.44 423 ILE A C 1
ATOM 3338 O O . ILE A 1 423 ? 14.266 -20.266 10.75 1 91.44 423 ILE A O 1
ATOM 3342 N N . GLN A 1 424 ? 15.859 -20.844 12.18 1 89.44 424 GLN A N 1
ATOM 3343 C CA . GLN A 1 424 ? 16.453 -21.766 11.234 1 89.44 424 GLN A CA 1
ATOM 3344 C C . GLN A 1 424 ? 16.469 -23.188 11.797 1 89.44 424 GLN A C 1
ATOM 3346 O O . GLN A 1 424 ? 16.703 -24.156 11.055 1 89.44 424 GLN A O 1
ATOM 3351 N N . ASP A 1 425 ? 16.172 -23.328 13.062 1 93.12 425 ASP A N 1
ATOM 3352 C CA . ASP A 1 425 ? 16.141 -24.656 13.688 1 93.12 425 ASP A CA 1
ATOM 3353 C C . ASP A 1 425 ? 15.008 -25.5 13.117 1 93.12 425 ASP A C 1
ATOM 3355 O O . ASP A 1 425 ? 13.836 -25.141 13.227 1 93.12 425 ASP A O 1
ATOM 3359 N N . THR A 1 426 ? 15.312 -26.656 12.57 1 95.25 426 THR A N 1
ATOM 3360 C CA . THR A 1 426 ? 14.352 -27.5 11.875 1 95.25 426 THR A CA 1
ATOM 3361 C C . THR A 1 426 ? 13.273 -28 12.828 1 95.25 426 THR A C 1
ATOM 3363 O O . THR A 1 426 ? 12.094 -28.047 12.469 1 95.25 426 THR A O 1
ATOM 3366 N N . VAL A 1 427 ? 13.672 -28.375 14.062 1 97.06 427 VAL A N 1
ATOM 3367 C CA . VAL A 1 427 ? 12.719 -28.906 15.031 1 97.06 427 VAL A CA 1
ATOM 3368 C C . VAL A 1 427 ? 11.719 -27.812 15.422 1 97.06 427 VAL A C 1
ATOM 3370 O O . VAL A 1 427 ? 10.516 -28.062 15.516 1 97.06 427 VAL A O 1
ATOM 3373 N N . GLN A 1 428 ? 12.266 -26.625 15.648 1 96.44 428 GLN A N 1
ATOM 3374 C CA . GLN A 1 428 ? 11.406 -25.5 15.992 1 96.44 428 GLN A CA 1
ATOM 3375 C C . GLN A 1 428 ? 10.43 -25.188 14.859 1 96.44 428 GLN A C 1
ATOM 3377 O O . GLN A 1 428 ? 9.25 -24.938 15.102 1 96.44 428 GLN A O 1
ATOM 3382 N N . LEU A 1 429 ? 10.914 -25.188 13.648 1 97 429 LEU A N 1
ATOM 3383 C CA . LEU A 1 429 ? 10.07 -24.922 12.484 1 97 429 LEU A CA 1
ATOM 3384 C C . LEU A 1 429 ? 9.008 -26 12.336 1 97 429 LEU A C 1
ATOM 3386 O O . LEU A 1 429 ? 7.855 -25.703 12 1 97 429 LEU A O 1
ATOM 3390 N N . TYR A 1 430 ? 9.406 -27.219 12.555 1 97.69 430 TYR A N 1
ATOM 3391 C CA . TYR A 1 430 ? 8.484 -28.344 12.492 1 97.69 430 TYR A CA 1
ATOM 3392 C C . TYR A 1 430 ? 7.352 -28.172 13.5 1 97.69 430 TYR A C 1
ATOM 3394 O O . TYR A 1 430 ? 6.184 -28.406 13.18 1 97.69 430 TYR A O 1
ATOM 3402 N N . GLU A 1 431 ? 7.691 -27.703 14.656 1 97.81 431 GLU A N 1
ATOM 3403 C CA . GLU A 1 431 ? 6.703 -27.516 15.719 1 97.81 431 GLU A CA 1
ATOM 3404 C C . GLU A 1 431 ? 5.734 -26.391 15.375 1 97.81 431 GLU A C 1
ATOM 3406 O O . GLU A 1 431 ? 4.551 -26.453 15.719 1 97.81 431 GLU A O 1
ATOM 3411 N N . ILE A 1 432 ? 6.207 -25.406 14.703 1 98.06 432 ILE A N 1
ATOM 3412 C CA . ILE A 1 432 ? 5.363 -24.281 14.289 1 98.06 432 ILE A CA 1
ATOM 3413 C C . ILE A 1 432 ? 4.465 -24.719 13.133 1 98.06 432 ILE A C 1
ATOM 3415 O O . ILE A 1 432 ? 3.303 -24.312 13.055 1 98.06 432 ILE A O 1
ATOM 3419 N N . ALA A 1 433 ? 4.906 -25.578 12.273 1 97.69 433 ALA A N 1
ATOM 3420 C CA . ALA A 1 433 ? 4.25 -25.922 11.016 1 97.69 433 ALA A CA 1
ATOM 3421 C C . ALA A 1 433 ? 3.139 -26.953 11.25 1 97.69 433 ALA A C 1
ATOM 3423 O O . ALA A 1 433 ? 2.135 -26.953 10.531 1 97.69 433 ALA A O 1
ATOM 3424 N N . LEU A 1 434 ? 3.277 -27.844 12.211 1 97.62 434 LEU A N 1
ATOM 3425 C CA . LEU A 1 434 ? 2.383 -28.984 12.383 1 97.62 434 LEU A CA 1
ATOM 3426 C C . LEU A 1 434 ? 0.947 -28.516 12.602 1 97.62 434 LEU A C 1
ATOM 3428 O O . LEU A 1 434 ? 0.023 -29 11.953 1 97.62 434 LEU A O 1
ATOM 3432 N N . PRO A 1 435 ? 0.75 -27.516 13.531 1 98.31 435 PRO A N 1
ATOM 3433 C CA . PRO A 1 435 ? -0.631 -27.062 13.711 1 98.31 435 PRO A CA 1
ATOM 3434 C C . PRO A 1 435 ? -1.209 -26.422 12.445 1 98.31 435 PRO A C 1
ATOM 3436 O O . PRO A 1 435 ? -2.414 -26.516 12.203 1 98.31 435 PRO A O 1
ATOM 3439 N N . ILE A 1 436 ? -0.424 -25.797 11.672 1 98.62 436 ILE A N 1
ATOM 3440 C CA . ILE A 1 436 ? -0.871 -25.172 10.43 1 98.62 436 ILE A CA 1
ATOM 3441 C C . ILE A 1 436 ? -1.282 -26.25 9.43 1 98.62 436 ILE A C 1
ATOM 3443 O O . ILE A 1 436 ? -2.314 -26.125 8.766 1 98.62 436 ILE A O 1
ATOM 3447 N N . LEU A 1 437 ? -0.467 -27.312 9.281 1 98.44 437 LEU A N 1
ATOM 3448 C CA . LEU A 1 437 ? -0.771 -28.422 8.375 1 98.44 437 LEU A CA 1
ATOM 3449 C C . LEU A 1 437 ? -2.064 -29.125 8.781 1 98.44 437 LEU A C 1
ATOM 3451 O O . LEU A 1 437 ? -2.846 -29.531 7.922 1 98.44 437 LEU A O 1
ATOM 3455 N N . GLU A 1 438 ? -2.25 -29.203 10.055 1 98.31 438 GLU A N 1
ATOM 3456 C CA . GLU A 1 438 ? -3.49 -29.781 10.547 1 98.31 438 GLU A CA 1
ATOM 3457 C C . GLU A 1 438 ? -4.695 -28.922 10.188 1 98.31 438 GLU A C 1
ATOM 3459 O O . GLU A 1 438 ? -5.746 -29.438 9.812 1 98.31 438 GLU A O 1
ATOM 3464 N N . ARG A 1 439 ? -4.551 -27.641 10.344 1 98.44 439 ARG A N 1
ATOM 3465 C CA . ARG A 1 439 ? -5.625 -26.734 9.984 1 98.44 439 ARG A CA 1
ATOM 3466 C C . ARG A 1 439 ? -5.941 -26.812 8.492 1 98.44 439 ARG A C 1
ATOM 3468 O O . ARG A 1 439 ? -7.109 -26.75 8.102 1 98.44 439 ARG A O 1
ATOM 3475 N N . LEU A 1 440 ? -4.934 -26.922 7.652 1 98.56 440 LEU A N 1
ATOM 3476 C CA . LEU A 1 440 ? -5.125 -27.062 6.215 1 98.56 440 LEU A CA 1
ATOM 3477 C C . LEU A 1 440 ? -5.859 -28.359 5.887 1 98.56 440 LEU A C 1
ATOM 3479 O O . LEU A 1 440 ? -6.773 -28.375 5.059 1 98.56 440 LEU A O 1
ATOM 3483 N N . SER A 1 441 ? -5.441 -29.422 6.539 1 97.81 441 SER A N 1
ATOM 3484 C CA . SER A 1 441 ? -6.113 -30.703 6.336 1 97.81 441 SER A CA 1
ATOM 3485 C C . SER A 1 441 ? -7.574 -30.641 6.77 1 97.81 441 SER A C 1
ATOM 3487 O O . SER A 1 441 ? -8.461 -31.156 6.086 1 97.81 441 SER A O 1
ATOM 3489 N N . HIS A 1 442 ? -7.789 -29.984 7.898 1 97.62 442 HIS A N 1
ATOM 3490 C CA . HIS A 1 442 ? -9.148 -29.797 8.398 1 97.62 442 HIS A CA 1
ATOM 3491 C C . HIS A 1 442 ? -9.992 -28.984 7.422 1 97.62 442 HIS A C 1
ATOM 3493 O O . HIS A 1 442 ? -11.148 -29.328 7.156 1 97.62 442 HIS A O 1
ATOM 3499 N N . TRP A 1 443 ? -9.461 -27.953 6.941 1 97.5 443 TRP A N 1
ATOM 3500 C CA . TRP A 1 443 ? -10.117 -27.109 5.945 1 97.5 443 TRP A CA 1
ATOM 3501 C C . TRP A 1 443 ? -10.516 -27.938 4.723 1 97.5 443 TRP A C 1
ATOM 3503 O O . TRP A 1 443 ? -11.641 -27.812 4.23 1 97.5 443 TRP A O 1
ATOM 3513 N N . HIS A 1 444 ? -9.656 -28.75 4.188 1 95.5 444 HIS A N 1
ATOM 3514 C CA . HIS A 1 444 ? -9.898 -29.547 2.99 1 95.5 444 HIS A CA 1
ATOM 3515 C C . HIS A 1 444 ? -10.969 -30.594 3.236 1 95.5 444 HIS A C 1
ATOM 3517 O O . HIS A 1 444 ? -11.812 -30.844 2.373 1 95.5 444 HIS A O 1
ATOM 3523 N N . GLN A 1 445 ? -10.969 -31.188 4.41 1 94.38 445 GLN A N 1
ATOM 3524 C CA . GLN A 1 445 ? -11.914 -32.25 4.762 1 94.38 445 GLN A CA 1
ATOM 3525 C C . GLN A 1 445 ? -13.328 -31.688 4.918 1 94.38 445 GLN A C 1
ATOM 3527 O O . GLN A 1 445 ? -14.305 -32.406 4.73 1 94.38 445 GLN A O 1
ATOM 3532 N N . HIS A 1 446 ? -13.438 -30.422 5.191 1 92.88 446 HIS A N 1
ATOM 3533 C CA . HIS A 1 446 ? -14.75 -29.828 5.453 1 92.88 446 HIS A CA 1
ATOM 3534 C C . HIS A 1 446 ? -15.242 -29.031 4.258 1 92.88 446 HIS A C 1
ATOM 3536 O O . HIS A 1 446 ? -16.219 -28.281 4.363 1 92.88 446 HIS A O 1
ATOM 3542 N N . LEU A 1 447 ? -14.555 -29.203 3.189 1 92 447 LEU A N 1
ATOM 3543 C CA . LEU A 1 447 ? -15.047 -28.562 1.975 1 92 447 LEU A CA 1
ATOM 3544 C C . LEU A 1 447 ? -16.391 -29.156 1.549 1 92 447 LEU A C 1
ATOM 3546 O O . LEU A 1 447 ? -16.578 -30.375 1.629 1 92 447 LEU A O 1
ATOM 3550 N N . SER A 1 448 ? -17.266 -28.344 1.146 1 88.38 448 SER A N 1
ATOM 3551 C CA . SER A 1 448 ? -18.547 -28.812 0.641 1 88.38 448 SER A CA 1
ATOM 3552 C C . SER A 1 448 ? -18.359 -29.797 -0.509 1 88.38 448 SER A C 1
ATOM 3554 O O . SER A 1 448 ? -17.469 -29.609 -1.35 1 88.38 448 SER A O 1
ATOM 3556 N N . PRO A 1 449 ? -19.156 -30.781 -0.633 1 85.81 449 PRO A N 1
ATOM 3557 C CA . PRO A 1 449 ? -19.062 -31.766 -1.716 1 85.81 449 PRO A CA 1
ATOM 3558 C C . PRO A 1 449 ? -19.219 -31.141 -3.098 1 85.81 449 PRO A C 1
ATOM 3560 O O . PRO A 1 449 ? -18.656 -31.641 -4.078 1 85.81 449 PRO A O 1
ATOM 3563 N N . SER A 1 450 ? -19.922 -30.047 -3.084 1 82.88 450 SER A N 1
ATOM 3564 C CA . SER A 1 450 ? -20.141 -29.391 -4.363 1 82.88 450 SER A CA 1
ATOM 3565 C C . SER A 1 450 ? -18.859 -28.781 -4.914 1 82.88 450 SER A C 1
ATOM 3567 O O . SER A 1 450 ? -18.766 -28.469 -6.105 1 82.88 450 SER A O 1
ATOM 3569 N N . LEU A 1 451 ? -17.875 -28.719 -4.078 1 87.62 451 LEU A N 1
ATOM 3570 C CA . LEU A 1 451 ? -16.641 -28.078 -4.488 1 87.62 451 LEU A CA 1
ATOM 3571 C C . LEU A 1 451 ? -15.586 -29.109 -4.875 1 87.62 451 LEU A C 1
ATOM 3573 O O . LEU A 1 451 ? -14.516 -28.766 -5.375 1 87.62 451 LEU A O 1
ATOM 3577 N N . LEU A 1 452 ? -15.953 -30.312 -4.707 1 82.88 452 LEU A N 1
ATOM 3578 C CA . LEU A 1 452 ? -14.984 -31.359 -5.012 1 82.88 452 LEU A CA 1
ATOM 3579 C C . LEU A 1 452 ? -14.891 -31.609 -6.516 1 82.88 452 LEU A C 1
ATOM 3581 O O . LEU A 1 452 ? -15.875 -31.438 -7.234 1 82.88 452 LEU A O 1
ATOM 3585 N N . MET A 1 453 ? -13.812 -31.875 -7.074 1 78.38 453 MET A N 1
ATOM 3586 C CA . MET A 1 453 ? -13.523 -32 -8.5 1 78.38 453 MET A CA 1
ATOM 3587 C C . MET A 1 453 ? -14.297 -33.156 -9.117 1 78.38 453 MET A C 1
ATOM 3589 O O . MET A 1 453 ? -14.602 -33.156 -10.312 1 78.38 453 MET A O 1
ATOM 3593 N N . SER A 1 454 ? -14.555 -34.125 -8.422 1 66.31 454 SER A N 1
ATOM 3594 C CA . SER A 1 454 ? -15.188 -35.344 -8.945 1 66.31 454 SER A CA 1
ATOM 3595 C C . SER A 1 454 ? -16.625 -35.062 -9.367 1 66.31 454 SER A C 1
ATOM 3597 O O . SER A 1 454 ? -17.219 -35.844 -10.109 1 66.31 454 SER A O 1
ATOM 3599 N N . GLN A 1 455 ? -17.062 -34 -8.883 1 59.97 455 GLN A N 1
ATOM 3600 C CA . GLN A 1 455 ? -18.469 -33.781 -9.203 1 59.97 455 GLN A CA 1
ATOM 3601 C C . GLN A 1 455 ? -18.641 -33.312 -10.641 1 59.97 455 GLN A C 1
ATOM 3603 O O . GLN A 1 455 ? -18.094 -32.281 -11.023 1 59.97 455 GLN A O 1
ATOM 3608 N N . ARG A 1 456 ? -18.75 -34.312 -11.57 1 55.56 456 ARG A N 1
ATOM 3609 C CA . ARG A 1 456 ? -18.953 -34.094 -12.992 1 55.56 456 ARG A CA 1
ATOM 3610 C C . ARG A 1 456 ? -20.344 -33.531 -13.258 1 55.56 456 ARG A C 1
ATOM 3612 O O . ARG A 1 456 ? -21.344 -34.219 -13.023 1 55.56 456 ARG A O 1
ATOM 3619 N N . VAL A 1 457 ? -20.453 -32.25 -12.977 1 54.84 457 VAL A N 1
ATOM 3620 C CA . VAL A 1 457 ? -21.719 -31.781 -13.547 1 54.84 457 VAL A CA 1
ATOM 3621 C C . VAL A 1 457 ? -21.516 -31.469 -15.031 1 54.84 457 VAL A C 1
ATOM 3623 O O . VAL A 1 457 ? -20.547 -30.828 -15.422 1 54.84 457 VAL A O 1
ATOM 3626 N N . VAL A 1 458 ? -22.141 -32.25 -15.914 1 54.28 458 VAL A N 1
ATOM 3627 C CA . VAL A 1 458 ? -22.125 -32.125 -17.359 1 54.28 458 VAL A CA 1
ATOM 3628 C C . VAL A 1 458 ? -22.266 -30.641 -17.734 1 54.28 458 VAL A C 1
ATOM 3630 O O . VAL A 1 458 ? -23.156 -29.953 -17.234 1 54.28 458 VAL A O 1
ATOM 3633 N N . ARG A 1 459 ? -21.344 -29.984 -18.516 1 54.41 459 ARG A N 1
ATOM 3634 C CA . ARG A 1 459 ? -21.344 -28.719 -19.234 1 54.41 459 ARG A CA 1
ATOM 3635 C C . ARG A 1 459 ? -21.047 -27.562 -18.281 1 54.41 459 ARG A C 1
ATOM 3637 O O . ARG A 1 459 ? -21.453 -26.422 -18.531 1 54.41 459 ARG A O 1
ATOM 3644 N N . GLN A 1 460 ? -20.641 -27.969 -16.984 1 63.19 460 GLN A N 1
ATOM 3645 C CA . GLN A 1 460 ? -20.25 -26.875 -16.109 1 63.19 460 GLN A CA 1
ATOM 3646 C C . GLN A 1 460 ? -18.734 -26.844 -15.906 1 63.19 460 GLN A C 1
ATOM 3648 O O . GLN A 1 460 ? -18.094 -27.891 -15.844 1 63.19 460 GLN A O 1
ATOM 3653 N N . LEU A 1 461 ? -18.281 -25.688 -16.031 1 63.16 461 LEU A N 1
ATOM 3654 C CA . LEU A 1 461 ? -16.875 -25.484 -15.734 1 63.16 461 LEU A CA 1
ATOM 3655 C C . LEU A 1 461 ? -16.594 -25.688 -14.242 1 63.16 461 LEU A C 1
ATOM 3657 O O . LEU A 1 461 ? -17.266 -25.094 -13.406 1 63.16 461 LEU A O 1
ATOM 3661 N N . VAL A 1 462 ? -15.914 -26.703 -13.977 1 63.84 462 VAL A N 1
ATOM 3662 C CA . VAL A 1 462 ? -15.547 -26.969 -12.586 1 63.84 462 VAL A CA 1
ATOM 3663 C C . VAL A 1 462 ? -14.281 -26.203 -12.227 1 63.84 462 VAL A C 1
ATOM 3665 O O . VAL A 1 462 ? -13.32 -26.172 -12.992 1 63.84 462 VAL A O 1
ATOM 3668 N N . GLN A 1 463 ? -14.383 -25.609 -11.117 1 77.56 463 GLN A N 1
ATOM 3669 C CA . GLN A 1 463 ? -13.289 -24.734 -10.695 1 77.56 463 GLN A CA 1
ATOM 3670 C C . GLN A 1 463 ? -12.211 -25.516 -9.953 1 77.56 463 GLN A C 1
ATOM 3672 O O . GLN A 1 463 ? -12.508 -26.266 -9.016 1 77.56 463 GLN A O 1
ATOM 3677 N N . GLY A 1 464 ? -10.977 -25.438 -10.453 1 87.44 464 GLY A N 1
ATOM 3678 C CA . GLY A 1 464 ? -9.867 -26.141 -9.828 1 87.44 464 GLY A CA 1
ATOM 3679 C C . GLY A 1 464 ? -8.977 -25.234 -9 1 87.44 464 GLY A C 1
ATOM 3680 O O . GLY A 1 464 ? -8.102 -25.719 -8.273 1 87.44 464 GLY A O 1
ATOM 3681 N N . PHE A 1 465 ? -9.297 -23.922 -8.969 1 91.94 465 PHE A N 1
ATOM 3682 C CA . PHE A 1 465 ? -8.336 -23 -8.398 1 91.94 465 PHE A CA 1
ATOM 3683 C C . PHE A 1 465 ? -8.266 -23.156 -6.883 1 91.94 465 PHE A C 1
ATOM 3685 O O . PHE A 1 465 ? -7.211 -22.953 -6.277 1 91.94 465 PHE A O 1
ATOM 3692 N N . ILE A 1 466 ? -9.289 -23.547 -6.203 1 94.31 466 ILE A N 1
ATOM 3693 C CA . ILE A 1 466 ? -9.289 -23.656 -4.75 1 94.31 466 ILE A CA 1
ATOM 3694 C C . ILE A 1 466 ? -8.422 -24.844 -4.324 1 94.31 466 ILE A C 1
ATOM 3696 O O . ILE A 1 466 ? -7.73 -24.766 -3.303 1 94.31 466 ILE A O 1
ATOM 3700 N N . HIS A 1 467 ? -8.453 -25.891 -5.09 1 95.38 467 HIS A N 1
ATOM 3701 C CA . HIS A 1 467 ? -7.621 -27.062 -4.793 1 95.38 467 HIS A CA 1
ATOM 3702 C C . HIS A 1 467 ? -6.148 -26.75 -5.027 1 95.38 467 HIS A C 1
ATOM 3704 O O . HIS A 1 467 ? -5.293 -27.156 -4.234 1 95.38 467 HIS A O 1
ATOM 3710 N N . LEU A 1 468 ? -5.93 -26.109 -6.152 1 97.44 468 LEU A N 1
ATOM 3711 C CA . LEU A 1 468 ? -4.555 -25.703 -6.395 1 97.44 468 LEU A CA 1
ATOM 3712 C C . LEU A 1 468 ? -4.047 -24.812 -5.258 1 97.44 468 LEU A C 1
ATOM 3714 O O . LEU A 1 468 ? -2.896 -24.938 -4.832 1 97.44 468 LEU A O 1
ATOM 3718 N N . SER A 1 469 ? -4.883 -23.906 -4.785 1 98.06 469 SER A N 1
ATOM 3719 C CA . SER A 1 469 ? -4.516 -23 -3.695 1 98.06 469 SER A CA 1
ATOM 3720 C C . SER A 1 469 ? -4.211 -23.781 -2.418 1 98.06 469 SER A C 1
ATOM 3722 O O . SER A 1 469 ? -3.277 -23.438 -1.687 1 98.06 469 SER A O 1
ATOM 3724 N N . TYR A 1 470 ? -5.008 -24.781 -2.156 1 97.75 470 TYR A N 1
ATOM 3725 C CA . TYR A 1 470 ? -4.777 -25.656 -1.012 1 97.75 470 TYR A CA 1
ATOM 3726 C C . TYR A 1 470 ? -3.406 -26.328 -1.098 1 97.75 470 TYR A C 1
ATOM 3728 O O . TYR A 1 470 ? -2.621 -26.266 -0.148 1 97.75 470 TYR A O 1
ATOM 3736 N N . HIS A 1 471 ? -3.08 -26.953 -2.199 1 98.5 471 HIS A N 1
ATOM 3737 C CA . HIS A 1 471 ? -1.785 -27.594 -2.389 1 98.5 471 HIS A CA 1
ATOM 3738 C C . HIS A 1 471 ? -0.648 -26.578 -2.285 1 98.5 471 HIS A C 1
ATOM 3740 O O . HIS A 1 471 ? 0.413 -26.891 -1.735 1 98.5 471 HIS A O 1
ATOM 3746 N N . THR A 1 472 ? -0.881 -25.422 -2.838 1 98.69 472 THR A N 1
ATOM 3747 C CA . THR A 1 472 ? 0.124 -24.359 -2.801 1 98.69 472 THR A CA 1
ATOM 3748 C C . THR A 1 472 ? 0.497 -24.016 -1.36 1 98.69 472 THR A C 1
ATOM 3750 O O . THR A 1 472 ? 1.676 -23.859 -1.042 1 98.69 472 THR A O 1
ATOM 3753 N N . LEU A 1 473 ? -0.455 -23.922 -0.472 1 98.81 473 LEU A N 1
ATOM 3754 C CA . LEU A 1 473 ? -0.187 -23.547 0.913 1 98.81 473 LEU A CA 1
ATOM 3755 C C . LEU A 1 473 ? 0.541 -24.672 1.645 1 98.81 473 LEU A C 1
ATOM 3757 O O . LEU A 1 473 ? 1.452 -24.422 2.436 1 98.81 473 LEU A O 1
ATOM 3761 N N . ILE A 1 474 ? 0.15 -25.938 1.385 1 98.81 474 ILE A N 1
ATOM 3762 C CA . ILE A 1 474 ? 0.837 -27.078 1.99 1 98.81 474 ILE A CA 1
ATOM 3763 C C . ILE A 1 474 ? 2.312 -27.047 1.6 1 98.81 474 ILE A C 1
ATOM 3765 O O . ILE A 1 474 ? 3.189 -27.188 2.455 1 98.81 474 ILE A O 1
ATOM 3769 N N . LEU A 1 475 ? 2.557 -26.844 0.334 1 98.62 475 LEU A N 1
ATOM 3770 C CA . LEU A 1 475 ? 3.928 -26.844 -0.164 1 98.62 475 LEU A CA 1
ATOM 3771 C C . LEU A 1 475 ? 4.707 -25.656 0.4 1 98.62 475 LEU A C 1
ATOM 3773 O O . LEU A 1 475 ? 5.91 -25.766 0.648 1 98.62 475 LEU A O 1
ATOM 3777 N N . THR A 1 476 ? 4.051 -24.5 0.543 1 98.5 476 THR A N 1
ATOM 3778 C CA . THR A 1 476 ? 4.684 -23.312 1.1 1 98.5 476 THR A CA 1
ATOM 3779 C C . THR A 1 476 ? 5.156 -23.578 2.527 1 98.5 476 THR A C 1
ATOM 3781 O O . THR A 1 476 ? 6.234 -23.109 2.922 1 98.5 476 THR A O 1
ATOM 3784 N N . VAL A 1 477 ? 4.379 -24.297 3.295 1 98.56 477 VAL A N 1
ATOM 3785 C CA . VAL A 1 477 ? 4.742 -24.609 4.672 1 98.56 477 VAL A CA 1
ATOM 3786 C C . VAL A 1 477 ? 5.887 -25.625 4.684 1 98.56 477 VAL A C 1
ATOM 3788 O O . VAL A 1 477 ? 6.883 -25.438 5.383 1 98.56 477 VAL A O 1
ATOM 3791 N N . LEU A 1 478 ? 5.773 -26.641 3.893 1 98.38 478 LEU A N 1
ATOM 3792 C CA . LEU A 1 478 ? 6.711 -27.75 3.926 1 98.38 478 LEU A CA 1
ATOM 3793 C C . LEU A 1 478 ? 8.062 -27.344 3.355 1 98.38 478 LEU A C 1
ATOM 3795 O O . LEU A 1 478 ? 9.109 -27.828 3.811 1 98.38 478 LEU A O 1
ATOM 3799 N N . ARG A 1 479 ? 8.078 -26.562 2.355 1 96.88 479 ARG A N 1
ATOM 3800 C CA . ARG A 1 479 ? 9.367 -26.188 1.772 1 96.88 479 ARG A CA 1
ATOM 3801 C C . ARG A 1 479 ? 10.219 -25.422 2.779 1 96.88 479 ARG A C 1
ATOM 3803 O O . ARG A 1 479 ? 11.445 -25.516 2.758 1 96.88 479 ARG A O 1
ATOM 3810 N N . ARG A 1 480 ? 9.523 -24.688 3.658 1 95.44 480 ARG A N 1
ATOM 3811 C CA . ARG A 1 480 ? 10.227 -23.969 4.723 1 95.44 480 ARG A CA 1
ATOM 3812 C C . ARG A 1 480 ? 10.977 -24.953 5.629 1 95.44 480 ARG A C 1
ATOM 3814 O O . ARG A 1 480 ? 12.109 -24.688 6.035 1 95.44 480 ARG A O 1
ATOM 3821 N N . ILE A 1 481 ? 10.406 -26.031 5.906 1 95.94 481 ILE A N 1
ATOM 3822 C CA . ILE A 1 481 ? 11.008 -27.047 6.773 1 95.94 481 ILE A CA 1
ATOM 3823 C C . ILE A 1 481 ? 12.109 -27.781 6.016 1 95.94 481 ILE A C 1
ATOM 3825 O O . ILE A 1 481 ? 13.227 -27.938 6.52 1 95.94 481 ILE A O 1
ATOM 3829 N N . ILE A 1 482 ? 11.828 -28.25 4.805 1 95 482 ILE A N 1
ATOM 3830 C CA . ILE A 1 482 ? 12.781 -29.016 4.016 1 95 482 ILE A CA 1
ATOM 3831 C C . ILE A 1 482 ? 14.047 -28.203 3.783 1 95 482 ILE A C 1
ATOM 3833 O O . ILE A 1 482 ? 15.164 -28.719 3.873 1 95 482 ILE A O 1
ATOM 3837 N N . ARG A 1 483 ? 13.875 -26.953 3.498 1 91.19 483 ARG A N 1
ATOM 3838 C CA . ARG A 1 483 ? 15.016 -26.062 3.291 1 91.19 483 ARG A CA 1
ATOM 3839 C C . ARG A 1 483 ? 15.906 -26.016 4.523 1 91.19 483 ARG A C 1
ATOM 3841 O O . ARG A 1 483 ? 17.141 -26.031 4.406 1 91.19 483 ARG A O 1
ATOM 3848 N N . SER A 1 484 ? 15.289 -25.984 5.699 1 90.62 484 SER A N 1
ATOM 3849 C CA . SER A 1 484 ? 16.047 -25.875 6.941 1 90.62 484 SER A CA 1
ATOM 3850 C C . SER A 1 484 ? 16.859 -27.125 7.207 1 90.62 484 SER A C 1
ATOM 3852 O O . SER A 1 484 ? 17.891 -27.078 7.879 1 90.62 484 SER A O 1
ATOM 3854 N N . THR A 1 485 ? 16.438 -28.281 6.664 1 90.38 485 THR A N 1
ATOM 3855 C CA . THR A 1 485 ? 17.156 -29.516 6.883 1 90.38 485 THR A CA 1
ATOM 3856 C C . THR A 1 485 ? 18.469 -29.531 6.102 1 90.38 485 THR A C 1
ATOM 3858 O O . THR A 1 485 ? 19.375 -30.312 6.41 1 90.38 485 THR A O 1
ATOM 3861 N N . ALA A 1 486 ? 18.5 -28.688 5.086 1 85.38 486 ALA A N 1
ATOM 3862 C CA . ALA A 1 486 ? 19.672 -28.656 4.219 1 85.38 486 ALA A CA 1
ATOM 3863 C C . ALA A 1 486 ? 20.625 -27.547 4.641 1 85.38 486 ALA A C 1
ATOM 3865 O O . ALA A 1 486 ? 21.719 -27.406 4.074 1 85.38 486 ALA A O 1
ATOM 3866 N N . LEU A 1 487 ? 20.25 -26.781 5.598 1 82.69 487 LEU A N 1
ATOM 3867 C CA . LEU A 1 487 ? 21.047 -25.625 6.008 1 82.69 487 LEU A CA 1
ATOM 3868 C C . LEU A 1 487 ? 21.438 -25.734 7.473 1 82.69 487 LEU A C 1
ATOM 3870 O O . LEU A 1 487 ? 20.859 -26.516 8.227 1 82.69 487 LEU A O 1
ATOM 3874 N N . ALA A 1 488 ? 22.547 -25.016 7.801 1 81.19 488 ALA A N 1
ATOM 3875 C CA . ALA A 1 488 ? 22.969 -24.969 9.203 1 81.19 488 ALA A CA 1
ATOM 3876 C C . ALA A 1 488 ? 21.953 -24.219 10.055 1 81.19 488 ALA A C 1
ATOM 3878 O O . ALA A 1 488 ? 21.391 -23.219 9.617 1 81.19 488 ALA A O 1
ATOM 3879 N N . PRO A 1 489 ? 21.609 -24.594 11.305 1 85 489 PRO A N 1
ATOM 3880 C CA . PRO A 1 489 ? 22.188 -25.734 12.031 1 85 489 PRO A CA 1
ATOM 3881 C C . PRO A 1 489 ? 21.578 -27.062 11.617 1 85 489 PRO A C 1
ATOM 3883 O O . PRO A 1 489 ? 20.375 -27.141 11.367 1 85 489 PRO A O 1
ATOM 3886 N N . LEU A 1 490 ? 22.359 -28.062 11.711 1 85.56 490 LEU A N 1
ATOM 3887 C CA . LEU A 1 490 ? 21.922 -29.375 11.273 1 85.56 490 LEU A CA 1
ATOM 3888 C C . LEU A 1 490 ? 20.938 -29.984 12.273 1 85.56 490 LEU A C 1
ATOM 3890 O O . LEU A 1 490 ? 21.094 -29.828 13.484 1 85.56 490 LEU A O 1
ATOM 3894 N N . CYS A 1 491 ? 19.984 -30.562 11.695 1 90.19 491 CYS A N 1
ATOM 3895 C CA . CYS A 1 491 ? 19 -31.25 12.516 1 90.19 491 CYS A CA 1
ATOM 3896 C C . CYS A 1 491 ? 19.438 -32.688 12.828 1 90.19 491 CYS A C 1
ATOM 3898 O O . CYS A 1 491 ? 19.734 -33.438 11.914 1 90.19 491 CYS A O 1
ATOM 3900 N N . PHE A 1 492 ? 19.438 -33.094 14.094 1 91.38 492 PHE A N 1
ATOM 3901 C CA . PHE A 1 492 ? 19.875 -34.406 14.492 1 91.38 492 PHE A CA 1
ATOM 3902 C C . PHE A 1 492 ? 18.688 -35.281 14.938 1 91.38 492 PHE A C 1
ATOM 3904 O O . PHE A 1 492 ? 18.859 -36.438 15.242 1 91.38 492 PHE A O 1
ATOM 3911 N N . ASP A 1 493 ? 17.594 -34.719 14.945 1 94.88 493 ASP A N 1
ATOM 3912 C CA . ASP A 1 493 ? 16.391 -35.469 15.273 1 94.88 493 ASP A CA 1
ATOM 3913 C C . ASP A 1 493 ? 15.906 -36.281 14.078 1 94.88 493 ASP A C 1
ATOM 3915 O O . ASP A 1 493 ? 15.133 -35.812 13.258 1 94.88 493 ASP A O 1
ATOM 3919 N N . VAL A 1 494 ? 16.125 -37.531 14.039 1 93.38 494 VAL A N 1
ATOM 3920 C CA . VAL A 1 494 ? 15.875 -38.406 12.898 1 93.38 494 VAL A CA 1
ATOM 3921 C C . VAL A 1 494 ? 14.375 -38.562 12.695 1 93.38 494 VAL A C 1
ATOM 3923 O O . VAL A 1 494 ? 13.898 -38.688 11.555 1 93.38 494 VAL A O 1
ATOM 3926 N N . ALA A 1 495 ? 13.672 -38.594 13.766 1 95.12 495 ALA A N 1
ATOM 3927 C CA . ALA A 1 495 ? 12.219 -38.75 13.672 1 95.12 495 ALA A CA 1
ATOM 3928 C C . ALA A 1 495 ? 11.602 -37.562 12.922 1 95.12 495 ALA A C 1
ATOM 3930 O O . ALA A 1 495 ? 10.727 -37.75 12.07 1 95.12 495 ALA A O 1
ATOM 3931 N N . VAL A 1 496 ? 12.086 -36.344 13.273 1 95.62 496 VAL A N 1
ATOM 3932 C CA . VAL A 1 496 ? 11.578 -35.156 12.633 1 95.62 496 VAL A CA 1
ATOM 3933 C C . VAL A 1 496 ? 11.977 -35.156 11.164 1 95.62 496 VAL A C 1
ATOM 3935 O O . VAL A 1 496 ? 11.18 -34.781 10.297 1 95.62 496 VAL A O 1
ATOM 3938 N N . LEU A 1 497 ? 13.141 -35.531 10.859 1 95.06 497 LEU A N 1
ATOM 3939 C CA . LEU A 1 497 ? 13.641 -35.562 9.484 1 95.06 497 LEU A CA 1
ATOM 3940 C C . LEU A 1 497 ? 12.836 -36.562 8.641 1 95.06 497 LEU A C 1
ATOM 3942 O O . LEU A 1 497 ? 12.414 -36.219 7.531 1 95.06 497 LEU A O 1
ATOM 3946 N N . ASN A 1 498 ? 12.578 -37.719 9.156 1 94.5 498 ASN A N 1
ATOM 3947 C CA . ASN A 1 498 ? 11.844 -38.719 8.414 1 94.5 498 ASN A CA 1
ATOM 3948 C C . ASN A 1 498 ? 10.391 -38.312 8.211 1 94.5 498 ASN A C 1
ATOM 3950 O O . ASN A 1 498 ? 9.836 -38.5 7.121 1 94.5 498 ASN A O 1
ATOM 3954 N N . ARG A 1 499 ? 9.836 -37.812 9.258 1 96.19 499 ARG A N 1
ATOM 3955 C CA . ARG A 1 499 ? 8.43 -37.406 9.164 1 96.19 499 ARG A CA 1
ATOM 3956 C C . ARG A 1 499 ? 8.258 -36.281 8.172 1 96.19 499 ARG A C 1
ATOM 3958 O O . ARG A 1 499 ? 7.309 -36.25 7.383 1 96.19 499 ARG A O 1
ATOM 3965 N N . THR A 1 500 ? 9.133 -35.344 8.266 1 96.12 500 THR A N 1
ATOM 3966 C CA . THR A 1 500 ? 9.047 -34.188 7.363 1 96.12 500 THR A CA 1
ATOM 3967 C C . THR A 1 500 ? 9.234 -34.625 5.914 1 96.12 500 THR A C 1
ATOM 3969 O O . THR A 1 500 ? 8.539 -34.156 5.02 1 96.12 500 THR A O 1
ATOM 3972 N N . ARG A 1 501 ? 10.141 -35.531 5.707 1 95.62 501 ARG A N 1
ATOM 3973 C CA . ARG A 1 501 ? 10.383 -36.031 4.363 1 95.62 501 ARG A CA 1
ATOM 3974 C C . ARG A 1 501 ? 9.164 -36.781 3.826 1 95.62 501 ARG A C 1
ATOM 3976 O O . ARG A 1 501 ? 8.797 -36.594 2.662 1 95.62 501 ARG A O 1
ATOM 3983 N N . THR A 1 502 ? 8.57 -37.562 4.633 1 96.88 502 THR A N 1
ATOM 3984 C CA . THR A 1 502 ? 7.371 -38.281 4.238 1 96.88 502 THR A CA 1
ATOM 3985 C C . THR A 1 502 ? 6.227 -37.344 3.912 1 96.88 502 THR A C 1
ATOM 3987 O O . THR A 1 502 ? 5.562 -37.469 2.885 1 96.88 502 THR A O 1
ATOM 3990 N N . LEU A 1 503 ? 6.02 -36.375 4.785 1 97.69 503 LEU A N 1
ATOM 3991 C CA . LEU A 1 503 ? 4.973 -35.375 4.555 1 97.69 503 LEU A CA 1
ATOM 3992 C C . LEU A 1 503 ? 5.203 -34.625 3.242 1 97.69 503 LEU A C 1
ATOM 3994 O O . LEU A 1 503 ? 4.254 -34.375 2.494 1 97.69 503 LEU A O 1
ATOM 3998 N N . SER A 1 504 ? 6.41 -34.312 2.996 1 98.19 504 SER A N 1
ATOM 3999 C CA . SER A 1 504 ? 6.758 -33.562 1.8 1 98.19 504 SER A CA 1
ATOM 4000 C C . SER A 1 504 ? 6.566 -34.406 0.54 1 98.19 504 SER A C 1
ATOM 4002 O O . SER A 1 504 ? 6.078 -33.906 -0.476 1 98.19 504 SER A O 1
ATOM 4004 N N . SER A 1 505 ? 6.988 -35.656 0.594 1 98 505 SER A N 1
ATOM 4005 C CA . SER A 1 505 ? 6.812 -36.562 -0.546 1 98 505 SER A CA 1
ATOM 4006 C C . SER A 1 505 ? 5.332 -36.75 -0.864 1 98 505 SER A C 1
ATOM 4008 O O . SER A 1 505 ? 4.93 -36.719 -2.027 1 98 505 SER A O 1
ATOM 4010 N N . ASP A 1 506 ? 4.59 -36.969 0.171 1 98.19 506 ASP A N 1
ATOM 4011 C CA . ASP A 1 506 ? 3.152 -37.156 -0.006 1 98.19 506 ASP A CA 1
ATOM 4012 C C . ASP A 1 506 ? 2.512 -35.906 -0.615 1 98.19 506 ASP A C 1
ATOM 4014 O O . ASP A 1 506 ? 1.645 -36 -1.486 1 98.19 506 ASP A O 1
ATOM 4018 N N . ALA A 1 507 ? 2.912 -34.781 -0.141 1 98.5 507 ALA A N 1
ATOM 4019 C CA . ALA A 1 507 ? 2.352 -33.531 -0.614 1 98.5 507 ALA A CA 1
ATOM 4020 C C . ALA A 1 507 ? 2.703 -33.281 -2.08 1 98.5 507 ALA A C 1
ATOM 4022 O O . ALA A 1 507 ? 1.861 -32.812 -2.861 1 98.5 507 ALA A O 1
ATOM 4023 N N . ALA A 1 508 ? 3.938 -33.531 -2.445 1 98.5 508 ALA A N 1
ATOM 4024 C CA . ALA A 1 508 ? 4.371 -33.375 -3.83 1 98.5 508 ALA A CA 1
ATOM 4025 C C . ALA A 1 508 ? 3.602 -34.312 -4.762 1 98.5 508 ALA A C 1
ATOM 4027 O O . ALA A 1 508 ? 3.18 -33.906 -5.848 1 98.5 508 ALA A O 1
ATOM 4028 N N . GLU A 1 509 ? 3.453 -35.5 -4.355 1 98.19 509 GLU A N 1
ATOM 4029 C CA . GLU A 1 509 ? 2.73 -36.5 -5.164 1 98.19 509 GLU A CA 1
ATOM 4030 C C . GLU A 1 509 ? 1.26 -36.125 -5.305 1 98.19 509 GLU A C 1
ATOM 4032 O O . GLU A 1 509 ? 0.687 -36.219 -6.391 1 98.19 509 GLU A O 1
ATOM 4037 N N . ALA A 1 510 ? 0.72 -35.719 -4.219 1 97.75 510 ALA A N 1
ATOM 4038 C CA . ALA A 1 510 ? -0.683 -35.281 -4.25 1 97.75 510 ALA A CA 1
ATOM 4039 C C . ALA A 1 510 ? -0.881 -34.094 -5.164 1 97.75 510 ALA A C 1
ATOM 4041 O O . ALA A 1 510 ? -1.854 -34.031 -5.918 1 97.75 510 ALA A O 1
ATOM 4042 N N . ALA A 1 511 ? -0.058 -33.094 -5.086 1 98.25 511 ALA A N 1
ATOM 4043 C CA . ALA A 1 511 ? -0.159 -31.906 -5.91 1 98.25 511 ALA A CA 1
ATOM 4044 C C . ALA A 1 511 ? 0.009 -32.25 -7.391 1 98.25 511 ALA A C 1
ATOM 4046 O O . ALA A 1 511 ? -0.718 -31.719 -8.234 1 98.25 511 ALA A O 1
ATOM 4047 N N . THR A 1 512 ? 0.986 -33.125 -7.703 1 97.94 512 THR A N 1
ATOM 4048 C CA . THR A 1 512 ? 1.215 -33.562 -9.078 1 97.94 512 THR A CA 1
ATOM 4049 C C . THR A 1 512 ? 0.023 -34.344 -9.617 1 97.94 512 THR A C 1
ATOM 4051 O O . THR A 1 512 ? -0.373 -34.188 -10.773 1 97.94 512 THR A O 1
ATOM 4054 N N . ALA A 1 513 ? -0.463 -35.188 -8.781 1 96.75 513 ALA A N 1
ATOM 4055 C CA . ALA A 1 513 ? -1.632 -35.969 -9.172 1 96.75 513 ALA A CA 1
ATOM 4056 C C . ALA A 1 513 ? -2.82 -35.094 -9.484 1 96.75 513 ALA A C 1
ATOM 4058 O O . ALA A 1 513 ? -3.584 -35.344 -10.414 1 96.75 513 ALA A O 1
ATOM 4059 N N . PHE A 1 514 ? -3.045 -34.094 -8.719 1 95.5 514 PHE A N 1
ATOM 4060 C CA . PHE A 1 514 ? -4.109 -33.125 -8.953 1 95.5 514 PHE A CA 1
ATOM 4061 C C . PHE A 1 514 ? -3.959 -32.469 -10.328 1 95.5 514 PHE A C 1
ATOM 4063 O O . PHE A 1 514 ? -4.926 -32.375 -11.086 1 95.5 514 PHE A O 1
ATOM 4070 N N . VAL A 1 515 ? -2.746 -32 -10.648 1 96.06 515 VAL A N 1
ATOM 4071 C CA . VAL A 1 515 ? -2.504 -31.312 -11.906 1 96.06 515 VAL A CA 1
ATOM 4072 C C . VAL A 1 515 ? -2.727 -32.281 -13.07 1 96.06 515 VAL A C 1
ATOM 4074 O O . VAL A 1 515 ? -3.322 -31.891 -14.086 1 96.06 515 VAL A O 1
ATOM 4077 N N . LYS A 1 516 ? -2.277 -33.5 -12.945 1 93.56 516 LYS A N 1
ATOM 4078 C CA . LYS A 1 516 ? -2.408 -34.5 -13.992 1 93.56 516 LYS A CA 1
ATOM 4079 C C . LYS A 1 516 ? -3.871 -34.875 -14.219 1 93.56 516 LYS A C 1
ATOM 4081 O O . LYS A 1 516 ? -4.246 -35.281 -15.312 1 93.56 516 LYS A O 1
ATOM 4086 N N . ALA A 1 517 ? -4.668 -34.656 -13.242 1 91.94 517 ALA A N 1
ATOM 4087 C CA . ALA A 1 517 ? -6.078 -35.031 -13.32 1 91.94 517 ALA A CA 1
ATOM 4088 C C . ALA A 1 517 ? -6.91 -33.906 -13.938 1 91.94 517 ALA A C 1
ATOM 4090 O O . ALA A 1 517 ? -8.094 -34.094 -14.242 1 91.94 517 ALA A O 1
ATOM 4091 N N . LEU A 1 518 ? -6.34 -32.75 -14.148 1 91.56 518 LEU A N 1
ATOM 4092 C CA . LEU A 1 518 ? -7.09 -31.609 -14.703 1 91.56 518 LEU A CA 1
ATOM 4093 C C . LEU A 1 518 ? -7.484 -31.891 -16.156 1 91.56 518 LEU A C 1
ATOM 4095 O O . LEU A 1 518 ? -6.684 -32.406 -16.922 1 91.56 518 LEU A O 1
ATOM 4099 N N . ARG A 1 519 ? -8.68 -31.609 -16.469 1 88.12 519 ARG A N 1
ATOM 4100 C CA . ARG A 1 519 ? -9.219 -31.766 -17.812 1 88.12 519 ARG A CA 1
ATOM 4101 C C . ARG A 1 519 ? -9.383 -30.406 -18.5 1 88.12 519 ARG A C 1
ATOM 4103 O O . ARG A 1 519 ? -9.336 -29.359 -17.844 1 88.12 519 ARG A O 1
ATOM 4110 N N . PRO A 1 520 ? -9.609 -30.359 -19.766 1 83.19 520 PRO A N 1
ATOM 4111 C CA . PRO A 1 520 ? -9.766 -29.109 -20.5 1 83.19 520 PRO A CA 1
ATOM 4112 C C . PRO A 1 520 ? -10.914 -28.25 -19.969 1 83.19 520 PRO A C 1
ATOM 4114 O O . PRO A 1 520 ? -10.82 -27.016 -19.969 1 83.19 520 PRO A O 1
ATOM 4117 N N . ASP A 1 521 ? -11.969 -28.875 -19.562 1 82.25 521 ASP A N 1
ATOM 4118 C CA . ASP A 1 521 ? -13.094 -28.109 -19.016 1 82.25 521 ASP A CA 1
ATOM 4119 C C . ASP A 1 521 ? -12.703 -27.406 -17.719 1 82.25 521 ASP A C 1
ATOM 4121 O O . ASP A 1 521 ? -13.234 -26.344 -17.406 1 82.25 521 ASP A O 1
ATOM 4125 N N . HIS A 1 522 ? -11.766 -28.016 -16.969 1 87.06 522 HIS A N 1
ATOM 4126 C CA . HIS A 1 522 ? -11.25 -27.375 -15.773 1 87.06 522 HIS A CA 1
ATOM 4127 C C . HIS A 1 522 ? -10.391 -26.156 -16.125 1 87.06 522 HIS A C 1
ATOM 4129 O O . HIS A 1 522 ? -10.445 -25.141 -15.453 1 87.06 522 HIS A O 1
ATOM 4135 N N . LEU A 1 523 ? -9.617 -26.312 -17.156 1 87.88 523 LEU A N 1
ATOM 4136 C CA . LEU A 1 523 ? -8.633 -25.297 -17.516 1 87.88 523 LEU A CA 1
ATOM 4137 C C . LEU A 1 523 ? -9.32 -24.062 -18.109 1 87.88 523 LEU A C 1
ATOM 4139 O O . LEU A 1 523 ? -8.773 -22.953 -18.031 1 87.88 523 LEU A O 1
ATOM 4143 N N . GLU A 1 524 ? -10.477 -24.219 -18.578 1 85.94 524 GLU A N 1
ATOM 4144 C CA . GLU A 1 524 ? -11.195 -23.109 -19.203 1 85.94 524 GLU A CA 1
ATOM 4145 C C . GLU A 1 524 ? -12.039 -22.359 -18.172 1 85.94 524 GLU A C 1
ATOM 4147 O O . GLU A 1 524 ? -12.586 -21.297 -18.469 1 85.94 524 GLU A O 1
ATOM 4152 N N . ALA A 1 525 ? -12.094 -22.891 -17.016 1 88.5 525 ALA A N 1
ATOM 4153 C CA . ALA A 1 525 ? -12.852 -22.234 -15.961 1 88.5 525 ALA A CA 1
ATOM 4154 C C . ALA A 1 525 ? -12.133 -20.984 -15.461 1 88.5 525 ALA A C 1
ATOM 4156 O O . ALA A 1 525 ? -11.102 -20.594 -16.016 1 88.5 525 ALA A O 1
ATOM 4157 N N . PHE A 1 526 ? -12.789 -20.359 -14.586 1 89 526 PHE A N 1
ATOM 4158 C CA . PHE A 1 526 ? -12.188 -19.172 -13.969 1 89 526 PHE A CA 1
ATOM 4159 C C . PHE A 1 526 ? -11.07 -19.578 -13.008 1 89 526 PHE A C 1
ATOM 4161 O O . PHE A 1 526 ? -11.281 -20.391 -12.117 1 89 526 PHE A O 1
ATOM 4168 N N . TRP A 1 527 ? -9.875 -19.047 -13.25 1 92.62 527 TRP A N 1
ATOM 4169 C CA . TRP A 1 527 ? -8.719 -19.234 -12.375 1 92.62 527 TRP A CA 1
ATOM 4170 C C . TRP A 1 527 ? -8.266 -17.922 -11.773 1 92.62 527 TRP A C 1
ATOM 4172 O O . TRP A 1 527 ? -8.273 -16.891 -12.445 1 92.62 527 TRP A O 1
ATOM 4182 N N . THR A 1 528 ? -7.91 -17.953 -10.539 1 93.69 528 THR A N 1
ATOM 4183 C CA . THR A 1 528 ? -7.457 -16.734 -9.867 1 93.69 528 THR A CA 1
ATOM 4184 C C . THR A 1 528 ? -6.086 -16.312 -10.383 1 93.69 528 THR A C 1
ATOM 4186 O O . THR A 1 528 ? -5.367 -17.109 -10.977 1 93.69 528 THR A O 1
ATOM 4189 N N . PHE A 1 529 ? -5.711 -15.141 -10.078 1 94.44 529 PHE A N 1
ATOM 4190 C CA . PHE A 1 529 ? -4.48 -14.516 -10.555 1 94.44 529 PHE A CA 1
ATOM 4191 C C . PHE A 1 529 ? -3.258 -15.273 -10.047 1 94.44 529 PHE A C 1
ATOM 4193 O O . PHE A 1 529 ? -2.184 -15.195 -10.648 1 94.44 529 PHE A O 1
ATOM 4200 N N . SER A 1 530 ? -3.318 -16.031 -8.977 1 95.38 530 SER A N 1
ATOM 4201 C CA . SER A 1 530 ? -2.186 -16.672 -8.32 1 95.38 530 SER A CA 1
ATOM 4202 C C . SER A 1 530 ? -1.962 -18.078 -8.875 1 95.38 530 SER A C 1
ATOM 4204 O O . SER A 1 530 ? -1.046 -18.781 -8.445 1 95.38 530 SER A O 1
ATOM 4206 N N . SER A 1 531 ? -2.732 -18.531 -9.844 1 95.5 531 SER A N 1
ATOM 4207 C CA . SER A 1 531 ? -2.693 -19.922 -10.297 1 95.5 531 SER A CA 1
ATOM 4208 C C . SER A 1 531 ? -1.373 -20.234 -10.992 1 95.5 531 SER A C 1
ATOM 4210 O O . SER A 1 531 ? -0.825 -21.328 -10.836 1 95.5 531 SER A O 1
ATOM 4212 N N . GLY A 1 532 ? -0.909 -19.297 -11.82 1 94.75 532 GLY A N 1
ATOM 4213 C CA . GLY A 1 532 ? 0.388 -19.516 -12.438 1 94.75 532 GLY A CA 1
ATOM 4214 C C . GLY A 1 532 ? 1.488 -19.797 -11.43 1 94.75 532 GLY A C 1
ATOM 4215 O O . GLY A 1 532 ? 2.307 -20.703 -11.633 1 94.75 532 GLY A O 1
ATOM 4216 N N . PHE A 1 533 ? 1.528 -19.125 -10.367 1 96.44 533 PHE A N 1
ATOM 4217 C CA . PHE A 1 533 ? 2.471 -19.328 -9.273 1 96.44 533 PHE A CA 1
ATOM 4218 C C . PHE A 1 533 ? 2.291 -20.719 -8.664 1 96.44 533 PHE A C 1
ATOM 4220 O O . PHE A 1 533 ? 3.271 -21.406 -8.367 1 96.44 533 PHE A O 1
ATOM 4227 N N . GLY A 1 534 ? 1.037 -21.078 -8.461 1 97.56 534 GLY A N 1
ATOM 4228 C CA . GLY A 1 534 ? 0.768 -22.391 -7.898 1 97.56 534 GLY A CA 1
ATOM 4229 C C . GLY A 1 534 ? 1.355 -23.531 -8.719 1 97.56 534 GLY A C 1
ATOM 4230 O O . GLY A 1 534 ? 1.99 -24.438 -8.172 1 97.56 534 GLY A O 1
ATOM 4231 N N . PHE A 1 535 ? 1.15 -23.438 -10.023 1 97.56 535 PHE A N 1
ATOM 4232 C CA . PHE A 1 535 ? 1.684 -24.469 -10.906 1 97.56 535 PHE A CA 1
ATOM 4233 C C . PHE A 1 535 ? 3.207 -24.453 -10.891 1 97.56 535 PHE A C 1
ATOM 4235 O O . PHE A 1 535 ? 3.838 -25.516 -10.898 1 97.56 535 PHE A O 1
ATOM 4242 N N . SER A 1 536 ? 3.771 -23.312 -10.844 1 96.75 536 SER A N 1
ATOM 4243 C CA . SER A 1 536 ? 5.227 -23.188 -10.828 1 96.75 536 SER A CA 1
ATOM 4244 C C . SER A 1 536 ? 5.809 -23.688 -9.516 1 96.75 536 SER A C 1
ATOM 4246 O O . SER A 1 536 ? 6.863 -24.328 -9.5 1 96.75 536 SER A O 1
ATOM 4248 N N . LEU A 1 537 ? 5.137 -23.406 -8.438 1 97.88 537 LEU A N 1
ATOM 4249 C CA . LEU A 1 537 ? 5.617 -23.781 -7.109 1 97.88 537 LEU A CA 1
ATOM 4250 C C . LEU A 1 537 ? 5.723 -25.297 -6.969 1 97.88 537 LEU A C 1
ATOM 4252 O O . LEU A 1 537 ? 6.625 -25.797 -6.297 1 97.88 537 LEU A O 1
ATOM 4256 N N . ILE A 1 538 ? 4.852 -26.016 -7.586 1 98.31 538 ILE A N 1
ATOM 4257 C CA . ILE A 1 538 ? 4.891 -27.484 -7.535 1 98.31 538 ILE A CA 1
ATOM 4258 C C . ILE A 1 538 ? 6.199 -27.984 -8.141 1 98.31 538 ILE A C 1
ATOM 4260 O O . ILE A 1 538 ? 6.891 -28.812 -7.547 1 98.31 538 ILE A O 1
ATOM 4264 N N . GLY A 1 539 ? 6.523 -27.453 -9.297 1 97.06 539 GLY A N 1
ATOM 4265 C CA . GLY A 1 539 ? 7.785 -27.828 -9.914 1 97.06 539 GLY A CA 1
ATOM 4266 C C . GLY A 1 539 ? 8.992 -27.422 -9.094 1 97.06 539 GLY A C 1
ATOM 4267 O O . GLY A 1 539 ? 9.961 -28.188 -8.984 1 97.06 539 GLY A O 1
ATOM 4268 N N . SER A 1 540 ? 8.953 -26.25 -8.562 1 95.81 540 SER A N 1
ATOM 4269 C CA . SER A 1 540 ? 10.039 -25.766 -7.711 1 95.81 540 SER A CA 1
ATOM 4270 C C . SER A 1 540 ? 10.211 -26.641 -6.48 1 95.81 540 SER A C 1
ATOM 4272 O O . SER A 1 540 ? 11.336 -26.906 -6.051 1 95.81 540 SER A O 1
ATOM 4274 N N . PHE A 1 541 ? 9.133 -27.078 -5.891 1 97.12 541 PHE A N 1
ATOM 4275 C CA . PHE A 1 541 ? 9.172 -27.938 -4.707 1 97.12 541 PHE A CA 1
ATOM 4276 C C . PHE A 1 541 ? 9.758 -29.297 -5.035 1 97.12 541 PHE A C 1
ATOM 4278 O O . PHE A 1 541 ? 10.555 -29.844 -4.27 1 97.12 541 PHE A O 1
ATOM 4285 N N . ILE A 1 542 ? 9.328 -29.875 -6.18 1 97.12 542 ILE A N 1
ATOM 4286 C CA . ILE A 1 542 ? 9.891 -31.141 -6.621 1 97.12 542 ILE A CA 1
ATOM 4287 C C . ILE A 1 542 ? 11.398 -31 -6.824 1 97.12 542 ILE A C 1
ATOM 4289 O O . ILE A 1 542 ? 12.164 -31.891 -6.469 1 97.12 542 ILE A O 1
ATOM 4293 N N . THR A 1 543 ? 11.766 -29.891 -7.355 1 94.62 543 THR A N 1
ATOM 4294 C CA . THR A 1 543 ? 13.188 -29.625 -7.531 1 94.62 543 THR A CA 1
ATOM 4295 C C . THR A 1 543 ? 13.898 -29.562 -6.184 1 94.62 543 THR A C 1
ATOM 4297 O O . THR A 1 543 ? 15.023 -30.047 -6.047 1 94.62 543 THR A O 1
ATOM 4300 N N . LEU A 1 544 ? 13.273 -28.922 -5.215 1 94.5 544 LEU A N 1
ATOM 4301 C CA . LEU A 1 544 ? 13.828 -28.859 -3.869 1 94.5 544 LEU A CA 1
ATOM 4302 C C . LEU A 1 544 ? 14.016 -30.266 -3.291 1 94.5 544 LEU A C 1
ATOM 4304 O O . LEU A 1 544 ? 15.047 -30.562 -2.682 1 94.5 544 LEU A O 1
ATOM 4308 N N . LEU A 1 545 ? 13.008 -31.125 -3.471 1 95.94 545 LEU A N 1
ATOM 4309 C CA . LEU A 1 545 ? 13.117 -32.5 -2.998 1 95.94 545 LEU A CA 1
ATOM 4310 C C . LEU A 1 545 ? 14.234 -33.25 -3.725 1 95.94 545 LEU A C 1
ATOM 4312 O O . LEU A 1 545 ? 14.922 -34.062 -3.129 1 95.94 545 LEU A O 1
ATOM 4316 N N . LEU A 1 546 ? 14.406 -32.938 -4.984 1 94.06 546 LEU A N 1
ATOM 4317 C CA . LEU A 1 546 ? 15.445 -33.562 -5.793 1 94.06 546 LEU A CA 1
ATOM 4318 C C . LEU A 1 546 ? 16.828 -33.188 -5.277 1 94.06 546 LEU A C 1
ATOM 4320 O O . LEU A 1 546 ? 17.672 -34.062 -5.047 1 94.06 546 LEU A O 1
ATOM 4324 N N . VAL A 1 547 ? 17.047 -31.891 -5.008 1 90.12 547 VAL A N 1
ATOM 4325 C CA . VAL A 1 547 ? 18.375 -31.391 -4.664 1 90.12 547 VAL A CA 1
ATOM 4326 C C . VAL A 1 547 ? 18.703 -31.75 -3.213 1 90.12 547 VAL A C 1
ATOM 4328 O O . VAL A 1 547 ? 19.875 -31.828 -2.836 1 90.12 547 VAL A O 1
ATOM 4331 N N . THR A 1 548 ? 17.672 -31.969 -2.383 1 90.75 548 THR A N 1
ATOM 4332 C CA . THR A 1 548 ? 17.906 -32.312 -0.981 1 90.75 548 THR A CA 1
ATOM 4333 C C . THR A 1 548 ? 17.734 -33.812 -0.75 1 90.75 548 THR A C 1
ATOM 4335 O O . THR A 1 548 ? 17.594 -34.25 0.389 1 90.75 548 THR A O 1
ATOM 4338 N N . SER A 1 549 ? 17.75 -34.594 -1.812 1 91.5 549 SER A N 1
ATOM 4339 C CA . SER A 1 549 ? 17.547 -36.031 -1.699 1 91.5 549 SER A CA 1
ATOM 4340 C C . SER A 1 549 ? 18.609 -36.688 -0.821 1 91.5 549 SER A C 1
ATOM 4342 O O . SER A 1 549 ? 19.766 -36.25 -0.836 1 91.5 549 SER A O 1
ATOM 4344 N N . ARG A 1 550 ? 18.188 -37.719 -0.136 1 87.5 550 ARG A N 1
ATOM 4345 C CA . ARG A 1 550 ? 19.078 -38.375 0.823 1 87.5 550 ARG A CA 1
ATOM 4346 C C . ARG A 1 550 ? 19.672 -39.656 0.246 1 87.5 550 ARG A C 1
ATOM 4348 O O . ARG A 1 550 ? 20.594 -40.219 0.824 1 87.5 550 ARG A O 1
ATOM 4355 N N . SER A 1 551 ? 19.141 -40.156 -0.875 1 90.62 551 SER A N 1
ATOM 4356 C CA . SER A 1 551 ? 19.609 -41.375 -1.538 1 90.62 551 SER A CA 1
ATOM 4357 C C . SER A 1 551 ? 19.547 -41.219 -3.055 1 90.62 551 SER A C 1
ATOM 4359 O O . SER A 1 551 ? 18.859 -40.344 -3.572 1 90.62 551 SER A O 1
ATOM 4361 N N . GLU A 1 552 ? 20.312 -42.094 -3.725 1 90.75 552 GLU A N 1
ATOM 4362 C CA . GLU A 1 552 ? 20.281 -42.094 -5.184 1 90.75 552 GLU A CA 1
ATOM 4363 C C . GLU A 1 552 ? 18.922 -42.531 -5.719 1 90.75 552 GLU A C 1
ATOM 4365 O O . GLU A 1 552 ? 18.484 -42.031 -6.762 1 90.75 552 GLU A O 1
ATOM 4370 N N . THR A 1 553 ? 18.359 -43.406 -4.969 1 93.12 553 THR A N 1
ATOM 4371 C CA . THR A 1 553 ? 17.031 -43.875 -5.359 1 93.12 553 THR A CA 1
ATOM 4372 C C . THR A 1 553 ? 16.016 -42.719 -5.293 1 93.12 553 THR A C 1
ATOM 4374 O O . THR A 1 553 ? 15.211 -42.531 -6.203 1 93.12 553 THR A O 1
ATOM 4377 N N . GLU A 1 554 ? 16.109 -41.969 -4.258 1 92.94 554 GLU A N 1
ATOM 4378 C CA . GLU A 1 554 ? 15.227 -40.812 -4.109 1 92.94 554 GLU A CA 1
ATOM 4379 C C . GLU A 1 554 ? 15.516 -39.75 -5.176 1 92.94 554 GLU A C 1
ATOM 4381 O O . GLU A 1 554 ? 14.586 -39.156 -5.723 1 92.94 554 GLU A O 1
ATOM 4386 N N . LYS A 1 555 ? 16.734 -39.531 -5.445 1 93.44 555 LYS A N 1
ATOM 4387 C CA . LYS A 1 555 ? 17.141 -38.594 -6.465 1 93.44 555 LYS A CA 1
ATOM 4388 C C . LYS A 1 555 ? 16.562 -38.938 -7.828 1 93.44 555 LYS A C 1
ATOM 4390 O O . LYS A 1 555 ? 16.016 -38.094 -8.531 1 93.44 555 LYS A O 1
ATOM 4395 N N . THR A 1 556 ? 16.719 -40.25 -8.172 1 93.38 556 THR A N 1
ATOM 4396 C CA . THR A 1 556 ? 16.203 -40.719 -9.453 1 93.38 556 THR A CA 1
ATOM 4397 C C . THR A 1 556 ? 14.68 -40.594 -9.5 1 93.38 556 THR A C 1
ATOM 4399 O O . THR A 1 556 ? 14.117 -40.188 -10.531 1 93.38 556 THR A O 1
ATOM 4402 N N . HIS A 1 557 ? 14.07 -40.906 -8.422 1 95.19 557 HIS A N 1
ATOM 4403 C CA . HIS A 1 557 ? 12.617 -40.781 -8.336 1 95.19 557 HIS A CA 1
ATOM 4404 C C . HIS A 1 557 ? 12.148 -39.375 -8.602 1 95.19 557 HIS A C 1
ATOM 4406 O O . HIS A 1 557 ? 11.266 -39.156 -9.438 1 95.19 557 HIS A O 1
ATOM 4412 N N . TRP A 1 558 ? 12.711 -38.406 -7.934 1 95.69 558 TRP A N 1
ATOM 4413 C CA . TRP A 1 558 ? 12.258 -37.031 -8.039 1 95.69 558 TRP A CA 1
ATOM 4414 C C . TRP A 1 558 ? 12.688 -36.438 -9.367 1 95.69 558 TRP A C 1
ATOM 4416 O O . TRP A 1 558 ? 12 -35.562 -9.914 1 95.69 558 TRP A O 1
ATOM 4426 N N . ARG A 1 559 ? 13.773 -36.844 -9.93 1 94.06 559 ARG A N 1
ATOM 4427 C CA . ARG A 1 559 ? 14.164 -36.438 -11.273 1 94.06 559 ARG A CA 1
ATOM 4428 C C . ARG A 1 559 ? 13.117 -36.844 -12.305 1 94.06 559 ARG A C 1
ATOM 4430 O O . ARG A 1 559 ? 12.727 -36.031 -13.156 1 94.06 559 ARG A O 1
ATOM 4437 N N . GLU A 1 560 ? 12.719 -38.094 -12.203 1 95 560 GLU A N 1
ATOM 4438 C CA . GLU A 1 560 ? 11.695 -38.594 -13.109 1 95 560 GLU A CA 1
ATOM 4439 C C . GLU A 1 560 ? 10.359 -37.875 -12.891 1 95 560 GLU A C 1
ATOM 4441 O O . GLU A 1 560 ? 9.656 -37.531 -13.844 1 95 560 GLU A O 1
ATOM 4446 N N . ALA A 1 561 ? 10.047 -37.688 -11.664 1 96 561 ALA A N 1
ATOM 4447 C CA . ALA A 1 561 ? 8.82 -37 -11.328 1 96 561 ALA A CA 1
ATOM 4448 C C . ALA A 1 561 ? 8.828 -35.562 -11.898 1 96 561 ALA A C 1
ATOM 4450 O O . ALA A 1 561 ? 7.805 -35.062 -12.375 1 96 561 ALA A O 1
ATOM 4451 N N . LEU A 1 562 ? 9.969 -34.844 -11.766 1 95.44 562 LEU A N 1
ATOM 4452 C CA . LEU A 1 562 ? 10.102 -33.5 -12.289 1 95.44 562 LEU A CA 1
ATOM 4453 C C . LEU A 1 562 ? 9.93 -33.469 -13.805 1 95.44 562 LEU A C 1
ATOM 4455 O O . LEU A 1 562 ? 9.242 -32.625 -14.344 1 95.44 562 LEU A O 1
ATOM 4459 N N . ASN A 1 563 ? 10.555 -34.438 -14.477 1 93.62 563 ASN A N 1
ATOM 4460 C CA . ASN A 1 563 ? 10.43 -34.531 -15.93 1 93.62 563 ASN A CA 1
ATOM 4461 C C . ASN A 1 563 ? 8.984 -34.781 -16.359 1 93.62 563 ASN A C 1
ATOM 4463 O O . ASN A 1 563 ? 8.5 -34.219 -17.328 1 93.62 563 ASN A O 1
ATOM 4467 N N . ASP A 1 564 ? 8.406 -35.688 -15.633 1 95.62 564 ASP A N 1
ATOM 4468 C CA . ASP A 1 564 ? 7.004 -36 -15.906 1 95.62 564 ASP A CA 1
ATOM 4469 C C . ASP A 1 564 ? 6.121 -34.781 -15.703 1 95.62 564 ASP A C 1
ATOM 4471 O O . ASP A 1 564 ? 5.184 -34.531 -16.469 1 95.62 564 ASP A O 1
ATOM 4475 N N . TYR A 1 565 ? 6.371 -34.062 -14.633 1 96.06 565 TYR A N 1
ATOM 4476 C CA . TYR A 1 565 ? 5.586 -32.875 -14.336 1 96.06 565 TYR A CA 1
ATOM 4477 C C . TYR A 1 565 ? 5.77 -31.828 -15.414 1 96.06 565 TYR A C 1
ATOM 4479 O O . TYR A 1 565 ? 4.801 -31.203 -15.859 1 96.06 565 TYR A O 1
ATOM 4487 N N . LEU A 1 566 ? 6.988 -31.562 -15.859 1 94.56 566 LEU A N 1
ATOM 4488 C CA . LEU A 1 566 ? 7.277 -30.609 -16.922 1 94.56 566 LEU A CA 1
ATOM 4489 C C . LEU A 1 566 ? 6.57 -31 -18.219 1 94.56 566 LEU A C 1
ATOM 4491 O O . LEU A 1 566 ? 6.043 -30.125 -18.922 1 94.56 566 LEU A O 1
ATOM 4495 N N . TRP A 1 567 ? 6.57 -32.25 -18.5 1 93.69 567 TRP A N 1
ATOM 4496 C CA . TRP A 1 567 ? 5.887 -32.75 -19.688 1 93.69 567 TRP A CA 1
ATOM 4497 C C . TRP A 1 567 ? 4.395 -32.469 -19.625 1 93.69 567 TRP A C 1
ATOM 4499 O O . TRP A 1 567 ? 3.797 -32.031 -20.609 1 93.69 567 TRP A O 1
ATOM 4509 N N . THR A 1 568 ? 3.859 -32.719 -18.484 1 94.38 568 THR A N 1
ATOM 4510 C CA . THR A 1 568 ? 2.441 -32.438 -18.281 1 94.38 568 THR A CA 1
ATOM 4511 C C . THR A 1 568 ? 2.141 -30.953 -18.484 1 94.38 568 THR A C 1
ATOM 4513 O O . THR A 1 568 ? 1.158 -30.609 -19.141 1 94.38 568 THR A O 1
ATOM 4516 N N . LEU A 1 569 ? 2.941 -30.047 -17.938 1 94.69 569 LEU A N 1
ATOM 4517 C CA . LEU A 1 569 ? 2.746 -28.609 -18.062 1 94.69 569 LEU A CA 1
ATOM 4518 C C . LEU A 1 569 ? 2.875 -28.172 -19.516 1 94.69 569 LEU A C 1
ATOM 4520 O O . LEU A 1 569 ? 2.121 -27.312 -19.969 1 94.69 569 LEU A O 1
ATOM 4524 N N . ARG A 1 570 ? 3.793 -28.781 -20.281 1 92.56 570 ARG A N 1
ATOM 4525 C CA . ARG A 1 570 ? 3.977 -28.453 -21.688 1 92.56 570 ARG A CA 1
ATOM 4526 C C . ARG A 1 570 ? 2.744 -28.828 -22.5 1 92.56 570 ARG A C 1
ATOM 4528 O O . ARG A 1 570 ? 2.295 -28.047 -23.359 1 92.56 570 ARG A O 1
ATOM 4535 N N . LEU A 1 571 ? 2.309 -29.984 -22.219 1 91.5 571 LEU A N 1
ATOM 4536 C CA . LEU A 1 571 ? 1.15 -30.484 -22.953 1 91.5 571 LEU A CA 1
ATOM 4537 C C . LEU A 1 571 ? -0.083 -29.641 -22.672 1 91.5 571 LEU A C 1
ATOM 4539 O O . LEU A 1 571 ? -0.804 -29.25 -23.594 1 91.5 571 LEU A O 1
ATOM 4543 N N . MET A 1 572 ? -0.271 -29.328 -21.469 1 91.56 572 MET A N 1
ATOM 4544 C CA . MET A 1 572 ? -1.472 -28.609 -21.047 1 91.56 572 MET A CA 1
ATOM 4545 C C . MET A 1 572 ? -1.301 -27.094 -21.25 1 91.56 572 MET A C 1
ATOM 4547 O O . MET A 1 572 ? -2.287 -26.359 -21.328 1 91.56 572 MET A O 1
ATOM 4551 N N . GLY A 1 573 ? -0.094 -26.562 -21.266 1 89 573 GLY A N 1
ATOM 4552 C CA . GLY A 1 573 ? 0.218 -25.156 -21.391 1 89 573 GLY A CA 1
ATOM 4553 C C . GLY A 1 573 ? -0.279 -24.547 -22.688 1 89 573 GLY A C 1
ATOM 4554 O O . GLY A 1 573 ? -0.514 -23.344 -22.766 1 89 573 GLY A O 1
ATOM 4555 N N . LYS A 1 574 ? -0.505 -25.312 -23.625 1 83 574 LYS A N 1
ATOM 4556 C CA . LYS A 1 574 ? -1.036 -24.844 -24.891 1 83 574 LYS A CA 1
ATOM 4557 C C . LYS A 1 574 ? -2.473 -24.344 -24.75 1 83 574 LYS A C 1
ATOM 4559 O O . LYS A 1 574 ? -2.896 -23.422 -25.453 1 83 574 LYS A O 1
ATOM 4564 N N . ALA A 1 575 ? -3.096 -24.922 -23.781 1 82.94 575 ALA A N 1
ATOM 4565 C CA . ALA A 1 575 ? -4.5 -24.578 -23.578 1 82.94 575 ALA A CA 1
ATOM 4566 C C . ALA A 1 575 ? -4.668 -23.688 -22.344 1 82.94 575 ALA A C 1
ATOM 4568 O O . ALA A 1 575 ? -5.758 -23.172 -22.078 1 82.94 575 ALA A O 1
ATOM 4569 N N . SER A 1 576 ? -3.656 -23.531 -21.656 1 89.12 576 SER A N 1
ATOM 4570 C CA . SER A 1 576 ? -3.756 -22.812 -20.375 1 89.12 576 SER A CA 1
ATOM 4571 C C . SER A 1 576 ? -2.594 -21.828 -20.203 1 89.12 576 SER A C 1
ATOM 4573 O O . SER A 1 576 ? -1.438 -22.25 -20.109 1 89.12 576 SER A O 1
ATOM 4575 N N . GLU A 1 577 ? -2.943 -20.625 -20.047 1 88.12 577 GLU A N 1
ATOM 4576 C CA . GLU A 1 577 ? -1.926 -19.594 -19.906 1 88.12 577 GLU A CA 1
ATOM 4577 C C . GLU A 1 577 ? -1.18 -19.703 -18.594 1 88.12 577 GLU A C 1
ATOM 4579 O O . GLU A 1 577 ? 0.049 -19.609 -18.547 1 88.12 577 GLU A O 1
ATOM 4584 N N . PRO A 1 578 ? -1.837 -19.984 -17.469 1 90.88 578 PRO A N 1
ATOM 4585 C CA . PRO A 1 578 ? -1.104 -20.141 -16.219 1 90.88 578 PRO A CA 1
ATOM 4586 C C . PRO A 1 578 ? -0.1 -21.297 -16.25 1 90.88 578 PRO A C 1
ATOM 4588 O O . PRO A 1 578 ? 0.986 -21.188 -15.672 1 90.88 578 PRO A O 1
ATOM 4591 N N . MET A 1 579 ? -0.444 -22.359 -16.953 1 93.38 579 MET A N 1
ATOM 4592 C CA . MET A 1 579 ? 0.471 -23.484 -17.047 1 93.38 579 MET A CA 1
ATOM 4593 C C . MET A 1 579 ? 1.637 -23.172 -17.984 1 93.38 579 MET A C 1
ATOM 4595 O O . MET A 1 579 ? 2.76 -23.625 -17.75 1 93.38 579 MET A O 1
ATOM 4599 N N . SER A 1 580 ? 1.314 -22.438 -19 1 92.06 580 SER A N 1
ATOM 4600 C CA . SER A 1 580 ? 2.385 -21.984 -19.875 1 92.06 580 SER A CA 1
ATOM 4601 C C . SER A 1 580 ? 3.371 -21.094 -19.141 1 92.06 580 SER A C 1
ATOM 4603 O O . SER A 1 580 ? 4.578 -21.156 -19.375 1 92.06 580 SER A O 1
ATOM 4605 N N . TYR A 1 581 ? 2.875 -20.281 -18.359 1 92.56 581 TYR A N 1
ATOM 4606 C CA . TYR A 1 581 ? 3.709 -19.453 -17.516 1 92.56 581 TYR A CA 1
ATOM 4607 C C . TYR A 1 581 ? 4.59 -20.297 -16.609 1 92.56 581 TYR A C 1
ATOM 4609 O O . TYR A 1 581 ? 5.785 -20.031 -16.469 1 92.56 581 TYR A O 1
ATOM 4617 N N . ALA A 1 582 ? 3.992 -21.25 -16 1 94.38 582 ALA A N 1
ATOM 4618 C CA . ALA A 1 582 ? 4.715 -22.109 -15.055 1 94.38 582 ALA A CA 1
ATOM 4619 C C . ALA A 1 582 ? 5.879 -22.812 -15.742 1 94.38 582 ALA A C 1
ATOM 4621 O O . ALA A 1 582 ? 6.977 -22.891 -15.18 1 94.38 582 ALA A O 1
ATOM 4622 N N . VAL A 1 583 ? 5.656 -23.297 -16.953 1 91.69 583 VAL A N 1
ATOM 4623 C CA . VAL A 1 583 ? 6.715 -23.984 -17.672 1 91.69 583 VAL A CA 1
ATOM 4624 C C . VAL A 1 583 ? 7.836 -23 -18.016 1 91.69 583 VAL A C 1
ATOM 4626 O O . VAL A 1 583 ? 9.016 -23.328 -17.875 1 91.69 583 VAL A O 1
ATOM 4629 N N . ASN A 1 584 ? 7.43 -21.906 -18.406 1 89.56 584 ASN A N 1
ATOM 4630 C CA . ASN A 1 584 ? 8.414 -20.891 -18.734 1 89.56 584 ASN A CA 1
ATOM 4631 C C . ASN A 1 584 ? 9.258 -20.5 -17.531 1 89.56 584 ASN A C 1
ATOM 4633 O O . ASN A 1 584 ? 10.469 -20.297 -17.656 1 89.56 584 ASN A O 1
ATOM 4637 N N . ARG A 1 585 ? 8.641 -20.406 -16.438 1 90.19 585 ARG A N 1
ATOM 4638 C CA . ARG A 1 585 ? 9.344 -20.062 -15.211 1 90.19 585 ARG A CA 1
ATOM 4639 C C . ARG A 1 585 ? 10.289 -21.172 -14.781 1 90.19 585 ARG A C 1
ATOM 4641 O O . ARG A 1 585 ? 11.43 -20.906 -14.398 1 90.19 585 ARG A O 1
ATOM 4648 N N . LEU A 1 586 ? 9.82 -22.328 -14.812 1 91.75 586 LEU A N 1
ATOM 4649 C CA . LEU A 1 586 ? 10.602 -23.484 -14.375 1 91.75 586 LEU A CA 1
ATOM 4650 C C . LEU A 1 586 ? 11.789 -23.719 -15.289 1 91.75 586 LEU A C 1
ATOM 4652 O O . LEU A 1 586 ? 12.93 -23.812 -14.828 1 91.75 586 LEU A O 1
ATOM 4656 N N . GLU A 1 587 ? 11.547 -23.625 -16.547 1 86.75 587 GLU A N 1
ATOM 4657 C CA . GLU A 1 587 ? 12.602 -23.938 -17.5 1 86.75 587 GLU A CA 1
ATOM 4658 C C . GLU A 1 587 ? 13.484 -22.719 -17.766 1 86.75 587 GLU A C 1
ATOM 4660 O O . GLU A 1 587 ? 14.68 -22.859 -18.047 1 86.75 587 GLU A O 1
ATOM 4665 N N . GLY A 1 588 ? 12.906 -21.594 -17.641 1 79.88 588 GLY A N 1
ATOM 4666 C CA . GLY A 1 588 ? 13.609 -20.375 -18.031 1 79.88 588 GLY A CA 1
ATOM 4667 C C . GLY A 1 588 ? 14.375 -19.75 -16.875 1 79.88 588 GLY A C 1
ATOM 4668 O O . GLY A 1 588 ? 15.312 -18.984 -17.094 1 79.88 588 GLY A O 1
ATOM 4669 N N . ALA A 1 589 ? 14.008 -20.094 -15.711 1 80.12 589 ALA A N 1
ATOM 4670 C CA . ALA A 1 589 ? 14.633 -19.406 -14.594 1 80.12 589 ALA A CA 1
ATOM 4671 C C . ALA A 1 589 ? 15.047 -20.375 -13.492 1 80.12 589 ALA A C 1
ATOM 4673 O O . ALA A 1 589 ? 16.219 -20.422 -13.102 1 80.12 589 ALA A O 1
ATOM 4674 N N . ILE A 1 590 ? 14.25 -21.266 -13.133 1 83.06 590 ILE A N 1
ATOM 4675 C CA . ILE A 1 590 ? 14.477 -22.062 -11.945 1 83.06 590 ILE A CA 1
ATOM 4676 C C . ILE A 1 590 ? 15.453 -23.203 -12.258 1 83.06 590 ILE A C 1
ATOM 4678 O O . ILE A 1 590 ? 16.422 -23.422 -11.531 1 83.06 590 ILE A O 1
ATOM 4682 N N . LEU A 1 591 ? 15.242 -23.812 -13.422 1 84.62 591 LEU A N 1
ATOM 4683 C CA . LEU A 1 591 ? 16.031 -25 -13.734 1 84.62 591 LEU A CA 1
ATOM 4684 C C . LEU A 1 591 ? 17.203 -24.656 -14.648 1 84.62 591 LEU A C 1
ATOM 4686 O O . LEU A 1 591 ? 18.125 -25.453 -14.797 1 84.62 591 LEU A O 1
ATOM 4690 N N . ARG A 1 592 ? 17.047 -23.469 -15.172 1 78.69 592 ARG A N 1
ATOM 4691 C CA . ARG A 1 592 ? 18.078 -23.094 -16.141 1 78.69 592 ARG A CA 1
ATOM 4692 C C . ARG A 1 592 ? 19.453 -23.047 -15.484 1 78.69 592 ARG A C 1
ATOM 4694 O O . ARG A 1 592 ? 19.609 -22.469 -14.406 1 78.69 592 ARG A O 1
ATOM 4701 N N . GLY A 1 593 ? 20.406 -23.578 -16.125 1 69.5 593 GLY A N 1
ATOM 4702 C CA . GLY A 1 593 ? 21.766 -23.625 -15.609 1 69.5 593 GLY A CA 1
ATOM 4703 C C . GLY A 1 593 ? 22.047 -24.859 -14.766 1 69.5 593 GLY A C 1
ATOM 4704 O O . GLY A 1 593 ? 23.203 -25.156 -14.445 1 69.5 593 GLY A O 1
ATOM 4705 N N . MET A 1 594 ? 20.938 -25.562 -14.422 1 72.06 594 MET A N 1
ATOM 4706 C CA . MET A 1 594 ? 21.109 -26.734 -13.562 1 72.06 594 MET A CA 1
ATOM 4707 C C . MET A 1 594 ? 20.766 -28.016 -14.305 1 72.06 594 MET A C 1
ATOM 4709 O O . MET A 1 594 ? 20.719 -29.094 -13.711 1 72.06 594 MET A O 1
ATOM 4713 N N . GLU A 1 595 ? 20.531 -27.906 -15.555 1 70.94 595 GLU A N 1
ATOM 4714 C CA . GLU A 1 595 ? 20.016 -29.031 -16.328 1 70.94 595 GLU A CA 1
ATOM 4715 C C . GLU A 1 595 ? 20.969 -30.219 -16.266 1 70.94 595 GLU A C 1
ATOM 4717 O O . GLU A 1 595 ? 20.531 -31.359 -16.078 1 70.94 595 GLU A O 1
ATOM 4722 N N . HIS A 1 596 ? 22.141 -29.875 -16.422 1 65.19 596 HIS A N 1
ATOM 4723 C CA . HIS A 1 596 ? 23.125 -30.953 -16.469 1 65.19 596 HIS A CA 1
ATOM 4724 C C . HIS A 1 596 ? 23.312 -31.594 -15.102 1 65.19 596 HIS A C 1
ATOM 4726 O O . HIS A 1 596 ? 23.438 -32.812 -14.992 1 65.19 596 HIS A O 1
ATOM 4732 N N . ALA A 1 597 ? 23.125 -30.688 -14.133 1 63.81 597 ALA A N 1
ATOM 4733 C CA . ALA A 1 597 ? 23.312 -31.172 -12.773 1 63.81 597 ALA A CA 1
ATOM 4734 C C . ALA A 1 597 ? 22.125 -32.031 -12.32 1 63.81 597 ALA A C 1
ATOM 4736 O O . ALA A 1 597 ? 22.297 -33 -11.57 1 63.81 597 ALA A O 1
ATOM 4737 N N . LEU A 1 598 ? 21.078 -31.688 -12.883 1 70.69 598 LEU A N 1
ATOM 4738 C CA . LEU A 1 598 ? 19.844 -32.344 -12.43 1 70.69 598 LEU A CA 1
ATOM 4739 C C . LEU A 1 598 ? 19.391 -33.406 -13.43 1 70.69 598 LEU A C 1
ATOM 4741 O O . LEU A 1 598 ? 18.469 -34.156 -13.156 1 70.69 598 LEU A O 1
ATOM 4745 N N . ALA A 1 599 ? 20.094 -33.5 -14.594 1 63.53 599 ALA A N 1
ATOM 4746 C CA . ALA A 1 599 ? 19.766 -34.438 -15.672 1 63.53 599 ALA A CA 1
ATOM 4747 C C . ALA A 1 599 ? 18.312 -34.25 -16.109 1 63.53 599 ALA A C 1
ATOM 4749 O O . ALA A 1 599 ? 17.578 -35.25 -16.234 1 63.53 599 ALA A O 1
ATOM 4750 N N . VAL A 1 600 ? 17.984 -33 -16.125 1 66.12 600 VAL A N 1
ATOM 4751 C CA . VAL A 1 600 ? 16.625 -32.688 -16.531 1 66.12 600 VAL A CA 1
ATOM 4752 C C . VAL A 1 600 ? 16.625 -32.125 -17.953 1 66.12 600 VAL A C 1
ATOM 4754 O O . VAL A 1 600 ? 17.5 -31.344 -18.312 1 66.12 600 VAL A O 1
ATOM 4757 N N . LYS A 1 601 ? 15.758 -32.625 -18.906 1 59.09 601 LYS A N 1
ATOM 4758 C CA . LYS A 1 601 ? 15.625 -32.156 -20.297 1 59.09 601 LYS A CA 1
ATOM 4759 C C . LYS A 1 601 ? 14.719 -30.938 -20.375 1 59.09 601 LYS A C 1
ATOM 4761 O O . LYS A 1 601 ? 13.531 -31.016 -20.062 1 59.09 601 LYS A O 1
ATOM 4766 N N . ILE A 1 602 ? 15.344 -29.734 -20.5 1 63.94 602 ILE A N 1
ATOM 4767 C CA . ILE A 1 602 ? 14.555 -28.516 -20.641 1 63.94 602 ILE A CA 1
ATOM 4768 C C . ILE A 1 602 ? 14.367 -28.188 -22.125 1 63.94 602 ILE A C 1
ATOM 4770 O O . ILE A 1 602 ? 15.242 -28.484 -22.953 1 63.94 602 ILE A O 1
ATOM 4774 N N . ALA A 1 603 ? 13.086 -27.781 -22.656 1 56.66 603 ALA A N 1
ATOM 4775 C CA . ALA A 1 603 ? 12.82 -27.391 -24.031 1 56.66 603 ALA A CA 1
ATOM 4776 C C . ALA A 1 603 ? 13.773 -26.281 -24.484 1 56.66 603 ALA A C 1
ATOM 4778 O O . ALA A 1 603 ? 14.133 -25.406 -23.703 1 56.66 603 ALA A O 1
ATOM 4779 N N . PRO A 1 604 ? 14.32 -26.422 -25.688 1 48.72 604 PRO A N 1
ATOM 4780 C CA . PRO A 1 604 ? 15.211 -25.375 -26.172 1 48.72 604 PRO A CA 1
ATOM 4781 C C . PRO A 1 604 ? 14.531 -24 -26.203 1 48.72 604 PRO A C 1
ATOM 4783 O O . PRO A 1 604 ? 13.312 -23.922 -26.359 1 48.72 604 PRO A O 1
ATOM 4786 N N . THR A 1 605 ? 15.117 -23.078 -25.562 1 45.97 605 THR A N 1
ATOM 4787 C CA . THR A 1 605 ? 14.602 -21.703 -25.578 1 45.97 605 THR A CA 1
ATOM 4788 C C . THR A 1 605 ? 14.148 -21.312 -26.984 1 45.97 605 THR A C 1
ATOM 4790 O O . THR A 1 605 ? 14.945 -21.359 -27.922 1 45.97 605 THR A O 1
ATOM 4793 N N . ILE A 1 606 ? 12.953 -21.422 -27.453 1 36.22 606 ILE A N 1
ATOM 4794 C CA . ILE A 1 606 ? 12.5 -20.891 -28.719 1 36.22 606 ILE A CA 1
ATOM 4795 C C . ILE A 1 606 ? 12.93 -19.422 -28.859 1 36.22 606 ILE A C 1
ATOM 4797 O O . ILE A 1 606 ? 12.477 -18.562 -28.094 1 36.22 606 ILE A O 1
ATOM 4801 N N . ILE A 1 607 ? 14.07 -19.172 -29.312 1 34.5 607 ILE A N 1
ATOM 4802 C CA . ILE A 1 607 ? 14.359 -17.812 -29.797 1 34.5 607 ILE A CA 1
ATOM 4803 C C . ILE A 1 607 ? 13.297 -17.391 -30.797 1 34.5 607 ILE A C 1
ATOM 4805 O O . ILE A 1 607 ? 13.117 -18.031 -31.828 1 34.5 607 ILE A O 1
ATOM 4809 N N . GLU A 1 608 ? 12.242 -16.781 -30.516 1 33.44 608 GLU A N 1
ATOM 4810 C CA . GLU A 1 608 ? 11.32 -16.156 -31.453 1 33.44 608 GLU A CA 1
ATOM 4811 C C . GLU A 1 608 ? 12.078 -15.477 -32.594 1 33.44 608 GLU A C 1
ATOM 4813 O O . GLU A 1 608 ? 12.727 -14.453 -32.406 1 33.44 608 GLU A O 1
ATOM 4818 N N . THR A 1 609 ? 12.648 -16.203 -33.562 1 28.39 609 THR A N 1
ATOM 4819 C CA . THR A 1 609 ? 12.945 -15.594 -34.844 1 28.39 609 THR A CA 1
ATOM 4820 C C . THR A 1 609 ? 11.688 -15 -35.469 1 28.39 609 THR A C 1
ATOM 4822 O O . THR A 1 609 ? 10.617 -15.602 -35.406 1 28.39 609 THR A O 1
ATOM 4825 N N . ASP A 1 610 ? 11.594 -13.727 -35.719 1 30.48 610 ASP A N 1
ATOM 4826 C CA . ASP A 1 610 ? 10.625 -12.922 -36.438 1 30.48 610 ASP A CA 1
ATOM 4827 C C . ASP A 1 610 ? 10.32 -13.555 -37.812 1 30.48 610 ASP A C 1
ATOM 4829 O O . ASP A 1 610 ? 10.68 -13.008 -38.844 1 30.48 610 ASP A O 1
ATOM 4833 N N . ASP A 1 611 ? 10.5 -14.836 -38 1 27.59 611 ASP A N 1
ATOM 4834 C CA . ASP A 1 611 ? 10.227 -15.297 -39.375 1 27.59 611 ASP A CA 1
ATOM 4835 C C . ASP A 1 611 ? 8.734 -15.211 -39.688 1 27.59 611 ASP A C 1
ATOM 4837 O O . ASP A 1 611 ? 7.984 -16.156 -39.438 1 27.59 611 ASP A O 1
ATOM 4841 N N . ARG A 1 612 ? 8.016 -14.188 -39.375 1 29.14 612 ARG A N 1
ATOM 4842 C CA . ARG A 1 612 ? 6.637 -14.055 -39.812 1 29.14 612 ARG A CA 1
ATOM 4843 C C . ARG A 1 612 ? 6.551 -14.156 -41.344 1 29.14 612 ARG A C 1
ATOM 4845 O O . ARG A 1 612 ? 5.52 -13.828 -41.938 1 29.14 612 ARG A O 1
ATOM 4852 N N . SER A 1 613 ? 7.68 -14.344 -42.094 1 23.81 613 SER A N 1
ATOM 4853 C CA . SER A 1 613 ? 7.23 -14.164 -43.469 1 23.81 613 SER A CA 1
ATOM 4854 C C . SER A 1 613 ? 6.336 -15.312 -43.906 1 23.81 613 SER A C 1
ATOM 4856 O O . SER A 1 613 ? 5.289 -15.086 -44.531 1 23.81 613 SER A O 1
ATOM 4858 N N . ARG A 1 614 ? 6.922 -16.578 -44.188 1 23.84 614 ARG A N 1
ATOM 4859 C CA . ARG A 1 614 ? 6.445 -17.406 -45.312 1 23.84 614 ARG A CA 1
ATOM 4860 C C . ARG A 1 614 ? 5.328 -18.344 -44.844 1 23.84 614 ARG A C 1
ATOM 4862 O O . ARG A 1 614 ? 5.5 -19.562 -44.812 1 23.84 614 ARG A O 1
ATOM 4869 N N . ARG A 1 615 ? 4.703 -18.234 -43.719 1 24.36 615 ARG A N 1
ATOM 4870 C CA . ARG A 1 615 ? 3.791 -19.328 -43.438 1 24.36 615 ARG A CA 1
ATOM 4871 C C . ARG A 1 615 ? 2.674 -19.391 -44.469 1 24.36 615 ARG A C 1
ATOM 4873 O O . ARG A 1 615 ? 1.799 -18.531 -44.5 1 24.36 615 ARG A O 1
ATOM 4880 N N . HIS A 1 616 ? 3.064 -19.891 -45.75 1 19.61 616 HIS A N 1
ATOM 4881 C CA . HIS A 1 616 ? 2.084 -20.328 -46.75 1 19.61 616 HIS A CA 1
ATOM 4882 C C . HIS A 1 616 ? 1.117 -21.344 -46.156 1 19.61 616 HIS A C 1
ATOM 4884 O O . HIS A 1 616 ? 1.451 -22.031 -45.188 1 19.61 616 HIS A O 1
ATOM 4890 N N . ASP A 1 617 ? -0.151 -21.375 -46.594 1 20.78 617 ASP A N 1
ATOM 4891 C CA . ASP A 1 617 ? -1.476 -21.922 -46.312 1 20.78 617 ASP A CA 1
ATOM 4892 C C . ASP A 1 617 ? -1.494 -23.438 -46.531 1 20.78 617 ASP A C 1
ATOM 4894 O O . ASP A 1 617 ? -2.328 -23.938 -47.281 1 20.78 617 ASP A O 1
ATOM 4898 N N . VAL A 1 618 ? -0.475 -24.188 -46.156 1 20.69 618 VAL A N 1
ATOM 4899 C CA . VAL A 1 618 ? -0.687 -25.531 -46.656 1 20.69 618 VAL A CA 1
ATOM 4900 C C . VAL A 1 618 ? -1.969 -26.109 -46.062 1 20.69 618 VAL A C 1
ATOM 4902 O O . VAL A 1 618 ? -2.225 -25.969 -44.875 1 20.69 618 VAL A O 1
ATOM 4905 N N . PRO A 1 619 ? -2.947 -26.406 -46.938 1 21.36 619 PRO A N 1
ATOM 4906 C CA . PRO A 1 619 ? -4.289 -26.938 -46.688 1 21.36 619 PRO A CA 1
ATOM 4907 C C . PRO A 1 619 ? -4.266 -28.297 -45.969 1 21.36 619 PRO A C 1
ATOM 4909 O O . PRO A 1 619 ? -3.516 -29.188 -46.375 1 21.36 619 PRO A O 1
ATOM 4912 N N . PHE A 1 620 ? -4.25 -28.281 -44.656 1 19.81 620 PHE A N 1
ATOM 4913 C CA . PHE A 1 620 ? -4.16 -29.453 -43.781 1 19.81 620 PHE A CA 1
ATOM 4914 C C . PHE A 1 620 ? -5.234 -30.484 -44.156 1 19.81 620 PHE A C 1
ATOM 4916 O O . PHE A 1 620 ? -6.43 -30.219 -43.969 1 19.81 620 PHE A O 1
ATOM 4923 N N . ASN A 1 621 ? -5.031 -31.156 -45.25 1 19.91 621 ASN A N 1
ATOM 4924 C CA . ASN A 1 621 ? -5.918 -32.25 -45.656 1 19.91 621 ASN A CA 1
ATOM 4925 C C . ASN A 1 621 ? -6.039 -33.312 -44.562 1 19.91 621 ASN A C 1
ATOM 4927 O O . ASN A 1 621 ? -5.027 -33.844 -44.125 1 19.91 621 ASN A O 1
ATOM 4931 N N . ALA A 1 622 ? -7.074 -33.125 -43.781 1 20.34 622 ALA A N 1
ATOM 4932 C CA . ALA A 1 622 ? -7.504 -33.906 -42.625 1 20.34 622 ALA A CA 1
ATOM 4933 C C . ALA A 1 622 ? -7.672 -35.375 -42.969 1 20.34 622 ALA A C 1
ATOM 4935 O O . ALA A 1 622 ? -8.625 -35.75 -43.688 1 20.34 622 ALA A O 1
ATOM 4936 N N . VAL A 1 623 ? -6.52 -35.969 -43.469 1 19.41 623 VAL A N 1
ATOM 4937 C CA . VAL A 1 623 ? -6.832 -37.344 -43.844 1 19.41 623 VAL A CA 1
ATOM 4938 C C . VAL A 1 623 ? -7.316 -38.094 -42.625 1 19.41 623 VAL A C 1
ATOM 4940 O O . VAL A 1 623 ? -6.82 -37.875 -41.5 1 19.41 623 VAL A O 1
ATOM 4943 N N . PRO A 1 624 ? -8.461 -38.719 -42.719 1 21.48 624 PRO A N 1
ATOM 4944 C CA . PRO A 1 624 ? -9.312 -39.438 -41.781 1 21.48 624 PRO A CA 1
ATOM 4945 C C . PRO A 1 624 ? -8.617 -40.656 -41.188 1 21.48 624 PRO A C 1
ATOM 4947 O O . PRO A 1 624 ? -8.18 -41.562 -41.938 1 21.48 624 PRO A O 1
ATOM 4950 N N . PRO A 1 625 ? -7.656 -40.344 -40.188 1 17.62 625 PRO A N 1
ATOM 4951 C CA . PRO A 1 625 ? -6.805 -41.5 -39.844 1 17.62 625 PRO A CA 1
ATOM 4952 C C . PRO A 1 625 ? -7.609 -42.75 -39.469 1 17.62 625 PRO A C 1
ATOM 4954 O O . PRO A 1 625 ? -8.656 -42.625 -38.812 1 17.62 625 PRO A O 1
ATOM 4957 N N . THR A 1 626 ? -7.629 -43.688 -40.25 1 20.17 626 THR A N 1
ATOM 4958 C CA . THR A 1 626 ? -8.25 -45 -40.25 1 20.17 626 THR A CA 1
ATOM 4959 C C . THR A 1 626 ? -7.711 -45.844 -39.094 1 20.17 626 THR A C 1
ATOM 4961 O O . THR A 1 626 ? -6.57 -46.312 -39.125 1 20.17 626 THR A O 1
ATOM 4964 N N . GLY A 1 627 ? -7.809 -45.156 -37.906 1 17.69 627 GLY A N 1
ATOM 4965 C CA . GLY A 1 627 ? -7.082 -45.844 -36.844 1 17.69 627 GLY A CA 1
ATOM 4966 C C . GLY A 1 627 ? -7.391 -47.344 -36.781 1 17.69 627 GLY A C 1
ATOM 4967 O O . GLY A 1 627 ? -8.531 -47.75 -37 1 17.69 627 GLY A O 1
ATOM 4968 N N . PRO A 1 628 ? -6.316 -48.062 -36.875 1 17.25 628 PRO A N 1
ATOM 4969 C CA . PRO A 1 628 ? -6.145 -49.5 -37.094 1 17.25 628 PRO A CA 1
ATOM 4970 C C . PRO A 1 628 ? -6.754 -50.375 -36 1 17.25 628 PRO A C 1
ATOM 4972 O O . PRO A 1 628 ? -7.082 -49.844 -34.906 1 17.25 628 PRO A O 1
ATOM 4975 N N . GLN A 1 629 ? -6.457 -51.688 -36.156 1 17.56 629 GLN A N 1
ATOM 4976 C CA . GLN A 1 629 ? -6.902 -53.062 -35.969 1 17.56 629 GLN A CA 1
ATOM 4977 C C . GLN A 1 629 ? -6.621 -53.531 -34.562 1 17.56 629 GLN A C 1
ATOM 4979 O O . GLN A 1 629 ? -5.766 -53 -33.875 1 17.56 629 GLN A O 1
ATOM 4984 N N . SER A 1 630 ? -7.34 -54.562 -34.094 1 17.98 630 SER A N 1
ATOM 4985 C CA . SER A 1 630 ? -7.859 -55.25 -32.906 1 17.98 630 SER A CA 1
ATOM 4986 C C . SER A 1 630 ? -6.781 -56.062 -32.219 1 17.98 630 SER A C 1
ATOM 4988 O O . SER A 1 630 ? -7.043 -56.75 -31.219 1 17.98 630 SER A O 1
ATOM 4990 N N . PRO A 1 631 ? -5.355 -55.75 -32.5 1 16.06 631 PRO A N 1
ATOM 4991 C CA . PRO A 1 631 ? -4.812 -57.125 -32.344 1 16.06 631 PRO A CA 1
ATOM 4992 C C . PRO A 1 631 ? -5.035 -57.688 -30.953 1 16.06 631 PRO A C 1
ATOM 4994 O O . PRO A 1 631 ? -5.406 -56.969 -30.031 1 16.06 631 PRO A O 1
ATOM 4997 N N . THR A 1 632 ? -3.98 -58.625 -30.609 1 16.25 632 THR A N 1
ATOM 4998 C CA . THR A 1 632 ? -3.867 -60.031 -30.266 1 16.25 632 THR A CA 1
ATOM 4999 C C . THR A 1 632 ? -3.691 -60.219 -28.766 1 16.25 632 THR A C 1
ATOM 5001 O O . THR A 1 632 ? -4.395 -61 -28.141 1 16.25 632 THR A O 1
ATOM 5004 N N . MET A 1 633 ? -2.42 -60.094 -28.234 1 16.16 633 MET A N 1
ATOM 5005 C CA . MET A 1 633 ? -1.731 -61.25 -27.688 1 16.16 633 MET A CA 1
ATOM 5006 C C . MET A 1 633 ? -2.041 -61.438 -26.203 1 16.16 633 MET A C 1
ATOM 5008 O O . MET A 1 633 ? -2.473 -60.5 -25.547 1 16.16 633 MET A O 1
ATOM 5012 N N . GLU A 1 634 ? -1.255 -62.5 -25.547 1 17.11 634 GLU A N 1
ATOM 5013 C CA . GLU A 1 634 ? -1.293 -63.656 -24.656 1 17.11 634 GLU A CA 1
ATOM 5014 C C . GLU A 1 634 ? -0.995 -63.219 -23.219 1 17.11 634 GLU A C 1
ATOM 5016 O O . GLU A 1 634 ? -0.412 -62.156 -22.984 1 17.11 634 GLU A O 1
ATOM 5021 N N . SER A 1 635 ? -1.167 -64.188 -22.281 1 16.53 635 SER A N 1
ATOM 5022 C CA . SER A 1 635 ? -1.647 -64.5 -20.922 1 16.53 635 SER A CA 1
ATOM 5023 C C . SER A 1 635 ? -0.519 -64.375 -19.906 1 16.53 635 SER A C 1
ATOM 5025 O O . SER A 1 635 ? -0.712 -64.625 -18.719 1 16.53 635 SER A O 1
ATOM 5027 N N . SER A 1 636 ? 0.677 -63.969 -20.344 1 14.62 636 SER A N 1
ATOM 5028 C CA . SER A 1 636 ? 1.664 -64.688 -19.578 1 14.62 636 SER A CA 1
ATOM 5029 C C . SER A 1 636 ? 1.536 -64.438 -18.078 1 14.62 636 SER A C 1
ATOM 5031 O O . SER A 1 636 ? 0.879 -63.438 -17.703 1 14.62 636 SER A O 1
ATOM 5033 N N . ARG A 1 637 ? 2.863 -64.562 -17.453 1 16.17 637 ARG A N 1
ATOM 5034 C CA . ARG A 1 637 ? 3.559 -65.25 -16.359 1 16.17 637 ARG A CA 1
ATOM 5035 C C . ARG A 1 637 ? 3.441 -64.438 -15.062 1 16.17 637 ARG A C 1
ATOM 5037 O O . ARG A 1 637 ? 3.324 -63.25 -15.07 1 16.17 637 ARG A O 1
ATOM 5044 N N . SER A 1 638 ? 3.463 -65.25 -14.039 1 16.16 638 SER A N 1
ATOM 5045 C CA . SER A 1 638 ? 3.207 -65.375 -12.609 1 16.16 638 SER A CA 1
ATOM 5046 C C . SER A 1 638 ? 4.219 -64.625 -11.789 1 16.16 638 SER A C 1
ATOM 5048 O O . SER A 1 638 ? 5.41 -64.562 -12.109 1 16.16 638 SER A O 1
ATOM 5050 N N . LEU A 1 639 ? 3.777 -63.656 -10.945 1 17.81 639 LEU A N 1
ATOM 5051 C CA . LEU A 1 639 ? 4.332 -62.625 -10.102 1 17.81 639 LEU A CA 1
ATOM 5052 C C . LEU A 1 639 ? 5.035 -63.219 -8.883 1 17.81 639 LEU A C 1
ATOM 5054 O O . LEU A 1 639 ? 4.453 -63.281 -7.801 1 17.81 639 LEU A O 1
ATOM 5058 N N . HIS A 1 640 ? 5.777 -64.375 -8.984 1 17.28 640 HIS A N 1
ATOM 5059 C CA . HIS A 1 640 ? 6.027 -64.875 -7.633 1 17.28 640 HIS A CA 1
ATOM 5060 C C . HIS A 1 640 ? 6.875 -63.844 -6.848 1 17.28 640 HIS A C 1
ATOM 5062 O O . HIS A 1 640 ? 7.84 -63.312 -7.379 1 17.28 640 HIS A O 1
ATOM 5068 N N . PRO A 1 641 ? 6.363 -63.281 -5.723 1 18.22 641 PRO A N 1
ATOM 5069 C CA . PRO A 1 641 ? 6.852 -62.219 -4.871 1 18.22 641 PRO A CA 1
ATOM 5070 C C . PRO A 1 641 ? 8.062 -62.625 -4.035 1 18.22 641 PRO A C 1
ATOM 5072 O O . PRO A 1 641 ? 7.973 -63.531 -3.205 1 18.22 641 PRO A O 1
ATOM 5075 N N . ALA A 1 642 ? 9.203 -62.969 -4.629 1 18.33 642 ALA A N 1
ATOM 5076 C CA . ALA A 1 642 ? 10.219 -63.5 -3.729 1 18.33 642 ALA A CA 1
ATOM 5077 C C . ALA A 1 642 ? 10.562 -62.531 -2.621 1 18.33 642 ALA A C 1
ATOM 5079 O O . ALA A 1 642 ? 10.633 -61.312 -2.859 1 18.33 642 ALA A O 1
ATOM 5080 N N . THR A 1 643 ? 10.438 -62.969 -1.357 1 19.36 643 THR A N 1
ATOM 5081 C CA . THR A 1 643 ? 10.492 -62.469 0.017 1 19.36 643 THR A CA 1
ATOM 5082 C C . THR A 1 643 ? 11.922 -62.125 0.41 1 19.36 643 THR A C 1
ATOM 5084 O O . THR A 1 643 ? 12.188 -61.781 1.566 1 19.36 643 THR A O 1
ATOM 5087 N N . SER A 1 644 ? 12.859 -61.75 -0.534 1 18.25 644 SER A N 1
ATOM 5088 C CA . SER A 1 644 ? 14.203 -61.875 0.032 1 18.25 644 SER A CA 1
ATOM 5089 C C . SER A 1 644 ? 14.383 -60.969 1.232 1 18.25 644 SER A C 1
ATOM 5091 O O . SER A 1 644 ? 13.906 -59.812 1.226 1 18.25 644 SER A O 1
ATOM 5093 N N . GLU A 1 645 ? 14.844 -61.5 2.426 1 19.73 645 GLU A N 1
ATOM 5094 C CA . GLU A 1 645 ? 15.117 -61.219 3.836 1 19.73 645 GLU A CA 1
ATOM 5095 C C . GLU A 1 645 ? 16.266 -60.25 3.998 1 19.73 645 GLU A C 1
ATOM 5097 O O . GLU A 1 645 ? 16.75 -60.031 5.109 1 19.73 645 GLU A O 1
ATOM 5102 N N . GLY A 1 646 ? 16.75 -59.625 2.914 1 19.03 646 GLY A N 1
ATOM 5103 C CA . GLY A 1 646 ? 18.078 -59.094 3.18 1 19.03 646 GLY A CA 1
ATOM 5104 C C . GLY A 1 646 ? 18.094 -58.125 4.34 1 19.03 646 GLY A C 1
ATOM 5105 O O . GLY A 1 646 ? 17.172 -57.312 4.492 1 19.03 646 GLY A O 1
ATOM 5106 N N . THR A 1 647 ? 18.875 -58.406 5.438 1 20.62 647 THR A N 1
ATOM 5107 C CA . THR A 1 647 ? 19.219 -57.906 6.766 1 20.62 647 THR A CA 1
ATOM 5108 C C . THR A 1 647 ? 19.625 -56.438 6.715 1 20.62 647 THR A C 1
ATOM 5110 O O . THR A 1 647 ? 20.078 -55.969 5.68 1 20.62 647 THR A O 1
ATOM 5113 N N . GLY A 1 648 ? 19.359 -55.688 7.891 1 19.05 648 GLY A N 1
ATOM 5114 C CA . GLY A 1 648 ? 19.078 -54.344 8.406 1 19.05 648 GLY A CA 1
ATOM 5115 C C . GLY A 1 648 ? 20.312 -53.438 8.422 1 19.05 648 GLY A C 1
ATOM 5116 O O . GLY A 1 648 ? 20.266 -52.344 8.945 1 19.05 648 GLY A O 1
ATOM 5117 N N . ASP A 1 649 ? 21.5 -54 8.164 1 21.16 649 ASP A N 1
ATOM 5118 C CA . ASP A 1 649 ? 22.594 -53.25 8.82 1 21.16 649 ASP A CA 1
ATOM 5119 C C . ASP A 1 649 ? 22.75 -51.875 8.219 1 21.16 649 ASP A C 1
ATOM 5121 O O . ASP A 1 649 ? 23.812 -51.25 8.352 1 21.16 649 ASP A O 1
ATOM 5125 N N . TRP A 1 650 ? 21.781 -51.469 7.473 1 20.61 650 TRP A N 1
ATOM 5126 C CA . TRP A 1 650 ? 22.109 -50.344 6.609 1 20.61 650 TRP A CA 1
ATOM 5127 C C . TRP A 1 650 ? 22.312 -49.062 7.426 1 20.61 650 TRP A C 1
ATOM 5129 O O . TRP A 1 650 ? 22.359 -47.969 6.871 1 20.61 650 TRP A O 1
ATOM 5139 N N . VAL A 1 651 ? 22.266 -49.25 8.781 1 21.34 651 VAL A N 1
ATOM 5140 C CA . VAL A 1 651 ? 22.141 -48 9.539 1 21.34 651 VAL A CA 1
ATOM 5141 C C . VAL A 1 651 ? 23.391 -47.156 9.359 1 21.34 651 VAL A C 1
ATOM 5143 O O . VAL A 1 651 ? 23.344 -45.938 9.453 1 21.34 651 VAL A O 1
ATOM 5146 N N . THR A 1 652 ? 24.578 -47.906 9.477 1 20.42 652 THR A N 1
ATOM 5147 C CA . THR A 1 652 ? 25.766 -47.156 9.898 1 20.42 652 THR A CA 1
ATOM 5148 C C . THR A 1 652 ? 26.094 -46.062 8.898 1 20.42 652 THR A C 1
ATOM 5150 O O . THR A 1 652 ? 26.781 -45.094 9.242 1 20.42 652 THR A O 1
ATOM 5153 N N . LEU A 1 653 ? 26.047 -46.531 7.633 1 21.28 653 LEU A N 1
ATOM 5154 C CA . LEU A 1 653 ? 26.859 -45.75 6.703 1 21.28 653 LEU A CA 1
ATOM 5155 C C . LEU A 1 653 ? 26.344 -44.344 6.566 1 21.28 653 LEU A C 1
ATOM 5157 O O . LEU A 1 653 ? 26.922 -43.531 5.84 1 21.28 653 LEU A O 1
ATOM 5161 N N . PHE A 1 654 ? 25.047 -44.219 6.898 1 23.16 654 PHE A N 1
ATOM 5162 C CA . PHE A 1 654 ? 24.469 -43 6.367 1 23.16 654 PHE A CA 1
ATOM 5163 C C . PHE A 1 654 ? 24.922 -41.781 7.199 1 23.16 654 PHE A C 1
ATOM 5165 O O . PHE A 1 654 ? 24.125 -41.219 7.941 1 23.16 654 PHE A O 1
ATOM 5172 N N . MET A 1 655 ? 25.984 -42 8.039 1 23.3 655 MET A N 1
ATOM 5173 C CA . MET A 1 655 ? 26.453 -40.812 8.75 1 23.3 655 MET A CA 1
ATOM 5174 C C . MET A 1 655 ? 26.469 -39.594 7.824 1 23.3 655 MET A C 1
ATOM 5176 O O . MET A 1 655 ? 26.812 -39.719 6.648 1 23.3 655 MET A O 1
ATOM 5180 N N . ASN A 1 656 ? 25.844 -38.531 8.305 1 24.58 656 ASN A N 1
ATOM 5181 C CA . ASN A 1 656 ? 25.359 -37.25 7.82 1 24.58 656 ASN A CA 1
ATOM 5182 C C . ASN A 1 656 ? 26.484 -36.406 7.215 1 24.58 656 ASN A C 1
ATOM 5184 O O . ASN A 1 656 ? 27.359 -35.938 7.93 1 24.58 656 ASN A O 1
ATOM 5188 N N . GLU A 1 657 ? 27.219 -36.938 6.215 1 25.91 657 GLU A N 1
ATOM 5189 C CA . GLU A 1 657 ? 28.156 -36.031 5.535 1 25.91 657 GLU A CA 1
ATOM 5190 C C . GLU A 1 657 ? 27.578 -34.656 5.379 1 25.91 657 GLU A C 1
ATOM 5192 O O . GLU A 1 657 ? 26.391 -34.5 5.082 1 25.91 657 GLU A O 1
ATOM 5197 N N . ASP A 1 658 ? 28.094 -33.812 6.137 1 26.47 658 ASP A N 1
ATOM 5198 C CA . ASP A 1 658 ? 27.875 -32.375 6.023 1 26.47 658 ASP A CA 1
ATOM 5199 C C . ASP A 1 658 ? 27.547 -31.969 4.582 1 26.47 658 ASP A C 1
ATOM 5201 O O . ASP A 1 658 ? 28.156 -32.5 3.641 1 26.47 658 ASP A O 1
ATOM 5205 N N . LEU A 1 659 ? 26.359 -31.781 4.324 1 29.41 659 LEU A N 1
ATOM 5206 C CA . LEU A 1 659 ? 26.016 -31.234 3.023 1 29.41 659 LEU A CA 1
ATOM 5207 C C . LEU A 1 659 ? 27.141 -30.359 2.482 1 29.41 659 LEU A C 1
ATOM 5209 O O . LEU A 1 659 ? 26.969 -29.688 1.462 1 29.41 659 LEU A O 1
ATOM 5213 N N . ILE A 1 660 ? 28.234 -30.016 3.266 1 30.19 660 ILE A N 1
ATOM 5214 C CA . ILE A 1 660 ? 29.438 -29.344 2.77 1 30.19 660 ILE A CA 1
ATOM 5215 C C . ILE A 1 660 ? 30.031 -30.141 1.609 1 30.19 660 ILE A C 1
ATOM 5217 O O . ILE A 1 660 ? 30.609 -29.562 0.686 1 30.19 660 ILE A O 1
ATOM 5221 N N . ASN A 1 661 ? 30.203 -31.531 1.828 1 28 661 ASN A N 1
ATOM 5222 C CA . ASN A 1 661 ? 30.844 -32.406 0.862 1 28 661 ASN A CA 1
ATOM 5223 C C . ASN A 1 661 ? 29.922 -32.75 -0.294 1 28 661 ASN A C 1
ATOM 5225 O O . ASN A 1 661 ? 29.859 -33.906 -0.737 1 28 661 ASN A O 1
ATOM 5229 N N . LEU A 1 662 ? 28.766 -32.188 -0.348 1 32.38 662 LEU A N 1
ATOM 5230 C CA . LEU A 1 662 ? 28.094 -32.438 -1.622 1 32.38 662 LEU A CA 1
ATOM 5231 C C . LEU A 1 662 ? 29.094 -32.375 -2.775 1 32.38 662 LEU A C 1
ATOM 5233 O O . LEU A 1 662 ? 29.828 -31.406 -2.908 1 32.38 662 LEU A O 1
ATOM 5237 N N . ASP A 1 663 ? 29.812 -33.5 -2.963 1 30.89 663 ASP A N 1
ATOM 5238 C CA . ASP A 1 663 ? 30.625 -33.594 -4.172 1 30.89 663 ASP A CA 1
ATOM 5239 C C . ASP A 1 663 ? 29.922 -32.938 -5.355 1 30.89 663 ASP A C 1
ATOM 5241 O O . ASP A 1 663 ? 29.125 -33.562 -6.047 1 30.89 663 ASP A O 1
ATOM 5245 N N . LEU A 1 664 ? 29.625 -31.719 -5.039 1 34.5 664 LEU A N 1
ATOM 5246 C CA . LEU A 1 664 ? 29.219 -30.906 -6.184 1 34.5 664 LEU A CA 1
ATOM 5247 C C . LEU A 1 664 ? 30.297 -30.922 -7.266 1 34.5 664 LEU A C 1
ATOM 5249 O O . LEU A 1 664 ? 30.281 -30.078 -8.172 1 34.5 664 LEU A O 1
ATOM 5253 N N . SER A 1 665 ? 31.391 -31.672 -7.023 1 34.03 665 SER A N 1
ATOM 5254 C CA . SER A 1 665 ? 32.469 -31.828 -7.988 1 34.03 665 SER A CA 1
ATOM 5255 C C . SER A 1 665 ? 31.922 -32.281 -9.344 1 34.03 665 SER A C 1
ATOM 5257 O O . SER A 1 665 ? 32.562 -32.031 -10.383 1 34.03 665 SER A O 1
ATOM 5259 N N . GLN A 1 666 ? 31.047 -33.219 -9.328 1 30.06 666 GLN A N 1
ATOM 5260 C CA . GLN A 1 666 ? 30.5 -33.656 -10.609 1 30.06 666 GLN A CA 1
ATOM 5261 C C . GLN A 1 666 ? 29.703 -32.531 -11.281 1 30.06 666 GLN A C 1
ATOM 5263 O O . GLN A 1 666 ? 29.219 -32.688 -12.398 1 30.06 666 GLN A O 1
ATOM 5268 N N . PHE A 1 667 ? 29.422 -31.516 -10.492 1 32.78 667 PHE A N 1
ATOM 5269 C CA . PHE A 1 667 ? 29.062 -30.297 -11.188 1 32.78 667 PHE A CA 1
ATOM 5270 C C . PHE A 1 667 ? 30.281 -29.641 -11.828 1 32.78 667 PHE A C 1
ATOM 5272 O O . PHE A 1 667 ? 31.281 -29.406 -11.156 1 32.78 667 PHE A O 1
ATOM 5279 N N . ASP A 1 668 ? 30.547 -29.922 -13.062 1 32.91 668 ASP A N 1
ATOM 5280 C CA . ASP A 1 668 ? 31.734 -29.562 -13.82 1 32.91 668 ASP A CA 1
ATOM 5281 C C . ASP A 1 668 ? 32.344 -28.25 -13.305 1 32.91 668 ASP A C 1
ATOM 5283 O O . ASP A 1 668 ? 33.562 -28.078 -13.281 1 32.91 668 ASP A O 1
ATOM 5287 N N . TRP A 1 669 ? 31.594 -27.344 -12.82 1 30.59 669 TRP A N 1
ATOM 5288 C CA . TRP A 1 669 ? 32.312 -26.109 -12.508 1 30.59 669 TRP A CA 1
ATOM 5289 C C . TRP A 1 669 ? 33.062 -26.234 -11.195 1 30.59 669 TRP A C 1
ATOM 5291 O O . TRP A 1 669 ? 33.875 -25.375 -10.852 1 30.59 669 TRP A O 1
ATOM 5301 N N . LEU A 1 670 ? 32.781 -27.094 -10.359 1 31.03 670 LEU A N 1
ATOM 5302 C CA . LEU A 1 670 ? 33.562 -27.203 -9.109 1 31.03 670 LEU A CA 1
ATOM 5303 C C . LEU A 1 670 ? 34.906 -27.875 -9.352 1 31.03 670 LEU A C 1
ATOM 5305 O O . LEU A 1 670 ? 35.75 -27.891 -8.461 1 31.03 670 LEU A O 1
ATOM 5309 N N . GLY A 1 671 ? 35.031 -28.688 -10.32 1 26.64 671 GLY A N 1
ATOM 5310 C CA . GLY A 1 671 ? 36.219 -29.516 -10.461 1 26.64 671 GLY A CA 1
ATOM 5311 C C . GLY A 1 671 ? 37.469 -28.719 -10.656 1 26.64 671 GLY A C 1
ATOM 5312 O O . GLY A 1 671 ? 38.562 -29.172 -10.297 1 26.64 671 GLY A O 1
ATOM 5313 N N . GLU A 1 672 ? 37.531 -27.75 -11.516 1 29.09 672 GLU A N 1
ATOM 5314 C CA . GLU A 1 672 ? 38.906 -27.484 -11.984 1 29.09 672 GLU A CA 1
ATOM 5315 C C . GLU A 1 672 ? 39.719 -26.781 -10.914 1 29.09 672 GLU A C 1
ATOM 5317 O O . GLU A 1 672 ? 40.938 -26.625 -11.062 1 29.09 672 GLU A O 1
ATOM 5322 N N . GLY A 1 673 ? 39.125 -26.156 -9.875 1 26.86 673 GLY A N 1
ATOM 5323 C CA . GLY A 1 673 ? 40.094 -25.281 -9.227 1 26.86 673 GLY A CA 1
ATOM 5324 C C . GLY A 1 673 ? 40.969 -26 -8.234 1 26.86 673 GLY A C 1
ATOM 5325 O O . GLY A 1 673 ? 41.75 -25.375 -7.5 1 26.86 673 GLY A O 1
ATOM 5326 N N . ARG A 1 674 ? 40.812 -27.219 -7.898 1 28.48 674 ARG A N 1
ATOM 5327 C CA . ARG A 1 674 ? 41.656 -27.672 -6.797 1 28.48 674 ARG A CA 1
ATOM 5328 C C . ARG A 1 674 ? 43.094 -27.906 -7.27 1 28.48 674 ARG A C 1
ATOM 5330 O O . ARG A 1 674 ? 43.938 -28.375 -6.5 1 28.48 674 ARG A O 1
ATOM 5337 N N . SER A 1 675 ? 43.406 -27.953 -8.5 1 26.11 675 SER A N 1
ATOM 5338 C CA . SER A 1 675 ? 44.75 -28.484 -8.664 1 26.11 675 SER A CA 1
ATOM 5339 C C . SER A 1 675 ? 45.781 -27.562 -8 1 26.11 675 SER A C 1
ATOM 5341 O O . SER A 1 675 ? 46.781 -28.047 -7.473 1 26.11 675 SER A O 1
ATOM 5343 N N . ASP A 1 676 ? 45.875 -26.25 -8.172 1 24.45 676 ASP A N 1
ATOM 5344 C CA . ASP A 1 676 ? 47.156 -25.609 -7.91 1 24.45 676 ASP A CA 1
ATOM 5345 C C . ASP A 1 676 ? 47.312 -25.281 -6.426 1 24.45 676 ASP A C 1
ATOM 5347 O O . ASP A 1 676 ? 48.25 -24.609 -6.027 1 24.45 676 ASP A O 1
ATOM 5351 N N . LEU A 1 677 ? 46.219 -25.422 -5.57 1 19.48 677 LEU A N 1
ATOM 5352 C CA . LEU A 1 677 ? 46.562 -24.891 -4.254 1 19.48 677 LEU A CA 1
ATOM 5353 C C . LEU A 1 677 ? 47.25 -25.938 -3.408 1 19.48 677 LEU A C 1
ATOM 5355 O O . LEU A 1 677 ? 47.344 -25.812 -2.184 1 19.48 677 LEU A O 1
ATOM 5359 N N . VAL A 1 678 ? 47.594 -27.125 -4.004 1 20.3 678 VAL A N 1
ATOM 5360 C CA . VAL A 1 678 ? 48.5 -27.906 -3.191 1 20.3 678 VAL A CA 1
ATOM 5361 C C . VAL A 1 678 ? 49.875 -27.188 -3.123 1 20.3 678 VAL A C 1
ATOM 5363 O O . VAL A 1 678 ? 50.5 -26.938 -4.152 1 20.3 678 VAL A O 1
ATOM 5366 N N . PRO A 1 679 ? 50.156 -26.406 -2.104 1 20.3 679 PRO A N 1
ATOM 5367 C CA . PRO A 1 679 ? 51.594 -26.266 -1.904 1 20.3 679 PRO A CA 1
ATOM 5368 C C . PRO A 1 679 ? 52.281 -27.594 -1.557 1 20.3 679 PRO A C 1
ATOM 5370 O O . PRO A 1 679 ? 51.625 -28.5 -1.016 1 20.3 679 PRO A O 1
ATOM 5373 N N . MET B 1 1 ? 40.062 4.566 43.938 1 16.31 1 MET B N 1
ATOM 5374 C CA . MET B 1 1 ? 39.812 5.547 44.969 1 16.31 1 MET B CA 1
ATOM 5375 C C . MET B 1 1 ? 39.469 6.906 44.375 1 16.31 1 MET B C 1
ATOM 5377 O O . MET B 1 1 ? 39.281 7.875 45.125 1 16.31 1 MET B O 1
ATOM 5381 N N . PHE B 1 2 ? 39.938 7.301 43.188 1 18.33 2 PHE B N 1
ATOM 5382 C CA . PHE B 1 2 ? 40.156 8.727 42.969 1 18.33 2 PHE B CA 1
ATOM 5383 C C . PHE B 1 2 ? 38.844 9.484 43.031 1 18.33 2 PHE B C 1
ATOM 5385 O O . PHE B 1 2 ? 37.781 8.93 42.75 1 18.33 2 PHE B O 1
ATOM 5392 N N . GLY B 1 3 ? 38.844 10.805 43.406 1 16.59 3 GLY B N 1
ATOM 5393 C CA . GLY B 1 3 ? 38.281 11.953 44.062 1 16.59 3 GLY B CA 1
ATOM 5394 C C . GLY B 1 3 ? 37.156 12.617 43.281 1 16.59 3 GLY B C 1
ATOM 5395 O O . GLY B 1 3 ? 36.875 12.195 42.156 1 16.59 3 GLY B O 1
ATOM 5396 N N . ASP B 1 4 ? 37.219 14.039 43.031 1 15.5 4 ASP B N 1
ATOM 5397 C CA . ASP B 1 4 ? 36.656 15.312 43.469 1 15.5 4 ASP B CA 1
ATOM 5398 C C . ASP B 1 4 ? 35.875 16 42.375 1 15.5 4 ASP B C 1
ATOM 5400 O O . ASP B 1 4 ? 36.25 17.094 41.938 1 15.5 4 ASP B O 1
ATOM 5404 N N . ARG B 1 5 ? 35.5 15.383 41.25 1 17.2 5 ARG B N 1
ATOM 5405 C CA . ARG B 1 5 ? 35.188 16.234 40.125 1 17.2 5 ARG B CA 1
ATOM 5406 C C . ARG B 1 5 ? 34.062 17.203 40.438 1 17.2 5 ARG B C 1
ATOM 5408 O O . ARG B 1 5 ? 32.875 16.812 40.438 1 17.2 5 ARG B O 1
ATOM 5415 N N . ASP B 1 6 ? 34.125 18.391 41.281 1 16.19 6 ASP B N 1
ATOM 5416 C CA . ASP B 1 6 ? 33.375 19.312 42.125 1 16.19 6 ASP B CA 1
ATOM 5417 C C . ASP B 1 6 ? 32.438 20.203 41.312 1 16.19 6 ASP B C 1
ATOM 5419 O O . ASP B 1 6 ? 31.234 20.266 41.562 1 16.19 6 ASP B O 1
ATOM 5423 N N . ALA B 1 7 ? 32.75 21.609 40.906 1 15.99 7 ALA B N 1
ATOM 5424 C CA . ALA B 1 7 ? 32.344 22.875 41.5 1 15.99 7 ALA B CA 1
ATOM 5425 C C . ALA B 1 7 ? 31.359 23.609 40.562 1 15.99 7 ALA B C 1
ATOM 5427 O O . ALA B 1 7 ? 30.594 24.469 41 1 15.99 7 ALA B O 1
ATOM 5428 N N . LEU B 1 8 ? 31.406 23.734 39.188 1 17.14 8 LEU B N 1
ATOM 5429 C CA . LEU B 1 8 ? 31.281 25.078 38.656 1 17.14 8 LEU B CA 1
ATOM 5430 C C . LEU B 1 8 ? 29.859 25.594 38.812 1 17.14 8 LEU B C 1
ATOM 5432 O O . LEU B 1 8 ? 28.922 24.969 38.312 1 17.14 8 LEU B O 1
ATOM 5436 N N . SER B 1 9 ? 29.406 26.719 39.688 1 15.91 9 SER B N 1
ATOM 5437 C CA . SER B 1 9 ? 28.406 27.469 40.406 1 15.91 9 SER B CA 1
ATOM 5438 C C . SER B 1 9 ? 27.609 28.391 39.5 1 15.91 9 SER B C 1
ATOM 5440 O O . SER B 1 9 ? 26.422 28.656 39.75 1 15.91 9 SER B O 1
ATOM 5442 N N . ASP B 1 10 ? 28.156 29.203 38.531 1 16.64 10 ASP B N 1
ATOM 5443 C CA . ASP B 1 10 ? 27.859 30.625 38.656 1 16.64 10 ASP B CA 1
ATOM 5444 C C . ASP B 1 10 ? 26.406 30.922 38.281 1 16.64 10 ASP B C 1
ATOM 5446 O O . ASP B 1 10 ? 25.75 30.109 37.625 1 16.64 10 ASP B O 1
ATOM 5450 N N . ARG B 1 11 ? 25.859 32.375 38.281 1 17.28 11 ARG B N 1
ATOM 5451 C CA . ARG B 1 11 ? 24.953 33.406 38.75 1 17.28 11 ARG B CA 1
ATOM 5452 C C . ARG B 1 11 ? 24 33.844 37.625 1 17.28 11 ARG B C 1
ATOM 5454 O O . ARG B 1 11 ? 23.125 34.656 37.844 1 17.28 11 ARG B O 1
ATOM 5461 N N . VAL B 1 12 ? 24.031 33.531 36.344 1 17.34 12 VAL B N 1
ATOM 5462 C CA . VAL B 1 12 ? 23.734 34.656 35.469 1 17.34 12 VAL B CA 1
ATOM 5463 C C . VAL B 1 12 ? 22.328 35.188 35.75 1 17.34 12 VAL B C 1
ATOM 5465 O O . VAL B 1 12 ? 21.484 34.438 36.281 1 17.34 12 VAL B O 1
ATOM 5468 N N . ILE B 1 13 ? 21.891 36.406 35 1 16.3 13 ILE B N 1
ATOM 5469 C CA . ILE B 1 13 ? 21.281 37.719 35 1 16.3 13 ILE B CA 1
ATOM 5470 C C . ILE B 1 13 ? 19.766 37.594 34.781 1 16.3 13 ILE B C 1
ATOM 5472 O O . ILE B 1 13 ? 19.328 36.812 33.938 1 16.3 13 ILE B O 1
ATOM 5476 N N . SER B 1 14 ? 18.891 38.25 35.656 1 16.38 14 SER B N 1
ATOM 5477 C CA . SER B 1 14 ? 17.531 38.5 36.156 1 16.38 14 SER B CA 1
ATOM 5478 C C . SER B 1 14 ? 16.672 39.219 35.125 1 16.38 14 SER B C 1
ATOM 5480 O O . SER B 1 14 ? 17.016 40.312 34.688 1 16.38 14 SER B O 1
ATOM 5482 N N . VAL B 1 15 ? 16.062 38.562 34.188 1 16.47 15 VAL B N 1
ATOM 5483 C CA . VAL B 1 15 ? 15.219 39.094 33.125 1 16.47 15 VAL B CA 1
ATOM 5484 C C . VAL B 1 15 ? 14.062 39.875 33.719 1 16.47 15 VAL B C 1
ATOM 5486 O O . VAL B 1 15 ? 13.234 39.344 34.438 1 16.47 15 VAL B O 1
ATOM 5489 N N . VAL B 1 16 ? 14.172 41.25 33.906 1 15.65 16 VAL B N 1
ATOM 5490 C CA . VAL B 1 16 ? 13.305 42.25 34.562 1 15.65 16 VAL B CA 1
ATOM 5491 C C . VAL B 1 16 ? 12.047 42.438 33.688 1 15.65 16 VAL B C 1
ATOM 5493 O O . VAL B 1 16 ? 12.141 42.688 32.5 1 15.65 16 VAL B O 1
ATOM 5496 N N . PHE B 1 17 ? 10.859 42.094 34.156 1 16.97 17 PHE B N 1
ATOM 5497 C CA . PHE B 1 17 ? 9.453 42.062 33.75 1 16.97 17 PHE B CA 1
ATOM 5498 C C . PHE B 1 17 ? 8.875 43.5 33.719 1 16.97 17 PHE B C 1
ATOM 5500 O O . PHE B 1 17 ? 8.586 44.062 34.75 1 16.97 17 PHE B O 1
ATOM 5507 N N . ALA B 1 18 ? 9.281 44.375 32.781 1 14.91 18 ALA B N 1
ATOM 5508 C CA . ALA B 1 18 ? 8.766 45.75 32.938 1 14.91 18 ALA B CA 1
ATOM 5509 C C . ALA B 1 18 ? 7.262 45.781 32.719 1 14.91 18 ALA B C 1
ATOM 5511 O O . ALA B 1 18 ? 6.738 45.062 31.859 1 14.91 18 ALA B O 1
ATOM 5512 N N . SER B 1 19 ? 6.473 46.812 33.438 1 15.88 19 SER B N 1
ATOM 5513 C CA . SER B 1 19 ? 5.199 47.156 34.062 1 15.88 19 SER B CA 1
ATOM 5514 C C . SER B 1 19 ? 4.32 47.969 33.094 1 15.88 19 SER B C 1
ATOM 5516 O O . SER B 1 19 ? 3.129 48.125 33.344 1 15.88 19 SER B O 1
ATOM 5518 N N . ARG B 1 20 ? 4.633 48.531 31.969 1 14.56 20 ARG B N 1
ATOM 5519 C CA . ARG B 1 20 ? 4.039 49.875 31.984 1 14.56 20 ARG B CA 1
ATOM 5520 C C . ARG B 1 20 ? 2.523 49.781 31.828 1 14.56 20 ARG B C 1
ATOM 5522 O O . ARG B 1 20 ? 1.98 48.75 31.453 1 14.56 20 ARG B O 1
ATOM 5529 N N . ALA B 1 21 ? 1.92 50.781 30.844 1 14.66 21 ALA B N 1
ATOM 5530 C CA . ALA B 1 21 ? 1.103 52 31 1 14.66 21 ALA B CA 1
ATOM 5531 C C . ALA B 1 21 ? -0.381 51.688 30.844 1 14.66 21 ALA B C 1
ATOM 5533 O O . ALA B 1 21 ? -0.742 50.656 30.25 1 14.66 21 ALA B O 1
ATOM 5534 N N . THR B 1 22 ? -1.171 52.875 30.938 1 14.53 22 THR B N 1
ATOM 5535 C CA . THR B 1 22 ? -2.367 53.406 31.578 1 14.53 22 THR B CA 1
ATOM 5536 C C . THR B 1 22 ? -3.576 53.281 30.656 1 14.53 22 THR B C 1
ATOM 5538 O O . THR B 1 22 ? -4.668 52.906 31.094 1 14.53 22 THR B O 1
ATOM 5541 N N . ARG B 1 23 ? -3.688 53.875 29.422 1 14.31 23 ARG B N 1
ATOM 5542 C CA . ARG B 1 23 ? -4.723 54.906 29.359 1 14.31 23 ARG B CA 1
ATOM 5543 C C . ARG B 1 23 ? -6.105 54.281 29.234 1 14.31 23 ARG B C 1
ATOM 5545 O O . ARG B 1 23 ? -6.234 53.125 28.812 1 14.31 23 ARG B O 1
ATOM 5552 N N . GLY B 1 24 ? -7.047 55.344 29.062 1 14.09 24 GLY B N 1
ATOM 5553 C CA . GLY B 1 24 ? -8.367 55.719 29.531 1 14.09 24 GLY B CA 1
ATOM 5554 C C . GLY B 1 24 ? -9.492 55.031 28.766 1 14.09 24 GLY B C 1
ATOM 5555 O O . GLY B 1 24 ? -9.242 54.25 27.859 1 14.09 24 GLY B O 1
ATOM 5556 N N . SER B 1 25 ? -10.438 55.969 28.312 1 13.82 25 SER B N 1
ATOM 5557 C CA . SER B 1 25 ? -11.836 56.125 28.688 1 13.82 25 SER B CA 1
ATOM 5558 C C . SER B 1 25 ? -12.766 55.531 27.656 1 13.82 25 SER B C 1
ATOM 5560 O O . SER B 1 25 ? -13.711 54.812 28 1 13.82 25 SER B O 1
ATOM 5562 N N . ARG B 1 26 ? -12.828 55.938 26.375 1 14.16 26 ARG B N 1
ATOM 5563 C CA . ARG B 1 26 ? -14.062 56.656 26.062 1 14.16 26 ARG B CA 1
ATOM 5564 C C . ARG B 1 26 ? -15.219 55.656 25.844 1 14.16 26 ARG B C 1
ATOM 5566 O O . ARG B 1 26 ? -15 54.469 25.594 1 14.16 26 ARG B O 1
ATOM 5573 N N . SER B 1 27 ? -16.25 56.438 25.359 1 13.52 27 SER B N 1
ATOM 5574 C CA . SER B 1 27 ? -17.688 56.5 25.578 1 13.52 27 SER B CA 1
ATOM 5575 C C . SER B 1 27 ? -18.438 55.438 24.812 1 13.52 27 SER B C 1
ATOM 5577 O O . SER B 1 27 ? -17.875 54.812 23.906 1 13.52 27 SER B O 1
ATOM 5579 N N . PRO B 1 28 ? -19.688 55.875 24.469 1 13.87 28 PRO B N 1
ATOM 5580 C CA . PRO B 1 28 ? -21.016 55.344 24.75 1 13.87 28 PRO B CA 1
ATOM 5581 C C . PRO B 1 28 ? -21.547 54.5 23.609 1 13.87 28 PRO B C 1
ATOM 5583 O O . PRO B 1 28 ? -22.016 53.375 23.828 1 13.87 28 PRO B O 1
ATOM 5586 N N . GLY B 1 29 ? -21.781 55.156 22.453 1 13.36 29 GLY B N 1
ATOM 5587 C CA . GLY B 1 29 ? -23.203 55.312 22.156 1 13.36 29 GLY B CA 1
ATOM 5588 C C . GLY B 1 29 ? -23.812 54.094 21.531 1 13.36 29 GLY B C 1
ATOM 5589 O O . GLY B 1 29 ? -23.094 53.125 21.188 1 13.36 29 GLY B O 1
ATOM 5590 N N . GLY B 1 30 ? -24.875 54.469 20.719 1 13.45 30 GLY B N 1
ATOM 5591 C CA . GLY B 1 30 ? -26.297 54.156 20.688 1 13.45 30 GLY B CA 1
ATOM 5592 C C . GLY B 1 30 ? -26.641 52.969 19.781 1 13.45 30 GLY B C 1
ATOM 5593 O O . GLY B 1 30 ? -26.703 51.844 20.219 1 13.45 30 GLY B O 1
ATOM 5594 N N . ASN B 1 31 ? -27.203 53.375 18.594 1 13.38 31 ASN B N 1
ATOM 5595 C CA . ASN B 1 31 ? -28.625 53.188 18.328 1 13.38 31 ASN B CA 1
ATOM 5596 C C . ASN B 1 31 ? -28.875 51.875 17.578 1 13.38 31 ASN B C 1
ATOM 5598 O O . ASN B 1 31 ? -27.938 51.25 17.078 1 13.38 31 ASN B O 1
ATOM 5602 N N . ASP B 1 32 ? -29.781 52.062 16.516 1 13.47 32 ASP B N 1
ATOM 5603 C CA . ASP B 1 32 ? -31.156 51.594 16.359 1 13.47 32 ASP B CA 1
ATOM 5604 C C . ASP B 1 32 ? -31.219 50.344 15.492 1 13.47 32 ASP B C 1
ATOM 5606 O O . ASP B 1 32 ? -31.781 49.312 15.891 1 13.47 32 ASP B O 1
ATOM 5610 N N . GLN B 1 33 ? -31.578 50.562 14.133 1 13.11 33 GLN B N 1
ATOM 5611 C CA . GLN B 1 33 ? -32.906 50.25 13.664 1 13.11 33 GLN B CA 1
ATOM 5612 C C . GLN B 1 33 ? -32.969 48.844 13.094 1 13.11 33 GLN B C 1
ATOM 5614 O O . GLN B 1 33 ? -31.938 48.25 12.789 1 13.11 33 GLN B O 1
ATOM 5619 N N . SER B 1 34 ? -34.094 48.719 12.172 1 12.91 34 SER B N 1
ATOM 5620 C CA . SER B 1 34 ? -35.281 47.938 12.039 1 12.91 34 SER B CA 1
ATOM 5621 C C . SER B 1 34 ? -35.062 46.719 11.133 1 12.91 34 SER B C 1
ATOM 5623 O O . SER B 1 34 ? -35.344 45.594 11.523 1 12.91 34 SER B O 1
ATOM 5625 N N . GLN B 1 35 ? -35.469 46.875 9.812 1 12.84 35 GLN B N 1
ATOM 5626 C CA . GLN B 1 35 ? -36.75 46.312 9.414 1 12.84 35 GLN B CA 1
ATOM 5627 C C . GLN B 1 35 ? -36.562 44.906 8.805 1 12.84 35 GLN B C 1
ATOM 5629 O O . GLN B 1 35 ? -36.906 43.906 9.43 1 12.84 35 GLN B O 1
ATOM 5634 N N . GLY B 1 36 ? -37.031 44.875 7.5 1 13.02 36 GLY B N 1
ATOM 5635 C CA . GLY B 1 36 ? -38.188 44.188 6.984 1 13.02 36 GLY B CA 1
ATOM 5636 C C . GLY B 1 36 ? -37.906 42.781 6.531 1 13.02 36 GLY B C 1
ATOM 5637 O O . GLY B 1 36 ? -36.75 42.375 6.379 1 13.02 36 GLY B O 1
ATOM 5638 N N . TYR B 1 37 ? -39.062 42.219 5.941 1 13.12 37 TYR B N 1
ATOM 5639 C CA . TYR B 1 37 ? -39.875 41 5.965 1 13.12 37 TYR B CA 1
ATOM 5640 C C . TYR B 1 37 ? -39.406 40.031 4.891 1 13.12 37 TYR B C 1
ATOM 5642 O O . TYR B 1 37 ? -39.156 38.844 5.176 1 13.12 37 TYR B O 1
ATOM 5650 N N . ASN B 1 38 ? -39.688 40.344 3.6 1 12.73 38 ASN B N 1
ATOM 5651 C CA . ASN B 1 38 ? -40.812 39.625 3.023 1 12.73 38 ASN B CA 1
ATOM 5652 C C . ASN B 1 38 ? -40.375 38.25 2.539 1 12.73 38 ASN B C 1
ATOM 5654 O O . ASN B 1 38 ? -39.188 37.969 2.393 1 12.73 38 ASN B O 1
ATOM 5658 N N . SER B 1 39 ? -41.188 37.875 1.412 1 13.11 39 SER B N 1
ATOM 5659 C CA . SER B 1 39 ? -42.156 36.875 1.061 1 13.11 39 SER B CA 1
ATOM 5660 C C . SER B 1 39 ? -41.531 35.656 0.395 1 13.11 39 SER B C 1
ATOM 5662 O O . SER B 1 39 ? -40.375 35.719 -0.025 1 13.11 39 SER B O 1
ATOM 5664 N N . LEU B 1 40 ? -42.469 35.094 -0.393 1 13.22 40 LEU B N 1
ATOM 5665 C CA . LEU B 1 40 ? -43.062 33.781 -0.451 1 13.22 40 LEU B CA 1
ATOM 5666 C C . LEU B 1 40 ? -42.375 32.906 -1.481 1 13.22 40 LEU B C 1
ATOM 5668 O O . LEU B 1 40 ? -41.969 31.766 -1.177 1 13.22 40 LEU B O 1
ATOM 5672 N N . PRO B 1 41 ? -42.719 33.156 -2.816 1 13.3 41 PRO B N 1
ATOM 5673 C CA . PRO B 1 41 ? -43.656 32.156 -3.393 1 13.3 41 PRO B CA 1
ATOM 5674 C C . PRO B 1 41 ? -42.906 30.922 -3.916 1 13.3 41 PRO B C 1
ATOM 5676 O O . PRO B 1 41 ? -41.688 30.953 -4.105 1 13.3 41 PRO B O 1
ATOM 5679 N N . ALA B 1 42 ? -43.875 30.078 -4.52 1 12.54 42 ALA B N 1
ATOM 5680 C CA . ALA B 1 42 ? -44.375 28.703 -4.711 1 12.54 42 ALA B CA 1
ATOM 5681 C C . ALA B 1 42 ? -43.688 28.047 -5.906 1 12.54 42 ALA B C 1
ATOM 5683 O O . ALA B 1 42 ? -43.156 26.938 -5.797 1 12.54 42 ALA B O 1
ATOM 5684 N N . SER B 1 43 ? -44.156 28.516 -7.109 1 13.11 43 SER B N 1
ATOM 5685 C CA . SER B 1 43 ? -45 27.578 -7.855 1 13.11 43 SER B CA 1
ATOM 5686 C C . SER B 1 43 ? -44.156 26.516 -8.539 1 13.11 43 SER B C 1
ATOM 5688 O O . SER B 1 43 ? -42.938 26.641 -8.609 1 13.11 43 SER B O 1
ATOM 5690 N N . HIS B 1 44 ? -44.781 26.156 -9.688 1 13.67 44 HIS B N 1
ATOM 5691 C CA . HIS B 1 44 ? -45.469 25.031 -10.32 1 13.67 44 HIS B CA 1
ATOM 5692 C C . HIS B 1 44 ? -44.531 24.219 -11.172 1 13.67 44 HIS B C 1
ATOM 5694 O O . HIS B 1 44 ? -44.219 23.062 -10.844 1 13.67 44 HIS B O 1
ATOM 5700 N N . VAL B 1 45 ? -45.031 24.141 -12.398 1 13.59 45 VAL B N 1
ATOM 5701 C CA . VAL B 1 45 ? -45.688 23.062 -13.109 1 13.59 45 VAL B CA 1
ATOM 5702 C C . VAL B 1 45 ? -44.688 22.281 -13.945 1 13.59 45 VAL B C 1
ATOM 5704 O O . VAL B 1 45 ? -44.562 21.062 -13.805 1 13.59 45 VAL B O 1
ATOM 5707 N N . ALA B 1 46 ? -44.969 22.391 -15.188 1 13.49 46 ALA B N 1
ATOM 5708 C CA . ALA B 1 46 ? -45.625 21.453 -16.094 1 13.49 46 ALA B CA 1
ATOM 5709 C C . ALA B 1 46 ? -44.625 20.594 -16.828 1 13.49 46 ALA B C 1
ATOM 5711 O O . ALA B 1 46 ? -43.438 20.906 -16.859 1 13.49 46 ALA B O 1
ATOM 5712 N N . TYR B 1 47 ? -45.25 20.094 -17.906 1 13.35 47 TYR B N 1
ATOM 5713 C CA . TYR B 1 47 ? -45.625 18.906 -18.672 1 13.35 47 TYR B CA 1
ATOM 5714 C C . TYR B 1 47 ? -44.531 18.516 -19.656 1 13.35 47 TYR B C 1
ATOM 5716 O O . TYR B 1 47 ? -43.531 19.219 -19.781 1 13.35 47 TYR B O 1
ATOM 5724 N N . ARG B 1 48 ? -45.062 18.344 -20.875 1 13.59 48 ARG B N 1
ATOM 5725 C CA . ARG B 1 48 ? -45.406 17.141 -21.641 1 13.59 48 ARG B CA 1
ATOM 5726 C C . ARG B 1 48 ? -44.281 16.797 -22.609 1 13.59 48 ARG B C 1
ATOM 5728 O O . ARG B 1 48 ? -43.812 15.648 -22.656 1 13.59 48 ARG B O 1
ATOM 5735 N N . ALA B 1 49 ? -44.406 17.484 -23.781 1 13.23 49 ALA B N 1
ATOM 5736 C CA . ALA B 1 49 ? -44.875 16.922 -25.047 1 13.23 49 ALA B CA 1
ATOM 5737 C C . ALA B 1 49 ? -43.688 16.281 -25.812 1 13.23 49 ALA B C 1
ATOM 5739 O O . ALA B 1 49 ? -42.562 16.719 -25.672 1 13.23 49 ALA B O 1
ATOM 5740 N N . LEU B 1 50 ? -44.188 15.328 -26.547 1 13.06 50 LEU B N 1
ATOM 5741 C CA . LEU B 1 50 ? -43.969 14.117 -27.344 1 13.06 50 LEU B CA 1
ATOM 5742 C C . LEU B 1 50 ? -43.156 14.414 -28.578 1 13.06 50 LEU B C 1
ATOM 5744 O O . LEU B 1 50 ? -42.312 13.602 -29 1 13.06 50 LEU B O 1
ATOM 5748 N N . ALA B 1 51 ? -43.531 15.586 -29.375 1 13.04 51 ALA B N 1
ATOM 5749 C CA . ALA B 1 51 ? -43.969 15.133 -30.703 1 13.04 51 ALA B CA 1
ATOM 5750 C C . ALA B 1 51 ? -42.812 14.547 -31.484 1 13.04 51 ALA B C 1
ATOM 5752 O O . ALA B 1 51 ? -42.875 13.43 -31.984 1 13.04 51 ALA B O 1
ATOM 5753 N N . PRO B 1 52 ? -42.812 15.258 -32.719 1 13.4 52 PRO B N 1
ATOM 5754 C CA . PRO B 1 52 ? -43.125 14.734 -34.031 1 13.4 52 PRO B CA 1
ATOM 5755 C C . PRO B 1 52 ? -41.938 14.008 -34.688 1 13.4 52 PRO B C 1
ATOM 5757 O O . PRO B 1 52 ? -40.812 14.047 -34.156 1 13.4 52 PRO B O 1
ATOM 5760 N N . ASN B 1 53 ? -41.844 14.461 -35.938 1 12.92 53 ASN B N 1
ATOM 5761 C CA . ASN B 1 53 ? -42.062 13.914 -37.281 1 12.92 53 ASN B CA 1
ATOM 5762 C C . ASN B 1 53 ? -40.75 13.359 -37.844 1 12.92 53 ASN B C 1
ATOM 5764 O O . ASN B 1 53 ? -40.719 12.211 -38.281 1 12.92 53 ASN B O 1
ATOM 5768 N N . THR B 1 54 ? -40.156 14.266 -38.688 1 13.61 54 THR B N 1
ATOM 5769 C CA . THR B 1 54 ? -40.219 14.102 -40.125 1 13.61 54 THR B CA 1
ATOM 5770 C C . THR B 1 54 ? -39.094 13.195 -40.625 1 13.61 54 THR B C 1
ATOM 5772 O O . THR B 1 54 ? -39.344 12.133 -41.188 1 13.61 54 THR B O 1
ATOM 5775 N N . GLY B 1 55 ? -38.469 13.734 -41.625 1 13.3 55 GLY B N 1
ATOM 5776 C CA . GLY B 1 55 ? -38.375 13.422 -43.062 1 13.3 55 GLY B CA 1
ATOM 5777 C C . GLY B 1 55 ? -37.25 12.453 -43.375 1 13.3 55 GLY B C 1
ATOM 5778 O O . GLY B 1 55 ? -36.25 12.383 -42.656 1 13.3 55 GLY B O 1
ATOM 5779 N N . ILE B 1 56 ? -37.656 11.562 -44.344 1 13.77 56 ILE B N 1
ATOM 5780 C CA . ILE B 1 56 ? -37.312 10.328 -45.031 1 13.77 56 ILE B CA 1
ATOM 5781 C C . ILE B 1 56 ? -36.062 10.562 -45.875 1 13.77 56 ILE B C 1
ATOM 5783 O O . ILE B 1 56 ? -35.375 9.609 -46.281 1 13.77 56 ILE B O 1
ATOM 5787 N N . THR B 1 57 ? -35.75 11.852 -46.25 1 13.29 57 THR B N 1
ATOM 5788 C CA . THR B 1 57 ? -35.594 11.719 -47.688 1 13.29 57 THR B CA 1
ATOM 5789 C C . THR B 1 57 ? -34.562 10.656 -48.031 1 13.29 57 THR B C 1
ATOM 5791 O O . THR B 1 57 ? -33.688 10.352 -47.188 1 13.29 57 THR B O 1
ATOM 5794 N N . THR B 1 58 ? -34.562 10.484 -49.469 1 13.25 58 THR B N 1
ATOM 5795 C CA . THR B 1 58 ? -34.5 9.508 -50.562 1 13.25 58 THR B CA 1
ATOM 5796 C C . THR B 1 58 ? -33.031 9.078 -50.812 1 13.25 58 THR B C 1
ATOM 5798 O O . THR B 1 58 ? -32.75 7.887 -50.844 1 13.25 58 THR B O 1
ATOM 5801 N N . GLU B 1 59 ? -32.406 9.844 -51.812 1 13.77 59 GLU B N 1
ATOM 5802 C CA . GLU B 1 59 ? -32.219 9.281 -53.156 1 13.77 59 GLU B CA 1
ATOM 5803 C C . GLU B 1 59 ? -30.984 8.383 -53.219 1 13.77 59 GLU B C 1
ATOM 5805 O O . GLU B 1 59 ? -30.172 8.383 -52.281 1 13.77 59 GLU B O 1
ATOM 5810 N N . GLN B 1 60 ? -30.344 8.547 -54.469 1 13.76 60 GLN B N 1
ATOM 5811 C CA . GLN B 1 60 ? -30.109 7.762 -55.688 1 13.76 60 GLN B CA 1
ATOM 5812 C C . GLN B 1 60 ? -28.766 7.039 -55.594 1 13.76 60 GLN B C 1
ATOM 5814 O O . GLN B 1 60 ? -27.891 7.426 -54.844 1 13.76 60 GLN B O 1
ATOM 5819 N N . ILE B 1 61 ? -28.531 6.418 -56.812 1 13.41 61 ILE B N 1
ATOM 5820 C CA . ILE B 1 61 ? -28.141 5.164 -57.469 1 13.41 61 ILE B CA 1
ATOM 5821 C C . ILE B 1 61 ? -26.625 5.129 -57.656 1 13.41 61 ILE B C 1
ATOM 5823 O O . ILE B 1 61 ? -25.969 4.145 -57.281 1 13.41 61 ILE B O 1
ATOM 5827 N N . SER B 1 62 ? -26.047 6.059 -58.5 1 13.2 62 SER B N 1
ATOM 5828 C CA . SER B 1 62 ? -25.656 5.477 -59.781 1 13.2 62 SER B CA 1
ATOM 5829 C C . SER B 1 62 ? -24.359 4.691 -59.688 1 13.2 62 SER B C 1
ATOM 5831 O O . SER B 1 62 ? -23.766 4.617 -58.594 1 13.2 62 SER B O 1
ATOM 5833 N N . SER B 1 63 ? -23.5 4.984 -60.781 1 13.87 63 SER B N 1
ATOM 5834 C CA . SER B 1 63 ? -23.031 4.262 -61.969 1 13.87 63 SER B CA 1
ATOM 5835 C C . SER B 1 63 ? -21.703 3.586 -61.688 1 13.87 63 SER B C 1
ATOM 5837 O O . SER B 1 63 ? -21 3.939 -60.75 1 13.87 63 SER B O 1
ATOM 5839 N N . ALA B 1 64 ? -21.078 3.277 -62.969 1 14.27 64 ALA B N 1
ATOM 5840 C CA . ALA B 1 64 ? -20.578 2.119 -63.719 1 14.27 64 ALA B CA 1
ATOM 5841 C C . ALA B 1 64 ? -19.109 1.868 -63.375 1 14.27 64 ALA B C 1
ATOM 5843 O O . ALA B 1 64 ? -18.453 2.697 -62.75 1 14.27 64 ALA B O 1
ATOM 5844 N N . PRO B 1 65 ? -18.438 1.589 -64.562 1 14.27 65 PRO B N 1
ATOM 5845 C CA . PRO B 1 65 ? -17.766 0.359 -65 1 14.27 65 PRO B CA 1
ATOM 5846 C C . PRO B 1 65 ? -16.25 0.418 -64.75 1 14.27 65 PRO B C 1
ATOM 5848 O O . PRO B 1 65 ? -15.641 -0.587 -64.375 1 14.27 65 PRO B O 1
ATOM 5851 N N . GLU B 1 66 ? -15.555 1.553 -65 1 14.62 66 GLU B N 1
ATOM 5852 C CA . GLU B 1 66 ? -14.711 1.425 -66.188 1 14.62 66 GLU B CA 1
ATOM 5853 C C . GLU B 1 66 ? -13.492 0.55 -65.875 1 14.62 66 GLU B C 1
ATOM 5855 O O . GLU B 1 66 ? -13.039 0.458 -64.75 1 14.62 66 GLU B O 1
ATOM 5860 N N . PRO B 1 67 ? -12.82 0.273 -67.125 1 14.51 67 PRO B N 1
ATOM 5861 C CA . PRO B 1 67 ? -12.117 -0.84 -67.812 1 14.51 67 PRO B CA 1
ATOM 5862 C C . PRO B 1 67 ? -10.719 -1.064 -67.188 1 14.51 67 PRO B C 1
ATOM 5864 O O . PRO B 1 67 ? -10.234 -0.256 -66.438 1 14.51 67 PRO B O 1
ATOM 5867 N N . ALA B 1 68 ? -9.859 -1.29 -68.312 1 14.21 68 ALA B N 1
ATOM 5868 C CA . ALA B 1 68 ? -9.008 -2.373 -68.75 1 14.21 68 ALA B CA 1
ATOM 5869 C C . ALA B 1 68 ? -7.559 -2.154 -68.375 1 14.21 68 ALA B C 1
ATOM 5871 O O . ALA B 1 68 ? -6.852 -3.109 -68 1 14.21 68 ALA B O 1
ATOM 5872 N N . GLU B 1 69 ? -6.992 -0.916 -68.438 1 14.52 69 GLU B N 1
ATOM 5873 C CA . GLU B 1 69 ? -5.875 -0.94 -69.375 1 14.52 69 GLU B CA 1
ATOM 5874 C C . GLU B 1 69 ? -4.676 -1.679 -68.812 1 14.52 69 GLU B C 1
ATOM 5876 O O . GLU B 1 69 ? -4.426 -1.605 -67.562 1 14.52 69 GLU B O 1
ATOM 5881 N N . TYR B 1 70 ? -3.924 -2.352 -69.812 1 14.31 70 TYR B N 1
ATOM 5882 C CA . TYR B 1 70 ? -3.004 -3.451 -70.062 1 14.31 70 TYR B CA 1
ATOM 5883 C C . TYR B 1 70 ? -1.609 -3.139 -69.562 1 14.31 70 TYR B C 1
ATOM 5885 O O . TYR B 1 70 ? -0.845 -4.047 -69.188 1 14.31 70 TYR B O 1
ATOM 5893 N N . SER B 1 71 ? -1.187 -1.887 -69.562 1 14.3 71 SER B N 1
ATOM 5894 C CA . SER B 1 71 ? 0.073 -1.794 -70.312 1 14.3 71 SER B CA 1
ATOM 5895 C C . SER B 1 71 ? 1.179 -2.574 -69.562 1 14.3 71 SER B C 1
ATOM 5897 O O . SER B 1 71 ? 1.17 -2.705 -68.375 1 14.3 71 SER B O 1
ATOM 5899 N N . ALA B 1 72 ? 2.287 -2.822 -70.438 1 14.92 72 ALA B N 1
ATOM 5900 C CA . ALA B 1 72 ? 3.303 -3.775 -70.875 1 14.92 72 ALA B CA 1
ATOM 5901 C C . ALA B 1 72 ? 4.438 -3.881 -69.875 1 14.92 72 ALA B C 1
ATOM 5903 O O . ALA B 1 72 ? 4.211 -3.76 -68.688 1 14.92 72 ALA B O 1
ATOM 5904 N N . LEU B 1 73 ? 5.719 -3.67 -70.5 1 14.92 73 LEU B N 1
ATOM 5905 C CA . LEU B 1 73 ? 6.82 -4.57 -70.812 1 14.92 73 LEU B CA 1
ATOM 5906 C C . LEU B 1 73 ? 7.852 -4.582 -69.688 1 14.92 73 LEU B C 1
ATOM 5908 O O . LEU B 1 73 ? 7.82 -3.723 -68.812 1 14.92 73 LEU B O 1
ATOM 5912 N N . VAL B 1 74 ? 9.219 -4.457 -70.125 1 15.12 74 VAL B N 1
ATOM 5913 C CA . VAL B 1 74 ? 10.344 -5.383 -70.25 1 15.12 74 VAL B CA 1
ATOM 5914 C C . VAL B 1 74 ? 11.359 -5.086 -69.125 1 15.12 74 VAL B C 1
ATOM 5916 O O . VAL B 1 74 ? 11.906 -6.004 -68.562 1 15.12 74 VAL B O 1
ATOM 5919 N N . SER B 1 75 ? 11.836 -3.789 -68.938 1 15.85 75 SER B N 1
ATOM 5920 C CA . SER B 1 75 ? 13.258 -3.516 -69.125 1 15.85 75 SER B CA 1
ATOM 5921 C C . SER B 1 75 ? 14.039 -3.986 -67.875 1 15.85 75 SER B C 1
ATOM 5923 O O . SER B 1 75 ? 13.688 -3.643 -66.75 1 15.85 75 SER B O 1
ATOM 5925 N N . GLY B 1 76 ? 14.922 -5.035 -68.062 1 15.66 76 GLY B N 1
ATOM 5926 C CA . GLY B 1 76 ? 15.641 -6.074 -67.312 1 15.66 76 GLY B CA 1
ATOM 5927 C C . GLY B 1 76 ? 16.562 -5.523 -66.25 1 15.66 76 GLY B C 1
ATOM 5928 O O . GLY B 1 76 ? 16.469 -5.891 -65.062 1 15.66 76 GLY B O 1
ATOM 5929 N N . SER B 1 77 ? 17.969 -5.418 -66.688 1 16.45 77 SER B N 1
ATOM 5930 C CA . SER B 1 77 ? 19.125 -6.219 -66.312 1 16.45 77 SER B CA 1
ATOM 5931 C C . SER B 1 77 ? 19.859 -5.629 -65.125 1 16.45 77 SER B C 1
ATOM 5933 O O . SER B 1 77 ? 20.312 -6.363 -64.25 1 16.45 77 SER B O 1
ATOM 5935 N N . SER B 1 78 ? 20.5 -4.418 -65.438 1 16.7 78 SER B N 1
ATOM 5936 C CA . SER B 1 78 ? 21.938 -4.258 -65.312 1 16.7 78 SER B CA 1
ATOM 5937 C C . SER B 1 78 ? 22.359 -4.098 -63.875 1 16.7 78 SER B C 1
ATOM 5939 O O . SER B 1 78 ? 23.469 -4.488 -63.5 1 16.7 78 SER B O 1
ATOM 5941 N N . GLY B 1 79 ? 21.797 -3.121 -63.219 1 16.47 79 GLY B N 1
ATOM 5942 C CA . GLY B 1 79 ? 22.656 -2.244 -62.438 1 16.47 79 GLY B CA 1
ATOM 5943 C C . GLY B 1 79 ? 23.141 -2.881 -61.156 1 16.47 79 GLY B C 1
ATOM 5944 O O . GLY B 1 79 ? 22.719 -2.498 -60.062 1 16.47 79 GLY B O 1
ATOM 5945 N N . LEU B 1 80 ? 23.391 -4.184 -61.125 1 18.42 80 LEU B N 1
ATOM 5946 C CA . LEU B 1 80 ? 23.562 -4.945 -59.875 1 18.42 80 LEU B CA 1
ATOM 5947 C C . LEU B 1 80 ? 24.781 -4.445 -59.094 1 18.42 80 LEU B C 1
ATOM 5949 O O . LEU B 1 80 ? 25.047 -4.918 -58 1 18.42 80 LEU B O 1
ATOM 5953 N N . LEU B 1 81 ? 25.859 -3.99 -59.875 1 18.59 81 LEU B N 1
ATOM 5954 C CA . LEU B 1 81 ? 27.234 -4.305 -59.531 1 18.59 81 LEU B CA 1
ATOM 5955 C C . LEU B 1 81 ? 27.656 -3.572 -58.25 1 18.59 81 LEU B C 1
ATOM 5957 O O . LEU B 1 81 ? 28.531 -4.035 -57.5 1 18.59 81 LEU B O 1
ATOM 5961 N N . GLY B 1 82 ? 27.469 -2.205 -58.344 1 18.28 82 GLY B N 1
ATOM 5962 C CA . GLY B 1 82 ? 28.531 -1.379 -57.781 1 18.28 82 GLY B CA 1
ATOM 5963 C C . GLY B 1 82 ? 28.703 -1.557 -56.281 1 18.28 82 GLY B C 1
ATOM 5964 O O . GLY B 1 82 ? 29.812 -1.456 -55.75 1 18.28 82 GLY B O 1
ATOM 5965 N N . ASN B 1 83 ? 27.609 -1.327 -55.531 1 18.02 83 ASN B N 1
ATOM 5966 C CA . ASN B 1 83 ? 27.734 -0.66 -54.25 1 18.02 83 ASN B CA 1
ATOM 5967 C C . ASN B 1 83 ? 28.25 -1.608 -53.156 1 18.02 83 ASN B C 1
ATOM 5969 O O . ASN B 1 83 ? 27.75 -1.607 -52.031 1 18.02 83 ASN B O 1
ATOM 5973 N N . ALA B 1 84 ? 28.859 -2.691 -53.469 1 19.58 84 ALA B N 1
ATOM 5974 C CA . ALA B 1 84 ? 29.297 -3.732 -52.531 1 19.58 84 ALA B CA 1
ATOM 5975 C C . ALA B 1 84 ? 30.359 -3.207 -51.594 1 19.58 84 ALA B C 1
ATOM 5977 O O . ALA B 1 84 ? 30.703 -3.865 -50.594 1 19.58 84 ALA B O 1
ATOM 5978 N N . GLN B 1 85 ? 31.297 -2.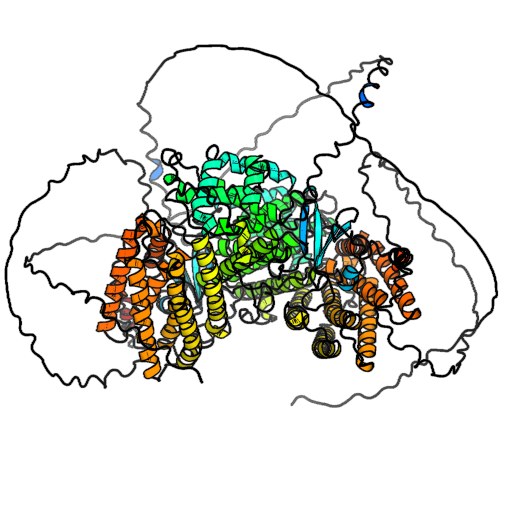383 -52.156 1 20.72 85 GLN B N 1
ATOM 5979 C CA . GLN B 1 85 ? 32.625 -2.25 -51.562 1 20.72 85 GLN B CA 1
ATOM 5980 C C . GLN B 1 85 ? 32.562 -1.694 -50.156 1 20.72 85 GLN B C 1
ATOM 5982 O O . GLN B 1 85 ? 33.5 -1.878 -49.375 1 20.72 85 GLN B O 1
ATOM 5987 N N . GLU B 1 86 ? 31.766 -0.634 -49.938 1 21.69 86 GLU B N 1
ATOM 5988 C CA . GLU B 1 86 ? 31.938 0.249 -48.781 1 21.69 86 GLU B CA 1
ATOM 5989 C C . GLU B 1 86 ? 31.688 -0.49 -47.469 1 21.69 86 GLU B C 1
ATOM 5991 O O . GLU B 1 86 ? 31.75 0.104 -46.375 1 21.69 86 GLU B O 1
ATOM 5996 N N . LEU B 1 87 ? 31.156 -1.688 -47.406 1 23.03 87 LEU B N 1
ATOM 5997 C CA . LEU B 1 87 ? 30.734 -2.391 -46.219 1 23.03 87 LEU B CA 1
ATOM 5998 C C . LEU B 1 87 ? 31.938 -2.844 -45.406 1 23.03 87 LEU B C 1
ATOM 6000 O O . LEU B 1 87 ? 31.797 -3.482 -44.344 1 23.03 87 LEU B O 1
ATOM 6004 N N . LEU B 1 88 ? 33.125 -3.066 -46.062 1 24.17 88 LEU B N 1
ATOM 6005 C CA . LEU B 1 88 ? 34.219 -3.781 -45.406 1 24.17 88 LEU B CA 1
ATOM 6006 C C . LEU B 1 88 ? 34.812 -2.965 -44.25 1 24.17 88 LEU B C 1
ATOM 6008 O O . LEU B 1 88 ? 35.594 -3.473 -43.469 1 24.17 88 LEU B O 1
ATOM 6012 N N . GLU B 1 89 ? 35.094 -1.666 -44.5 1 23.59 89 GLU B N 1
ATOM 6013 C CA . GLU B 1 89 ? 36.188 -1.064 -43.719 1 23.59 89 GLU B CA 1
ATOM 6014 C C . GLU B 1 89 ? 35.875 -1.143 -42.219 1 23.59 89 GLU B C 1
ATOM 6016 O O . GLU B 1 89 ? 36.781 -1.434 -41.438 1 23.59 89 GLU B O 1
ATOM 6021 N N . GLY B 1 90 ? 35 -0.246 -41.75 1 23.3 90 GLY B N 1
ATOM 6022 C CA . GLY B 1 90 ? 35.125 0.538 -40.531 1 23.3 90 GLY B CA 1
ATOM 6023 C C . GLY B 1 90 ? 34.875 -0.272 -39.25 1 23.3 90 GLY B C 1
ATOM 6024 O O . GLY B 1 90 ? 33.906 -0 -38.531 1 23.3 90 GLY B O 1
ATOM 6025 N N . THR B 1 91 ? 35.062 -1.482 -39.312 1 26.92 91 THR B N 1
ATOM 6026 C CA . THR B 1 91 ? 34.781 -2.283 -38.125 1 26.92 91 THR B CA 1
ATOM 6027 C C . THR B 1 91 ? 35.688 -1.897 -36.969 1 26.92 91 THR B C 1
ATOM 6029 O O . THR B 1 91 ? 36.75 -2.469 -36.781 1 26.92 91 THR B O 1
ATOM 6032 N N . ARG B 1 92 ? 36.062 -0.605 -36.812 1 26.94 92 ARG B N 1
ATOM 6033 C CA . ARG B 1 92 ? 37 -0.303 -35.719 1 26.94 92 ARG B CA 1
ATOM 6034 C C . ARG B 1 92 ? 36.594 -1.028 -34.438 1 26.94 92 ARG B C 1
ATOM 6036 O O . ARG B 1 92 ? 35.406 -1.12 -34.094 1 26.94 92 ARG B O 1
ATOM 6043 N N . ALA B 1 93 ? 37.531 -1.782 -33.938 1 31.33 93 ALA B N 1
ATOM 6044 C CA . ALA B 1 93 ? 37.469 -2.436 -32.625 1 31.33 93 ALA B CA 1
ATOM 6045 C C . ALA B 1 93 ? 36.906 -1.489 -31.562 1 31.33 93 ALA B C 1
ATOM 6047 O O . ALA B 1 93 ? 37.281 -0.314 -31.516 1 31.33 93 ALA B O 1
ATOM 6048 N N . PRO B 1 94 ? 35.719 -1.671 -31.172 1 29.03 94 PRO B N 1
ATOM 6049 C CA . PRO B 1 94 ? 35.312 -0.625 -30.234 1 29.03 94 PRO B CA 1
ATOM 6050 C C . PRO B 1 94 ? 36.438 -0.202 -29.297 1 29.03 94 PRO B C 1
ATOM 6052 O O . PRO B 1 94 ? 37.344 -0.992 -29.016 1 29.03 94 PRO B O 1
ATOM 6055 N N . ASP B 1 95 ? 37 0.964 -29.406 1 30.11 95 ASP B N 1
ATOM 6056 C CA . ASP B 1 95 ? 38.031 1.559 -28.578 1 30.11 95 ASP B CA 1
ATOM 6057 C C . ASP B 1 95 ? 38 1.012 -27.156 1 30.11 95 ASP B C 1
ATOM 6059 O O . ASP B 1 95 ? 36.906 0.951 -26.547 1 30.11 95 ASP B O 1
ATOM 6063 N N . PRO B 1 96 ? 38.969 0.177 -26.734 1 30.66 96 PRO B N 1
ATOM 6064 C CA . PRO B 1 96 ? 39.125 -0.319 -25.375 1 30.66 96 PRO B CA 1
ATOM 6065 C C . PRO B 1 96 ? 38.906 0.764 -24.312 1 30.66 96 PRO B C 1
ATOM 6067 O O . PRO B 1 96 ? 39.094 0.515 -23.125 1 30.66 96 PRO B O 1
ATOM 6070 N N . ALA B 1 97 ? 39.281 2.047 -24.641 1 32.56 97 ALA B N 1
ATOM 6071 C CA . ALA B 1 97 ? 39.469 3.062 -23.609 1 32.56 97 ALA B CA 1
ATOM 6072 C C . ALA B 1 97 ? 38.25 3.146 -22.703 1 32.56 97 ALA B C 1
ATOM 6074 O O . ALA B 1 97 ? 38.375 3.404 -21.5 1 32.56 97 ALA B O 1
ATOM 6075 N N . SER B 1 98 ? 37.125 3.678 -23.234 1 34.69 98 SER B N 1
ATOM 6076 C CA . SER B 1 98 ? 36.281 4.219 -22.156 1 34.69 98 SER B CA 1
ATOM 6077 C C . SER B 1 98 ? 35.625 3.105 -21.344 1 34.69 98 SER B C 1
ATOM 6079 O O . SER B 1 98 ? 34.531 2.637 -21.656 1 34.69 98 SER B O 1
ATOM 6081 N N . SER B 1 99 ? 36.25 2.158 -21.031 1 36.59 99 SER B N 1
ATOM 6082 C CA . SER B 1 99 ? 35.844 1.14 -20.062 1 36.59 99 SER B CA 1
ATOM 6083 C C . SER B 1 99 ? 35.156 1.765 -18.859 1 36.59 99 SER B C 1
ATOM 6085 O O . SER B 1 99 ? 35.812 2.219 -17.922 1 36.59 99 SER B O 1
ATOM 6087 N N . GLU B 1 100 ? 34.219 2.553 -19.047 1 42.25 100 GLU B N 1
ATOM 6088 C CA . GLU B 1 100 ? 33.469 2.98 -17.844 1 42.25 100 GLU B CA 1
ATOM 6089 C C . GLU B 1 100 ? 33.344 1.834 -16.859 1 42.25 100 GLU B C 1
ATOM 6091 O O . GLU B 1 100 ? 33.094 0.692 -17.25 1 42.25 100 GLU B O 1
ATOM 6096 N N . PRO B 1 101 ? 34.125 1.888 -15.836 1 48.59 101 PRO B N 1
ATOM 6097 C CA . PRO B 1 101 ? 33.938 0.844 -14.82 1 48.59 101 PRO B CA 1
ATOM 6098 C C . PRO B 1 101 ? 32.5 0.354 -14.727 1 48.59 101 PRO B C 1
ATOM 6100 O O . PRO B 1 101 ? 31.578 1.112 -15.008 1 48.59 101 PRO B O 1
ATOM 6103 N N . PRO B 1 102 ? 32.312 -1.001 -14.953 1 53.97 102 PRO B N 1
ATOM 6104 C CA . PRO B 1 102 ? 30.969 -1.591 -14.906 1 53.97 102 PRO B CA 1
ATOM 6105 C C . PRO B 1 102 ? 30.109 -0.996 -13.789 1 53.97 102 PRO B C 1
ATOM 6107 O O . PRO B 1 102 ? 30.594 -0.767 -12.68 1 53.97 102 PRO B O 1
ATOM 6110 N N . ASP B 1 103 ? 29.062 -0.289 -14.164 1 64.31 103 ASP B N 1
ATOM 6111 C CA . ASP B 1 103 ? 28.094 0.255 -13.219 1 64.31 103 ASP B CA 1
ATOM 6112 C C . ASP B 1 103 ? 27.641 -0.808 -12.227 1 64.31 103 ASP B C 1
ATOM 6114 O O . ASP B 1 103 ? 26.906 -1.731 -12.578 1 64.31 103 ASP B O 1
ATOM 6118 N N . THR B 1 104 ? 28.281 -0.944 -11.117 1 77.38 104 THR B N 1
ATOM 6119 C CA . THR B 1 104 ? 28.047 -1.928 -10.062 1 77.38 104 THR B CA 1
ATOM 6120 C C . THR B 1 104 ? 26.844 -1.534 -9.211 1 77.38 104 THR B C 1
ATOM 6122 O O . THR B 1 104 ? 26.516 -2.217 -8.242 1 77.38 104 THR B O 1
ATOM 6125 N N . SER B 1 105 ? 26.109 -0.487 -9.703 1 85.81 105 SER B N 1
ATOM 6126 C CA . SER B 1 105 ? 24.938 -0.061 -8.93 1 85.81 105 SER B CA 1
ATOM 6127 C C . SER B 1 105 ? 23.75 -0.987 -9.164 1 85.81 105 SER B C 1
ATOM 6129 O O . SER B 1 105 ? 23.625 -1.58 -10.234 1 85.81 105 SER B O 1
ATOM 6131 N N . LEU B 1 106 ? 23 -1.214 -8.172 1 85.75 106 LEU B N 1
ATOM 6132 C CA . LEU B 1 106 ? 21.797 -2.047 -8.234 1 85.75 106 LEU B CA 1
ATOM 6133 C C . LEU B 1 106 ? 20.562 -1.203 -8.531 1 85.75 106 LEU B C 1
ATOM 6135 O O . LEU B 1 106 ? 19.766 -1.553 -9.398 1 85.75 106 LEU B O 1
ATOM 6139 N N . GLY B 1 107 ? 20.547 -0.061 -7.93 1 83.19 107 GLY B N 1
ATOM 6140 C CA . GLY B 1 107 ? 19.297 0.69 -7.941 1 83.19 107 GLY B CA 1
ATOM 6141 C C . GLY B 1 107 ? 19.344 1.899 -8.859 1 83.19 107 GLY B C 1
ATOM 6142 O O . GLY B 1 107 ? 18.312 2.516 -9.125 1 83.19 107 GLY B O 1
ATOM 6143 N N . LEU B 1 108 ? 20.469 2.27 -9.352 1 82.12 108 LEU B N 1
ATOM 6144 C CA . LEU B 1 108 ? 20.547 3.471 -10.172 1 82.12 108 LEU B CA 1
ATOM 6145 C C . LEU B 1 108 ? 21.281 3.189 -11.484 1 82.12 108 LEU B C 1
ATOM 6147 O O . LEU B 1 108 ? 21.844 4.098 -12.094 1 82.12 108 LEU B O 1
ATOM 6151 N N . CYS B 1 109 ? 21.188 1.964 -11.867 1 86.25 109 CYS B N 1
ATOM 6152 C CA . CYS B 1 109 ? 21.75 1.614 -13.172 1 86.25 109 CYS B CA 1
ATOM 6153 C C . CYS B 1 109 ? 20.969 2.287 -14.289 1 86.25 109 CYS B C 1
ATOM 6155 O O . CYS B 1 109 ? 19.75 2.404 -14.219 1 86.25 109 CYS B O 1
ATOM 6157 N N . ARG B 1 110 ? 21.625 2.645 -15.258 1 83.12 110 ARG B N 1
ATOM 6158 C CA . ARG B 1 110 ? 21.031 3.475 -16.297 1 83.12 110 ARG B CA 1
ATOM 6159 C C . ARG B 1 110 ? 20.125 2.648 -17.219 1 83.12 110 ARG B C 1
ATOM 6161 O O . ARG B 1 110 ? 19.109 3.139 -17.688 1 83.12 110 ARG B O 1
ATOM 6168 N N . SER B 1 111 ? 20.484 1.445 -17.406 1 90.62 111 SER B N 1
ATOM 6169 C CA . SER B 1 111 ? 19.797 0.732 -18.469 1 90.62 111 SER B CA 1
ATOM 6170 C C . SER B 1 111 ? 19.156 -0.55 -17.953 1 90.62 111 SER B C 1
ATOM 6172 O O . SER B 1 111 ? 18.531 -1.295 -18.719 1 90.62 111 SER B O 1
ATOM 6174 N N . ARG B 1 112 ? 19.297 -0.808 -16.703 1 94.31 112 ARG B N 1
ATOM 6175 C CA . ARG B 1 112 ? 18.75 -2.037 -16.125 1 94.31 112 ARG B CA 1
ATOM 6176 C C . ARG B 1 112 ? 18.062 -1.764 -14.797 1 94.31 112 ARG B C 1
ATOM 6178 O O . ARG B 1 112 ? 18.344 -0.762 -14.141 1 94.31 112 ARG B O 1
ATOM 6185 N N . PHE B 1 113 ? 17.172 -2.557 -14.461 1 94.94 113 PHE B N 1
ATOM 6186 C CA . PHE B 1 113 ? 16.516 -2.479 -13.156 1 94.94 113 PHE B CA 1
ATOM 6187 C C . PHE B 1 113 ? 16.547 -3.832 -12.461 1 94.94 113 PHE B C 1
ATOM 6189 O O . PHE B 1 113 ? 16.719 -4.867 -13.102 1 94.94 113 PHE B O 1
ATOM 6196 N N . ALA B 1 114 ? 16.5 -3.818 -11.195 1 96.06 114 ALA B N 1
ATOM 6197 C CA . ALA B 1 114 ? 16.625 -5.016 -10.375 1 96.06 114 ALA B CA 1
ATOM 6198 C C . ALA B 1 114 ? 15.445 -5.16 -9.422 1 96.06 114 ALA B C 1
ATOM 6200 O O . ALA B 1 114 ? 15.008 -4.184 -8.812 1 96.06 114 ALA B O 1
ATOM 6201 N N . GLU B 1 115 ? 14.859 -6.348 -9.328 1 95.94 115 GLU B N 1
ATOM 6202 C CA . GLU B 1 115 ? 13.742 -6.668 -8.438 1 95.94 115 GLU B CA 1
ATOM 6203 C C . GLU B 1 115 ? 14.102 -7.812 -7.496 1 95.94 115 GLU B C 1
ATOM 6205 O O . GLU B 1 115 ? 14.711 -8.805 -7.914 1 95.94 115 GLU B O 1
ATOM 6210 N N . LEU B 1 116 ? 13.664 -7.723 -6.297 1 96.31 116 LEU B N 1
ATOM 6211 C CA . LEU B 1 116 ? 14.023 -8.656 -5.238 1 96.31 116 LEU B CA 1
ATOM 6212 C C . LEU B 1 116 ? 13.305 -9.992 -5.422 1 96.31 116 LEU B C 1
ATOM 6214 O O . LEU B 1 116 ? 12.117 -10.023 -5.727 1 96.31 116 LEU B O 1
ATOM 6218 N N . TYR B 1 117 ? 14.062 -11.109 -5.324 1 94.31 117 TYR B N 1
ATOM 6219 C CA . TYR B 1 117 ? 13.43 -12.414 -5.152 1 94.31 117 TYR B CA 1
ATOM 6220 C C . TYR B 1 117 ? 13.07 -12.656 -3.689 1 94.31 117 TYR B C 1
ATOM 6222 O O . TYR B 1 117 ? 13.953 -12.781 -2.84 1 94.31 117 TYR B O 1
ATOM 6230 N N . GLY B 1 118 ? 11.852 -12.719 -3.398 1 93.06 118 GLY B N 1
ATOM 6231 C CA . GLY B 1 118 ? 11.406 -12.922 -2.029 1 93.06 118 GLY B CA 1
ATOM 6232 C C . GLY B 1 118 ? 11.453 -14.375 -1.595 1 93.06 118 GLY B C 1
ATOM 6233 O O . GLY B 1 118 ? 11.539 -15.273 -2.432 1 93.06 118 GLY B O 1
ATOM 6234 N N . LEU B 1 119 ? 11.312 -14.602 -0.345 1 91.56 119 LEU B N 1
ATOM 6235 C CA . LEU B 1 119 ? 11.508 -15.914 0.254 1 91.56 119 LEU B CA 1
ATOM 6236 C C . LEU B 1 119 ? 10.391 -16.875 -0.159 1 91.56 119 LEU B C 1
ATOM 6238 O O . LEU B 1 119 ? 10.609 -18.078 -0.253 1 91.56 119 LEU B O 1
ATOM 6242 N N . THR B 1 120 ? 9.234 -16.344 -0.329 1 94.88 120 THR B N 1
ATOM 6243 C CA . THR B 1 120 ? 8.109 -17.234 -0.623 1 94.88 120 THR B CA 1
ATOM 6244 C C . THR B 1 120 ? 7.914 -17.375 -2.129 1 94.88 120 THR B C 1
ATOM 6246 O O . THR B 1 120 ? 7.047 -18.125 -2.58 1 94.88 120 THR B O 1
ATOM 6249 N N . SER B 1 121 ? 8.688 -16.672 -2.914 1 93.19 121 SER B N 1
ATOM 6250 C CA . SER B 1 121 ? 8.57 -16.812 -4.359 1 93.19 121 SER B CA 1
ATOM 6251 C C . SER B 1 121 ? 8.898 -18.234 -4.801 1 93.19 121 SER B C 1
ATOM 6253 O O . SER B 1 121 ? 9.344 -19.062 -3.992 1 93.19 121 SER B O 1
ATOM 6255 N N . ASP B 1 122 ? 8.672 -18.531 -6.043 1 91.88 122 ASP B N 1
ATOM 6256 C CA . ASP B 1 122 ? 8.922 -19.891 -6.539 1 91.88 122 ASP B CA 1
ATOM 6257 C C . ASP B 1 122 ? 10.414 -20.109 -6.777 1 91.88 122 ASP B C 1
ATOM 6259 O O . ASP B 1 122 ? 10.828 -21.219 -7.121 1 91.88 122 ASP B O 1
ATOM 6263 N N . MET B 1 123 ? 11.164 -19.031 -6.559 1 90.31 123 MET B N 1
ATOM 6264 C CA . MET B 1 123 ? 12.617 -19.172 -6.609 1 90.31 123 MET B CA 1
ATOM 6265 C C . MET B 1 123 ? 13.164 -19.672 -5.273 1 90.31 123 MET B C 1
ATOM 6267 O O . MET B 1 123 ? 13.383 -18.875 -4.355 1 90.31 123 MET B O 1
ATOM 6271 N N . GLU B 1 124 ? 13.492 -20.859 -5.266 1 89.25 124 GLU B N 1
ATOM 6272 C CA . GLU B 1 124 ? 13.953 -21.469 -4.02 1 89.25 124 GLU B CA 1
ATOM 6273 C C . GLU B 1 124 ? 15.336 -20.938 -3.633 1 89.25 124 GLU B C 1
ATOM 6275 O O . GLU B 1 124 ? 16.297 -21.094 -4.387 1 89.25 124 GLU B O 1
ATOM 6280 N N . PRO B 1 125 ? 15.469 -20.469 -2.451 1 86.88 125 PRO B N 1
ATOM 6281 C CA . PRO B 1 125 ? 16.719 -19.828 -2.027 1 86.88 125 PRO B CA 1
ATOM 6282 C C . PRO B 1 125 ? 17.906 -20.797 -2.076 1 86.88 125 PRO B C 1
ATOM 6284 O O . PRO B 1 125 ? 19.031 -20.375 -2.389 1 86.88 125 PRO B O 1
ATOM 6287 N N . ILE B 1 126 ? 17.734 -21.969 -1.761 1 84 126 ILE B N 1
ATOM 6288 C CA . ILE B 1 126 ? 18.844 -22.922 -1.727 1 84 126 ILE B CA 1
ATOM 6289 C C . ILE B 1 126 ? 19.422 -23.109 -3.131 1 84 126 ILE B C 1
ATOM 6291 O O . ILE B 1 126 ? 20.625 -23.312 -3.293 1 84 126 ILE B O 1
ATOM 6295 N N . LEU B 1 127 ? 18.547 -23.062 -4.098 1 84 127 LEU B N 1
ATOM 6296 C CA . LEU B 1 127 ? 19 -23.172 -5.48 1 84 127 LEU B CA 1
ATOM 6297 C C . LEU B 1 127 ? 19.797 -21.938 -5.895 1 84 127 LEU B C 1
ATOM 6299 O O . LEU B 1 127 ? 20.719 -22.031 -6.715 1 84 127 LEU B O 1
ATOM 6303 N N . MET B 1 128 ? 19.438 -20.828 -5.312 1 86.94 128 MET B N 1
ATOM 6304 C CA . MET B 1 128 ? 20.094 -19.562 -5.66 1 86.94 128 MET B CA 1
ATOM 6305 C C . MET B 1 128 ? 21.516 -19.516 -5.105 1 86.94 128 MET B C 1
ATOM 6307 O O . MET B 1 128 ? 22.375 -18.812 -5.641 1 86.94 128 MET B O 1
ATOM 6311 N N . ARG B 1 129 ? 21.734 -20.25 -4.105 1 83 129 ARG B N 1
ATOM 6312 C CA . ARG B 1 129 ? 23.047 -20.281 -3.475 1 83 129 ARG B CA 1
ATOM 6313 C C . ARG B 1 129 ? 24.078 -20.922 -4.402 1 83 129 ARG B C 1
ATOM 6315 O O . ARG B 1 129 ? 25.266 -20.562 -4.359 1 83 129 ARG B O 1
ATOM 6322 N N . HIS B 1 130 ? 23.672 -21.766 -5.277 1 79.31 130 HIS B N 1
ATOM 6323 C CA . HIS B 1 130 ? 24.625 -22.578 -6.02 1 79.31 130 HIS B CA 1
ATOM 6324 C C . HIS B 1 130 ? 24.609 -22.234 -7.504 1 79.31 130 HIS B C 1
ATOM 6326 O O . HIS B 1 130 ? 25.094 -23.016 -8.336 1 79.31 130 HIS B O 1
ATOM 6332 N N . ARG B 1 131 ? 24.109 -21.125 -7.773 1 83.94 131 ARG B N 1
ATOM 6333 C CA . ARG B 1 131 ? 24.156 -20.688 -9.164 1 83.94 131 ARG B CA 1
ATOM 6334 C C . ARG B 1 131 ? 25.547 -20.234 -9.562 1 83.94 131 ARG B C 1
ATOM 6336 O O . ARG B 1 131 ? 26.328 -19.781 -8.711 1 83.94 131 ARG B O 1
ATOM 6343 N N . PRO B 1 132 ? 25.969 -20.422 -10.805 1 86.88 132 PRO B N 1
ATOM 6344 C CA . PRO B 1 132 ? 27.297 -20 -11.258 1 86.88 132 PRO B CA 1
ATOM 6345 C C . PRO B 1 132 ? 27.406 -18.484 -11.414 1 86.88 132 PRO B C 1
ATOM 6347 O O . PRO B 1 132 ? 27.406 -17.969 -12.539 1 86.88 132 PRO B O 1
ATOM 6350 N N . TYR B 1 133 ? 27.625 -17.875 -10.344 1 90.31 133 TYR B N 1
ATOM 6351 C CA . TYR B 1 133 ? 27.766 -16.422 -10.344 1 90.31 133 TYR B CA 1
ATOM 6352 C C . TYR B 1 133 ? 29.125 -16 -10.844 1 90.31 133 TYR B C 1
ATOM 6354 O O . TYR B 1 133 ? 30.141 -16.609 -10.508 1 90.31 133 TYR B O 1
ATOM 6362 N N . ASP B 1 134 ? 29.172 -14.945 -11.703 1 91.62 134 ASP B N 1
ATOM 6363 C CA . ASP B 1 134 ? 30.438 -14.32 -12.086 1 91.62 134 ASP B CA 1
ATOM 6364 C C . ASP B 1 134 ? 31.141 -13.734 -10.867 1 91.62 134 ASP B C 1
ATOM 6366 O O . ASP B 1 134 ? 30.547 -12.961 -10.109 1 91.62 134 ASP B O 1
ATOM 6370 N N . PRO B 1 135 ? 32.344 -14.07 -10.664 1 88.94 135 PRO B N 1
ATOM 6371 C CA . PRO B 1 135 ? 33.031 -13.656 -9.453 1 88.94 135 PRO B CA 1
ATOM 6372 C C . PRO B 1 135 ? 33.188 -12.148 -9.344 1 88.94 135 PRO B C 1
ATOM 6374 O O . PRO B 1 135 ? 33.312 -11.609 -8.242 1 88.94 135 PRO B O 1
ATOM 6377 N N . VAL B 1 136 ? 33.125 -11.5 -10.43 1 87 136 VAL B N 1
ATOM 6378 C CA . VAL B 1 136 ? 33.344 -10.062 -10.406 1 87 136 VAL B CA 1
ATOM 6379 C C . VAL B 1 136 ? 32 -9.328 -10.25 1 87 136 VAL B C 1
ATOM 6381 O O . VAL B 1 136 ? 31.875 -8.461 -9.391 1 87 136 VAL B O 1
ATOM 6384 N N . THR B 1 137 ? 31.078 -9.734 -10.961 1 87.69 137 THR B N 1
ATOM 6385 C CA . THR B 1 137 ? 29.828 -9.008 -10.992 1 87.69 137 THR B CA 1
ATOM 6386 C C 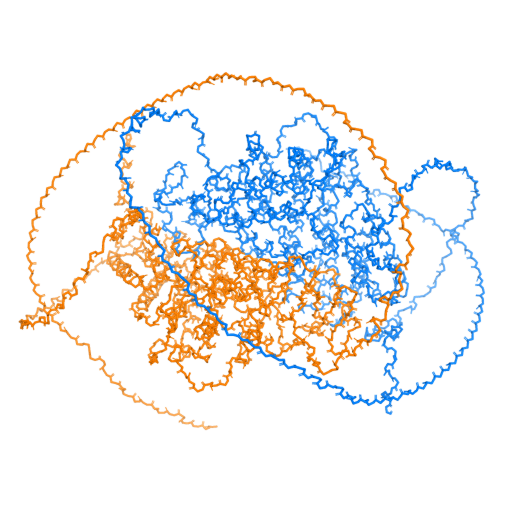. THR B 1 137 ? 28.797 -9.641 -10.055 1 87.69 137 THR B C 1
ATOM 6388 O O . THR B 1 137 ? 27.766 -9.039 -9.75 1 87.69 137 THR B O 1
ATOM 6391 N N . ASN B 1 138 ? 29.094 -10.875 -9.625 1 91.69 138 ASN B N 1
ATOM 6392 C CA . ASN B 1 138 ? 28.172 -11.664 -8.805 1 91.69 138 ASN B CA 1
ATOM 6393 C C . ASN B 1 138 ? 26.828 -11.883 -9.523 1 91.69 138 ASN B C 1
ATOM 6395 O O . ASN B 1 138 ? 25.781 -11.898 -8.883 1 91.69 138 ASN B O 1
ATOM 6399 N N . GLU B 1 139 ? 26.891 -11.969 -10.859 1 92.56 139 GLU B N 1
ATOM 6400 C CA . GLU B 1 139 ? 25.688 -12.156 -11.656 1 92.56 139 GLU B CA 1
ATOM 6401 C C . GLU B 1 139 ? 25.719 -13.492 -12.398 1 92.56 139 GLU B C 1
ATOM 6403 O O . GLU B 1 139 ? 26.766 -13.93 -12.859 1 92.56 139 GLU B O 1
ATOM 6408 N N . PHE B 1 140 ? 24.609 -14.094 -12.367 1 92.56 140 PHE B N 1
ATOM 6409 C CA . PHE B 1 140 ? 24.344 -15.234 -13.242 1 92.56 140 PHE B CA 1
ATOM 6410 C C . PHE B 1 140 ? 23.547 -14.812 -14.461 1 92.56 140 PHE B C 1
ATOM 6412 O O . PHE B 1 140 ? 22.344 -14.555 -14.359 1 92.56 140 PHE B O 1
ATOM 6419 N N . ARG B 1 141 ? 24.203 -14.75 -15.609 1 90.25 141 ARG B N 1
ATOM 6420 C CA . ARG B 1 141 ? 23.578 -14.211 -16.812 1 90.25 141 ARG B CA 1
ATOM 6421 C C . ARG B 1 141 ? 22.844 -15.297 -17.594 1 90.25 141 ARG B C 1
ATOM 6423 O O . ARG B 1 141 ? 23.391 -16.375 -17.828 1 90.25 141 ARG B O 1
ATOM 6430 N N . LEU B 1 142 ? 21.656 -15 -17.828 1 87.75 142 LEU B N 1
ATOM 6431 C CA . LEU B 1 142 ? 20.812 -15.844 -18.688 1 87.75 142 LEU B CA 1
ATOM 6432 C C . LEU B 1 142 ? 20.531 -15.156 -20.016 1 87.75 142 LEU B C 1
ATOM 6434 O O . LEU B 1 142 ? 21.109 -14.109 -20.312 1 87.75 142 LEU B O 1
ATOM 6438 N N . GLU B 1 143 ? 19.766 -15.656 -20.828 1 82.31 143 GLU B N 1
ATOM 6439 C CA . GLU B 1 143 ? 19.516 -15.148 -22.172 1 82.31 143 GLU B CA 1
ATOM 6440 C C . GLU B 1 143 ? 18.781 -13.812 -22.125 1 82.31 143 GLU B C 1
ATOM 6442 O O . GLU B 1 143 ? 19.094 -12.898 -22.891 1 82.31 143 GLU B O 1
ATOM 6447 N N . THR B 1 144 ? 17.859 -13.734 -21.25 1 85.62 144 THR B N 1
ATOM 6448 C CA . THR B 1 144 ? 16.984 -12.57 -21.281 1 85.62 144 THR B CA 1
ATOM 6449 C C . THR B 1 144 ? 17.141 -11.727 -20.031 1 85.62 144 THR B C 1
ATOM 6451 O O . THR B 1 144 ? 16.734 -10.562 -20 1 85.62 144 THR B O 1
ATOM 6454 N N . HIS B 1 145 ? 17.656 -12.289 -19.016 1 90.19 145 HIS B N 1
ATOM 6455 C CA . HIS B 1 145 ? 17.781 -11.625 -17.734 1 90.19 145 HIS B CA 1
ATOM 6456 C C . HIS B 1 145 ? 18.969 -12.188 -16.953 1 90.19 145 HIS B C 1
ATOM 6458 O O . HIS B 1 145 ? 19.688 -13.055 -17.438 1 90.19 145 HIS B O 1
ATOM 6464 N N . SER B 1 146 ? 19.234 -11.578 -15.914 1 92.5 146 SER B N 1
ATOM 6465 C CA . SER B 1 146 ? 20.297 -12.07 -15.039 1 92.5 146 SER B CA 1
ATOM 6466 C C . SER B 1 146 ? 19.859 -12.086 -13.578 1 92.5 146 SER B C 1
ATOM 6468 O O . SER B 1 146 ? 18.844 -11.477 -13.227 1 92.5 146 SER B O 1
ATOM 6470 N N . ILE B 1 147 ? 20.5 -12.906 -12.82 1 93.38 147 ILE B N 1
ATOM 6471 C CA . ILE B 1 147 ? 20.297 -12.969 -11.375 1 93.38 147 ILE B CA 1
ATOM 6472 C C . ILE B 1 147 ? 21.547 -12.43 -10.664 1 93.38 147 ILE B C 1
ATOM 6474 O O . ILE B 1 147 ? 22.656 -12.922 -10.875 1 93.38 147 ILE B O 1
ATOM 6478 N N . ARG B 1 148 ? 21.328 -11.445 -9.914 1 94.94 148 ARG B N 1
ATOM 6479 C CA . ARG B 1 148 ? 22.438 -10.828 -9.195 1 94.94 148 ARG B CA 1
ATOM 6480 C C . ARG B 1 148 ? 22.375 -11.148 -7.707 1 94.94 148 ARG B C 1
ATOM 6482 O O . ARG B 1 148 ? 21.328 -10.961 -7.074 1 94.94 148 ARG B O 1
ATOM 6489 N N . ARG B 1 149 ? 23.406 -11.68 -7.172 1 94.69 149 ARG B N 1
ATOM 6490 C CA . ARG B 1 149 ? 23.531 -11.93 -5.738 1 94.69 149 ARG B CA 1
ATOM 6491 C C . ARG B 1 149 ? 24.219 -10.766 -5.039 1 94.69 149 ARG B C 1
ATOM 6493 O O . ARG B 1 149 ? 25.344 -10.406 -5.383 1 94.69 149 ARG B O 1
ATOM 6500 N N . VAL B 1 150 ? 23.609 -10.219 -4.078 1 95.31 150 VAL B N 1
ATOM 6501 C CA . VAL B 1 150 ? 24.188 -9.055 -3.43 1 95.31 150 VAL B CA 1
ATOM 6502 C C . VAL B 1 150 ? 24.719 -9.438 -2.047 1 95.31 150 VAL B C 1
ATOM 6504 O O . VAL B 1 150 ? 25.5 -8.703 -1.448 1 95.31 150 VAL B O 1
ATOM 6507 N N . LEU B 1 151 ? 24.219 -10.461 -1.532 1 93.44 151 LEU B N 1
ATOM 6508 C CA . LEU B 1 151 ? 24.641 -10.961 -0.228 1 93.44 151 LEU B CA 1
ATOM 6509 C C . LEU B 1 151 ? 24.625 -12.484 -0.188 1 93.44 151 LEU B C 1
ATOM 6511 O O . LEU B 1 151 ? 23.641 -13.102 -0.596 1 93.44 151 LEU B O 1
ATOM 6515 N N . GLN B 1 152 ? 25.641 -13.102 0.333 1 88.25 152 GLN B N 1
ATOM 6516 C CA . GLN B 1 152 ? 25.766 -14.555 0.36 1 88.25 152 GLN B CA 1
ATOM 6517 C C . GLN B 1 152 ? 24.922 -15.148 1.484 1 88.25 152 GLN B C 1
ATOM 6519 O O . GLN B 1 152 ? 24.328 -16.219 1.322 1 88.25 152 GLN B O 1
ATOM 6524 N N . GLN B 1 153 ? 24.969 -14.492 2.613 1 83.94 153 GLN B N 1
ATOM 6525 C CA . GLN B 1 153 ? 24.203 -14.914 3.781 1 83.94 153 GLN B CA 1
ATOM 6526 C C . GLN B 1 153 ? 23.516 -13.727 4.441 1 83.94 153 GLN B C 1
ATOM 6528 O O . GLN B 1 153 ? 24.078 -12.641 4.531 1 83.94 153 GLN B O 1
ATOM 6533 N N . ASP B 1 154 ? 22.297 -14.031 4.746 1 77.12 154 ASP B N 1
ATOM 6534 C CA . ASP B 1 154 ? 21.531 -12.953 5.352 1 77.12 154 ASP B CA 1
ATOM 6535 C C . ASP B 1 154 ? 21.016 -13.352 6.73 1 77.12 154 ASP B C 1
ATOM 6537 O O . ASP B 1 154 ? 20.453 -14.438 6.902 1 77.12 154 ASP B O 1
ATOM 6541 N N . MET B 1 155 ? 21.188 -12.508 7.668 1 68.56 155 MET B N 1
ATOM 6542 C CA . MET B 1 155 ? 20.688 -12.656 9.031 1 68.56 155 MET B CA 1
ATOM 6543 C C . MET B 1 155 ? 20.984 -14.055 9.57 1 68.56 155 MET B C 1
ATOM 6545 O O . MET B 1 155 ? 20.109 -14.695 10.156 1 68.56 155 MET B O 1
ATOM 6549 N N . GLY B 1 156 ? 22.062 -14.484 9.219 1 69.31 156 GLY B N 1
ATOM 6550 C CA . GLY B 1 156 ? 22.438 -15.797 9.703 1 69.31 156 GLY B CA 1
ATOM 6551 C C . GLY B 1 156 ? 21.844 -16.938 8.883 1 69.31 156 GLY B C 1
ATOM 6552 O O . GLY B 1 156 ? 22.172 -18.094 9.117 1 69.31 156 GLY B O 1
ATOM 6553 N N . MET B 1 157 ? 21.047 -16.469 7.918 1 75 157 MET B N 1
ATOM 6554 C CA . MET B 1 157 ? 20.469 -17.484 7.043 1 75 157 MET B CA 1
ATOM 6555 C C . MET B 1 157 ? 21.422 -17.844 5.914 1 75 157 MET B C 1
ATOM 6557 O O . MET B 1 157 ? 22.078 -16.969 5.34 1 75 157 MET B O 1
ATOM 6561 N N . GLN B 1 158 ? 21.5 -19.016 5.652 1 70.44 158 GLN B N 1
ATOM 6562 C CA . GLN B 1 158 ? 22.484 -19.516 4.707 1 70.44 158 GLN B CA 1
ATOM 6563 C C . GLN B 1 158 ? 21.969 -19.438 3.273 1 70.44 158 GLN B C 1
ATOM 6565 O O . GLN B 1 158 ? 22.25 -20.328 2.457 1 70.44 158 GLN B O 1
ATOM 6570 N N . TYR B 1 159 ? 21.094 -18.547 3.072 1 79.25 159 TYR B N 1
ATOM 6571 C CA . TYR B 1 159 ? 20.734 -18.312 1.675 1 79.25 159 TYR B CA 1
ATOM 6572 C C . TYR B 1 159 ? 20.906 -16.844 1.305 1 79.25 159 TYR B C 1
ATOM 6574 O O . TYR B 1 159 ? 20.844 -15.969 2.17 1 79.25 159 TYR B O 1
ATOM 6582 N N . PRO B 1 160 ? 21.172 -16.656 0.049 1 89.5 160 PRO B N 1
ATOM 6583 C CA . PRO B 1 160 ? 21.594 -15.344 -0.418 1 89.5 160 PRO B CA 1
ATOM 6584 C C . PRO B 1 160 ? 20.406 -14.406 -0.681 1 89.5 160 PRO B C 1
ATOM 6586 O O . PRO B 1 160 ? 19.266 -14.852 -0.725 1 89.5 160 PRO B O 1
ATOM 6589 N N . VAL B 1 161 ? 20.719 -13.156 -0.685 1 93.94 161 VAL B N 1
ATOM 6590 C CA . VAL B 1 161 ? 19.781 -12.156 -1.21 1 93.94 161 VAL B CA 1
ATOM 6591 C C . VAL B 1 161 ? 20.062 -11.93 -2.695 1 93.94 161 VAL B C 1
ATOM 6593 O O . VAL B 1 161 ? 21.172 -11.578 -3.082 1 93.94 161 VAL B O 1
ATOM 6596 N N . THR B 1 162 ? 19.094 -12.227 -3.508 1 94.69 162 THR B N 1
ATOM 6597 C CA . THR B 1 162 ? 19.281 -12.18 -4.953 1 94.69 162 THR B CA 1
ATOM 6598 C C . THR B 1 162 ? 18.219 -11.297 -5.609 1 94.69 162 THR B C 1
ATOM 6600 O O . THR B 1 162 ? 17.125 -11.133 -5.074 1 94.69 162 THR B O 1
ATOM 6603 N N . PHE B 1 163 ? 18.594 -10.711 -6.723 1 95.5 163 PHE B N 1
ATOM 6604 C CA . PHE B 1 163 ? 17.719 -9.828 -7.48 1 95.5 163 PHE B CA 1
ATOM 6605 C C . PHE B 1 163 ? 17.609 -10.289 -8.93 1 95.5 163 PHE B C 1
ATOM 6607 O O . PHE B 1 163 ? 18.578 -10.75 -9.516 1 95.5 163 PHE B O 1
ATOM 6614 N N . HIS B 1 164 ? 16.391 -10.203 -9.414 1 94.38 164 HIS B N 1
ATOM 6615 C CA . HIS B 1 164 ? 16.156 -10.352 -10.844 1 94.38 164 HIS B CA 1
ATOM 6616 C C . HIS B 1 164 ? 16.531 -9.078 -11.602 1 94.38 164 HIS B C 1
ATOM 6618 O O . HIS B 1 164 ? 15.969 -8.016 -11.336 1 94.38 164 HIS B O 1
ATOM 6624 N N . VAL B 1 165 ? 17.469 -9.164 -12.516 1 94.69 165 VAL B N 1
ATOM 6625 C CA . VAL B 1 165 ? 17.938 -7.996 -13.258 1 94.69 165 VAL B CA 1
ATOM 6626 C C . VAL B 1 165 ? 17.516 -8.102 -14.719 1 94.69 165 VAL B C 1
ATOM 6628 O O . VAL B 1 165 ? 17.75 -9.125 -15.367 1 94.69 165 VAL B O 1
ATOM 6631 N N . SER B 1 166 ? 16.891 -7.094 -15.203 1 93.75 166 SER B N 1
ATOM 6632 C CA . SER B 1 166 ? 16.438 -7.062 -16.594 1 93.75 166 SER B CA 1
ATOM 6633 C C . SER B 1 166 ? 16.719 -5.715 -17.234 1 93.75 166 SER B C 1
ATOM 6635 O O . SER B 1 166 ? 16.906 -4.715 -16.547 1 93.75 166 SER B O 1
ATOM 6637 N N . GLY B 1 167 ? 16.797 -5.734 -18.562 1 93.62 167 GLY B N 1
ATOM 6638 C CA . GLY B 1 167 ? 16.984 -4.496 -19.297 1 93.62 167 GLY B CA 1
ATOM 6639 C C . GLY B 1 167 ? 15.742 -3.623 -19.328 1 93.62 167 GLY B C 1
ATOM 6640 O O . GLY B 1 167 ? 14.625 -4.133 -19.438 1 93.62 167 GLY B O 1
ATOM 6641 N N . ASP B 1 168 ? 15.938 -2.361 -19.312 1 93.38 168 ASP B N 1
ATOM 6642 C CA . ASP B 1 168 ? 14.828 -1.415 -19.359 1 93.38 168 ASP B CA 1
ATOM 6643 C C . ASP B 1 168 ? 14.023 -1.558 -20.641 1 93.38 168 ASP B C 1
ATOM 6645 O O . ASP B 1 168 ? 12.805 -1.348 -20.656 1 93.38 168 ASP B O 1
ATOM 6649 N N . GLU B 1 169 ? 14.672 -1.843 -21.703 1 91.56 169 GLU B N 1
ATOM 6650 C CA . GLU B 1 169 ? 14.047 -1.889 -23.016 1 91.56 169 GLU B CA 1
ATOM 6651 C C . GLU B 1 169 ? 12.984 -2.982 -23.094 1 91.56 169 GLU B C 1
ATOM 6653 O O . GLU B 1 169 ? 12.086 -2.93 -23.938 1 91.56 169 GLU B O 1
ATOM 6658 N N . LYS B 1 170 ? 13.055 -3.898 -22.203 1 89.56 170 LYS B N 1
ATOM 6659 C CA . LYS B 1 170 ? 12.117 -5.016 -22.203 1 89.56 170 LYS B CA 1
ATOM 6660 C C . LYS B 1 170 ? 10.852 -4.676 -21.422 1 89.56 170 LYS B C 1
ATOM 6662 O O . LYS B 1 170 ? 9.836 -5.363 -21.531 1 89.56 170 LYS B O 1
ATOM 6667 N N . ALA B 1 171 ? 10.93 -3.656 -20.688 1 90.94 171 ALA B N 1
ATOM 6668 C CA . ALA B 1 171 ? 9.828 -3.305 -19.797 1 90.94 171 ALA B CA 1
ATOM 6669 C C . ALA B 1 171 ? 8.742 -2.545 -20.547 1 90.94 171 ALA B C 1
ATOM 6671 O O . ALA B 1 171 ? 9.023 -1.834 -21.516 1 90.94 171 ALA B O 1
ATOM 6672 N N . LEU B 1 172 ? 7.551 -2.676 -20.078 1 89.06 172 LEU B N 1
ATOM 6673 C CA . LEU B 1 172 ? 6.414 -1.932 -20.625 1 89.06 172 LEU B CA 1
ATOM 6674 C C . LEU B 1 172 ? 6.629 -0.429 -20.469 1 89.06 172 LEU B C 1
ATOM 6676 O O . LEU B 1 172 ? 7.133 0.028 -19.438 1 89.06 172 LEU B O 1
ATOM 6680 N N . GLY B 1 173 ? 6.312 0.322 -21.469 1 87.81 173 GLY B N 1
ATOM 6681 C CA . GLY B 1 173 ? 6.32 1.773 -21.391 1 87.81 173 GLY B CA 1
ATOM 6682 C C . GLY B 1 173 ? 7.688 2.379 -21.641 1 87.81 173 GLY B C 1
ATOM 6683 O O . GLY B 1 173 ? 7.848 3.6 -21.625 1 87.81 173 GLY B O 1
ATOM 6684 N N . TYR B 1 174 ? 8.703 1.603 -21.891 1 90.56 174 TYR B N 1
ATOM 6685 C CA . TYR B 1 174 ? 10.062 2.086 -22.078 1 90.56 174 TYR B CA 1
ATOM 6686 C C . TYR B 1 174 ? 10.125 3.113 -23.203 1 90.56 174 TYR B C 1
ATOM 6688 O O . TYR B 1 174 ? 10.859 4.102 -23.109 1 90.56 174 TYR B O 1
ATOM 6696 N N . HIS B 1 175 ? 9.359 2.994 -24.188 1 88.5 175 HIS B N 1
ATOM 6697 C CA . HIS B 1 175 ? 9.414 3.84 -25.375 1 88.5 175 HIS B CA 1
ATOM 6698 C C . HIS B 1 175 ? 8.914 5.25 -25.062 1 88.5 175 HIS B C 1
ATOM 6700 O O . HIS B 1 175 ? 9.281 6.203 -25.75 1 88.5 175 HIS B O 1
ATOM 6706 N N . ALA B 1 176 ? 8.164 5.316 -24.062 1 88.31 176 ALA B N 1
ATOM 6707 C CA . ALA B 1 176 ? 7.574 6.609 -23.719 1 88.31 176 ALA B CA 1
ATOM 6708 C C . ALA B 1 176 ? 8.555 7.465 -22.922 1 88.31 176 ALA B C 1
ATOM 6710 O O . ALA B 1 176 ? 8.344 8.672 -22.75 1 88.31 176 ALA B O 1
ATOM 6711 N N . GLU B 1 177 ? 9.641 6.988 -22.469 1 90.06 177 GLU B N 1
ATOM 6712 C CA . GLU B 1 177 ? 10.555 7.66 -21.562 1 90.06 177 GLU B CA 1
ATOM 6713 C C . GLU B 1 177 ? 11.156 8.914 -22.188 1 90.06 177 GLU B C 1
ATOM 6715 O O . GLU B 1 177 ? 11.258 9.953 -21.547 1 90.06 177 GLU B O 1
ATOM 6720 N N . ALA B 1 178 ? 11.594 8.789 -23.438 1 88.94 178 ALA B N 1
ATOM 6721 C CA . ALA B 1 178 ? 12.219 9.922 -24.125 1 88.94 178 ALA B CA 1
ATOM 6722 C C . ALA B 1 178 ? 11.25 11.094 -24.25 1 88.94 178 ALA B C 1
ATOM 6724 O O . ALA B 1 178 ? 11.625 12.25 -24.031 1 88.94 178 ALA B O 1
ATOM 6725 N N . VAL B 1 179 ? 10.094 10.758 -24.562 1 94.69 179 VAL B N 1
ATOM 6726 C CA . VAL B 1 179 ? 9.062 11.781 -24.719 1 94.69 179 VAL B CA 1
ATOM 6727 C C . VAL B 1 179 ? 8.781 12.438 -23.359 1 94.69 179 VAL B C 1
ATOM 6729 O O . VAL B 1 179 ? 8.539 13.641 -23.281 1 94.69 179 VAL B O 1
ATOM 6732 N N . GLN B 1 180 ? 8.82 11.664 -22.359 1 96.25 180 GLN B N 1
ATOM 6733 C CA . GLN B 1 180 ? 8.531 12.18 -21.031 1 96.25 180 GLN B CA 1
ATOM 6734 C C . GLN B 1 180 ? 9.617 13.148 -20.562 1 96.25 180 GLN B C 1
ATOM 6736 O O . GLN B 1 180 ? 9.328 14.148 -19.906 1 96.25 180 GLN B O 1
ATOM 6741 N N . HIS B 1 181 ? 10.859 12.883 -20.922 1 96.19 181 HIS B N 1
ATOM 6742 C CA . HIS B 1 181 ? 11.953 13.797 -20.625 1 96.19 181 HIS B CA 1
ATOM 6743 C C . HIS B 1 181 ? 11.711 15.172 -21.234 1 96.19 181 HIS B C 1
ATOM 6745 O O . HIS B 1 181 ? 11.805 16.188 -20.531 1 96.19 181 HIS B O 1
ATOM 6751 N N . ASP B 1 182 ? 11.344 15.125 -22.391 1 97.19 182 ASP B N 1
ATOM 6752 C CA . ASP B 1 182 ? 11.188 16.375 -23.125 1 97.19 182 ASP B CA 1
ATOM 6753 C C . ASP B 1 182 ? 9.938 17.125 -22.672 1 97.19 182 ASP B C 1
ATOM 6755 O O . ASP B 1 182 ? 9.93 18.359 -22.625 1 97.19 182 ASP B O 1
ATOM 6759 N N . THR B 1 183 ? 8.906 16.375 -22.438 1 97.75 183 THR B N 1
ATOM 6760 C CA . THR B 1 183 ? 7.68 17 -21.938 1 97.75 183 THR B CA 1
ATOM 6761 C C . THR B 1 183 ? 7.938 17.719 -20.625 1 97.75 183 THR B C 1
ATOM 6763 O O . THR B 1 183 ? 7.48 18.844 -20.438 1 97.75 183 THR B O 1
ATOM 6766 N N . ILE B 1 184 ? 8.648 17.125 -19.719 1 98 184 ILE B N 1
ATOM 6767 C CA . ILE B 1 184 ? 8.961 17.688 -18.406 1 98 184 ILE B CA 1
ATOM 6768 C C . ILE B 1 184 ? 9.859 18.906 -18.578 1 98 184 ILE B C 1
ATOM 6770 O O . ILE B 1 184 ? 9.609 19.953 -17.984 1 98 184 ILE B O 1
ATOM 6774 N N . GLU B 1 185 ? 10.859 18.766 -19.422 1 97.38 185 GLU B N 1
ATOM 6775 C CA . GLU B 1 185 ? 11.781 19.891 -19.641 1 97.38 185 GLU B CA 1
ATOM 6776 C C . GLU B 1 185 ? 11.062 21.078 -20.281 1 97.38 185 GLU B C 1
ATOM 6778 O O . GLU B 1 185 ? 11.344 22.219 -19.938 1 97.38 185 GLU B O 1
ATOM 6783 N N . ARG B 1 186 ? 10.164 20.828 -21.141 1 97.19 186 ARG B N 1
ATOM 6784 C CA . ARG B 1 186 ? 9.43 21.891 -21.828 1 97.19 186 ARG B CA 1
ATOM 6785 C C . ARG B 1 186 ? 8.594 22.703 -20.859 1 97.19 186 ARG B C 1
ATOM 6787 O O . ARG B 1 186 ? 8.375 23.906 -21.062 1 97.19 186 ARG B O 1
ATOM 6794 N N . CYS B 1 187 ? 8.156 22.141 -19.75 1 97.31 187 CYS B N 1
ATOM 6795 C CA . CYS B 1 187 ? 7.324 22.828 -18.766 1 97.31 187 CYS B CA 1
ATOM 6796 C C . CYS B 1 187 ? 8.102 23.922 -18.062 1 97.31 187 CYS B C 1
ATOM 6798 O O . CYS B 1 187 ? 7.516 24.906 -17.594 1 97.31 187 CYS B O 1
ATOM 6800 N N . VAL B 1 188 ? 9.438 23.844 -17.984 1 97.12 188 VAL B N 1
ATOM 6801 C CA . VAL B 1 188 ? 10.156 24.766 -17.109 1 97.12 188 VAL B CA 1
ATOM 6802 C C . VAL B 1 188 ? 11.25 25.469 -17.891 1 97.12 188 VAL B C 1
ATOM 6804 O O . VAL B 1 188 ? 11.891 26.406 -17.391 1 97.12 188 VAL B O 1
ATOM 6807 N N . GLN B 1 189 ? 11.562 25 -19.094 1 94.56 189 GLN B N 1
ATOM 6808 C CA . GLN B 1 189 ? 12.656 25.594 -19.875 1 94.56 189 GLN B CA 1
ATOM 6809 C C . GLN B 1 189 ? 12.484 27.109 -19.984 1 94.56 189 GLN B C 1
ATOM 6811 O O . GLN B 1 189 ? 11.375 27.594 -20.188 1 94.56 189 GLN B O 1
ATOM 6816 N N . PRO B 1 190 ? 13.469 27.844 -19.875 1 94.88 190 PRO B N 1
ATOM 6817 C CA . PRO B 1 190 ? 14.883 27.484 -19.75 1 94.88 190 PRO B CA 1
ATOM 6818 C C . PRO B 1 190 ? 15.383 27.516 -18.312 1 94.88 190 PRO B C 1
ATOM 6820 O O . PRO B 1 190 ? 16.578 27.688 -18.078 1 94.88 190 PRO B O 1
ATOM 6823 N N . TYR B 1 191 ? 14.57 27.391 -17.422 1 96.12 191 TYR B N 1
ATOM 6824 C CA . TYR B 1 191 ? 14.914 27.688 -16.031 1 96.12 191 TYR B CA 1
ATOM 6825 C C . TYR B 1 191 ? 15.32 26.406 -15.289 1 96.12 191 TYR B C 1
ATOM 6827 O O . TYR B 1 191 ? 15.484 26.422 -14.062 1 96.12 191 TYR B O 1
ATOM 6835 N N . GLY B 1 192 ? 15.445 25.297 -15.914 1 96.25 192 GLY B N 1
ATOM 6836 C CA . GLY B 1 192 ? 15.789 24.016 -15.32 1 96.25 192 GLY B CA 1
ATOM 6837 C C . GLY B 1 192 ? 16.984 24.078 -14.398 1 96.25 192 GLY B C 1
ATOM 6838 O O . GLY B 1 192 ? 16.891 23.734 -13.219 1 96.25 192 GLY B O 1
ATOM 6839 N N . PRO B 1 193 ? 18.078 24.578 -14.859 1 95.81 193 PRO B N 1
ATOM 6840 C CA . PRO B 1 193 ? 19.281 24.641 -14.039 1 95.81 193 PRO B CA 1
ATOM 6841 C C . PRO B 1 193 ? 19.094 25.453 -12.766 1 95.81 193 PRO B C 1
ATOM 6843 O O . PRO B 1 193 ? 19.609 25.094 -11.703 1 95.81 193 PRO B O 1
ATOM 6846 N N . SER B 1 194 ? 18.359 26.531 -12.844 1 95.88 194 SER B N 1
ATOM 6847 C CA . SER B 1 194 ? 18.094 27.344 -11.664 1 95.88 194 SER B CA 1
ATOM 6848 C C . SER B 1 194 ? 17.25 26.594 -10.641 1 95.88 194 SER B C 1
ATOM 6850 O O . SER B 1 194 ? 17.469 26.734 -9.438 1 95.88 194 SER B O 1
ATOM 6852 N N . LEU B 1 195 ? 16.297 25.844 -11.117 1 97.25 195 LEU B N 1
ATOM 6853 C CA . LEU B 1 195 ? 15.445 25.062 -10.227 1 97.25 195 LEU B CA 1
ATOM 6854 C C . LEU B 1 195 ? 16.25 23.969 -9.539 1 97.25 195 LEU B C 1
ATOM 6856 O O . LEU B 1 195 ? 16.047 23.688 -8.359 1 97.25 195 LEU B O 1
ATOM 6860 N N . VAL B 1 196 ? 17.156 23.312 -10.305 1 97.19 196 VAL B N 1
ATOM 6861 C CA . VAL B 1 196 ? 18.016 22.297 -9.727 1 97.19 196 VAL B CA 1
ATOM 6862 C C . VAL B 1 196 ? 18.891 22.906 -8.633 1 97.19 196 VAL B C 1
ATOM 6864 O O . VAL B 1 196 ? 19.078 22.312 -7.57 1 97.19 196 VAL B O 1
ATOM 6867 N N . LYS B 1 197 ? 19.391 24.109 -8.883 1 94.5 197 LYS B N 1
ATOM 6868 C CA . LYS B 1 197 ? 20.203 24.812 -7.891 1 94.5 197 LYS B CA 1
ATOM 6869 C C . LYS B 1 197 ? 19.391 25.094 -6.625 1 94.5 197 LYS B C 1
ATOM 6871 O O . LYS B 1 197 ? 19.891 24.906 -5.516 1 94.5 197 LYS B O 1
ATOM 6876 N N . LEU B 1 198 ? 18.203 25.547 -6.793 1 94.06 198 LEU B N 1
ATOM 6877 C CA . LEU B 1 198 ? 17.328 25.828 -5.66 1 94.06 198 LEU B CA 1
ATOM 6878 C C . LEU B 1 198 ? 17.062 24.547 -4.859 1 94.06 198 LEU B C 1
ATOM 6880 O O . LEU B 1 198 ? 17.047 24.594 -3.625 1 94.06 198 LEU B O 1
ATOM 6884 N N . PHE B 1 199 ? 16.922 23.438 -5.504 1 96.31 199 PHE B N 1
ATOM 6885 C CA . PHE B 1 199 ? 16.672 22.172 -4.848 1 96.31 199 PHE B CA 1
ATOM 6886 C C . PHE B 1 199 ? 17.812 21.812 -3.898 1 96.31 199 PHE B C 1
ATOM 6888 O O . PHE B 1 199 ? 17.578 21.469 -2.736 1 96.31 199 PHE B O 1
ATOM 6895 N N . TRP B 1 200 ? 19.016 21.859 -4.438 1 93.94 200 TRP B N 1
ATOM 6896 C CA . TRP B 1 200 ? 20.188 21.469 -3.664 1 93.94 200 TRP B CA 1
ATOM 6897 C C . TRP B 1 200 ? 20.422 22.422 -2.498 1 93.94 200 TRP B C 1
ATOM 6899 O O . TRP B 1 200 ? 20.938 22.016 -1.453 1 93.94 200 TRP B O 1
ATOM 6909 N N . LYS B 1 201 ? 19.938 23.625 -2.637 1 90.38 201 LYS B N 1
ATOM 6910 C CA . LYS B 1 201 ? 20.172 24.641 -1.627 1 90.38 201 LYS B CA 1
ATOM 6911 C C . LYS B 1 201 ? 19.125 24.594 -0.517 1 90.38 201 LYS B C 1
ATOM 6913 O O . LYS B 1 201 ? 19.453 24.812 0.653 1 90.38 201 LYS B O 1
ATOM 6918 N N . ILE B 1 202 ? 17.938 24.234 -0.895 1 90.75 202 ILE B N 1
ATOM 6919 C CA . ILE B 1 202 ? 16.859 24.5 0.054 1 90.75 202 ILE B CA 1
ATOM 6920 C C . ILE B 1 202 ? 16.234 23.188 0.501 1 90.75 202 ILE B C 1
ATOM 6922 O O . ILE B 1 202 ? 15.906 23.016 1.677 1 90.75 202 ILE B O 1
ATOM 6926 N N . VAL B 1 203 ? 16.031 22.203 -0.366 1 93.88 203 VAL B N 1
ATOM 6927 C CA . VAL B 1 203 ? 15.242 21.016 -0.074 1 93.88 203 VAL B CA 1
ATOM 6928 C C . VAL B 1 203 ? 16.156 19.875 0.368 1 93.88 203 VAL B C 1
ATOM 6930 O O . VAL B 1 203 ? 15.977 19.312 1.448 1 93.88 203 VAL B O 1
ATOM 6933 N N . HIS B 1 204 ? 17.188 19.547 -0.406 1 94.62 204 HIS B N 1
ATOM 6934 C CA . HIS B 1 204 ? 18 18.359 -0.253 1 94.62 204 HIS B CA 1
ATOM 6935 C C . HIS B 1 204 ? 18.703 18.328 1.101 1 94.62 204 HIS B C 1
ATOM 6937 O O . HIS B 1 204 ? 18.891 17.266 1.692 1 94.62 204 HIS B O 1
ATOM 6943 N N . PRO B 1 205 ? 19.156 19.453 1.651 1 91.62 205 PRO B N 1
ATOM 6944 C CA . PRO B 1 205 ? 19.812 19.391 2.957 1 91.62 205 PRO B CA 1
ATOM 6945 C C . PRO B 1 205 ? 18.906 18.828 4.051 1 91.62 205 PRO B C 1
ATOM 6947 O O . PRO B 1 205 ? 19.391 18.125 4.953 1 91.62 205 PRO B O 1
ATOM 6950 N N . TYR B 1 206 ? 17.641 19.109 3.957 1 92.38 206 TYR B N 1
ATOM 6951 C CA . TYR B 1 206 ? 16.719 18.719 5.02 1 92.38 206 TYR B CA 1
ATOM 6952 C C . TYR B 1 206 ? 15.953 17.453 4.641 1 92.38 206 TYR B C 1
ATOM 6954 O O . TYR B 1 206 ? 15.344 16.797 5.5 1 92.38 206 TYR B O 1
ATOM 6962 N N . TYR B 1 207 ? 15.961 17.141 3.385 1 95.88 207 TYR B N 1
ATOM 6963 C CA . TYR B 1 207 ? 15.367 15.93 2.85 1 95.88 207 TYR B CA 1
ATOM 6964 C C . TYR B 1 207 ? 16.328 15.211 1.912 1 95.88 207 TYR B C 1
ATOM 6966 O O . TYR B 1 207 ? 16.078 15.125 0.707 1 95.88 207 TYR B O 1
ATOM 6974 N N . PRO B 1 208 ? 17.359 14.664 2.523 1 96.38 208 PRO B N 1
ATOM 6975 C CA . PRO B 1 208 ? 18.5 14.156 1.758 1 96.38 208 PRO B CA 1
ATOM 6976 C C . PRO B 1 208 ? 18.266 12.758 1.2 1 96.38 208 PRO B C 1
ATOM 6978 O O . PRO B 1 208 ? 18.969 11.812 1.561 1 96.38 208 PRO B O 1
ATOM 6981 N N . ILE B 1 209 ? 17.453 12.633 0.189 1 97.38 209 ILE B N 1
ATOM 6982 C CA . ILE B 1 209 ? 17.094 11.312 -0.301 1 97.38 209 ILE B CA 1
ATOM 6983 C C . ILE B 1 209 ? 17.656 11.102 -1.704 1 97.38 209 ILE B C 1
ATOM 6985 O O . ILE B 1 209 ? 17.266 10.172 -2.408 1 97.38 209 ILE B O 1
ATOM 6989 N N . LEU B 1 210 ? 18.531 12.016 -2.172 1 96.56 210 LEU B N 1
ATOM 6990 C CA . LEU B 1 210 ? 19.188 11.859 -3.471 1 96.56 210 LEU B CA 1
ATOM 6991 C C . LEU B 1 210 ? 20.703 11.766 -3.312 1 96.56 210 LEU B C 1
ATOM 6993 O O . LEU B 1 210 ? 21.25 12.289 -2.346 1 96.56 210 LEU B O 1
ATOM 6997 N N . TYR B 1 211 ? 21.297 11.086 -4.23 1 94.56 211 TYR B N 1
ATOM 6998 C CA . TYR B 1 211 ? 22.75 11.102 -4.398 1 94.56 211 TYR B CA 1
ATOM 6999 C C . TYR B 1 211 ? 23.172 12.242 -5.316 1 94.56 211 TYR B C 1
ATOM 7001 O O . TYR B 1 211 ? 23.125 12.117 -6.543 1 94.56 211 TYR B O 1
ATOM 7009 N N . LYS B 1 212 ? 23.609 13.336 -4.734 1 94 212 LYS B N 1
ATOM 7010 C CA . LYS B 1 212 ? 23.828 14.594 -5.438 1 94 212 LYS B CA 1
ATOM 7011 C C . LYS B 1 212 ? 24.875 14.422 -6.539 1 94 212 LYS B C 1
ATOM 7013 O O . LYS B 1 212 ? 24.672 14.875 -7.668 1 94 212 LYS B O 1
ATOM 7018 N N . GLN B 1 213 ? 26 13.797 -6.258 1 91.75 213 GLN B N 1
ATOM 7019 C CA . GLN B 1 213 ? 27.062 13.641 -7.23 1 91.75 213 GLN B CA 1
ATOM 7020 C C . GLN B 1 213 ? 26.594 12.891 -8.469 1 91.75 213 GLN B C 1
ATOM 7022 O O . GLN B 1 213 ? 26.859 13.305 -9.594 1 91.75 213 GLN B O 1
ATOM 7027 N N . GLY B 1 214 ? 25.875 11.805 -8.227 1 91.31 214 GLY B N 1
ATOM 7028 C CA . GLY B 1 214 ? 25.359 11.031 -9.344 1 91.31 214 GLY B CA 1
ATOM 7029 C C . GLY B 1 214 ? 24.344 11.789 -10.164 1 91.31 214 GLY B C 1
ATOM 7030 O O . GLY B 1 214 ? 24.359 11.719 -11.398 1 91.31 214 GLY B O 1
ATOM 7031 N N . PHE B 1 215 ? 23.484 12.5 -9.578 1 94.81 215 PHE B N 1
ATOM 7032 C CA . PHE B 1 215 ? 22.469 13.297 -10.25 1 94.81 215 PHE B CA 1
ATOM 7033 C C . PHE B 1 215 ? 23.109 14.383 -11.102 1 94.81 215 PHE B C 1
ATOM 7035 O O . PHE B 1 215 ? 22.75 14.555 -12.273 1 94.81 215 PHE B O 1
ATOM 7042 N N . MET B 1 216 ? 24.047 15.125 -10.516 1 95.12 216 MET B N 1
ATOM 7043 C CA . MET B 1 216 ? 24.641 16.281 -11.195 1 95.12 216 MET B CA 1
ATOM 7044 C C . MET B 1 216 ? 25.516 15.828 -12.359 1 95.12 216 MET B C 1
ATOM 7046 O O . MET B 1 216 ? 25.578 16.5 -13.391 1 95.12 216 MET B O 1
ATOM 7050 N N . GLU B 1 217 ? 26.234 14.719 -12.18 1 93.38 217 GLU B N 1
ATOM 7051 C CA . GLU B 1 217 ? 27.031 14.188 -13.281 1 93.38 217 GLU B CA 1
ATOM 7052 C C . GLU B 1 217 ? 26.156 13.883 -14.5 1 93.38 217 GLU B C 1
ATOM 7054 O O . GLU B 1 217 ? 26.531 14.188 -15.633 1 93.38 217 GLU B O 1
ATOM 7059 N N . ARG B 1 218 ? 25.031 13.336 -14.211 1 94.25 218 ARG B N 1
ATOM 7060 C CA . ARG B 1 218 ? 24.109 13.008 -15.289 1 94.25 218 ARG B CA 1
ATOM 7061 C C . ARG B 1 218 ? 23.453 14.266 -15.852 1 94.25 218 ARG B C 1
ATOM 7063 O O . ARG B 1 218 ? 23.359 14.422 -17.078 1 94.25 218 ARG B O 1
ATOM 7070 N N . TYR B 1 219 ? 23.047 15.141 -15.008 1 96.12 219 TYR B N 1
ATOM 7071 C CA . TYR B 1 219 ? 22.344 16.344 -15.406 1 96.12 219 TYR B CA 1
ATOM 7072 C C . TYR B 1 219 ? 23.234 17.25 -16.25 1 96.12 219 TYR B C 1
ATOM 7074 O O . TYR B 1 219 ? 22.797 17.859 -17.219 1 96.12 219 TYR B O 1
ATOM 7082 N N . LEU B 1 220 ? 24.531 17.406 -15.859 1 95.75 220 LEU B N 1
ATOM 7083 C CA . LEU B 1 220 ? 25.469 18.281 -16.547 1 95.75 220 LEU B CA 1
ATOM 7084 C C . LEU B 1 220 ? 25.766 17.75 -17.953 1 95.75 220 LEU B C 1
ATOM 7086 O O . LEU B 1 220 ? 26.094 18.531 -18.859 1 95.75 220 LEU B O 1
ATOM 7090 N N . ARG B 1 221 ? 25.672 16.516 -18.125 1 95.12 221 ARG B N 1
ATOM 7091 C CA . ARG B 1 221 ? 25.797 15.961 -19.484 1 95.12 221 ARG B CA 1
ATOM 7092 C C . ARG B 1 221 ? 24.547 16.266 -20.312 1 95.12 221 ARG B C 1
ATOM 7094 O O . ARG B 1 221 ? 24.656 16.766 -21.438 1 95.12 221 ARG B O 1
ATOM 7101 N N . SER B 1 222 ? 23.422 15.875 -19.734 1 95.5 222 SER B N 1
ATOM 7102 C CA . SER B 1 222 ? 22.125 16.172 -20.328 1 95.5 222 SER B CA 1
ATOM 7103 C C . SER B 1 222 ? 20.984 15.891 -19.359 1 95.5 222 SER B C 1
ATOM 7105 O O . SER B 1 222 ? 21.047 14.922 -18.594 1 95.5 222 SER B O 1
ATOM 7107 N N . TYR B 1 223 ? 19.969 16.719 -19.422 1 95.38 223 TYR B N 1
ATOM 7108 C CA . TYR B 1 223 ? 18.797 16.469 -18.578 1 95.38 223 TYR B CA 1
ATOM 7109 C C . TYR B 1 223 ? 18.172 15.125 -18.906 1 95.38 223 TYR B C 1
ATOM 7111 O O . TYR B 1 223 ? 17.5 14.516 -18.078 1 95.38 223 TYR B O 1
ATOM 7119 N N . ARG B 1 224 ? 18.406 14.578 -20.094 1 94.94 224 ARG B N 1
ATOM 7120 C CA . ARG B 1 224 ? 17.828 13.32 -20.562 1 94.94 224 ARG B CA 1
ATOM 7121 C C . ARG B 1 224 ? 18.469 12.125 -19.859 1 94.94 224 ARG B C 1
ATOM 7123 O O . ARG B 1 224 ? 17.938 11.016 -19.906 1 94.94 224 ARG B O 1
ATOM 7130 N N . ASN B 1 225 ? 19.609 12.391 -19.266 1 94 225 ASN B N 1
ATOM 7131 C CA . ASN B 1 225 ? 20.312 11.312 -18.578 1 94 225 ASN B CA 1
ATOM 7132 C C . ASN B 1 225 ? 19.797 11.117 -17.156 1 94 225 ASN B C 1
ATOM 7134 O O . ASN B 1 225 ? 20.094 10.109 -16.516 1 94 225 ASN B O 1
ATOM 7138 N N . VAL B 1 226 ? 19.078 12.086 -16.672 1 95.94 226 VAL B N 1
ATOM 7139 C CA . VAL B 1 226 ? 18.422 11.953 -15.375 1 95.94 226 VAL B CA 1
ATOM 7140 C C . VAL B 1 226 ? 17.047 11.32 -15.562 1 95.94 226 VAL B C 1
ATOM 7142 O O . VAL B 1 226 ? 16.281 11.719 -16.453 1 95.94 226 VAL B O 1
ATOM 7145 N N . PRO B 1 227 ? 16.766 10.242 -14.789 1 95.81 227 PRO B N 1
ATOM 7146 C CA . PRO B 1 227 ? 15.422 9.68 -14.938 1 95.81 227 PRO B CA 1
ATOM 7147 C C . PRO B 1 227 ? 14.328 10.742 -14.93 1 95.81 227 PRO B C 1
ATOM 7149 O O . PRO B 1 227 ? 14.32 11.625 -14.07 1 95.81 227 PRO B O 1
ATOM 7152 N N . ALA B 1 228 ? 13.391 10.656 -15.789 1 96.88 228 ALA B N 1
ATOM 7153 C CA . ALA B 1 228 ? 12.406 11.695 -16.062 1 96.88 228 ALA B CA 1
ATOM 7154 C C . ALA B 1 228 ? 11.578 12.008 -14.828 1 96.88 228 ALA B C 1
ATOM 7156 O O . ALA B 1 228 ? 11.375 13.172 -14.477 1 96.88 228 ALA B O 1
ATOM 7157 N N . PRO B 1 229 ? 11 10.984 -14.164 1 97.56 229 PRO B N 1
ATOM 7158 C CA . PRO B 1 229 ? 10.18 11.32 -12.992 1 97.56 229 PRO B CA 1
ATOM 7159 C C . PRO B 1 229 ? 10.961 12.07 -11.922 1 97.56 229 PRO B C 1
ATOM 7161 O O . PRO B 1 229 ? 10.438 12.992 -11.297 1 97.56 229 PRO B O 1
ATOM 7164 N N . LEU B 1 230 ? 12.188 11.727 -11.688 1 98.12 230 LEU B N 1
ATOM 7165 C CA . LEU B 1 230 ? 13.008 12.383 -10.672 1 98.12 230 LEU B CA 1
ATOM 7166 C C . LEU B 1 230 ? 13.312 13.82 -11.07 1 98.12 230 LEU B C 1
ATOM 7168 O O . LEU B 1 230 ? 13.234 14.727 -10.234 1 98.12 230 LEU B O 1
ATOM 7172 N N . LEU B 1 231 ? 13.688 13.984 -12.336 1 98.38 231 LEU B N 1
ATOM 7173 C CA . LEU B 1 231 ? 13.945 15.328 -12.844 1 98.38 231 LEU B CA 1
ATOM 7174 C C . LEU B 1 231 ? 12.727 16.219 -12.648 1 98.38 231 LEU B C 1
ATOM 7176 O O . LEU B 1 231 ? 12.852 17.344 -12.156 1 98.38 231 LEU B O 1
ATOM 7180 N N . GLY B 1 232 ? 11.609 15.688 -13.062 1 98.69 232 GLY B N 1
ATOM 7181 C CA . GLY B 1 232 ? 10.375 16.438 -12.922 1 98.69 232 GLY B CA 1
ATOM 7182 C C . GLY B 1 232 ? 10.039 16.766 -11.477 1 98.69 232 GLY B C 1
ATOM 7183 O O . GLY B 1 232 ? 9.594 17.875 -11.172 1 98.69 232 GLY B O 1
ATOM 7184 N N . ALA B 1 233 ? 10.18 15.82 -10.586 1 98.75 233 ALA B N 1
ATOM 7185 C CA . ALA B 1 233 ? 9.875 16.031 -9.172 1 98.75 233 ALA B CA 1
ATOM 7186 C C . ALA B 1 233 ? 10.781 17.094 -8.57 1 98.75 233 ALA B C 1
ATOM 7188 O O . ALA B 1 233 ? 10.336 17.906 -7.754 1 98.75 233 ALA B O 1
ATOM 7189 N N . VAL B 1 234 ? 12.062 17.094 -8.945 1 98.69 234 VAL B N 1
ATOM 7190 C CA . VAL B 1 234 ? 13.023 18.094 -8.492 1 98.69 234 VAL B CA 1
ATOM 7191 C C . VAL B 1 234 ? 12.578 19.484 -8.961 1 98.69 234 VAL B C 1
ATOM 7193 O O . VAL B 1 234 ? 12.57 20.438 -8.188 1 98.69 234 VAL B O 1
ATOM 7196 N N . TYR B 1 235 ? 12.211 19.578 -10.234 1 98.5 235 TYR B N 1
ATOM 7197 C CA . TYR B 1 235 ? 11.711 20.828 -10.766 1 98.5 235 TYR B CA 1
ATOM 7198 C C . TYR B 1 235 ? 10.477 21.297 -10.008 1 98.5 235 TYR B C 1
ATOM 7200 O O . TYR B 1 235 ? 10.391 22.453 -9.594 1 98.5 235 TYR B O 1
ATOM 7208 N N . LEU B 1 236 ? 9.547 20.406 -9.797 1 98.31 236 LEU B N 1
ATOM 7209 C CA . LEU B 1 236 ? 8.234 20.734 -9.234 1 98.31 236 LEU B CA 1
ATOM 7210 C C . LEU B 1 236 ? 8.367 21.266 -7.812 1 98.31 236 LEU B C 1
ATOM 7212 O O . LEU B 1 236 ? 7.781 22.297 -7.473 1 98.31 236 LEU B O 1
ATOM 7216 N N . ILE B 1 237 ? 9.094 20.578 -6.996 1 97.69 237 ILE B N 1
ATOM 7217 C CA . ILE B 1 237 ? 9.195 20.984 -5.598 1 97.69 237 ILE B CA 1
ATOM 7218 C C . ILE B 1 237 ? 9.938 22.312 -5.492 1 97.69 237 ILE B C 1
ATOM 7220 O O . ILE B 1 237 ? 9.641 23.125 -4.613 1 97.69 237 ILE B O 1
ATOM 7224 N N . SER B 1 238 ? 10.859 22.578 -6.398 1 96.88 238 SER B N 1
ATOM 7225 C CA . SER B 1 238 ? 11.695 23.766 -6.352 1 96.88 238 SER B CA 1
ATOM 7226 C C . SER B 1 238 ? 10.898 25.016 -6.766 1 96.88 238 SER B C 1
ATOM 7228 O O . SER B 1 238 ? 11.266 26.141 -6.418 1 96.88 238 SER B O 1
ATOM 7230 N N . LEU B 1 239 ? 9.82 24.828 -7.473 1 95.62 239 LEU B N 1
ATOM 7231 C CA . LEU B 1 239 ? 8.984 25.938 -7.887 1 95.62 239 LEU B CA 1
ATOM 7232 C C . LEU B 1 239 ? 8.492 26.734 -6.676 1 95.62 239 LEU B C 1
ATOM 7234 O O . LEU B 1 239 ? 8.195 27.922 -6.785 1 95.62 239 LEU B O 1
ATOM 7238 N N . ASN B 1 240 ? 8.438 26.078 -5.574 1 91.19 240 ASN B N 1
ATOM 7239 C CA . ASN B 1 240 ? 7.953 26.719 -4.355 1 91.19 240 ASN B CA 1
ATOM 7240 C C . ASN B 1 240 ? 8.859 27.859 -3.92 1 91.19 240 ASN B C 1
ATOM 7242 O O . ASN B 1 240 ? 8.43 28.766 -3.197 1 91.19 240 ASN B O 1
ATOM 7246 N N . TRP B 1 241 ? 10.125 27.891 -4.348 1 92.25 241 TRP B N 1
ATOM 7247 C CA . TRP B 1 241 ? 11.086 28.906 -3.945 1 92.25 241 TRP B CA 1
ATOM 7248 C C . TRP B 1 241 ? 11.578 29.703 -5.152 1 92.25 241 TRP B C 1
ATOM 7250 O O . TRP B 1 241 ? 12.719 30.188 -5.164 1 92.25 241 TRP B O 1
ATOM 7260 N N . TRP B 1 242 ? 10.727 29.781 -6.156 1 93.19 242 TRP B N 1
ATOM 7261 C CA . TRP B 1 242 ? 11.008 30.453 -7.414 1 93.19 242 TRP B CA 1
ATOM 7262 C C . TRP B 1 242 ? 11.547 31.859 -7.16 1 93.19 242 TRP B C 1
ATOM 7264 O O . TRP B 1 242 ? 12.547 32.281 -7.758 1 93.19 242 TRP B O 1
ATOM 7274 N N . SER B 1 243 ? 10.984 32.594 -6.207 1 89.12 243 SER B N 1
ATOM 7275 C CA . SER B 1 243 ? 11.281 34.031 -5.977 1 89.12 243 SER B CA 1
ATOM 7276 C C . SER B 1 243 ? 12.617 34.188 -5.273 1 89.12 243 SER B C 1
ATOM 7278 O O . SER B 1 243 ? 13.156 35.312 -5.215 1 89.12 243 SER B O 1
ATOM 7280 N N . TYR B 1 244 ? 13.18 33.125 -4.812 1 87.19 244 TYR B N 1
ATOM 7281 C CA . TYR B 1 244 ? 14.406 33.219 -4.043 1 87.19 244 TYR B CA 1
ATOM 7282 C C . TYR B 1 244 ? 15.633 33.188 -4.953 1 87.19 244 TYR B C 1
ATOM 7284 O O . TYR B 1 244 ? 16.75 33.469 -4.52 1 87.19 244 TYR B O 1
ATOM 7292 N N . ASP B 1 245 ? 15.398 32.844 -6.137 1 88.88 245 ASP B N 1
ATOM 7293 C CA . ASP B 1 245 ? 16.469 32.906 -7.125 1 88.88 245 ASP B CA 1
ATOM 7294 C C . ASP B 1 245 ? 16.5 34.281 -7.812 1 88.88 245 ASP B C 1
ATOM 7296 O O . ASP B 1 245 ? 15.492 34.719 -8.359 1 88.88 245 ASP B O 1
ATOM 7300 N N . PRO B 1 246 ? 17.641 34.906 -7.805 1 87.19 246 PRO B N 1
ATOM 7301 C CA . PRO B 1 246 ? 17.719 36.25 -8.367 1 87.19 246 PRO B CA 1
ATOM 7302 C C . PRO B 1 246 ? 17.375 36.281 -9.859 1 87.19 246 PRO B C 1
ATOM 7304 O O . PRO B 1 246 ? 16.812 37.281 -10.336 1 87.19 246 PRO B O 1
ATOM 7307 N N . GLU B 1 247 ? 17.641 35.312 -10.516 1 88.06 247 GLU B N 1
ATOM 7308 C CA . GLU B 1 247 ? 17.359 35.25 -11.945 1 88.06 247 GLU B CA 1
ATOM 7309 C C . GLU B 1 247 ? 15.891 34.969 -12.211 1 88.06 247 GLU B C 1
ATOM 7311 O O . GLU B 1 247 ? 15.312 35.438 -13.188 1 88.06 247 GLU B O 1
ATOM 7316 N N . LEU B 1 248 ? 15.289 34.219 -11.297 1 91.56 248 LEU B N 1
ATOM 7317 C CA . LEU B 1 248 ? 13.922 33.75 -11.516 1 91.56 248 LEU B CA 1
ATOM 7318 C C . LEU B 1 248 ? 12.914 34.719 -10.938 1 91.56 248 LEU B C 1
ATOM 7320 O O . LEU B 1 248 ? 11.781 34.812 -11.43 1 91.56 248 LEU B O 1
ATOM 7324 N N . SER B 1 249 ? 13.273 35.469 -10 1 89.56 249 SER B N 1
ATOM 7325 C CA . SER B 1 249 ? 12.352 36.312 -9.242 1 89.56 249 SER B CA 1
ATOM 7326 C C . SER B 1 249 ? 11.648 37.312 -10.141 1 89.56 249 SER B C 1
ATOM 7328 O O . SER B 1 249 ? 10.523 37.75 -9.852 1 89.56 249 SER B O 1
ATOM 7330 N N . ASN B 1 250 ? 12.234 37.688 -11.211 1 90.06 250 ASN B N 1
ATOM 7331 C CA . ASN B 1 250 ? 11.656 38.688 -12.102 1 90.06 250 ASN B CA 1
ATOM 7332 C C . ASN B 1 250 ? 10.953 38.062 -13.297 1 90.06 250 ASN B C 1
ATOM 7334 O O . ASN B 1 250 ? 10.531 38.75 -14.219 1 90.06 250 ASN B O 1
ATOM 7338 N N . LYS B 1 251 ? 10.898 36.812 -13.25 1 93 251 LYS B N 1
ATOM 7339 C CA . LYS B 1 251 ? 10.25 36.094 -14.344 1 93 251 LYS B CA 1
ATOM 7340 C C . LYS B 1 251 ? 8.93 35.469 -13.883 1 93 251 LYS B C 1
ATOM 7342 O O . LYS B 1 251 ? 8.68 35.375 -12.68 1 93 251 LYS B O 1
ATOM 7347 N N . THR B 1 252 ? 8.156 35.281 -14.844 1 92.81 252 THR B N 1
ATOM 7348 C CA . THR B 1 252 ? 6.898 34.594 -14.531 1 92.81 252 THR B CA 1
ATOM 7349 C C . THR B 1 252 ? 7.133 33.094 -14.297 1 92.81 252 THR B C 1
ATOM 7351 O O . THR B 1 252 ? 7.762 32.438 -15.125 1 92.81 252 THR B O 1
ATOM 7354 N N . SER B 1 253 ? 6.676 32.594 -13.219 1 92.75 253 SER B N 1
ATOM 7355 C CA . SER B 1 253 ? 6.855 31.188 -12.867 1 92.75 253 SER B CA 1
ATOM 7356 C C . SER B 1 253 ? 6.043 30.281 -13.781 1 92.75 253 SER B C 1
ATOM 7358 O O . SER B 1 253 ? 4.918 30.609 -14.148 1 92.75 253 SER B O 1
ATOM 7360 N N . PRO B 1 254 ? 6.543 29.125 -14.133 1 93.38 254 PRO B N 1
ATOM 7361 C CA . PRO B 1 254 ? 5.801 28.156 -14.93 1 93.38 254 PRO B CA 1
ATOM 7362 C C . PRO B 1 254 ? 4.57 27.609 -14.211 1 93.38 254 PRO B C 1
ATOM 7364 O O . PRO B 1 254 ? 4.473 27.719 -12.984 1 93.38 254 PRO B O 1
ATOM 7367 N N . ASN B 1 255 ? 3.666 27.078 -15.023 1 91.56 255 ASN B N 1
ATOM 7368 C CA . ASN B 1 255 ? 2.455 26.484 -14.469 1 91.56 255 ASN B CA 1
ATOM 7369 C C . ASN B 1 255 ? 2.748 25.156 -13.789 1 91.56 255 ASN B C 1
ATOM 7371 O O . ASN B 1 255 ? 3.061 24.172 -14.453 1 91.56 255 ASN B O 1
ATOM 7375 N N . ALA B 1 256 ? 2.545 25.047 -12.586 1 94.25 256 ALA B N 1
ATOM 7376 C CA . ALA B 1 256 ? 2.893 23.891 -11.781 1 94.25 256 ALA B CA 1
ATOM 7377 C C . ALA B 1 256 ? 1.96 22.719 -12.078 1 94.25 256 ALA B C 1
ATOM 7379 O O . ALA B 1 256 ? 2.35 21.547 -11.945 1 94.25 256 ALA B O 1
ATOM 7380 N N . SER B 1 257 ? 0.781 22.984 -12.531 1 93.38 257 SER B N 1
ATOM 7381 C CA . SER B 1 257 ? -0.208 21.922 -12.75 1 93.38 257 SER B CA 1
ATOM 7382 C C . SER B 1 257 ? 0.196 21.016 -13.906 1 93.38 257 SER B C 1
ATOM 7384 O O . SER B 1 257 ? 0.054 19.797 -13.828 1 93.38 257 SER B O 1
ATOM 7386 N N . PHE B 1 258 ? 0.692 21.625 -14.977 1 95.12 258 PHE B N 1
ATOM 7387 C CA . PHE B 1 258 ? 1.125 20.844 -16.125 1 95.12 258 PHE B CA 1
ATOM 7388 C C . PHE B 1 258 ? 2.336 20 -15.781 1 95.12 258 PHE B C 1
ATOM 7390 O O . PHE B 1 258 ? 2.416 18.828 -16.172 1 95.12 258 PHE B O 1
ATOM 7397 N N . LEU B 1 259 ? 3.25 20.625 -15.117 1 97.56 259 LEU B N 1
ATOM 7398 C CA . LEU B 1 259 ? 4.438 19.891 -14.688 1 97.56 259 LEU B CA 1
ATOM 7399 C C . LEU B 1 259 ? 4.059 18.75 -13.758 1 97.56 259 LEU B C 1
ATOM 7401 O O . LEU B 1 259 ? 4.59 17.641 -13.883 1 97.56 259 LEU B O 1
ATOM 7405 N N . ARG B 1 260 ? 3.174 19 -12.859 1 96.81 260 ARG B N 1
ATOM 7406 C CA . ARG B 1 260 ? 2.715 17.984 -11.922 1 96.81 260 ARG B CA 1
ATOM 7407 C C . ARG B 1 260 ? 2.115 16.781 -12.656 1 96.81 260 ARG B C 1
ATOM 7409 O O . ARG B 1 260 ? 2.422 15.633 -12.336 1 96.81 260 ARG B O 1
ATOM 7416 N N . GLU B 1 261 ? 1.271 17.047 -13.555 1 95.06 261 GLU B N 1
ATOM 7417 C CA . GLU B 1 261 ? 0.653 15.977 -14.336 1 95.06 261 GLU B CA 1
ATOM 7418 C C . GLU B 1 261 ? 1.703 15.156 -15.086 1 95.06 261 GLU B C 1
ATOM 7420 O O . GLU B 1 261 ? 1.625 13.93 -15.125 1 95.06 261 GLU B O 1
ATOM 7425 N N . ALA B 1 262 ? 2.625 15.836 -15.695 1 97.38 262 ALA B N 1
ATOM 7426 C CA . ALA B 1 262 ? 3.701 15.156 -16.406 1 97.38 262 ALA B CA 1
ATOM 7427 C C . ALA B 1 262 ? 4.52 14.281 -15.461 1 97.38 262 ALA B C 1
ATOM 7429 O O . ALA B 1 262 ? 4.914 13.172 -15.82 1 97.38 262 ALA B O 1
ATOM 7430 N N . VAL B 1 263 ? 4.801 14.797 -14.266 1 98.19 263 VAL B N 1
ATOM 7431 C CA . VAL B 1 263 ? 5.586 14.07 -13.273 1 98.19 263 VAL B CA 1
ATOM 7432 C C . VAL B 1 263 ? 4.828 12.828 -12.82 1 98.19 263 VAL B C 1
ATOM 7434 O O . VAL B 1 263 ? 5.402 11.742 -12.727 1 98.19 263 VAL B O 1
ATOM 7437 N N . ILE B 1 264 ? 3.547 12.945 -12.531 1 97.12 264 ILE B N 1
ATOM 7438 C CA . ILE B 1 264 ? 2.727 11.828 -12.078 1 97.12 264 ILE B CA 1
ATOM 7439 C C . ILE B 1 264 ? 2.711 10.734 -13.141 1 97.12 264 ILE B C 1
ATOM 7441 O O . ILE B 1 264 ? 2.883 9.555 -12.828 1 97.12 264 ILE B O 1
ATOM 7445 N N . ASN B 1 265 ? 2.559 11.125 -14.352 1 96.12 265 ASN B N 1
ATOM 7446 C CA . ASN B 1 265 ? 2.562 10.164 -15.445 1 96.12 265 ASN B CA 1
ATOM 7447 C C . ASN B 1 265 ? 3.908 9.453 -15.57 1 96.12 265 ASN B C 1
ATOM 7449 O O . ASN B 1 265 ? 3.959 8.25 -15.805 1 96.12 265 ASN B O 1
ATOM 7453 N N . ALA B 1 266 ? 4.934 10.219 -15.461 1 97.94 266 ALA B N 1
ATOM 7454 C CA . ALA B 1 266 ? 6.27 9.641 -15.547 1 97.94 266 ALA B CA 1
ATOM 7455 C C . ALA B 1 266 ? 6.531 8.68 -14.398 1 97.94 266 ALA B C 1
ATOM 7457 O O . ALA B 1 266 ? 7.184 7.648 -14.578 1 97.94 266 ALA B O 1
ATOM 7458 N N . ILE B 1 267 ? 6.098 9.023 -13.211 1 98.06 267 ILE B N 1
ATOM 7459 C CA . ILE B 1 267 ? 6.262 8.148 -12.047 1 98.06 267 ILE B CA 1
ATOM 7460 C C . ILE B 1 267 ? 5.531 6.828 -12.289 1 98.06 267 ILE B C 1
ATOM 7462 O O . ILE B 1 267 ? 6.102 5.754 -12.086 1 98.06 267 ILE B O 1
ATOM 7466 N N . GLN B 1 268 ? 4.336 6.898 -12.773 1 96.81 268 GLN B N 1
ATOM 7467 C CA . GLN B 1 268 ? 3.555 5.691 -13.016 1 96.81 268 GLN B CA 1
ATOM 7468 C C . GLN B 1 268 ? 4.223 4.805 -14.062 1 96.81 268 GLN B C 1
ATOM 7470 O O . GLN B 1 268 ? 4.254 3.582 -13.922 1 96.81 268 GLN B O 1
ATOM 7475 N N . ASN B 1 269 ? 4.715 5.402 -15.016 1 96.25 269 ASN B N 1
ATOM 7476 C CA . ASN B 1 269 ? 5.422 4.648 -16.047 1 96.25 269 ASN B CA 1
ATOM 7477 C C . ASN B 1 269 ? 6.688 3.998 -15.492 1 96.25 269 ASN B C 1
ATOM 7479 O O . ASN B 1 269 ? 7.035 2.881 -15.883 1 96.25 269 ASN B O 1
ATOM 7483 N N . SER B 1 270 ? 7.375 4.672 -14.617 1 96.5 270 SER B N 1
ATOM 7484 C CA . SER B 1 270 ? 8.641 4.191 -14.078 1 96.5 270 SER B CA 1
ATOM 7485 C C . SER B 1 270 ? 8.438 2.938 -13.227 1 96.5 270 SER B C 1
ATOM 7487 O O . SER B 1 270 ? 9.367 2.15 -13.039 1 96.5 270 SER B O 1
ATOM 7489 N N . TYR B 1 271 ? 7.277 2.666 -12.758 1 96.75 271 TYR B N 1
ATOM 7490 C CA . TYR B 1 271 ? 7 1.532 -11.883 1 96.75 271 TYR B CA 1
ATOM 7491 C C . TYR B 1 271 ? 7.078 0.219 -12.648 1 96.75 271 TYR B C 1
ATOM 7493 O O . TYR B 1 271 ? 7.141 -0.857 -12.055 1 96.75 271 TYR B O 1
ATOM 7501 N N . HIS B 1 272 ? 7.078 0.271 -13.953 1 95.56 272 HIS B N 1
ATOM 7502 C CA . HIS B 1 272 ? 7.293 -0.927 -14.758 1 95.56 272 HIS B CA 1
ATOM 7503 C C . HIS B 1 272 ? 8.766 -1.315 -14.789 1 95.56 272 HIS B C 1
ATOM 7505 O O . HIS B 1 272 ? 9.109 -2.445 -15.148 1 95.56 272 HIS B O 1
ATOM 7511 N N . ARG B 1 273 ? 9.602 -0.435 -14.469 1 95.62 273 ARG B N 1
ATOM 7512 C CA . ARG B 1 273 ? 11.047 -0.61 -14.32 1 95.62 273 ARG B CA 1
ATOM 7513 C C . ARG B 1 273 ? 11.555 0.082 -13.062 1 95.62 273 ARG B C 1
ATOM 7515 O O . ARG B 1 273 ? 12.344 1.031 -13.141 1 95.62 273 ARG B O 1
ATOM 7522 N N . PRO B 1 274 ? 11.188 -0.44 -11.984 1 95.75 274 PRO B N 1
ATOM 7523 C CA . PRO B 1 274 ? 11.391 0.274 -10.727 1 95.75 274 PRO B CA 1
ATOM 7524 C C . PRO B 1 274 ? 12.875 0.451 -10.383 1 95.75 274 PRO B C 1
ATOM 7526 O O . PRO B 1 274 ? 13.656 -0.487 -10.523 1 95.75 274 PRO B O 1
ATOM 7529 N N . LYS B 1 275 ? 13.211 1.594 -10 1 96.75 275 LYS B N 1
ATOM 7530 C CA . LYS B 1 275 ? 14.523 1.991 -9.492 1 96.75 275 LYS B CA 1
ATOM 7531 C C . LYS B 1 275 ? 14.391 2.865 -8.25 1 96.75 275 LYS B C 1
ATOM 7533 O O . LYS B 1 275 ? 13.281 3.197 -7.832 1 96.75 275 LYS B O 1
ATOM 7538 N N . LEU B 1 276 ? 15.523 3.168 -7.625 1 97.81 276 LEU B N 1
ATOM 7539 C CA . LEU B 1 276 ? 15.492 4.066 -6.477 1 97.81 276 LEU B CA 1
ATOM 7540 C C . LEU B 1 276 ? 14.898 5.418 -6.859 1 97.81 276 LEU B C 1
ATOM 7542 O O . LEU B 1 276 ? 14.203 6.047 -6.059 1 97.81 276 LEU B O 1
ATOM 7546 N N . SER B 1 277 ? 15.195 5.852 -8.109 1 97.5 277 SER B N 1
ATOM 7547 C CA . SER B 1 277 ? 14.734 7.148 -8.586 1 97.5 277 SER B CA 1
ATOM 7548 C C . SER B 1 277 ? 13.211 7.207 -8.633 1 97.5 277 SER B C 1
ATOM 7550 O O . SER B 1 277 ? 12.625 8.281 -8.461 1 97.5 277 SER B O 1
ATOM 7552 N N . SER B 1 278 ? 12.516 6.039 -8.883 1 97.94 278 SER B N 1
ATOM 7553 C CA . SER B 1 278 ? 11.062 6.004 -8.875 1 97.94 278 SER B CA 1
ATOM 7554 C C . SER B 1 278 ? 10.508 6.383 -7.5 1 97.94 278 SER B C 1
ATOM 7556 O O . SER B 1 278 ? 9.547 7.145 -7.402 1 97.94 278 SER B O 1
ATOM 7558 N N . ILE B 1 279 ? 11.141 5.852 -6.492 1 98.56 279 ILE B N 1
ATOM 7559 C CA . ILE B 1 279 ? 10.711 6.098 -5.117 1 98.56 279 ILE B CA 1
ATOM 7560 C C . ILE B 1 279 ? 11.086 7.523 -4.711 1 98.56 279 ILE B C 1
ATOM 7562 O O . ILE B 1 279 ? 10.297 8.219 -4.062 1 98.56 279 ILE B O 1
ATOM 7566 N N . GLU B 1 280 ? 12.305 7.957 -5.098 1 98.62 280 GLU B N 1
ATOM 7567 C CA . GLU B 1 280 ? 12.734 9.328 -4.832 1 98.62 280 GLU B CA 1
ATOM 7568 C C . GLU B 1 280 ? 11.742 10.336 -5.406 1 98.62 280 GLU B C 1
ATOM 7570 O O . GLU B 1 280 ? 11.359 11.289 -4.73 1 98.62 280 GLU B O 1
ATOM 7575 N N . ALA B 1 281 ? 11.367 10.086 -6.613 1 98.75 281 ALA B N 1
ATOM 7576 C CA . ALA B 1 281 ? 10.445 10.992 -7.293 1 98.75 281 ALA B CA 1
ATOM 7577 C C . ALA B 1 281 ? 9.102 11.047 -6.578 1 98.75 281 ALA B C 1
ATOM 7579 O O . ALA B 1 281 ? 8.539 12.125 -6.387 1 98.75 281 ALA B O 1
ATOM 7580 N N . THR B 1 282 ? 8.562 9.898 -6.215 1 98.75 282 THR B N 1
ATOM 7581 C CA . THR B 1 282 ? 7.27 9.852 -5.543 1 98.75 282 THR B CA 1
ATOM 7582 C C . THR B 1 282 ? 7.34 10.562 -4.191 1 98.75 282 THR B C 1
ATOM 7584 O O . THR B 1 282 ? 6.426 11.305 -3.828 1 98.75 282 THR B O 1
ATOM 7587 N N . LEU B 1 283 ? 8.359 10.336 -3.453 1 98.75 283 LEU B N 1
ATOM 7588 C CA . LEU B 1 283 ? 8.508 10.961 -2.143 1 98.75 283 LEU B CA 1
ATOM 7589 C C . LEU B 1 283 ? 8.617 12.477 -2.271 1 98.75 283 LEU B C 1
ATOM 7591 O O . LEU B 1 283 ? 8.055 13.211 -1.464 1 98.75 283 LEU B O 1
ATOM 7595 N N . LEU B 1 284 ? 9.383 12.93 -3.266 1 98.62 284 LEU B N 1
ATOM 7596 C CA . LEU B 1 284 ? 9.469 14.359 -3.502 1 98.62 284 LEU B CA 1
ATOM 7597 C C . LEU B 1 284 ? 8.109 14.93 -3.895 1 98.62 284 LEU B C 1
ATOM 7599 O O . LEU B 1 284 ? 7.727 16.016 -3.428 1 98.62 284 LEU B O 1
ATOM 7603 N N . LEU B 1 285 ? 7.41 14.242 -4.766 1 98.19 285 LEU B N 1
ATOM 7604 C CA . LEU B 1 285 ? 6.082 14.672 -5.184 1 98.19 285 LEU B CA 1
ATOM 7605 C C . LEU B 1 285 ? 5.16 14.844 -3.98 1 98.19 285 LEU B C 1
ATOM 7607 O O . LEU B 1 285 ? 4.402 15.812 -3.906 1 98.19 285 LEU B O 1
ATOM 7611 N N . LEU B 1 286 ? 5.266 13.93 -3.059 1 97.38 286 LEU B N 1
ATOM 7612 C CA . LEU B 1 286 ? 4.391 13.922 -1.894 1 97.38 286 LEU B CA 1
ATOM 7613 C C . LEU B 1 286 ? 4.746 15.055 -0.937 1 97.38 286 LEU B C 1
ATOM 7615 O O . LEU B 1 286 ? 3.955 15.398 -0.054 1 97.38 286 LEU B O 1
ATOM 7619 N N . GLN B 1 287 ? 5.957 15.641 -1.096 1 96.81 287 GLN B N 1
ATOM 7620 C CA . GLN B 1 287 ? 6.352 16.797 -0.294 1 96.81 287 GLN B CA 1
ATOM 7621 C C . GLN B 1 287 ? 5.914 18.094 -0.953 1 96.81 287 GLN B C 1
ATOM 7623 O O . GLN B 1 287 ? 5.918 19.156 -0.316 1 96.81 287 GLN B O 1
ATOM 7628 N N . CYS B 1 288 ? 5.512 18.016 -2.17 1 94.88 288 CYS B N 1
ATOM 7629 C CA . CYS B 1 288 ? 5.129 19.219 -2.904 1 94.88 288 CYS B CA 1
ATOM 7630 C C . CYS B 1 288 ? 3.801 19.766 -2.395 1 94.88 288 CYS B C 1
ATOM 7632 O O . CYS B 1 288 ? 2.998 19.016 -1.824 1 94.88 288 CYS B O 1
ATOM 7634 N N . LYS B 1 289 ? 3.646 21.031 -2.658 1 88.5 289 LYS B N 1
ATOM 7635 C CA . LYS B 1 289 ? 2.342 21.641 -2.404 1 88.5 289 LYS B CA 1
ATOM 7636 C C . LYS B 1 289 ? 1.254 20.984 -3.24 1 88.5 289 LYS B C 1
ATOM 7638 O O . LYS B 1 289 ? 1.455 20.703 -4.426 1 88.5 289 LYS B O 1
ATOM 7643 N N . PRO B 1 290 ? 0.197 20.656 -2.545 1 85.81 290 PRO B N 1
ATOM 7644 C CA . PRO B 1 290 ? -0.88 20.047 -3.322 1 85.81 290 PRO B CA 1
ATOM 7645 C C . PRO B 1 290 ? -1.46 20.984 -4.379 1 85.81 290 PRO B C 1
ATOM 7647 O O . PRO B 1 290 ? -1.266 22.188 -4.301 1 85.81 290 PRO B O 1
ATOM 7650 N N . GLU B 1 291 ? -2.07 20.422 -5.359 1 83.5 291 GLU B N 1
ATOM 7651 C CA . GLU B 1 291 ? -2.688 21.203 -6.422 1 83.5 291 GLU B CA 1
ATOM 7652 C C . GLU B 1 291 ? -3.75 22.141 -5.863 1 83.5 291 GLU B C 1
ATOM 7654 O O . GLU B 1 291 ? -3.82 23.312 -6.258 1 83.5 291 GLU B O 1
ATOM 7659 N N . ASP B 1 292 ? -4.582 21.625 -5.027 1 83.94 292 ASP B N 1
ATOM 7660 C CA . ASP B 1 292 ? -5.516 22.422 -4.238 1 83.94 292 ASP B CA 1
ATOM 7661 C C . ASP B 1 292 ? -5.086 22.484 -2.773 1 83.94 292 ASP B C 1
ATOM 7663 O O . ASP B 1 292 ? -5.422 21.594 -1.986 1 83.94 292 ASP B O 1
ATOM 7667 N N . ALA B 1 293 ? -4.582 23.547 -2.455 1 76.44 293 ALA B N 1
ATOM 7668 C CA . ALA B 1 293 ? -3.971 23.656 -1.134 1 76.44 293 ALA B CA 1
ATOM 7669 C C . ALA B 1 293 ? -5.035 23.719 -0.041 1 76.44 293 ALA B C 1
ATOM 7671 O O . ALA B 1 293 ? -4.785 23.328 1.101 1 76.44 293 ALA B O 1
ATOM 7672 N N . LEU B 1 294 ? -6.18 24.188 -0.37 1 77.5 294 LEU B N 1
ATOM 7673 C CA . LEU B 1 294 ? -7.223 24.344 0.638 1 77.5 294 LEU B CA 1
ATOM 7674 C C . LEU B 1 294 ? -8.008 23.047 0.797 1 77.5 294 LEU B C 1
ATOM 7676 O O . LEU B 1 294 ? -8.555 22.766 1.869 1 77.5 294 LEU B O 1
ATOM 7680 N N . ASN B 1 295 ? -7.988 22.266 -0.29 1 81.81 295 ASN B N 1
ATOM 7681 C CA . ASN B 1 295 ? -8.672 20.969 -0.253 1 81.81 295 ASN B CA 1
ATOM 7682 C C . ASN B 1 295 ? -7.82 19.859 -0.865 1 81.81 295 ASN B C 1
ATOM 7684 O O . ASN B 1 295 ? -8.188 19.281 -1.886 1 81.81 295 ASN B O 1
ATOM 7688 N N . PRO B 1 296 ? -6.805 19.594 -0.134 1 85.19 296 PRO B N 1
ATOM 7689 C CA . PRO B 1 296 ? -5.895 18.594 -0.686 1 85.19 296 PRO B CA 1
ATOM 7690 C C . PRO B 1 296 ? -6.562 17.219 -0.865 1 85.19 296 PRO B C 1
ATOM 7692 O O . PRO B 1 296 ? -7.484 16.875 -0.121 1 85.19 296 PRO B O 1
ATOM 7695 N N . ASP B 1 297 ? -6.078 16.5 -1.858 1 91.06 297 ASP B N 1
ATOM 7696 C CA . ASP B 1 297 ? -6.559 15.156 -2.176 1 91.06 297 ASP B CA 1
ATOM 7697 C C . ASP B 1 297 ? -5.902 14.109 -1.278 1 91.06 297 ASP B C 1
ATOM 7699 O O . ASP B 1 297 ? -4.977 13.414 -1.702 1 91.06 297 ASP B O 1
ATOM 7703 N N . HIS B 1 298 ? -6.449 13.93 -0.148 1 88.81 298 HIS B N 1
ATOM 7704 C CA . HIS B 1 298 ? -5.852 13.102 0.892 1 88.81 298 HIS B CA 1
ATOM 7705 C C . HIS B 1 298 ? -5.898 11.625 0.513 1 88.81 298 HIS B C 1
ATOM 7707 O O . HIS B 1 298 ? -4.961 10.875 0.8 1 88.81 298 HIS B O 1
ATOM 7713 N N . THR B 1 299 ? -6.984 11.164 -0.08 1 92.69 299 THR B N 1
ATOM 7714 C CA . THR B 1 299 ? -7.129 9.758 -0.448 1 92.69 299 THR B CA 1
ATOM 7715 C C . THR B 1 299 ? -6.117 9.375 -1.526 1 92.69 299 THR B C 1
ATOM 7717 O O . THR B 1 299 ? -5.484 8.32 -1.443 1 92.69 299 THR B O 1
ATOM 7720 N N . TRP B 1 300 ? -6.012 10.211 -2.457 1 94.25 300 TRP B N 1
ATOM 7721 C CA . TRP B 1 300 ? -5.059 9.945 -3.529 1 94.25 300 TRP B CA 1
ATOM 7722 C C . TRP B 1 300 ? -3.631 9.898 -2.99 1 94.25 300 TRP B C 1
ATOM 7724 O O . TRP B 1 300 ? -2.838 9.039 -3.389 1 94.25 300 TRP B O 1
ATOM 7734 N N . THR B 1 301 ? -3.287 10.82 -2.104 1 95.06 301 THR B N 1
ATOM 7735 C CA . THR B 1 301 ? -1.952 10.836 -1.513 1 95.06 301 THR B CA 1
ATOM 7736 C C . THR B 1 301 ? -1.693 9.562 -0.717 1 95.06 301 THR B C 1
ATOM 7738 O O . THR B 1 301 ? -0.582 9.031 -0.734 1 95.06 301 THR B O 1
ATOM 7741 N N . TRP B 1 302 ? -2.697 9.148 -0.008 1 97.12 302 TRP B N 1
ATOM 7742 C CA . TRP B 1 302 ? -2.57 7.891 0.72 1 97.12 302 TRP B CA 1
ATOM 7743 C C . TRP B 1 302 ? -2.338 6.727 -0.238 1 97.12 302 TRP B C 1
ATOM 7745 O O . TRP B 1 302 ? -1.5 5.859 0.019 1 97.12 302 TRP B O 1
ATOM 7755 N N . GLY B 1 303 ? -3.072 6.715 -1.338 1 97.94 303 GLY B N 1
ATOM 7756 C CA . GLY B 1 303 ? -2.867 5.703 -2.361 1 97.94 303 GLY B CA 1
ATOM 7757 C C . GLY B 1 303 ? -1.469 5.723 -2.949 1 97.94 303 GLY B C 1
ATOM 7758 O O . GLY B 1 303 ? -0.862 4.668 -3.156 1 97.94 303 GLY B O 1
ATOM 7759 N N . CYS B 1 304 ? -0.956 6.918 -3.166 1 97.75 304 CYS B N 1
ATOM 7760 C CA . CYS B 1 304 ? 0.396 7.074 -3.691 1 97.75 304 CYS B CA 1
ATOM 7761 C C . CYS B 1 304 ? 1.429 6.535 -2.707 1 97.75 304 CYS B C 1
ATOM 7763 O O . CYS B 1 304 ? 2.4 5.895 -3.109 1 97.75 304 CYS B O 1
ATOM 7765 N N . THR B 1 305 ? 1.2 6.824 -1.459 1 98.44 305 THR B N 1
ATOM 7766 C CA . THR B 1 305 ? 2.105 6.352 -0.416 1 98.44 305 THR B CA 1
ATOM 7767 C C . THR B 1 305 ? 2.133 4.828 -0.37 1 98.44 305 THR B C 1
ATOM 7769 O O . THR B 1 305 ? 3.203 4.223 -0.307 1 98.44 305 THR B O 1
ATOM 7772 N N . GLY B 1 306 ? 0.927 4.215 -0.399 1 98.19 306 GLY B N 1
ATOM 7773 C CA . GLY B 1 306 ? 0.853 2.764 -0.395 1 98.19 306 GLY B CA 1
ATOM 7774 C C . GLY B 1 306 ? 1.519 2.129 -1.601 1 98.19 306 GLY B C 1
ATOM 7775 O O . GLY B 1 306 ? 2.186 1.099 -1.478 1 98.19 306 GLY B O 1
ATOM 7776 N N . GLN B 1 307 ? 1.319 2.703 -2.713 1 98.5 307 GLN B N 1
ATOM 7777 C CA . GLN B 1 307 ? 1.937 2.201 -3.936 1 98.5 307 GLN B CA 1
ATOM 7778 C C . GLN B 1 307 ? 3.457 2.289 -3.861 1 98.5 307 GLN B C 1
ATOM 7780 O O . GLN B 1 307 ? 4.156 1.339 -4.219 1 98.5 307 GLN B O 1
ATOM 7785 N N . ALA B 1 308 ? 3.941 3.432 -3.439 1 98.56 308 ALA B N 1
ATOM 7786 C CA . ALA B 1 308 ? 5.383 3.637 -3.322 1 98.56 308 ALA B CA 1
ATOM 7787 C C . ALA B 1 308 ? 6.004 2.639 -2.352 1 98.56 308 ALA B C 1
ATOM 7789 O O . ALA B 1 308 ? 7.109 2.145 -2.582 1 98.56 308 ALA B O 1
ATOM 7790 N N . LEU B 1 309 ? 5.328 2.391 -1.254 1 98.62 309 LEU B N 1
ATOM 7791 C CA . LEU B 1 309 ? 5.824 1.415 -0.289 1 98.62 309 LEU B CA 1
ATOM 7792 C C . LEU B 1 309 ? 5.934 0.031 -0.921 1 98.62 309 LEU B C 1
ATOM 7794 O O . LEU B 1 309 ? 6.941 -0.655 -0.754 1 98.62 309 LEU B O 1
ATOM 7798 N N . SER B 1 310 ? 4.891 -0.382 -1.658 1 98.56 310 SER B N 1
ATOM 7799 C CA . SER B 1 310 ? 4.895 -1.684 -2.318 1 98.56 310 SER B CA 1
ATOM 7800 C C . SER B 1 310 ? 6.047 -1.8 -3.311 1 98.56 310 SER B C 1
ATOM 7802 O O . SER B 1 310 ? 6.758 -2.807 -3.328 1 98.56 310 SER B O 1
ATOM 7804 N N . ILE B 1 311 ? 6.242 -0.774 -4.105 1 98.31 311 ILE B N 1
ATOM 7805 C CA . ILE B 1 311 ? 7.312 -0.777 -5.098 1 98.31 311 ILE B CA 1
ATOM 7806 C C . ILE B 1 311 ? 8.664 -0.768 -4.391 1 98.31 311 ILE B C 1
ATOM 7808 O O . ILE B 1 311 ? 9.602 -1.446 -4.824 1 98.31 311 ILE B O 1
ATOM 7812 N N . GLY B 1 312 ? 8.758 0.071 -3.336 1 98.44 312 GLY B N 1
ATOM 7813 C CA . GLY B 1 312 ? 9.992 0.094 -2.559 1 98.44 312 GLY B CA 1
ATOM 7814 C C . GLY B 1 312 ? 10.367 -1.265 -2 1 98.44 312 GLY B C 1
ATOM 7815 O O . GLY B 1 312 ? 11.547 -1.63 -1.988 1 98.44 312 GLY B O 1
ATOM 7816 N N . GLU B 1 313 ? 9.422 -2.02 -1.603 1 98 313 GLU B N 1
ATOM 7817 C CA . GLU B 1 313 ? 9.656 -3.359 -1.073 1 98 313 GLU B CA 1
ATOM 7818 C C . GLU B 1 313 ? 10.078 -4.324 -2.18 1 98 313 GLU B C 1
ATOM 7820 O O . GLU B 1 313 ? 10.867 -5.238 -1.945 1 98 313 GLU B O 1
ATOM 7825 N N . ALA B 1 314 ? 9.562 -4.066 -3.359 1 97.56 314 ALA B N 1
ATOM 7826 C CA . ALA B 1 314 ? 9.93 -4.906 -4.5 1 97.56 314 ALA B CA 1
ATOM 7827 C C . ALA B 1 314 ? 11.406 -4.727 -4.863 1 97.56 314 ALA B C 1
ATOM 7829 O O . ALA B 1 314 ? 12.016 -5.621 -5.445 1 97.56 314 ALA B O 1
ATOM 7830 N N . ILE B 1 315 ? 11.969 -3.58 -4.492 1 97.56 315 ILE B N 1
ATOM 7831 C CA . ILE B 1 315 ? 13.375 -3.369 -4.809 1 97.56 315 ILE B CA 1
ATOM 7832 C C . ILE B 1 315 ? 14.211 -3.465 -3.533 1 97.56 315 ILE B C 1
ATOM 7834 O O . ILE B 1 315 ? 15.359 -3.014 -3.502 1 97.56 315 ILE B O 1
ATOM 7838 N N . GLY B 1 316 ? 13.656 -3.91 -2.439 1 97.38 316 GLY B N 1
ATOM 7839 C CA . GLY B 1 316 ? 14.391 -4.352 -1.268 1 97.38 316 GLY B CA 1
ATOM 7840 C C . GLY B 1 316 ? 14.586 -3.258 -0.237 1 97.38 316 GLY B C 1
ATOM 7841 O O . GLY B 1 316 ? 15.469 -3.354 0.621 1 97.38 316 GLY B O 1
ATOM 7842 N N . LEU B 1 317 ? 13.789 -2.227 -0.204 1 98.31 317 LEU B N 1
ATOM 7843 C CA . LEU B 1 317 ? 14.023 -1.089 0.68 1 98.31 317 LEU B CA 1
ATOM 7844 C C . LEU B 1 317 ? 13.602 -1.412 2.107 1 98.31 317 LEU B C 1
ATOM 7846 O O . LEU B 1 317 ? 13.891 -0.652 3.033 1 98.31 317 LEU B O 1
ATOM 7850 N N . HIS B 1 318 ? 12.883 -2.471 2.383 1 97.94 318 HIS B N 1
ATOM 7851 C CA . HIS B 1 318 ? 12.523 -2.859 3.742 1 97.94 318 HIS B CA 1
ATOM 7852 C C . HIS B 1 318 ? 13.617 -3.711 4.379 1 97.94 318 HIS B C 1
ATOM 7854 O O . HIS B 1 318 ? 13.523 -4.07 5.555 1 97.94 318 HIS B O 1
ATOM 7860 N N . LEU B 1 319 ? 14.688 -3.984 3.617 1 96.75 319 LEU B N 1
ATOM 7861 C CA . LEU B 1 319 ? 15.758 -4.863 4.07 1 96.75 319 LEU B CA 1
ATOM 7862 C C . LEU B 1 319 ? 16.984 -4.055 4.484 1 96.75 319 LEU B C 1
ATOM 7864 O O . LEU B 1 319 ? 17.109 -2.881 4.125 1 96.75 319 LEU B O 1
ATOM 7868 N N . ASP B 1 320 ? 17.844 -4.652 5.246 1 96.06 320 ASP B N 1
ATOM 7869 C CA . ASP B 1 320 ? 19.125 -4.07 5.625 1 96.06 320 ASP B CA 1
ATOM 7870 C C . ASP B 1 320 ? 20.172 -4.273 4.527 1 96.06 320 ASP B C 1
ATOM 7872 O O . ASP B 1 320 ? 20.672 -5.383 4.34 1 96.06 320 ASP B O 1
ATOM 7876 N N . ALA B 1 321 ? 20.578 -3.23 3.867 1 95.94 321 ALA B N 1
ATOM 7877 C CA . ALA B 1 321 ? 21.516 -3.332 2.744 1 95.94 321 ALA B CA 1
ATOM 7878 C C . ALA B 1 321 ? 22.938 -3.016 3.182 1 95.94 321 ALA B C 1
ATOM 7880 O O . ALA B 1 321 ? 23.828 -2.846 2.344 1 95.94 321 ALA B O 1
ATOM 7881 N N . SER B 1 322 ? 23.219 -2.945 4.438 1 94.06 322 SER B N 1
ATOM 7882 C CA . SER B 1 322 ? 24.5 -2.479 4.965 1 94.06 322 SER B CA 1
ATOM 7883 C C . SER B 1 322 ? 25.641 -3.367 4.496 1 94.06 322 SER B C 1
ATOM 7885 O O . SER B 1 322 ? 26.781 -2.9 4.348 1 94.06 322 SER B O 1
ATOM 7887 N N . SER B 1 323 ? 25.406 -4.633 4.246 1 93.94 323 SER B N 1
ATOM 7888 C CA . SER B 1 323 ? 26.484 -5.559 3.887 1 93.94 323 SER B CA 1
ATOM 7889 C C . SER B 1 323 ? 26.328 -6.043 2.447 1 93.94 323 SER B C 1
ATOM 7891 O O . SER B 1 323 ? 26.938 -7.043 2.057 1 93.94 323 SER B O 1
ATOM 7893 N N . TRP B 1 324 ? 25.469 -5.418 1.704 1 95.75 324 TRP B N 1
ATOM 7894 C CA . TRP B 1 324 ? 25.266 -5.832 0.321 1 95.75 324 TRP B CA 1
ATOM 7895 C C . TRP B 1 324 ? 26.484 -5.5 -0.538 1 95.75 324 TRP B C 1
ATOM 7897 O O . TRP B 1 324 ? 27.188 -4.531 -0.271 1 95.75 324 TRP B O 1
ATOM 7907 N N . ASP B 1 325 ? 26.75 -6.301 -1.533 1 94.31 325 ASP B N 1
ATOM 7908 C CA . ASP B 1 325 ? 27.812 -6.039 -2.498 1 94.31 325 ASP B CA 1
ATOM 7909 C C . ASP B 1 325 ? 27.375 -5.008 -3.533 1 94.31 325 ASP B C 1
ATOM 7911 O O . ASP B 1 325 ? 27.188 -5.332 -4.707 1 94.31 325 ASP B O 1
ATOM 7915 N N . ILE B 1 326 ? 27.266 -3.807 -3.162 1 94.75 326 ILE B N 1
ATOM 7916 C CA . ILE B 1 326 ? 26.922 -2.623 -3.945 1 94.75 326 ILE B CA 1
ATOM 7917 C C . ILE B 1 326 ? 27.781 -1.442 -3.484 1 94.75 326 ILE B C 1
ATOM 7919 O O . ILE B 1 326 ? 28.438 -1.509 -2.439 1 94.75 326 ILE B O 1
ATOM 7923 N N . PRO B 1 327 ? 27.797 -0.336 -4.27 1 92.88 327 PRO B N 1
ATOM 7924 C CA . PRO B 1 327 ? 28.625 0.799 -3.857 1 92.88 327 PRO B CA 1
ATOM 7925 C C . PRO B 1 327 ? 28.203 1.393 -2.52 1 92.88 327 PRO B C 1
ATOM 7927 O O . PRO B 1 327 ? 27 1.41 -2.207 1 92.88 327 PRO B O 1
ATOM 7930 N N . ASP B 1 328 ? 29.109 1.969 -1.778 1 92.81 328 ASP B N 1
ATOM 7931 C CA . ASP B 1 328 ? 28.859 2.504 -0.446 1 92.81 328 ASP B CA 1
ATOM 7932 C C . ASP B 1 328 ? 27.844 3.645 -0.502 1 92.81 328 ASP B C 1
ATOM 7934 O O . ASP B 1 328 ? 27 3.775 0.384 1 92.81 328 ASP B O 1
ATOM 7938 N N . TRP B 1 329 ? 27.969 4.473 -1.489 1 92.12 329 TRP B N 1
ATOM 7939 C CA . TRP B 1 329 ? 27.031 5.586 -1.583 1 92.12 329 TRP B CA 1
ATOM 7940 C C . TRP B 1 329 ? 25.609 5.078 -1.734 1 92.12 329 TRP B C 1
ATOM 7942 O O . TRP B 1 329 ? 24.656 5.707 -1.249 1 92.12 329 TRP B O 1
ATOM 7952 N N . GLU B 1 330 ? 25.438 3.979 -2.438 1 95.5 330 GLU B N 1
ATOM 7953 C CA . GLU B 1 330 ? 24.094 3.426 -2.627 1 95.5 330 GLU B CA 1
ATOM 7954 C C . GLU B 1 330 ? 23.562 2.818 -1.335 1 95.5 330 GLU B C 1
ATOM 7956 O O . GLU B 1 330 ? 22.359 2.855 -1.076 1 95.5 330 GLU B O 1
ATOM 7961 N N . LYS B 1 331 ? 24.484 2.15 -0.571 1 96.5 331 LYS B N 1
ATOM 7962 C CA . LYS B 1 331 ? 24.078 1.624 0.725 1 96.5 331 LYS B CA 1
ATOM 7963 C C . LYS B 1 331 ? 23.469 2.721 1.597 1 96.5 331 LYS B C 1
ATOM 7965 O O . LYS B 1 331 ? 22.391 2.545 2.174 1 96.5 331 LYS B O 1
ATOM 7970 N N . GLY B 1 332 ? 24.219 3.855 1.662 1 96.31 332 GLY B N 1
ATOM 7971 C CA . GLY B 1 332 ? 23.719 4.988 2.428 1 96.31 332 GLY B CA 1
ATOM 7972 C C . GLY B 1 332 ? 22.438 5.559 1.876 1 96.31 332 GLY B C 1
ATOM 7973 O O . GLY B 1 332 ? 21.516 5.879 2.637 1 96.31 332 GLY B O 1
ATOM 7974 N N . LEU B 1 333 ? 22.328 5.68 0.604 1 96.75 333 LEU B N 1
ATOM 7975 C CA . LEU B 1 333 ? 21.125 6.223 -0.039 1 96.75 333 LEU B CA 1
ATOM 7976 C C . LEU B 1 333 ? 19.922 5.328 0.212 1 96.75 333 LEU B C 1
ATOM 7978 O O . LEU B 1 333 ? 18.828 5.824 0.488 1 96.75 333 LEU B O 1
ATOM 7982 N N . ARG B 1 334 ? 20.078 3.996 0.072 1 98 334 ARG B N 1
ATOM 7983 C CA . ARG B 1 334 ? 19 3.049 0.317 1 98 334 ARG B CA 1
ATOM 7984 C C . ARG B 1 334 ? 18.453 3.191 1.735 1 98 334 ARG B C 1
ATOM 7986 O O . ARG B 1 334 ? 17.25 3.18 1.945 1 98 334 ARG B O 1
ATOM 7993 N N . LYS B 1 335 ? 19.359 3.271 2.645 1 98.12 335 LYS B N 1
ATOM 7994 C CA . LYS B 1 335 ? 18.953 3.416 4.039 1 98.12 335 LYS B CA 1
ATOM 7995 C C . LYS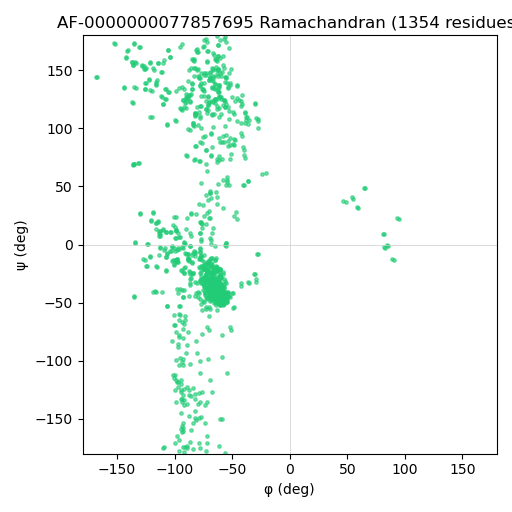 B 1 335 ? 18.172 4.711 4.25 1 98.12 335 LYS B C 1
ATOM 7997 O O . LYS B 1 335 ? 17.141 4.719 4.926 1 98.12 335 LYS B O 1
ATOM 8002 N N . ARG B 1 336 ? 18.641 5.832 3.727 1 98.25 336 ARG B N 1
ATOM 8003 C CA . ARG B 1 336 ? 17.953 7.113 3.83 1 98.25 336 ARG B CA 1
ATOM 8004 C C . ARG B 1 336 ? 16.578 7.047 3.17 1 98.25 336 ARG B C 1
ATOM 8006 O O . ARG B 1 336 ? 15.602 7.551 3.719 1 98.25 336 ARG B O 1
ATOM 8013 N N . LEU B 1 337 ? 16.5 6.402 2.035 1 98.38 337 LEU B N 1
ATOM 8014 C CA . LEU B 1 337 ? 15.242 6.262 1.322 1 98.38 337 LEU B CA 1
ATOM 8015 C C . LEU B 1 337 ? 14.266 5.379 2.104 1 98.38 337 LEU B C 1
ATOM 8017 O O . LEU B 1 337 ? 13.062 5.645 2.129 1 98.38 337 LEU B O 1
ATOM 8021 N N . SER B 1 338 ? 14.781 4.277 2.656 1 98.75 338 SER B N 1
ATOM 8022 C CA . SER B 1 338 ? 13.953 3.404 3.48 1 98.75 338 SER B CA 1
ATOM 8023 C C . SER B 1 338 ? 13.289 4.18 4.617 1 98.75 338 SER B C 1
ATOM 8025 O O . SER B 1 338 ? 12.086 4.055 4.844 1 98.75 338 SER B O 1
ATOM 8027 N N . TRP B 1 339 ? 14.039 4.957 5.262 1 98.81 339 TRP B N 1
ATOM 8028 C CA . TRP B 1 339 ? 13.5 5.684 6.41 1 98.81 339 TRP B CA 1
ATOM 8029 C C . TRP B 1 339 ? 12.602 6.824 5.957 1 98.81 339 TRP B C 1
ATOM 8031 O O . TRP B 1 339 ? 11.633 7.172 6.641 1 98.81 339 TRP B O 1
ATOM 8041 N N . ALA B 1 340 ? 12.945 7.461 4.781 1 98.81 340 ALA B N 1
ATOM 8042 C CA . ALA B 1 340 ? 12.023 8.445 4.227 1 98.81 340 ALA B CA 1
ATOM 8043 C C . ALA B 1 340 ? 10.664 7.816 3.926 1 98.81 340 ALA B C 1
ATOM 8045 O O . ALA B 1 340 ? 9.625 8.438 4.148 1 98.81 340 ALA B O 1
ATOM 8046 N N . LEU B 1 341 ? 10.656 6.582 3.43 1 98.69 341 LEU B N 1
ATOM 8047 C CA . LEU B 1 341 ? 9.422 5.836 3.184 1 98.69 341 LEU B CA 1
ATOM 8048 C C . LEU B 1 341 ? 8.695 5.539 4.492 1 98.69 341 LEU B C 1
ATOM 8050 O O . LEU B 1 341 ? 7.469 5.625 4.559 1 98.69 341 LEU B O 1
ATOM 8054 N N . TYR B 1 342 ? 9.484 5.172 5.48 1 98.62 342 TYR B N 1
ATOM 8055 C CA . TYR B 1 342 ? 8.938 4.918 6.809 1 98.62 342 TYR B CA 1
ATOM 8056 C C . TYR B 1 342 ? 8.227 6.152 7.355 1 98.62 342 TYR B C 1
ATOM 8058 O O . TYR B 1 342 ? 7.105 6.062 7.848 1 98.62 342 TYR B O 1
ATOM 8066 N N . VAL B 1 343 ? 8.891 7.301 7.215 1 98.81 343 VAL B N 1
ATOM 8067 C CA . VAL B 1 343 ? 8.336 8.57 7.664 1 98.81 343 VAL B CA 1
ATOM 8068 C C . VAL B 1 343 ? 7.051 8.875 6.891 1 98.81 343 VAL B C 1
ATOM 8070 O O . VAL B 1 343 ? 6.039 9.258 7.48 1 98.81 343 VAL B O 1
ATOM 8073 N N . GLN B 1 344 ? 7.105 8.703 5.617 1 98.69 344 GLN B N 1
ATOM 8074 C CA . GLN B 1 344 ? 5.957 9 4.766 1 98.69 344 GLN B CA 1
ATOM 8075 C C . GLN B 1 344 ? 4.754 8.148 5.16 1 98.69 344 GLN B C 1
ATOM 8077 O O . GLN B 1 344 ? 3.631 8.648 5.242 1 98.69 344 GLN B O 1
ATOM 8082 N N . ASP B 1 345 ? 4.957 6.855 5.391 1 98.38 345 ASP B N 1
ATOM 8083 C CA . ASP B 1 345 ? 3.885 5.93 5.734 1 98.38 345 ASP B CA 1
ATOM 8084 C C . ASP B 1 345 ? 3.258 6.289 7.082 1 98.38 345 ASP B C 1
ATOM 8086 O O . ASP B 1 345 ? 2.035 6.41 7.188 1 98.38 345 ASP B O 1
ATOM 8090 N N . LYS B 1 346 ? 4.055 6.496 8.102 1 98.69 346 LYS B N 1
ATOM 8091 C CA . LYS B 1 346 ? 3.568 6.699 9.461 1 98.69 346 LYS B CA 1
ATOM 8092 C C . LYS B 1 346 ? 2.85 8.039 9.594 1 98.69 346 LYS B C 1
ATOM 8094 O O . LYS B 1 346 ? 1.778 8.117 10.203 1 98.69 346 LYS B O 1
ATOM 8099 N N . TRP B 1 347 ? 3.41 9.062 9.047 1 98.56 347 TRP B N 1
ATOM 8100 C CA . TRP B 1 347 ? 2.805 10.383 9.203 1 98.56 347 TRP B CA 1
ATOM 8101 C C . TRP B 1 347 ? 1.542 10.508 8.352 1 98.56 347 TRP B C 1
ATOM 8103 O O . TRP B 1 347 ? 0.575 11.156 8.766 1 98.56 347 TRP B O 1
ATOM 8113 N N . THR B 1 348 ? 1.537 9.914 7.168 1 97.81 348 THR B N 1
ATOM 8114 C CA . THR B 1 348 ? 0.308 9.922 6.383 1 97.81 348 THR B CA 1
ATOM 8115 C C . THR B 1 348 ? -0.794 9.141 7.094 1 97.81 348 THR B C 1
ATOM 8117 O O . THR B 1 348 ? -1.961 9.539 7.066 1 97.81 348 THR B O 1
ATOM 8120 N N . ALA B 1 349 ? -0.413 8.008 7.68 1 97.69 349 ALA B N 1
ATOM 8121 C CA . ALA B 1 349 ? -1.368 7.238 8.469 1 97.69 349 ALA B CA 1
ATOM 8122 C C . ALA B 1 349 ? -1.95 8.078 9.602 1 97.69 349 ALA B C 1
ATOM 8124 O O . ALA B 1 349 ? -3.16 8.055 9.844 1 97.69 349 ALA B O 1
ATOM 8125 N N . LEU B 1 350 ? -1.155 8.812 10.297 1 98.06 350 LEU B N 1
ATOM 8126 C CA . LEU B 1 350 ? -1.587 9.664 11.398 1 98.06 350 LEU B CA 1
ATOM 8127 C C . LEU B 1 350 ? -2.533 10.758 10.906 1 98.06 350 LEU B C 1
ATOM 8129 O O . LEU B 1 350 ? -3.602 10.961 11.484 1 98.06 350 LEU B O 1
ATOM 8133 N N . MET B 1 351 ? -2.164 11.391 9.844 1 96.38 351 MET B N 1
ATOM 8134 C CA . MET B 1 351 ? -2.881 12.562 9.344 1 96.38 351 MET B CA 1
ATOM 8135 C C . MET B 1 351 ? -4.301 12.188 8.93 1 96.38 351 MET B C 1
ATOM 8137 O O . MET B 1 351 ? -5.234 12.969 9.125 1 96.38 351 MET B O 1
ATOM 8141 N N . HIS B 1 352 ? -4.418 10.961 8.445 1 93.25 352 HIS B N 1
ATOM 8142 C CA . HIS B 1 352 ? -5.711 10.609 7.867 1 93.25 352 HIS B CA 1
ATOM 8143 C C . HIS B 1 352 ? -6.418 9.555 8.711 1 93.25 352 HIS B C 1
ATOM 8145 O O . HIS B 1 352 ? -7.574 9.219 8.445 1 93.25 352 HIS B O 1
ATOM 8151 N N . GLY B 1 353 ? -5.758 9.133 9.703 1 94.88 353 GLY B N 1
ATOM 8152 C CA . GLY B 1 353 ? -6.34 8.094 10.539 1 94.88 353 GLY B CA 1
ATOM 8153 C C . GLY B 1 353 ? -6.523 6.773 9.805 1 94.88 353 GLY B C 1
ATOM 8154 O O . GLY B 1 353 ? -7.617 6.203 9.812 1 94.88 353 GLY B O 1
ATOM 8155 N N . ARG B 1 354 ? -5.477 6.352 9.133 1 96.31 354 ARG B N 1
ATOM 8156 C CA . ARG B 1 354 ? -5.469 5.098 8.391 1 96.31 354 ARG B CA 1
ATOM 8157 C C . ARG B 1 354 ? -4.492 4.102 9 1 96.31 354 ARG B C 1
ATOM 8159 O O . ARG B 1 354 ? -3.584 4.492 9.742 1 96.31 354 ARG B O 1
ATOM 8166 N N . PRO B 1 355 ? -4.727 2.789 8.75 1 96.94 355 PRO B N 1
ATOM 8167 C CA . PRO B 1 355 ? -3.73 1.819 9.211 1 96.94 355 PRO B CA 1
ATOM 8168 C C . PRO B 1 355 ? -2.381 1.983 8.508 1 96.94 355 PRO B C 1
ATOM 8170 O O . PRO B 1 355 ? -2.32 2.029 7.281 1 96.94 355 PRO B O 1
ATOM 8173 N N . SER B 1 356 ? -1.377 2.133 9.312 1 97.69 356 SER B N 1
ATOM 8174 C CA . SER B 1 356 ? -0.049 2.1 8.711 1 97.69 356 SER B CA 1
ATOM 8175 C C . SER B 1 356 ? 0.235 0.742 8.078 1 97.69 356 SER B C 1
ATOM 8177 O O . SER B 1 356 ? -0.228 -0.289 8.57 1 97.69 356 SER B O 1
ATOM 8179 N N . HIS B 1 357 ? 0.996 0.731 6.996 1 98.06 357 HIS B N 1
ATOM 8180 C CA . HIS B 1 357 ? 1.227 -0.505 6.258 1 98.06 357 HIS B CA 1
ATOM 8181 C C . HIS B 1 357 ? 2.578 -1.115 6.613 1 98.06 357 HIS B C 1
ATOM 8183 O O . HIS B 1 357 ? 2.846 -2.275 6.289 1 98.06 357 HIS B O 1
ATOM 8189 N N . ILE B 1 358 ? 3.414 -0.387 7.25 1 98 358 ILE B N 1
ATOM 8190 C CA . ILE B 1 358 ? 4.715 -0.917 7.652 1 98 358 ILE B CA 1
ATOM 8191 C C . ILE B 1 358 ? 4.605 -1.546 9.039 1 98 358 ILE B C 1
ATOM 8193 O O . ILE B 1 358 ? 4.195 -0.886 10 1 98 358 ILE B O 1
ATOM 8197 N N . HIS B 1 359 ? 4.926 -2.732 9.117 1 95 359 HIS B N 1
ATOM 8198 C CA . HIS B 1 359 ? 4.938 -3.453 10.383 1 95 359 HIS B CA 1
ATOM 8199 C C . HIS B 1 359 ? 6.363 -3.807 10.797 1 95 359 HIS B C 1
ATOM 8201 O O . HIS B 1 359 ? 7.188 -4.168 9.961 1 95 359 HIS B O 1
ATOM 8207 N N . ASP B 1 360 ? 6.539 -3.836 12.047 1 93.94 360 ASP B N 1
ATOM 8208 C CA . ASP B 1 360 ? 7.879 -4.023 12.594 1 93.94 360 ASP B CA 1
ATOM 8209 C C . ASP B 1 360 ? 8.414 -5.418 12.273 1 93.94 360 ASP B C 1
ATOM 8211 O O . ASP B 1 360 ? 9.617 -5.602 12.086 1 93.94 360 ASP B O 1
ATOM 8215 N N . ASP B 1 361 ? 7.559 -6.371 12.148 1 94.81 361 ASP B N 1
ATOM 8216 C CA . ASP B 1 361 ? 7.973 -7.746 11.898 1 94.81 361 ASP B CA 1
ATOM 8217 C C . ASP B 1 361 ? 8.578 -7.887 10.5 1 94.81 361 ASP B C 1
ATOM 8219 O O . ASP B 1 361 ? 9.266 -8.867 10.219 1 94.81 361 ASP B O 1
ATOM 8223 N N . ASN B 1 362 ? 8.305 -6.926 9.656 1 96.31 362 ASN B N 1
ATOM 8224 C CA . ASN B 1 362 ? 8.781 -7.02 8.273 1 96.31 362 ASN B CA 1
ATOM 8225 C C . ASN B 1 362 ? 9.688 -5.848 7.91 1 96.31 362 ASN B C 1
ATOM 8227 O O . ASN B 1 362 ? 9.797 -5.484 6.738 1 96.31 362 ASN B O 1
ATOM 8231 N N . TRP B 1 363 ? 10.242 -5.188 8.883 1 96.94 363 TRP B N 1
ATOM 8232 C CA . TRP B 1 363 ? 11.141 -4.059 8.656 1 96.94 363 TRP B CA 1
ATOM 8233 C C . TRP B 1 363 ? 12.516 -4.332 9.25 1 96.94 363 TRP B C 1
ATOM 8235 O O . TRP B 1 363 ? 12.68 -4.355 10.469 1 96.94 363 TRP B O 1
ATOM 8245 N N . GLY B 1 364 ? 13.516 -4.539 8.375 1 95.75 364 GLY B N 1
ATOM 8246 C CA . GLY B 1 364 ? 14.836 -4.922 8.852 1 95.75 364 GLY B CA 1
ATOM 8247 C C . GLY B 1 364 ? 15.875 -3.828 8.68 1 95.75 364 GLY B C 1
ATOM 8248 O O . GLY B 1 364 ? 17.078 -4.07 8.828 1 95.75 364 GLY B O 1
ATOM 8249 N N . VAL B 1 365 ? 15.492 -2.59 8.383 1 97.62 365 VAL B N 1
ATOM 8250 C CA . VAL B 1 365 ? 16.422 -1.495 8.125 1 97.62 365 VAL B CA 1
ATOM 8251 C C . VAL B 1 365 ? 17.016 -1.005 9.438 1 97.62 365 VAL B C 1
ATOM 8253 O O . VAL B 1 365 ? 16.297 -0.786 10.414 1 97.62 365 VAL B O 1
ATOM 8256 N N . ARG B 1 366 ? 18.25 -0.812 9.492 1 96.81 366 ARG B N 1
ATOM 8257 C CA . ARG B 1 366 ? 18.953 -0.361 10.688 1 96.81 366 ARG B CA 1
ATOM 8258 C C . ARG B 1 366 ? 18.812 1.147 10.867 1 96.81 366 ARG B C 1
ATOM 8260 O O . ARG B 1 366 ? 18.469 1.86 9.93 1 96.81 366 ARG B O 1
ATOM 8267 N N . ASP B 1 367 ? 19.141 1.589 12.031 1 97.56 367 ASP B N 1
ATOM 8268 C CA . ASP B 1 367 ? 19.047 3.012 12.344 1 97.56 367 ASP B CA 1
ATOM 8269 C C . ASP B 1 367 ? 20.047 3.82 11.531 1 97.56 367 ASP B C 1
ATOM 8271 O O . ASP B 1 367 ? 21.141 3.326 11.211 1 97.56 367 ASP B O 1
ATOM 8275 N N . LEU B 1 368 ? 19.719 5.027 11.266 1 97.31 368 LEU B N 1
ATOM 8276 C CA . LEU B 1 368 ? 20.609 5.938 10.547 1 97.31 368 LEU B CA 1
ATOM 8277 C C . LEU B 1 368 ? 21.797 6.332 11.414 1 97.31 368 LEU B C 1
ATOM 8279 O O . LEU B 1 368 ? 21.656 6.508 12.625 1 97.31 368 LEU B O 1
ATOM 8283 N N . THR B 1 369 ? 22.906 6.43 10.805 1 95.62 369 THR B N 1
ATOM 8284 C CA . THR B 1 369 ? 24.141 6.934 11.414 1 95.62 369 THR B CA 1
ATOM 8285 C C . THR B 1 369 ? 24.781 8 10.531 1 95.62 369 THR B C 1
ATOM 8287 O O . THR B 1 369 ? 24.375 8.195 9.383 1 95.62 369 THR B O 1
ATOM 8290 N N . ASP B 1 370 ? 25.766 8.695 11.016 1 93.12 370 ASP B N 1
ATOM 8291 C CA . ASP B 1 370 ? 26.453 9.742 10.273 1 93.12 370 ASP B CA 1
ATOM 8292 C C . ASP B 1 370 ? 27.078 9.188 8.992 1 93.12 370 ASP B C 1
ATOM 8294 O O . ASP B 1 370 ? 27.172 9.891 7.984 1 93.12 370 ASP B O 1
ATOM 8298 N N . ASP B 1 371 ? 27.422 7.961 9.039 1 92.38 371 ASP B N 1
ATOM 8299 C CA . ASP B 1 371 ? 28.109 7.324 7.918 1 92.38 371 ASP B CA 1
ATOM 8300 C C . ASP B 1 371 ? 27.188 7.18 6.715 1 92.38 371 ASP B C 1
ATOM 8302 O O . ASP B 1 371 ? 27.641 7.051 5.582 1 92.38 371 ASP B O 1
ATOM 8306 N N . ASP B 1 372 ? 25.984 7.223 6.961 1 95.31 372 ASP B N 1
ATOM 8307 C CA . ASP B 1 372 ? 25.016 7.035 5.883 1 95.31 372 ASP B CA 1
ATOM 8308 C C . ASP B 1 372 ? 24.875 8.297 5.035 1 95.31 372 ASP B C 1
ATOM 8310 O O . ASP B 1 372 ? 24.25 8.273 3.975 1 95.31 372 ASP B O 1
ATOM 8314 N N . PHE B 1 373 ? 25.531 9.414 5.469 1 93.81 373 PHE B N 1
ATOM 8315 C CA . PHE B 1 373 ? 25.422 10.695 4.797 1 93.81 373 PHE B CA 1
ATOM 8316 C C . PHE B 1 373 ? 26.766 11.141 4.238 1 93.81 373 PHE B C 1
ATOM 8318 O O . PHE B 1 373 ? 26.984 12.328 3.996 1 93.81 373 PHE B O 1
ATOM 8325 N N . PHE B 1 374 ? 27.641 10.266 4.094 1 83.69 374 PHE B N 1
ATOM 8326 C CA . PHE B 1 374 ? 29.016 10.602 3.715 1 83.69 374 PHE B CA 1
ATOM 8327 C C . PHE B 1 374 ? 29.047 11.312 2.367 1 83.69 374 PHE B C 1
ATOM 8329 O O . PHE B 1 374 ? 29.922 12.141 2.117 1 83.69 374 PHE B O 1
ATOM 8336 N N . ASP B 1 375 ? 28.109 11.039 1.551 1 79 375 ASP B N 1
ATOM 8337 C CA . ASP B 1 375 ? 28.094 11.609 0.209 1 79 375 ASP B CA 1
ATOM 8338 C C . ASP B 1 375 ? 27.609 13.062 0.236 1 79 375 ASP B C 1
ATOM 8340 O O . ASP B 1 375 ? 27.719 13.773 -0.764 1 79 375 ASP B O 1
ATOM 8344 N N . LEU B 1 376 ? 27.094 13.477 1.354 1 74.56 376 LEU B N 1
ATOM 8345 C CA . LEU B 1 376 ? 26.578 14.836 1.472 1 74.56 376 LEU B CA 1
ATOM 8346 C C . LEU B 1 376 ? 27.672 15.812 1.877 1 74.56 376 LEU B C 1
ATOM 8348 O O . LEU B 1 376 ? 27.516 17.031 1.749 1 74.56 376 LEU B O 1
ATOM 8352 N N . GLN B 1 377 ? 28.766 15.281 2.518 1 62.59 377 GLN B N 1
ATOM 8353 C CA . GLN B 1 377 ? 29.844 16.109 3.061 1 62.59 377 GLN B CA 1
ATOM 8354 C C . GLN B 1 377 ? 30.656 16.734 1.943 1 62.59 377 GLN B C 1
ATOM 8356 O O . GLN B 1 377 ? 31.844 16.438 1.794 1 62.59 377 GLN B O 1
ATOM 8361 N N . VAL B 1 378 ? 30.047 16.844 0.818 1 53.25 378 VAL B N 1
ATOM 8362 C CA . VAL B 1 378 ? 30.922 17.375 -0.214 1 53.25 378 VAL B CA 1
ATOM 8363 C C . VAL B 1 378 ? 31.469 18.734 0.219 1 53.25 378 VAL B C 1
ATOM 8365 O O . VAL B 1 378 ? 30.828 19.438 0.989 1 53.25 378 VAL B O 1
ATOM 8368 N N . GLU B 1 379 ? 32.656 19.047 -0.372 1 48.78 379 GLU B N 1
ATOM 8369 C CA . GLU B 1 379 ? 33.656 20.094 -0.239 1 48.78 379 GLU B CA 1
ATOM 8370 C C . GLU B 1 379 ? 33.031 21.484 -0.252 1 48.78 379 GLU B C 1
ATOM 8372 O O . GLU B 1 379 ? 32.125 21.75 -1.029 1 48.78 379 GLU B O 1
ATOM 8377 N N . ASP B 1 380 ? 33.125 22.125 0.825 1 45.06 380 ASP B N 1
ATOM 8378 C CA . ASP B 1 380 ? 32.938 23.531 1.108 1 45.06 380 ASP B CA 1
ATOM 8379 C C . ASP B 1 380 ? 33.156 24.375 -0.146 1 45.06 380 ASP B C 1
ATOM 8381 O O . ASP B 1 380 ? 34.281 24.5 -0.634 1 45.06 380 ASP B O 1
ATOM 8385 N N . GLN B 1 381 ? 32.406 24.188 -1.17 1 44.41 381 GLN B N 1
ATOM 8386 C CA . GLN B 1 381 ? 32.719 25.359 -1.969 1 44.41 381 GLN B CA 1
ATOM 8387 C C . GLN B 1 381 ? 32.562 26.641 -1.157 1 44.41 381 GLN B C 1
ATOM 8389 O O . GLN B 1 381 ? 31.562 26.812 -0.46 1 44.41 381 GLN B O 1
ATOM 8394 N N . PRO B 1 382 ? 33.562 27.375 -0.897 1 43.75 382 PRO B N 1
ATOM 8395 C CA . PRO B 1 382 ? 33.688 28.547 -0.03 1 43.75 382 PRO B CA 1
ATOM 8396 C C . PRO B 1 382 ? 32.438 29.422 -0.027 1 43.75 382 PRO B C 1
ATOM 8398 O O . PRO B 1 382 ? 32.312 30.328 0.795 1 43.75 382 PRO B O 1
ATOM 8401 N N . GLY B 1 383 ? 31.641 29.562 -1.169 1 39.62 383 GLY B N 1
ATOM 8402 C CA . GLY B 1 383 ? 30.734 30.703 -1.17 1 39.62 383 GLY B CA 1
ATOM 8403 C C . GLY B 1 383 ? 29.375 30.375 -0.584 1 39.62 383 GLY B C 1
ATOM 8404 O O . GLY B 1 383 ? 28.484 29.906 -1.291 1 39.62 383 GLY B O 1
ATOM 8405 N N . PHE B 1 384 ? 29.312 30.297 0.702 1 43.5 384 PHE B N 1
ATOM 8406 C CA . PHE B 1 384 ? 28.047 30.125 1.403 1 43.5 384 PHE B CA 1
ATOM 8407 C C . PHE B 1 384 ? 27.047 31.203 0.982 1 43.5 384 PHE B C 1
ATOM 8409 O O . PHE B 1 384 ? 27.297 32.406 1.177 1 43.5 384 PHE B O 1
ATOM 8416 N N . SER B 1 385 ? 26.406 31.031 0.026 1 49.59 385 SER B N 1
ATOM 8417 C CA . SER B 1 385 ? 25.281 31.953 -0.173 1 49.59 385 SER B CA 1
ATOM 8418 C C . SER B 1 385 ? 24.25 31.812 0.94 1 49.59 385 SER B C 1
ATOM 8420 O O . SER B 1 385 ? 24.078 30.734 1.504 1 49.59 385 SER B O 1
ATOM 8422 N N . PRO B 1 386 ? 23.922 32.906 1.61 1 49 386 PRO B N 1
ATOM 8423 C CA . PRO B 1 386 ? 22.969 33.031 2.719 1 49 386 PRO B CA 1
ATOM 8424 C C . PRO B 1 386 ? 21.828 32.031 2.623 1 49 386 PRO B C 1
ATOM 8426 O O . PRO B 1 386 ? 21.266 31.625 3.646 1 49 386 PRO B O 1
ATOM 8429 N N . LEU B 1 387 ? 21.484 31.547 1.446 1 54.44 387 LEU B N 1
ATOM 8430 C CA . LEU B 1 387 ? 20.312 30.688 1.342 1 54.44 387 LEU B CA 1
ATOM 8431 C C . LEU B 1 387 ? 20.703 29.219 1.361 1 54.44 387 LEU B C 1
ATOM 8433 O O . LEU B 1 387 ? 19.828 28.344 1.349 1 54.44 387 LEU B O 1
ATOM 8437 N N . GLU B 1 388 ? 21.969 29.016 1.677 1 64.38 388 GLU B N 1
ATOM 8438 C CA . GLU B 1 388 ? 22.344 27.609 1.521 1 64.38 388 GLU B CA 1
ATOM 8439 C C . GLU B 1 388 ? 22.188 26.859 2.834 1 64.38 388 GLU B C 1
ATOM 8441 O O . GLU B 1 388 ? 22.75 27.25 3.857 1 64.38 388 GLU B O 1
ATOM 8446 N N . GLY B 1 389 ? 21.297 25.906 2.85 1 68.62 389 GLY B N 1
ATOM 8447 C CA . GLY B 1 389 ? 21.141 25.031 4.004 1 68.62 389 GLY B CA 1
ATOM 8448 C C . GLY B 1 389 ? 22.422 24.344 4.43 1 68.62 389 GLY B C 1
ATOM 8449 O O . GLY B 1 389 ? 23.266 24.016 3.588 1 68.62 389 GLY B O 1
ATOM 8450 N N . ASP B 1 390 ? 22.594 24.281 5.668 1 76.88 390 ASP B N 1
ATOM 8451 C CA . ASP B 1 390 ? 23.734 23.578 6.25 1 76.88 390 ASP B CA 1
ATOM 8452 C C . ASP B 1 390 ? 23.5 22.062 6.238 1 76.88 390 ASP B C 1
ATOM 8454 O O . ASP B 1 390 ? 22.656 21.562 6.973 1 76.88 390 ASP B O 1
ATOM 8458 N N . PRO B 1 391 ? 24.234 21.359 5.43 1 82 391 PRO B N 1
ATOM 8459 C CA . PRO B 1 391 ? 24.031 19.922 5.316 1 82 391 PRO B CA 1
ATOM 8460 C C . PRO B 1 391 ? 24.172 19.188 6.656 1 82 391 PRO B C 1
ATOM 8462 O O . PRO B 1 391 ? 23.5 18.172 6.883 1 82 391 PRO B O 1
ATOM 8465 N N . GLU B 1 392 ? 24.984 19.719 7.543 1 85.12 392 GLU B N 1
ATOM 8466 C CA . GLU B 1 392 ? 25.141 19.078 8.852 1 85.12 392 GLU B CA 1
ATOM 8467 C C . GLU B 1 392 ? 23.891 19.234 9.695 1 85.12 392 GLU B C 1
ATOM 8469 O O . GLU B 1 392 ? 23.453 18.297 10.359 1 85.12 392 GLU B O 1
ATOM 8474 N N . VAL B 1 393 ? 23.391 20.391 9.656 1 86.5 393 VAL B N 1
ATOM 8475 C CA . VAL B 1 393 ? 22.156 20.641 10.383 1 86.5 393 VAL B CA 1
ATOM 8476 C C . VAL B 1 393 ? 21.016 19.828 9.758 1 86.5 393 VAL B C 1
ATOM 8478 O O . VAL B 1 393 ? 20.188 19.25 10.477 1 86.5 393 VAL B O 1
ATOM 8481 N N . GLY B 1 394 ? 21.031 19.812 8.438 1 89.81 394 GLY B N 1
ATOM 8482 C CA . GLY B 1 394 ? 20.016 19.047 7.73 1 89.81 394 GLY B CA 1
ATOM 8483 C C . GLY B 1 394 ? 20.062 17.578 8.055 1 89.81 394 GLY B C 1
ATOM 8484 O O . GLY B 1 394 ? 19.016 16.953 8.281 1 89.81 394 GLY B O 1
ATOM 8485 N N . LYS B 1 395 ? 21.219 17.047 8.086 1 91.94 395 LYS B N 1
ATOM 8486 C CA . LYS B 1 395 ? 21.422 15.648 8.445 1 91.94 395 LYS B CA 1
ATOM 8487 C C . LYS B 1 395 ? 20.891 15.352 9.844 1 91.94 395 LYS B C 1
ATOM 8489 O O . LYS B 1 395 ? 20.188 14.359 10.047 1 91.94 395 LYS B O 1
ATOM 8494 N N . GLN B 1 396 ? 21.203 16.203 10.75 1 92.12 396 GLN B N 1
ATOM 8495 C CA . GLN B 1 396 ? 20.75 16.016 12.117 1 92.12 396 GLN B CA 1
ATOM 8496 C C . GLN B 1 396 ? 19.234 16.125 12.219 1 92.12 396 GLN B C 1
ATOM 8498 O O . GLN B 1 396 ? 18.609 15.383 12.977 1 92.12 396 GLN B O 1
ATOM 8503 N N . GLU B 1 397 ? 18.734 17.031 11.477 1 93.5 397 GLU B N 1
ATOM 8504 C CA . GLU B 1 397 ? 17.281 17.219 11.469 1 93.5 397 GLU B CA 1
ATOM 8505 C C . GLU B 1 397 ? 16.594 15.977 10.906 1 93.5 397 GLU B C 1
ATOM 8507 O O . GLU B 1 397 ? 15.555 15.555 11.422 1 93.5 397 GLU B O 1
ATOM 8512 N N . PHE B 1 398 ? 17.125 15.484 9.805 1 96.38 398 PHE B N 1
ATOM 8513 C CA . PHE B 1 398 ? 16.531 14.305 9.188 1 96.38 398 PHE B CA 1
ATOM 8514 C C . PHE B 1 398 ? 16.578 13.117 10.141 1 96.38 398 PHE B C 1
ATOM 8516 O O . PHE B 1 398 ? 15.602 12.391 10.289 1 96.38 398 PHE B O 1
ATOM 8523 N N . MET B 1 399 ? 17.656 12.883 10.797 1 96.75 399 MET B N 1
ATOM 8524 C CA . MET B 1 399 ? 17.812 11.797 11.758 1 96.75 399 MET B CA 1
ATOM 8525 C C . MET B 1 399 ? 16.859 11.969 12.938 1 96.75 399 MET B C 1
ATOM 8527 O O . MET B 1 399 ? 16.266 11 13.422 1 96.75 399 MET B O 1
ATOM 8531 N N . ALA B 1 400 ? 16.719 13.211 13.391 1 96.44 400 ALA B N 1
ATOM 8532 C CA . ALA B 1 400 ? 15.805 13.492 14.484 1 96.44 400 ALA B CA 1
ATOM 8533 C C . ALA B 1 400 ? 14.367 13.188 14.086 1 96.44 400 ALA B C 1
ATOM 8535 O O . ALA B 1 400 ? 13.586 12.672 14.898 1 96.44 400 ALA B O 1
ATOM 8536 N N . LEU B 1 401 ? 14.039 13.586 12.883 1 97.44 401 LEU B N 1
ATOM 8537 C CA . LEU B 1 401 ? 12.695 13.305 12.391 1 97.44 401 LEU B CA 1
ATOM 8538 C C . LEU B 1 401 ? 12.43 11.805 12.367 1 97.44 401 LEU B C 1
ATOM 8540 O O . LEU B 1 401 ? 11.336 11.359 12.727 1 97.44 401 LEU B O 1
ATOM 8544 N N . VAL B 1 402 ? 13.352 11.016 11.883 1 98.25 402 VAL B N 1
ATOM 8545 C CA . VAL B 1 402 ? 13.219 9.562 11.82 1 98.25 402 VAL B CA 1
ATOM 8546 C C . VAL B 1 402 ? 13.031 9 13.227 1 98.25 402 VAL B C 1
ATOM 8548 O O . VAL B 1 402 ? 12.172 8.141 13.445 1 98.25 402 VAL B O 1
ATOM 8551 N N . ALA B 1 403 ? 13.828 9.445 14.164 1 98.06 403 ALA B N 1
ATOM 8552 C CA . ALA B 1 403 ? 13.703 8.992 15.547 1 98.06 403 ALA B CA 1
ATOM 8553 C C . ALA B 1 403 ? 12.328 9.32 16.109 1 98.06 403 ALA B C 1
ATOM 8555 O O . ALA B 1 403 ? 11.727 8.508 16.812 1 98.06 403 ALA B O 1
ATOM 8556 N N . LEU B 1 404 ? 11.93 10.539 15.836 1 98.38 404 LEU B N 1
ATOM 8557 C CA . LEU B 1 404 ? 10.602 10.953 16.266 1 98.38 404 LEU B CA 1
ATOM 8558 C C . LEU B 1 404 ? 9.523 10.07 15.656 1 98.38 404 LEU B C 1
ATOM 8560 O O . LEU B 1 404 ? 8.531 9.742 16.312 1 98.38 404 LEU B O 1
ATOM 8564 N N . THR B 1 405 ? 9.672 9.695 14.414 1 98.69 405 THR B N 1
ATOM 8565 C CA . THR B 1 405 ? 8.703 8.875 13.695 1 98.69 405 THR B CA 1
ATOM 8566 C C . THR B 1 405 ? 8.633 7.473 14.297 1 98.69 405 THR B C 1
ATOM 8568 O O . THR B 1 405 ? 7.57 6.848 14.305 1 98.69 405 THR B O 1
ATOM 8571 N N . LYS B 1 406 ? 9.688 6.965 14.781 1 98.25 406 LYS B N 1
ATOM 8572 C CA . LYS B 1 406 ? 9.656 5.68 15.477 1 98.25 406 LYS B CA 1
ATOM 8573 C C . LYS B 1 406 ? 8.75 5.738 16.703 1 98.25 406 LYS B C 1
ATOM 8575 O O . LYS B 1 406 ? 8.047 4.773 17.016 1 98.25 406 LYS B O 1
ATOM 8580 N N . ILE B 1 407 ? 8.828 6.836 17.406 1 98.69 407 ILE B N 1
ATOM 8581 C CA . ILE B 1 407 ? 7.922 7.02 18.531 1 98.69 407 ILE B CA 1
ATOM 8582 C C . ILE B 1 407 ? 6.48 7.074 18.047 1 98.69 407 ILE B C 1
ATOM 8584 O O . ILE B 1 407 ? 5.582 6.496 18.656 1 98.69 407 ILE B O 1
ATOM 8588 N N . LEU B 1 408 ? 6.305 7.836 16.938 1 98.81 408 LEU B N 1
ATOM 8589 C CA . LEU B 1 408 ? 4.984 7.875 16.328 1 98.81 408 LEU B CA 1
ATOM 8590 C C . LEU B 1 408 ? 4.477 6.469 16.031 1 98.81 408 LEU B C 1
ATOM 8592 O O . LEU B 1 408 ? 3.297 6.172 16.219 1 98.81 408 LEU B O 1
ATOM 8596 N N . SER B 1 409 ? 5.312 5.621 15.484 1 98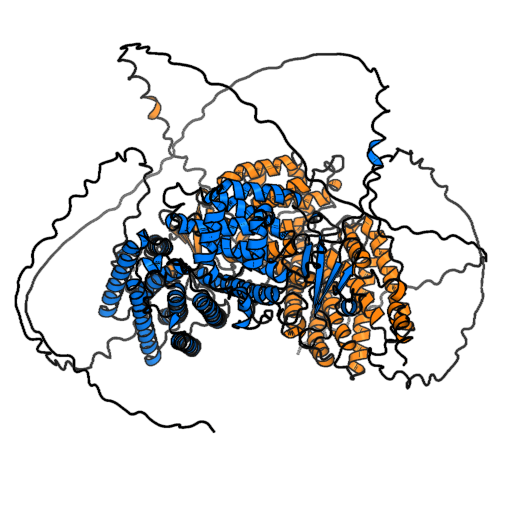.31 409 SER B N 1
ATOM 8597 C CA . SER B 1 409 ? 4.934 4.246 15.195 1 98.31 409 SER B CA 1
ATOM 8598 C C . SER B 1 409 ? 4.375 3.553 16.438 1 98.31 409 SER B C 1
ATOM 8600 O O . SER B 1 409 ? 3.379 2.832 16.359 1 98.31 409 SER B O 1
ATOM 8602 N N . ASP B 1 410 ? 4.945 3.754 17.547 1 98.06 410 ASP B N 1
ATOM 8603 C CA . ASP B 1 410 ? 4.477 3.174 18.797 1 98.06 410 ASP B CA 1
ATOM 8604 C C . ASP B 1 410 ? 3.137 3.773 19.219 1 98.06 410 ASP B C 1
ATOM 8606 O O . ASP B 1 410 ? 2.264 3.066 19.719 1 98.06 410 ASP B O 1
ATOM 8610 N N . ILE B 1 411 ? 3.053 5.078 19.078 1 98.62 411 ILE B N 1
ATOM 8611 C CA . ILE B 1 411 ? 1.795 5.746 19.391 1 98.62 411 ILE B CA 1
ATOM 8612 C C . ILE B 1 411 ? 0.657 5.113 18.594 1 98.62 411 ILE B C 1
ATOM 8614 O O . ILE B 1 411 ? -0.389 4.777 19.141 1 98.62 411 ILE B O 1
ATOM 8618 N N . LEU B 1 412 ? 0.873 4.949 17.281 1 98.25 412 LEU B N 1
ATOM 8619 C CA . LEU B 1 412 ? -0.146 4.367 16.422 1 98.25 412 LEU B CA 1
ATOM 8620 C C . LEU B 1 412 ? -0.464 2.936 16.844 1 98.25 412 LEU B C 1
ATOM 8622 O O . LEU B 1 412 ? -1.631 2.541 16.891 1 98.25 412 LEU B O 1
ATOM 8626 N N . SER B 1 413 ? 0.512 2.164 17.188 1 97.19 413 SER B N 1
ATOM 8627 C CA . SER B 1 413 ? 0.349 0.753 17.516 1 97.19 413 SER B CA 1
ATOM 8628 C C . SER B 1 413 ? -0.35 0.581 18.859 1 97.19 413 SER B C 1
ATOM 8630 O O . SER B 1 413 ? -1.19 -0.307 19.031 1 97.19 413 SER B O 1
ATOM 8632 N N . LEU B 1 414 ? -0.077 1.409 19.828 1 97.5 414 LEU B N 1
ATOM 8633 C CA . LEU B 1 414 ? -0.519 1.202 21.203 1 97.5 414 LEU B CA 1
ATOM 8634 C C . LEU B 1 414 ? -1.843 1.914 21.469 1 97.5 414 LEU B C 1
ATOM 8636 O O . LEU B 1 414 ? -2.613 1.504 22.328 1 97.5 414 LEU B O 1
ATOM 8640 N N . LEU B 1 415 ? -2.131 2.953 20.641 1 97.25 415 LEU B N 1
ATOM 8641 C CA . LEU B 1 415 ? -3.271 3.775 21.016 1 97.25 415 LEU B CA 1
ATOM 8642 C C . LEU B 1 415 ? -4.293 3.852 19.891 1 97.25 415 LEU B C 1
ATOM 8644 O O . LEU B 1 415 ? -5.465 4.16 20.125 1 97.25 415 LEU B O 1
ATOM 8648 N N . TYR B 1 416 ? -3.895 3.527 18.672 1 96.44 416 TYR B N 1
ATOM 8649 C CA . TYR B 1 416 ? -4.801 3.975 17.625 1 96.44 416 TYR B CA 1
ATOM 8650 C C . TYR B 1 416 ? -5.051 2.863 16.609 1 96.44 416 TYR B C 1
ATOM 8652 O O . TYR B 1 416 ? -5.699 3.082 15.586 1 96.44 416 TYR B O 1
ATOM 8660 N N . THR B 1 417 ? -4.531 1.667 16.719 1 95.69 417 THR B N 1
ATOM 8661 C CA . THR B 1 417 ? -5.008 0.561 15.891 1 95.69 417 THR B CA 1
ATOM 8662 C C . THR B 1 417 ? -6.477 0.265 16.172 1 95.69 417 THR B C 1
ATOM 8664 O O . THR B 1 417 ? -7.016 0.708 17.188 1 95.69 417 THR B O 1
ATOM 8667 N N . LEU B 1 418 ? -7.117 -0.417 15.305 1 93.88 418 LEU B N 1
ATOM 8668 C CA . LEU B 1 418 ? -8.508 -0.791 15.547 1 93.88 418 LEU B CA 1
ATOM 8669 C C . LEU B 1 418 ? -8.648 -1.565 16.859 1 93.88 418 LEU B C 1
ATOM 8671 O O . LEU B 1 418 ? -9.586 -1.334 17.625 1 93.88 418 LEU B O 1
ATOM 8675 N N . ARG B 1 419 ? -7.73 -2.467 17.125 1 92.81 419 ARG B N 1
ATOM 8676 C CA . ARG B 1 419 ? -7.742 -3.248 18.359 1 92.81 419 ARG B CA 1
ATOM 8677 C C . ARG B 1 419 ? -7.5 -2.357 19.578 1 92.81 419 ARG B C 1
ATOM 8679 O O . ARG B 1 419 ? -8.211 -2.457 20.578 1 92.81 419 ARG B O 1
ATOM 8686 N N . ALA B 1 420 ? -6.512 -1.488 19.5 1 93.56 420 ALA B N 1
ATOM 8687 C CA . ALA B 1 420 ? -6.152 -0.619 20.625 1 93.56 420 ALA B CA 1
ATOM 8688 C C . ALA B 1 420 ? -7.242 0.417 20.875 1 93.56 420 ALA B C 1
ATOM 8690 O O . ALA B 1 420 ? -7.402 0.885 22.016 1 93.56 420 ALA B O 1
ATOM 8691 N N . SER B 1 421 ? -7.945 0.791 19.844 1 91.56 421 SER B N 1
ATOM 8692 C CA . SER B 1 421 ? -8.977 1.816 19.969 1 91.56 421 SER B CA 1
ATOM 8693 C C . SER B 1 421 ? -10.156 1.319 20.812 1 91.56 421 SER B C 1
ATOM 8695 O O . SER B 1 421 ? -10.977 2.113 21.266 1 91.56 421 SER B O 1
ATOM 8697 N N . GLN B 1 422 ? -10.195 0.039 21.094 1 89.75 422 GLN B N 1
ATOM 8698 C CA . GLN B 1 422 ? -11.266 -0.532 21.906 1 89.75 422 GLN B CA 1
ATOM 8699 C C . GLN B 1 422 ? -11.07 -0.189 23.391 1 89.75 422 GLN B C 1
ATOM 8701 O O . GLN B 1 422 ? -12.023 -0.237 24.172 1 89.75 422 GLN B O 1
ATOM 8706 N N . ILE B 1 423 ? -9.875 0.143 23.75 1 91.25 423 ILE B N 1
ATOM 8707 C CA . ILE B 1 423 ? -9.602 0.543 25.125 1 91.25 423 ILE B CA 1
ATOM 8708 C C . ILE B 1 423 ? -10.227 1.91 25.391 1 91.25 423 ILE B C 1
ATOM 8710 O O . ILE B 1 423 ? -9.883 2.896 24.734 1 91.25 423 ILE B O 1
ATOM 8714 N N . GLN B 1 424 ? -11.117 1.981 26.328 1 89.19 424 GLN B N 1
ATOM 8715 C CA . GLN B 1 424 ? -11.797 3.242 26.609 1 89.19 424 GLN B CA 1
ATOM 8716 C C . GLN B 1 424 ? -11.578 3.691 28.047 1 89.19 424 GLN B C 1
ATOM 8718 O O . GLN B 1 424 ? -11.859 4.84 28.391 1 89.19 424 GLN B O 1
ATOM 8723 N N . ASP B 1 425 ? -11.016 2.832 28.859 1 93.06 425 ASP B N 1
ATOM 8724 C CA . ASP B 1 425 ? -10.758 3.178 30.25 1 93.06 425 ASP B CA 1
ATOM 8725 C C . ASP B 1 425 ? -9.672 4.25 30.359 1 93.06 425 ASP B C 1
ATOM 8727 O O . ASP B 1 425 ? -8.539 4.043 29.922 1 93.06 425 ASP B O 1
ATOM 8731 N N . THR B 1 426 ? -9.969 5.355 30.984 1 95.19 426 THR B N 1
ATOM 8732 C CA . THR B 1 426 ? -9.086 6.516 31.047 1 95.19 426 THR B CA 1
ATOM 8733 C C . THR B 1 426 ? -7.805 6.176 31.797 1 95.19 426 THR B C 1
ATOM 8735 O O . THR B 1 426 ? -6.715 6.605 31.406 1 95.19 426 THR B O 1
ATOM 8738 N N . VAL B 1 427 ? -7.93 5.418 32.906 1 97.06 427 VAL B N 1
ATOM 8739 C CA . VAL B 1 427 ? -6.766 5.082 33.719 1 97.06 427 VAL B CA 1
ATOM 8740 C C . VAL B 1 427 ? -5.82 4.188 32.938 1 97.06 427 VAL B C 1
ATOM 8742 O O . VAL B 1 427 ? -4.602 4.375 32.969 1 97.06 427 VAL B O 1
ATOM 8745 N N . GLN B 1 428 ? -6.418 3.234 32.25 1 96.44 428 GLN B N 1
ATOM 8746 C CA . GLN B 1 428 ? -5.605 2.344 31.422 1 96.44 428 GLN B CA 1
ATOM 8747 C C . GLN B 1 428 ? -4.895 3.115 30.312 1 96.44 428 GLN B C 1
ATOM 8749 O O . GLN B 1 428 ? -3.713 2.879 30.047 1 96.44 428 GLN B O 1
ATOM 8754 N N . LEU B 1 429 ? -5.598 4.008 29.672 1 97 429 LEU B N 1
ATOM 8755 C CA . LEU B 1 429 ? -5.016 4.824 28.609 1 97 429 LEU B CA 1
ATOM 8756 C C . LEU B 1 429 ? -3.902 5.711 29.172 1 97 429 LEU B C 1
ATOM 8758 O O . LEU B 1 429 ? -2.869 5.891 28.516 1 97 429 LEU B O 1
ATOM 8762 N N . TYR B 1 430 ? -4.145 6.262 30.312 1 97.69 430 TYR B N 1
ATOM 8763 C CA . TYR B 1 430 ? -3.152 7.094 30.984 1 97.69 430 TYR B CA 1
ATOM 8764 C C . TYR B 1 430 ? -1.872 6.312 31.25 1 97.69 430 TYR B C 1
ATOM 8766 O O . TYR B 1 430 ? -0.771 6.816 31.016 1 97.69 430 TYR B O 1
ATOM 8774 N N . GLU B 1 431 ? -2.035 5.094 31.641 1 97.81 431 GLU B N 1
ATOM 8775 C CA . GLU B 1 431 ? -0.887 4.25 31.953 1 97.81 431 GLU B CA 1
ATOM 8776 C C . GLU B 1 431 ? -0.104 3.895 30.688 1 97.81 431 GLU B C 1
ATOM 8778 O O . GLU B 1 431 ? 1.123 3.779 30.734 1 97.81 431 GLU B O 1
ATOM 8783 N N . ILE B 1 432 ? -0.781 3.746 29.609 1 98.06 432 ILE B N 1
ATOM 8784 C CA . ILE B 1 432 ? -0.133 3.451 28.328 1 98.06 432 ILE B CA 1
ATOM 8785 C C . ILE B 1 432 ? 0.571 4.699 27.812 1 98.06 432 ILE B C 1
ATOM 8787 O O . ILE B 1 432 ? 1.657 4.613 27.234 1 98.06 432 ILE B O 1
ATOM 8791 N N . ALA B 1 433 ? 0.053 5.859 28.031 1 97.75 433 ALA B N 1
ATOM 8792 C CA . ALA B 1 433 ? 0.488 7.117 27.438 1 97.75 433 ALA B CA 1
ATOM 8793 C C . ALA B 1 433 ? 1.711 7.676 28.156 1 97.75 433 ALA B C 1
ATOM 8795 O O . ALA B 1 433 ? 2.559 8.328 27.547 1 97.75 433 ALA B O 1
ATOM 8796 N N . LEU B 1 434 ? 1.844 7.48 29.453 1 97.62 434 LEU B N 1
ATOM 8797 C CA . LEU B 1 434 ? 2.854 8.141 30.281 1 97.62 434 LEU B CA 1
ATOM 8798 C C . LEU B 1 434 ? 4.258 7.809 29.781 1 97.62 434 LEU B C 1
ATOM 8800 O O . LEU B 1 434 ? 5.086 8.703 29.594 1 97.62 434 LEU B O 1
ATOM 8804 N N . PRO B 1 435 ? 4.531 6.484 29.531 1 98.31 435 PRO B N 1
ATOM 8805 C CA . PRO B 1 435 ? 5.875 6.188 29.016 1 98.31 435 PRO B CA 1
ATOM 8806 C C . PRO B 1 435 ? 6.148 6.816 27.656 1 98.31 435 PRO B C 1
ATOM 8808 O O . PRO B 1 435 ? 7.289 7.168 27.359 1 98.31 435 PRO B O 1
ATOM 8811 N N . ILE B 1 436 ? 5.176 6.953 26.859 1 98.62 436 ILE B N 1
ATOM 8812 C CA . ILE B 1 436 ? 5.32 7.562 25.547 1 98.62 436 ILE B CA 1
ATOM 8813 C C . ILE B 1 436 ? 5.633 9.047 25.688 1 98.62 436 ILE B C 1
ATOM 8815 O O . ILE B 1 436 ? 6.504 9.578 25 1 98.62 436 ILE B O 1
ATOM 8819 N N . LEU B 1 437 ? 4.91 9.758 26.594 1 98.44 437 LEU B N 1
ATOM 8820 C CA . LEU B 1 437 ? 5.141 11.18 26.844 1 98.44 437 LEU B CA 1
ATOM 8821 C C . LEU B 1 437 ? 6.543 11.414 27.375 1 98.44 437 LEU B C 1
ATOM 8823 O O . LEU B 1 437 ? 7.188 12.414 27.047 1 98.44 437 LEU B O 1
ATOM 8827 N N . GLU B 1 438 ? 6.973 10.492 28.172 1 98.31 438 GLU B N 1
ATOM 8828 C CA . GLU B 1 438 ? 8.328 10.586 28.688 1 98.31 438 GLU B CA 1
ATOM 8829 C C . GLU B 1 438 ? 9.367 10.43 27.578 1 98.31 438 GLU B C 1
ATOM 8831 O O . GLU B 1 438 ? 10.367 11.148 27.547 1 98.31 438 GLU B O 1
ATOM 8836 N N . ARG B 1 439 ? 9.125 9.508 26.703 1 98.5 439 ARG B N 1
ATOM 8837 C CA . ARG B 1 439 ? 10.023 9.312 25.578 1 98.5 439 ARG B CA 1
ATOM 8838 C C . ARG B 1 439 ? 10.07 10.547 24.688 1 98.5 439 ARG B C 1
ATOM 8840 O O . ARG B 1 439 ? 11.133 10.914 24.172 1 98.5 439 ARG B O 1
ATOM 8847 N N . LEU B 1 440 ? 8.938 11.18 24.453 1 98.56 440 LEU B N 1
ATOM 8848 C CA . LEU B 1 440 ? 8.867 12.406 23.672 1 98.56 440 LEU B CA 1
ATOM 8849 C C . LEU B 1 440 ? 9.641 13.531 24.344 1 98.56 440 LEU B C 1
ATOM 8851 O O . LEU B 1 440 ? 10.383 14.266 23.672 1 98.56 440 LEU B O 1
ATOM 8855 N N . SER B 1 441 ? 9.445 13.656 25.641 1 97.81 441 SER B N 1
ATOM 8856 C CA . SER B 1 441 ? 10.188 14.672 26.391 1 97.81 441 SER B CA 1
ATOM 8857 C C . SER B 1 441 ? 11.688 14.422 26.312 1 97.81 441 SER B C 1
ATOM 8859 O O . SER B 1 441 ? 12.469 15.359 26.141 1 97.81 441 SER B O 1
ATOM 8861 N N . HIS B 1 442 ? 12.055 13.148 26.438 1 97.62 442 HIS B N 1
ATOM 8862 C CA . HIS B 1 442 ? 13.461 12.773 26.344 1 97.62 442 HIS B CA 1
ATOM 8863 C C . HIS B 1 442 ? 14.023 13.094 24.969 1 97.62 442 HIS B C 1
ATOM 8865 O O . HIS B 1 442 ? 15.141 13.617 24.859 1 97.62 442 HIS B O 1
ATOM 8871 N N . TRP B 1 443 ? 13.32 12.773 23.984 1 97.56 443 TRP B N 1
ATOM 8872 C CA . TRP B 1 443 ? 13.703 13.086 22.609 1 97.56 443 TRP B CA 1
ATOM 8873 C C . TRP B 1 443 ? 13.938 14.586 22.438 1 97.56 443 TRP B C 1
ATOM 8875 O O . TRP B 1 443 ? 14.938 15 21.844 1 97.56 443 TRP B O 1
ATOM 8885 N N . HIS B 1 444 ? 13.07 15.43 22.906 1 95.56 444 HIS B N 1
ATOM 8886 C CA . HIS B 1 444 ? 13.148 16.875 22.766 1 95.56 444 HIS B CA 1
ATOM 8887 C C . HIS B 1 444 ? 14.336 17.453 23.531 1 95.56 444 HIS B C 1
ATOM 8889 O O . HIS B 1 444 ? 15.031 18.344 23.047 1 95.56 444 HIS B O 1
ATOM 8895 N N . GLN B 1 445 ? 14.617 16.906 24.688 1 94.44 445 GLN B N 1
ATOM 8896 C CA . GLN B 1 445 ? 15.695 17.391 25.547 1 94.44 445 GLN B CA 1
ATOM 8897 C C . GLN B 1 445 ? 17.062 17.047 24.953 1 94.44 445 GLN B C 1
ATOM 8899 O O . GLN B 1 445 ? 18.047 17.734 25.219 1 94.44 445 GLN B O 1
ATOM 8904 N N . HIS B 1 446 ? 17.109 16.031 24.109 1 92.94 446 HIS B N 1
ATOM 8905 C CA . HIS B 1 446 ? 18.391 15.586 23.562 1 92.94 446 HIS B CA 1
ATOM 8906 C C . HIS B 1 446 ? 18.578 16.062 22.141 1 92.94 446 HIS B C 1
ATOM 8908 O O . HIS B 1 446 ? 19.484 15.602 21.438 1 92.94 446 HIS B O 1
ATOM 8914 N N . LEU B 1 447 ? 17.719 16.922 21.75 1 92 447 LEU B N 1
ATOM 8915 C CA . LEU B 1 447 ? 17.906 17.516 20.422 1 92 447 LEU B CA 1
ATOM 8916 C C . LEU B 1 447 ? 19.188 18.344 20.391 1 92 447 LEU B C 1
ATOM 8918 O O . LEU B 1 447 ? 19.5 19.047 21.344 1 92 447 LEU B O 1
ATOM 8922 N N . SER B 1 448 ? 19.906 18.234 19.359 1 88.5 448 SER B N 1
ATOM 8923 C CA . SER B 1 448 ? 21.109 19.047 19.172 1 88.5 448 SER B CA 1
ATOM 8924 C C . SER B 1 448 ? 20.797 20.531 19.281 1 88.5 448 SER B C 1
ATOM 8926 O O . SER B 1 448 ? 19.766 20.984 18.797 1 88.5 448 SER B O 1
ATOM 8928 N N . PRO B 1 449 ? 21.656 21.312 19.828 1 86 449 PRO B N 1
ATOM 8929 C CA . PRO B 1 449 ? 21.438 22.766 19.953 1 86 449 PRO B CA 1
ATOM 8930 C C . PRO B 1 449 ? 21.281 23.453 18.609 1 86 449 PRO B C 1
ATOM 8932 O O . PRO B 1 449 ? 20.594 24.484 18.5 1 86 449 PRO B O 1
ATOM 8935 N N . SER B 1 450 ? 21.859 22.828 17.625 1 82.88 450 SER B N 1
ATOM 8936 C CA . SER B 1 450 ? 21.797 23.438 16.297 1 82.88 450 SER B CA 1
ATOM 8937 C C . SER B 1 450 ? 20.375 23.375 15.742 1 82.88 450 SER B C 1
ATOM 8939 O O . SER B 1 450 ? 20.047 24.094 14.797 1 82.88 450 SER B O 1
ATOM 8941 N N . LEU B 1 451 ? 19.578 22.578 16.359 1 87.62 451 LEU B N 1
ATOM 8942 C CA . LEU B 1 451 ? 18.219 22.391 15.852 1 87.62 451 LEU B CA 1
ATOM 8943 C C . LEU B 1 451 ? 17.219 23.25 16.609 1 87.62 451 LEU B C 1
ATOM 8945 O O . LEU B 1 451 ? 16.047 23.312 16.234 1 87.62 451 LEU B O 1
ATOM 8949 N N . LEU B 1 452 ? 17.703 23.906 17.594 1 83.06 452 LEU B N 1
ATOM 8950 C CA . LEU B 1 452 ? 16.797 24.703 18.406 1 83.06 452 LEU B CA 1
ATOM 8951 C C . LEU B 1 452 ? 16.453 26 17.703 1 83.06 452 LEU B C 1
ATOM 8953 O O . LEU B 1 452 ? 17.266 26.562 16.969 1 83.06 452 LEU B O 1
ATOM 8957 N N . MET B 1 453 ? 15.312 26.516 17.766 1 78.56 453 MET B N 1
ATOM 8958 C CA . MET B 1 453 ? 14.781 27.672 17.047 1 78.56 453 MET B CA 1
ATOM 8959 C C . MET B 1 453 ? 15.516 28.938 17.453 1 78.56 453 MET B C 1
ATOM 8961 O O . MET B 1 453 ? 15.594 29.891 16.656 1 78.56 453 MET B O 1
ATOM 8965 N N . SER B 1 454 ? 15.984 29.031 18.578 1 66.25 454 SER B N 1
ATOM 8966 C CA . SER B 1 454 ? 16.609 30.25 19.078 1 66.25 454 SER B CA 1
ATOM 8967 C C . SER B 1 454 ? 17.922 30.547 18.359 1 66.25 454 SER B C 1
ATOM 8969 O O . SER B 1 454 ? 18.438 31.672 18.406 1 66.25 454 SER B O 1
ATOM 8971 N N . GLN B 1 455 ? 18.344 29.547 17.734 1 59.94 455 GLN B N 1
ATOM 8972 C CA . GLN B 1 455 ? 19.656 29.797 17.125 1 59.94 455 GLN B CA 1
ATOM 8973 C C . GLN B 1 455 ? 19.516 30.625 15.859 1 59.94 455 GLN B C 1
ATOM 8975 O O . GLN B 1 455 ? 18.812 30.234 14.93 1 59.94 455 GLN B O 1
ATOM 8980 N N . ARG B 1 456 ? 19.531 31.984 16.047 1 55.16 456 ARG B N 1
ATOM 8981 C CA . ARG B 1 456 ? 19.453 32.969 14.969 1 55.16 456 ARG B CA 1
ATOM 8982 C C . ARG B 1 456 ? 20.719 32.938 14.117 1 55.16 456 ARG B C 1
ATOM 8984 O O . ARG B 1 456 ? 21.797 33.312 14.594 1 55.16 456 ARG B O 1
ATOM 8991 N N . VAL B 1 457 ? 20.75 31.922 13.305 1 54.94 457 VAL B N 1
ATOM 8992 C CA . VAL B 1 457 ? 21.844 32.188 12.359 1 54.94 457 VAL B CA 1
ATOM 8993 C C . VAL B 1 457 ? 21.344 33.125 11.266 1 54.94 457 VAL B C 1
ATOM 8995 O O . VAL B 1 457 ? 20.25 32.938 10.719 1 54.94 457 VAL B O 1
ATOM 8998 N N . VAL B 1 458 ? 21.844 34.344 11.219 1 53.91 458 VAL B N 1
ATOM 8999 C CA . VAL B 1 458 ? 21.562 35.375 10.227 1 53.91 458 VAL B CA 1
ATOM 9000 C C . VAL B 1 458 ? 21.516 34.781 8.828 1 53.91 458 VAL B C 1
ATOM 9002 O O . VAL B 1 458 ? 22.406 34.031 8.438 1 53.91 458 VAL B O 1
ATOM 9005 N N . ARG B 1 459 ? 20.391 34.875 8.023 1 54.25 459 ARG B N 1
ATOM 9006 C CA . ARG B 1 459 ? 20.156 34.625 6.605 1 54.25 459 ARG B CA 1
ATOM 9007 C C . ARG B 1 459 ? 19.938 33.125 6.348 1 54.25 459 ARG B C 1
ATOM 9009 O O . ARG B 1 459 ? 20.188 32.656 5.246 1 54.25 459 ARG B O 1
ATOM 9016 N N . GLN B 1 460 ? 19.812 32.344 7.527 1 62.91 460 GLN B N 1
ATOM 9017 C CA . GLN B 1 460 ? 19.5 30.953 7.273 1 62.91 460 GLN B CA 1
ATOM 9018 C C . GLN B 1 460 ? 18.062 30.625 7.66 1 62.91 460 GLN B C 1
ATOM 9020 O O . GLN B 1 460 ? 17.531 31.188 8.625 1 62.91 460 GLN B O 1
ATOM 9025 N N . LEU B 1 461 ? 17.5 29.969 6.773 1 62.5 461 LEU B N 1
ATOM 9026 C CA . LEU B 1 461 ? 16.156 29.484 7.07 1 62.5 461 LEU B CA 1
ATOM 9027 C C . LEU B 1 461 ? 16.188 28.422 8.172 1 62.5 461 LEU B C 1
ATOM 9029 O O . LEU B 1 461 ? 16.953 27.453 8.086 1 62.5 461 LEU B O 1
ATOM 9033 N N . VAL B 1 462 ? 15.656 28.797 9.242 1 63.75 462 VAL B N 1
ATOM 9034 C CA . VAL B 1 462 ? 15.578 27.844 10.352 1 63.75 462 VAL B CA 1
ATOM 9035 C C . VAL B 1 462 ? 14.336 26.969 10.203 1 63.75 462 VAL B C 1
ATOM 9037 O O . VAL B 1 462 ? 13.25 27.469 9.898 1 63.75 462 VAL B O 1
ATOM 9040 N N . GLN B 1 463 ? 14.578 25.766 10.391 1 77.62 463 GLN B N 1
ATOM 9041 C CA . GLN B 1 463 ? 13.516 24.781 10.172 1 77.62 463 GLN B CA 1
ATOM 9042 C C . GLN B 1 463 ? 12.656 24.609 11.422 1 77.62 463 GLN B C 1
ATOM 9044 O O . GLN B 1 463 ? 13.18 24.359 12.508 1 77.62 463 GLN B O 1
ATOM 9049 N N . GLY B 1 464 ? 11.352 24.844 11.281 1 87.38 464 GLY B N 1
ATOM 9050 C CA . GLY B 1 464 ? 10.438 24.703 12.406 1 87.38 464 GLY B CA 1
ATOM 9051 C C . GLY B 1 464 ? 9.641 23.422 12.375 1 87.38 464 GLY B C 1
ATOM 9052 O O . GLY B 1 464 ? 8.961 23.078 13.344 1 87.38 464 GLY B O 1
ATOM 9053 N N . PHE B 1 465 ? 9.828 22.609 11.312 1 91.75 465 PHE B N 1
ATOM 9054 C CA . PHE B 1 465 ? 8.906 21.484 11.117 1 91.75 465 PHE B CA 1
ATOM 9055 C C . PHE B 1 465 ? 9.141 20.406 12.164 1 91.75 465 PHE B C 1
ATOM 9057 O O . PHE B 1 465 ? 8.195 19.719 12.57 1 91.75 465 PHE B O 1
ATOM 9064 N N . ILE B 1 466 ? 10.297 20.219 12.688 1 94.38 466 ILE B N 1
ATOM 9065 C CA . ILE B 1 466 ? 10.586 19.156 13.656 1 94.38 466 ILE B CA 1
ATOM 9066 C C . ILE B 1 466 ? 9.914 19.484 14.984 1 94.38 466 ILE B C 1
ATOM 9068 O O . ILE B 1 466 ? 9.43 18.578 15.68 1 94.38 466 ILE B O 1
ATOM 9072 N N . HIS B 1 467 ? 9.914 20.734 15.344 1 95.44 467 HIS B N 1
ATOM 9073 C CA . HIS B 1 467 ? 9.258 21.156 16.578 1 95.44 467 HIS B CA 1
ATOM 9074 C C . HIS B 1 467 ? 7.742 21.016 16.469 1 95.44 467 HIS B C 1
ATOM 9076 O O . HIS B 1 467 ? 7.09 20.578 17.422 1 95.44 467 HIS B O 1
ATOM 9082 N N . LEU B 1 468 ? 7.258 21.469 15.336 1 97.44 468 LEU B N 1
ATOM 9083 C CA . LEU B 1 468 ? 5.828 21.266 15.125 1 97.44 468 LEU B CA 1
ATOM 9084 C C . LEU B 1 468 ? 5.465 19.781 15.211 1 97.44 468 LEU B C 1
ATOM 9086 O O . LEU B 1 468 ? 4.434 19.422 15.789 1 97.44 468 LEU B O 1
ATOM 9090 N N . SER B 1 469 ? 6.289 18.922 14.633 1 98.06 469 SER B N 1
ATOM 9091 C CA . SER B 1 469 ? 6.051 17.484 14.664 1 98.06 469 SER B CA 1
ATOM 9092 C C . SER B 1 469 ? 6.062 16.953 16.094 1 98.06 469 SER B C 1
ATOM 9094 O O . SER B 1 469 ? 5.254 16.094 16.438 1 98.06 469 SER B O 1
ATOM 9096 N N . TYR B 1 470 ? 6.988 17.453 16.891 1 97.75 470 TYR B N 1
ATOM 9097 C CA . TYR B 1 470 ? 7.055 17.094 18.297 1 97.75 470 TYR B CA 1
ATOM 9098 C C . TYR B 1 470 ? 5.754 17.438 19.016 1 97.75 470 TYR B C 1
ATOM 9100 O O . TYR B 1 470 ? 5.16 16.594 19.688 1 97.75 470 TYR B O 1
ATOM 9108 N N . HIS B 1 471 ? 5.285 18.656 18.891 1 98.5 471 HIS B N 1
ATOM 9109 C CA . HIS B 1 471 ? 4.039 19.094 19.516 1 98.5 471 HIS B CA 1
ATOM 9110 C C . HIS B 1 471 ? 2.857 18.281 19 1 98.5 471 HIS B C 1
ATOM 9112 O O . HIS B 1 471 ? 1.948 17.938 19.766 1 98.5 471 HIS B O 1
ATOM 9118 N N . THR B 1 472 ? 2.875 18 17.719 1 98.69 472 THR B N 1
ATOM 9119 C CA . THR B 1 472 ? 1.804 17.219 17.109 1 98.69 472 THR B CA 1
ATOM 9120 C C . THR B 1 472 ? 1.677 15.859 17.781 1 98.69 472 THR B C 1
ATOM 9122 O O . THR B 1 472 ? 0.568 15.398 18.062 1 98.69 472 THR B O 1
ATOM 9125 N N . LEU B 1 473 ? 2.76 15.195 18.062 1 98.81 473 LEU B N 1
ATOM 9126 C CA . LEU B 1 473 ? 2.723 13.867 18.672 1 98.81 473 LEU B CA 1
ATOM 9127 C C . LEU B 1 473 ? 2.248 13.938 20.109 1 98.81 473 LEU B C 1
ATOM 9129 O O . LEU B 1 473 ? 1.481 13.078 20.562 1 98.81 473 LEU B O 1
ATOM 9133 N N . ILE B 1 474 ? 2.701 14.961 20.875 1 98.81 474 ILE B N 1
ATOM 9134 C CA . ILE B 1 474 ? 2.246 15.133 22.25 1 98.81 474 ILE B CA 1
ATOM 9135 C C . ILE B 1 474 ? 0.727 15.297 22.281 1 98.81 474 ILE B C 1
ATOM 9137 O O . ILE B 1 474 ? 0.04 14.633 23.062 1 98.81 474 ILE B O 1
ATOM 9141 N N . LEU B 1 475 ? 0.234 16.125 21.406 1 98.62 475 LEU B N 1
ATOM 9142 C CA . LEU B 1 475 ? -1.2 16.391 21.359 1 98.62 475 LEU B CA 1
ATOM 9143 C C . LEU B 1 475 ? -1.963 15.141 20.922 1 98.62 475 LEU B C 1
ATOM 9145 O O . LEU B 1 475 ? -3.084 14.898 21.375 1 98.62 475 LEU B O 1
ATOM 9149 N N . THR B 1 476 ? -1.402 14.367 19.984 1 98.5 476 THR B N 1
ATOM 9150 C CA . THR B 1 476 ? -2.025 13.133 19.516 1 98.5 476 THR B CA 1
ATOM 9151 C C . THR B 1 476 ? -2.197 12.148 20.656 1 98.5 476 THR B C 1
ATOM 9153 O O . THR B 1 476 ? -3.217 11.453 20.75 1 98.5 476 THR B O 1
ATOM 9156 N N . VAL B 1 477 ? -1.229 12.078 21.547 1 98.56 477 VAL B N 1
ATOM 9157 C CA . VAL B 1 477 ? -1.299 11.18 22.688 1 98.56 477 VAL B CA 1
ATOM 9158 C C . VAL B 1 477 ? -2.324 11.695 23.688 1 98.56 477 VAL B C 1
ATOM 9160 O O . VAL B 1 477 ? -3.188 10.945 24.156 1 98.56 477 VAL B O 1
ATOM 9163 N N . LEU B 1 478 ? -2.268 12.945 23.984 1 98.38 478 LEU B N 1
ATOM 9164 C CA . LEU B 1 478 ? -3.08 13.531 25.047 1 98.38 478 LEU B CA 1
ATOM 9165 C C . LEU B 1 478 ? -4.547 13.594 24.641 1 98.38 478 LEU B C 1
ATOM 9167 O O . LEU B 1 478 ? -5.441 13.445 25.469 1 98.38 478 LEU B O 1
ATOM 9171 N N . ARG B 1 479 ? -4.816 13.875 23.422 1 96.81 479 ARG B N 1
ATOM 9172 C CA . ARG B 1 479 ? -6.215 13.969 23.016 1 96.81 479 ARG B CA 1
ATOM 9173 C C . ARG B 1 479 ? -6.926 12.633 23.188 1 96.81 479 ARG B C 1
ATOM 9175 O O . ARG B 1 479 ? -8.125 12.602 23.469 1 96.81 479 ARG B O 1
ATOM 9182 N N . ARG B 1 480 ? -6.152 11.562 23.031 1 95.38 480 ARG B N 1
ATOM 9183 C CA . ARG B 1 480 ? -6.707 10.234 23.25 1 95.38 480 ARG B CA 1
ATOM 9184 C C . ARG B 1 480 ? -7.18 10.07 24.688 1 95.38 480 ARG B C 1
ATOM 9186 O O . ARG B 1 480 ? -8.234 9.484 24.938 1 95.38 480 ARG B O 1
ATOM 9193 N N . ILE B 1 481 ? -6.477 10.586 25.594 1 95.88 481 ILE B N 1
ATOM 9194 C CA . ILE B 1 481 ? -6.816 10.484 27.016 1 95.88 481 ILE B CA 1
ATOM 9195 C C . ILE B 1 481 ? -7.969 11.438 27.328 1 95.88 481 ILE B C 1
ATOM 9197 O O . ILE B 1 481 ? -8.945 11.039 27.969 1 95.88 481 ILE B O 1
ATOM 9201 N N . ILE B 1 482 ? -7.883 12.688 26.906 1 95 482 ILE B N 1
ATOM 9202 C CA . ILE B 1 482 ? -8.891 13.695 27.203 1 95 482 ILE B CA 1
ATOM 9203 C C . ILE B 1 482 ? -10.242 13.258 26.656 1 95 482 ILE B C 1
ATOM 9205 O O . ILE B 1 482 ? -11.273 13.414 27.328 1 95 482 ILE B O 1
ATOM 9209 N N . ARG B 1 483 ? -10.242 12.711 25.484 1 91.12 483 ARG B N 1
ATOM 9210 C CA . ARG B 1 483 ? -11.469 12.211 24.875 1 91.12 483 ARG B CA 1
ATOM 9211 C C . ARG B 1 483 ? -12.125 11.148 25.75 1 91.12 483 ARG B C 1
ATOM 9213 O O . ARG B 1 483 ? -13.344 11.141 25.922 1 91.12 483 ARG B O 1
ATOM 9220 N N . SER B 1 484 ? -11.297 10.266 26.328 1 90.5 484 SER B N 1
ATOM 9221 C CA . SER B 1 484 ? -11.82 9.164 27.125 1 90.5 484 SER B CA 1
ATOM 9222 C C . SER B 1 484 ? -12.461 9.672 28.406 1 90.5 484 SER B C 1
ATOM 9224 O O . SER B 1 484 ? -13.352 9.023 28.969 1 90.5 484 SER B O 1
ATOM 9226 N N . THR B 1 485 ? -12.039 10.852 28.906 1 90.31 485 THR B N 1
ATOM 9227 C CA . THR B 1 485 ? -12.594 11.398 30.141 1 90.31 485 THR B CA 1
ATOM 9228 C C . THR B 1 485 ? -14.023 11.891 29.922 1 90.31 485 THR B C 1
ATOM 9230 O O . THR B 1 485 ? -14.781 12.047 30.875 1 90.31 485 THR B O 1
ATOM 9233 N N . ALA B 1 486 ? -14.312 12.141 28.656 1 85.06 486 ALA B N 1
ATOM 9234 C CA . ALA B 1 486 ? -15.633 12.68 28.328 1 85.06 486 ALA B CA 1
ATOM 9235 C C . ALA B 1 486 ? -16.578 11.57 27.891 1 85.06 486 ALA B C 1
ATOM 9237 O O . ALA B 1 486 ? -17.766 11.82 27.625 1 85.06 486 ALA B O 1
ATOM 9238 N N . LEU B 1 487 ? -16.109 10.383 27.812 1 82.62 487 LEU B N 1
ATOM 9239 C CA . LEU B 1 487 ? -16.906 9.273 27.312 1 82.62 487 LEU B CA 1
ATOM 9240 C C . LEU B 1 487 ? -17.016 8.172 28.359 1 82.62 487 LEU B C 1
ATOM 9242 O O . LEU B 1 487 ? -16.234 8.133 29.312 1 82.62 487 LEU B O 1
ATOM 9246 N N . ALA B 1 488 ? -18.094 7.359 28.203 1 81.31 488 ALA B N 1
ATOM 9247 C CA . ALA B 1 488 ? -18.25 6.215 29.094 1 81.31 488 ALA B CA 1
ATOM 9248 C C . ALA B 1 488 ? -17.172 5.176 28.844 1 81.31 488 ALA B C 1
ATOM 9250 O O . ALA B 1 488 ? -16.781 4.941 27.688 1 81.31 488 ALA B O 1
ATOM 9251 N N . PRO B 1 489 ? -16.578 4.477 29.828 1 84.62 489 PRO B N 1
ATOM 9252 C CA . PRO B 1 489 ? -16.891 4.57 31.25 1 84.62 489 PRO B CA 1
ATOM 9253 C C . PRO B 1 489 ? -16.25 5.781 31.922 1 84.62 489 PRO B C 1
ATOM 9255 O O . PRO B 1 489 ? -15.109 6.137 31.594 1 84.62 489 PRO B O 1
ATOM 9258 N N . LEU B 1 490 ? -16.875 6.25 32.906 1 85.38 490 LEU B N 1
ATOM 9259 C CA . LEU B 1 490 ? -16.422 7.453 33.562 1 85.38 490 LEU B CA 1
ATOM 9260 C C . LEU B 1 490 ? -15.211 7.145 34.469 1 85.38 490 LEU B C 1
ATOM 9262 O O . LEU B 1 490 ? -15.148 6.094 35.094 1 85.38 490 LEU B O 1
ATOM 9266 N N . CYS B 1 491 ? -14.336 8.047 34.375 1 90.12 491 CYS B N 1
ATOM 9267 C CA . CYS B 1 491 ? -13.148 7.926 35.219 1 90.12 491 CYS B CA 1
ATOM 9268 C C . CYS B 1 491 ? -13.391 8.531 36.594 1 90.12 491 CYS B C 1
ATOM 9270 O O . CYS B 1 491 ? -13.781 9.695 36.688 1 90.12 491 CYS B O 1
ATOM 9272 N N . PHE B 1 492 ? -13.102 7.805 37.656 1 91.38 492 PHE B N 1
ATOM 9273 C CA . PHE B 1 492 ? -13.336 8.281 39.031 1 91.38 492 PHE B CA 1
ATOM 9274 C C . PHE B 1 492 ? -12.023 8.586 39.719 1 91.38 492 PHE B C 1
ATOM 9276 O O . PHE B 1 492 ? -12.016 9.078 40.875 1 91.38 492 PHE B O 1
ATOM 9283 N N . ASP B 1 493 ? -10.992 8.328 39.125 1 94.81 493 ASP B N 1
ATOM 9284 C CA . ASP B 1 493 ? -9.688 8.664 39.656 1 94.81 493 ASP B CA 1
ATOM 9285 C C . ASP B 1 493 ? -9.367 10.141 39.5 1 94.81 493 ASP B C 1
ATOM 9287 O O . ASP B 1 493 ? -8.805 10.539 38.469 1 94.81 493 ASP B O 1
ATOM 9291 N N . VAL B 1 494 ? -9.492 10.938 40.469 1 93.44 494 VAL B N 1
ATOM 9292 C CA . VAL B 1 494 ? -9.383 12.391 40.406 1 93.44 494 VAL B CA 1
ATOM 9293 C C . VAL B 1 494 ? -7.934 12.789 40.125 1 93.44 494 VAL B C 1
ATOM 9295 O O . VAL B 1 494 ? -7.68 13.781 39.438 1 93.44 494 VAL B O 1
ATOM 9298 N N . ALA B 1 495 ? -7.043 12.023 40.656 1 95.06 495 ALA B N 1
ATOM 9299 C CA . ALA B 1 495 ? -5.629 12.328 40.438 1 95.06 495 ALA B CA 1
ATOM 9300 C C . ALA B 1 495 ? -5.266 12.234 38.969 1 95.06 495 ALA B C 1
ATOM 9302 O O . ALA B 1 495 ? -4.562 13.094 38.438 1 95.06 495 ALA B O 1
ATOM 9303 N N . VAL B 1 496 ? -5.789 11.156 38.344 1 95.56 496 VAL B N 1
ATOM 9304 C CA . VAL B 1 496 ? -5.523 10.953 36.938 1 95.56 496 VAL B CA 1
ATOM 9305 C C . VAL B 1 496 ? -6.199 12.047 36.094 1 95.56 496 VAL B C 1
ATOM 9307 O O . VAL B 1 496 ? -5.609 12.578 35.156 1 95.56 496 VAL B O 1
ATOM 9310 N N . LEU B 1 497 ? -7.352 12.438 36.438 1 95.12 497 LEU B N 1
ATOM 9311 C CA . LEU B 1 497 ? -8.102 13.469 35.75 1 95.12 497 LEU B CA 1
ATOM 9312 C C . LEU B 1 497 ? -7.379 14.812 35.844 1 95.12 497 LEU B C 1
ATOM 9314 O O . LEU B 1 497 ? -7.207 15.5 34.844 1 95.12 497 LE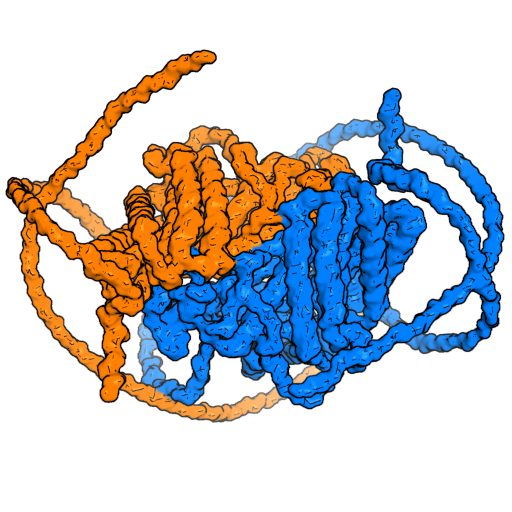U B O 1
ATOM 9318 N N . ASN B 1 498 ? -6.93 15.156 37 1 94.5 498 ASN B N 1
ATOM 9319 C CA . ASN B 1 498 ? -6.262 16.438 37.219 1 94.5 498 ASN B CA 1
ATOM 9320 C C . ASN B 1 498 ? -4.91 16.484 36.5 1 94.5 498 ASN B C 1
ATOM 9322 O O . ASN B 1 498 ? -4.559 17.484 35.875 1 94.5 498 ASN B O 1
ATOM 9326 N N . ARG B 1 499 ? -4.211 15.391 36.625 1 96.19 499 ARG B N 1
ATOM 9327 C CA . ARG B 1 499 ? -2.896 15.344 36 1 96.19 499 ARG B CA 1
ATOM 9328 C C . ARG B 1 499 ? -3.012 15.414 34.469 1 96.19 499 ARG B C 1
ATOM 9330 O O . ARG B 1 499 ? -2.234 16.109 33.812 1 96.19 499 ARG B O 1
ATOM 9337 N N . THR B 1 500 ? -3.938 14.672 33.969 1 96.12 500 THR B N 1
ATOM 9338 C CA . THR B 1 500 ? -4.133 14.672 32.531 1 96.12 500 THR B CA 1
ATOM 9339 C C . THR B 1 500 ? -4.547 16.047 32.031 1 96.12 500 THR B C 1
ATOM 9341 O O . THR B 1 500 ? -4.074 16.516 30.984 1 96.12 500 THR B O 1
ATOM 9344 N N . ARG B 1 501 ? -5.387 16.688 32.781 1 95.62 501 ARG B N 1
ATOM 9345 C CA . ARG B 1 501 ? -5.836 18.031 32.406 1 95.62 501 ARG B CA 1
ATOM 9346 C C . ARG B 1 501 ? -4.676 19.016 32.438 1 95.62 501 ARG B C 1
ATOM 9348 O O . ARG B 1 501 ? -4.547 19.859 31.531 1 95.62 501 ARG B O 1
ATOM 9355 N N . THR B 1 502 ? -3.857 18.938 33.406 1 96.88 502 THR B N 1
ATOM 9356 C CA . THR B 1 502 ? -2.697 19.812 33.5 1 96.88 502 THR B CA 1
ATOM 9357 C C . THR B 1 502 ? -1.725 19.562 32.375 1 96.88 502 THR B C 1
ATOM 9359 O O . THR B 1 502 ? -1.254 20.516 31.734 1 96.88 502 THR B O 1
ATOM 9362 N N . LEU B 1 503 ? -1.46 18.312 32.094 1 97.69 503 LEU B N 1
ATOM 9363 C CA . LEU B 1 503 ? -0.568 17.969 31 1 97.69 503 LEU B CA 1
ATOM 9364 C C . LEU B 1 503 ? -1.106 18.5 29.672 1 97.69 503 LEU B C 1
ATOM 9366 O O . LEU B 1 503 ? -0.344 19 28.844 1 97.69 503 LEU B O 1
ATOM 9370 N N . SER B 1 504 ? -2.361 18.375 29.516 1 98.19 504 SER B N 1
ATOM 9371 C CA . SER B 1 504 ? -2.994 18.812 28.281 1 98.19 504 SER B CA 1
ATOM 9372 C C . SER B 1 504 ? -2.965 20.328 28.125 1 98.19 504 SER B C 1
ATOM 9374 O O . SER B 1 504 ? -2.727 20.844 27.031 1 98.19 504 SER B O 1
ATOM 9376 N N . SER B 1 505 ? -3.258 21.031 29.219 1 98 505 SER B N 1
ATOM 9377 C CA . SER B 1 505 ? -3.217 22.5 29.188 1 98 505 SER B CA 1
ATOM 9378 C C . SER B 1 505 ? -1.812 23 28.875 1 98 505 SER B C 1
ATOM 9380 O O . SER B 1 505 ? -1.64 23.906 28.062 1 98 505 SER B O 1
ATOM 9382 N N . ASP B 1 506 ? -0.87 22.391 29.516 1 98.19 506 ASP B N 1
ATOM 9383 C CA . ASP B 1 506 ? 0.52 22.781 29.281 1 98.19 506 ASP B CA 1
ATOM 9384 C C . ASP B 1 506 ? 0.923 22.531 27.844 1 98.19 506 ASP B C 1
ATOM 9386 O O . ASP B 1 506 ? 1.617 23.344 27.234 1 98.19 506 ASP B O 1
ATOM 9390 N N . ALA B 1 507 ? 0.509 21.422 27.328 1 98.5 507 ALA B N 1
ATOM 9391 C CA . ALA B 1 507 ? 0.857 21.047 25.953 1 98.5 507 ALA B CA 1
ATOM 9392 C C . ALA B 1 507 ? 0.216 22 24.953 1 98.5 507 ALA B C 1
ATOM 9394 O O . ALA B 1 507 ? 0.853 22.406 23.969 1 98.5 507 ALA B O 1
ATOM 9395 N N . ALA B 1 508 ? -1.033 22.344 25.172 1 98.56 508 ALA B N 1
ATOM 9396 C CA . ALA B 1 508 ? -1.73 23.266 24.281 1 98.56 508 ALA B CA 1
ATOM 9397 C C . ALA B 1 508 ? -1.068 24.641 24.297 1 98.56 508 ALA B C 1
ATOM 9399 O O . ALA B 1 508 ? -0.893 25.266 23.25 1 98.56 508 ALA B O 1
ATOM 9400 N N . GLU B 1 509 ? -0.738 25.094 25.453 1 98.19 509 GLU B N 1
ATOM 9401 C CA . GLU B 1 509 ? -0.092 26.406 25.594 1 98.19 509 GLU B CA 1
ATOM 9402 C C . GLU B 1 509 ? 1.285 26.406 24.938 1 98.19 509 GLU B C 1
ATOM 9404 O O . GLU B 1 509 ? 1.653 27.375 24.266 1 98.19 509 GLU B O 1
ATOM 9409 N N . ALA B 1 510 ? 1.977 25.359 25.172 1 97.75 510 ALA B N 1
ATOM 9410 C CA . ALA B 1 510 ? 3.307 25.25 24.562 1 97.75 510 ALA B CA 1
ATOM 9411 C C . ALA B 1 510 ? 3.223 25.234 23.047 1 97.75 510 ALA B C 1
ATOM 9413 O O . ALA B 1 510 ? 4.027 25.859 22.359 1 97.75 510 ALA B O 1
ATOM 9414 N N . ALA B 1 511 ? 2.34 24.484 22.5 1 98.25 511 ALA B N 1
ATOM 9415 C CA . ALA B 1 511 ? 2.176 24.375 21.047 1 98.25 511 ALA B CA 1
ATOM 9416 C C . ALA B 1 511 ? 1.766 25.719 20.438 1 98.25 511 ALA B C 1
ATOM 9418 O O . ALA B 1 511 ? 2.273 26.109 19.391 1 98.25 511 ALA B O 1
ATOM 9419 N N . THR B 1 512 ? 0.841 26.438 21.125 1 97.94 512 THR B N 1
ATOM 9420 C CA . THR B 1 512 ? 0.395 27.75 20.656 1 97.94 512 THR B CA 1
ATOM 9421 C C . THR B 1 512 ? 1.531 28.766 20.734 1 97.94 512 THR B C 1
ATOM 9423 O O . THR B 1 512 ? 1.688 29.594 19.828 1 97.94 512 THR B O 1
ATOM 9426 N N . ALA B 1 513 ? 2.234 28.688 21.797 1 96.75 513 ALA B N 1
ATOM 9427 C CA . ALA B 1 513 ? 3.373 29.594 21.953 1 96.75 513 ALA B CA 1
ATOM 9428 C C . ALA B 1 513 ? 4.398 29.375 20.844 1 96.75 513 ALA B C 1
ATOM 9430 O O . ALA B 1 513 ? 4.996 30.328 20.344 1 96.75 513 ALA B O 1
ATOM 9431 N N . PHE B 1 514 ? 4.676 28.156 20.5 1 95.56 514 PHE B N 1
ATOM 9432 C CA . PHE B 1 514 ? 5.586 27.844 19.406 1 95.56 514 PHE B CA 1
ATOM 9433 C C . PHE B 1 514 ? 5.129 28.484 18.109 1 95.56 514 PHE B C 1
ATOM 9435 O O . PHE B 1 514 ? 5.926 29.109 17.406 1 95.56 514 PHE B O 1
ATOM 9442 N N . VAL B 1 515 ? 3.846 28.328 17.781 1 96.12 515 VAL B N 1
ATOM 9443 C CA . VAL B 1 515 ? 3.312 28.859 16.516 1 96.12 515 VAL B CA 1
ATOM 9444 C C . VAL B 1 515 ? 3.4 30.375 16.516 1 96.12 515 VAL B C 1
ATOM 9446 O O . VAL B 1 515 ? 3.762 30.984 15.516 1 96.12 515 VAL B O 1
ATOM 9449 N N . LYS B 1 516 ? 3.084 31.016 17.641 1 93.62 516 LYS B N 1
ATOM 9450 C CA . LYS B 1 516 ? 3.105 32.469 17.75 1 93.62 516 LYS B CA 1
ATOM 9451 C C . LYS B 1 516 ? 4.527 33 17.625 1 93.62 516 LYS B C 1
ATOM 9453 O O . LYS B 1 516 ? 4.727 34.156 17.234 1 93.62 516 LYS B O 1
ATOM 9458 N N . ALA B 1 517 ? 5.477 32.188 17.906 1 92.12 517 ALA B N 1
ATOM 9459 C CA . ALA B 1 517 ? 6.875 32.625 17.891 1 92.12 517 ALA B CA 1
ATOM 9460 C C . ALA B 1 517 ? 7.48 32.469 16.5 1 92.12 517 ALA B C 1
ATOM 9462 O O . ALA B 1 517 ? 8.594 32.938 16.25 1 92.12 517 ALA B O 1
ATOM 9463 N N . LEU B 1 518 ? 6.773 31.844 15.57 1 91.62 518 LEU B N 1
ATOM 9464 C CA . LEU B 1 518 ? 7.312 31.641 14.234 1 91.62 518 LEU B CA 1
ATOM 9465 C C . LEU B 1 518 ? 7.457 32.969 13.492 1 91.62 518 LEU B C 1
ATOM 9467 O O . LEU B 1 518 ? 6.578 33.844 13.578 1 91.62 518 LEU B O 1
ATOM 9471 N N . ARG B 1 519 ? 8.547 33.156 12.859 1 88.12 519 ARG B N 1
ATOM 9472 C CA . ARG B 1 519 ? 8.844 34.344 12.07 1 88.12 519 ARG B CA 1
ATOM 9473 C C . ARG B 1 519 ? 8.75 34.031 10.578 1 88.12 519 ARG B C 1
ATOM 9475 O O . ARG B 1 519 ? 8.734 32.875 10.172 1 88.12 519 ARG B O 1
ATOM 9482 N N . PRO B 1 520 ? 8.742 35.031 9.742 1 83.38 520 PRO B N 1
ATOM 9483 C CA . PRO B 1 520 ? 8.641 34.812 8.297 1 83.38 520 PRO B CA 1
ATOM 9484 C C . PRO B 1 520 ? 9.789 33.969 7.746 1 83.38 520 PRO B C 1
ATOM 9486 O O . PRO B 1 520 ? 9.594 33.188 6.809 1 83.38 520 PRO B O 1
ATOM 9489 N N . ASP B 1 521 ? 10.953 34.125 8.266 1 82.25 521 ASP B N 1
ATOM 9490 C CA . ASP B 1 521 ? 12.086 33.344 7.797 1 82.25 521 ASP B CA 1
ATOM 9491 C C . ASP B 1 521 ? 11.883 31.859 8.094 1 82.25 521 ASP B C 1
ATOM 9493 O O . ASP B 1 521 ? 12.359 31 7.359 1 82.25 521 ASP B O 1
ATOM 9497 N N . HIS B 1 522 ? 11.148 31.562 9.195 1 87 522 HIS B N 1
ATOM 9498 C CA . HIS B 1 522 ? 10.812 30.188 9.508 1 87 522 HIS B CA 1
ATOM 9499 C C . HIS B 1 522 ? 9.789 29.625 8.523 1 87 522 HIS B C 1
ATOM 9501 O O . HIS B 1 522 ? 9.875 28.469 8.117 1 87 522 HIS B O 1
ATOM 9507 N N . LEU B 1 523 ? 8.859 30.453 8.156 1 87.88 523 LEU B N 1
ATOM 9508 C CA . LEU B 1 523 ? 7.734 30.031 7.332 1 87.88 523 LEU B CA 1
ATOM 9509 C C . LEU B 1 523 ? 8.18 29.766 5.895 1 87.88 523 LEU B C 1
ATOM 9511 O O . LEU B 1 523 ? 7.555 28.984 5.18 1 87.88 523 LEU B O 1
ATOM 9515 N N . GLU B 1 524 ? 9.234 30.344 5.512 1 85.94 524 GLU B N 1
ATOM 9516 C CA . GLU B 1 524 ? 9.727 30.203 4.148 1 85.94 524 GLU B CA 1
ATOM 9517 C C . GLU B 1 524 ? 10.68 29.016 4.02 1 85.94 524 GLU B C 1
ATOM 9519 O O . GLU B 1 524 ? 11.07 28.641 2.912 1 85.94 524 GLU B O 1
ATOM 9524 N N . ALA B 1 525 ? 11.008 28.453 5.113 1 88.5 525 ALA B N 1
ATOM 9525 C CA . ALA B 1 525 ? 11.891 27.281 5.109 1 88.5 525 ALA B CA 1
ATOM 9526 C C . ALA B 1 525 ? 11.172 26.047 4.57 1 88.5 525 ALA B C 1
ATOM 9528 O O . ALA B 1 525 ? 10.023 26.141 4.129 1 88.5 525 ALA B O 1
ATOM 9529 N N . PHE B 1 526 ? 11.867 25.031 4.422 1 89.81 526 PHE B N 1
ATOM 9530 C CA . PHE B 1 526 ? 11.289 23.766 3.994 1 89.81 526 PHE B CA 1
ATOM 9531 C C . PHE B 1 526 ? 10.422 23.172 5.094 1 89.81 526 PHE B C 1
ATOM 9533 O O . PHE B 1 526 ? 10.867 23.016 6.23 1 89.81 526 PHE B O 1
ATOM 9540 N N . TRP B 1 527 ? 9.188 22.922 4.809 1 92.56 527 TRP B N 1
ATOM 9541 C CA . TRP B 1 527 ? 8.25 22.25 5.703 1 92.56 527 TRP B CA 1
ATOM 9542 C C . TRP B 1 527 ? 7.797 20.922 5.129 1 92.56 527 TRP B C 1
ATOM 9544 O O . TRP B 1 527 ? 7.57 20.797 3.922 1 92.56 527 TRP B O 1
ATOM 9554 N N . THR B 1 528 ? 7.66 19.953 5.965 1 93.62 528 THR B N 1
ATOM 9555 C CA . THR B 1 528 ? 7.234 18.625 5.52 1 93.62 528 THR B CA 1
ATOM 9556 C C . THR B 1 528 ? 5.758 18.641 5.137 1 93.62 528 THR B C 1
ATOM 9558 O O . THR B 1 528 ? 5.016 19.531 5.527 1 93.62 528 THR B O 1
ATOM 9561 N N . PHE B 1 529 ? 5.336 17.641 4.492 1 94.44 529 PHE B N 1
ATOM 9562 C CA . PHE B 1 529 ? 3.99 17.5 3.953 1 94.44 529 PHE B CA 1
ATOM 9563 C C . PHE B 1 529 ? 2.957 17.469 5.074 1 94.44 529 PHE B C 1
ATOM 9565 O O . PHE B 1 529 ? 1.787 17.797 4.852 1 94.44 529 PHE B O 1
ATOM 9572 N N . SER B 1 530 ? 3.281 17.125 6.285 1 95.38 530 SER B N 1
ATOM 9573 C CA . SER B 1 530 ? 2.354 16.922 7.395 1 95.38 530 SER B CA 1
ATOM 9574 C C . SER B 1 530 ? 2.154 18.203 8.188 1 95.38 530 SER B C 1
ATOM 9576 O O . SER B 1 530 ? 1.399 18.234 9.164 1 95.38 530 SER B O 1
ATOM 9578 N N . SER B 1 531 ? 2.771 19.297 7.828 1 95.5 531 SER B N 1
ATOM 9579 C CA . SER B 1 531 ? 2.77 20.516 8.633 1 95.5 531 SER B CA 1
ATOM 9580 C C . SER B 1 531 ? 1.378 21.141 8.703 1 95.5 531 SER B C 1
ATOM 9582 O O . SER B 1 531 ? 0.969 21.641 9.75 1 95.5 531 SER B O 1
ATOM 9584 N N . GLY B 1 532 ? 0.689 21.156 7.562 1 94.75 532 GLY B N 1
ATOM 9585 C CA . GLY B 1 532 ? -0.675 21.656 7.602 1 94.75 532 GLY B CA 1
ATOM 9586 C C . GLY B 1 532 ? -1.541 20.953 8.633 1 94.75 532 GLY B C 1
ATOM 9587 O O . GLY B 1 532 ? -2.303 21.594 9.352 1 94.75 532 GLY B O 1
ATOM 9588 N N . PHE B 1 533 ? -1.445 19.688 8.758 1 96.38 533 PHE B N 1
ATOM 9589 C CA . PHE B 1 533 ? -2.148 18.891 9.75 1 96.38 533 PHE B CA 1
ATOM 9590 C C . PHE B 1 533 ? -1.735 19.297 11.164 1 96.38 533 PHE B C 1
ATOM 9592 O O . PHE B 1 533 ? -2.58 19.406 12.055 1 96.38 533 PHE B O 1
ATOM 9599 N N . GLY B 1 534 ? -0.434 19.484 11.336 1 97.56 534 GLY B N 1
ATOM 9600 C CA . GLY B 1 534 ? 0.051 19.891 12.648 1 97.56 534 GLY B CA 1
ATOM 9601 C C . GLY B 1 534 ? -0.576 21.188 13.141 1 97.56 534 GLY B C 1
ATOM 9602 O O . GLY B 1 534 ? -1.012 21.266 14.289 1 97.56 534 GLY B O 1
ATOM 9603 N N . PHE B 1 535 ? -0.63 22.156 12.25 1 97.56 535 PHE B N 1
ATOM 9604 C CA . PHE B 1 535 ? -1.225 23.438 12.609 1 97.56 535 PHE B CA 1
ATOM 9605 C C . PHE B 1 535 ? -2.713 23.281 12.891 1 97.56 535 PHE B C 1
ATOM 9607 O O . PHE B 1 535 ? -3.238 23.891 13.828 1 97.56 535 PHE B O 1
ATOM 9614 N N . SER B 1 536 ? -3.354 22.469 12.133 1 96.69 536 SER B N 1
ATOM 9615 C CA . SER B 1 536 ? -4.785 22.25 12.312 1 96.69 536 SER B CA 1
ATOM 9616 C C . SER B 1 536 ? -5.062 21.5 13.609 1 96.69 536 SER B C 1
ATOM 9618 O O . SER B 1 536 ? -6.035 21.797 14.312 1 96.69 536 SER B O 1
ATOM 9620 N N . LEU B 1 537 ? -4.238 20.547 13.914 1 97.81 537 LEU B N 1
ATOM 9621 C CA . LEU B 1 537 ? -4.43 19.703 15.094 1 97.81 537 LEU B CA 1
ATOM 9622 C C . LEU B 1 537 ? -4.371 20.531 16.375 1 97.81 537 LEU B C 1
ATOM 9624 O O . LEU B 1 537 ? -5.082 20.234 17.344 1 97.81 537 LEU B O 1
ATOM 9628 N N . ILE B 1 538 ? -3.562 21.531 16.406 1 98.25 538 ILE B N 1
ATOM 9629 C CA . ILE B 1 538 ? -3.461 22.406 17.562 1 98.25 538 ILE B CA 1
ATOM 9630 C C . ILE B 1 538 ? -4.809 23.062 17.828 1 98.25 538 ILE B C 1
ATOM 9632 O O . ILE B 1 538 ? -5.297 23.062 18.969 1 98.25 538 ILE B O 1
ATOM 9636 N N . GLY B 1 539 ? -5.391 23.609 16.797 1 97 539 GLY B N 1
ATOM 9637 C CA . GLY B 1 539 ? -6.707 24.203 16.953 1 97 539 GLY B CA 1
ATOM 9638 C C . GLY B 1 539 ? -7.773 23.203 17.359 1 97 539 GLY B C 1
ATOM 9639 O O . GLY B 1 539 ? -8.625 23.516 18.188 1 97 539 GLY B O 1
ATOM 9640 N N . SER B 1 540 ? -7.734 22.062 16.766 1 95.75 540 SER B N 1
ATOM 9641 C CA . SER B 1 540 ? -8.68 21 17.109 1 95.75 540 SER B CA 1
ATOM 9642 C C . SER B 1 540 ? -8.539 20.594 18.562 1 95.75 540 SER B C 1
ATOM 9644 O O . SER B 1 540 ? -9.539 20.312 19.234 1 95.75 540 SER B O 1
ATOM 9646 N N . PHE B 1 541 ? -7.34 20.5 19.062 1 97.06 541 PHE B N 1
ATOM 9647 C CA . PHE B 1 541 ? -7.078 20.109 20.438 1 97.06 541 PHE B CA 1
ATOM 9648 C C . PHE B 1 541 ? -7.59 21.172 21.406 1 97.06 541 PHE B C 1
ATOM 9650 O O . PHE B 1 541 ? -8.18 20.844 22.438 1 97.06 541 PHE B O 1
ATOM 9657 N N . ILE B 1 542 ? -7.328 22.453 21.078 1 97.12 542 ILE B N 1
ATOM 9658 C CA . ILE B 1 542 ? -7.844 23.531 21.906 1 97.12 542 ILE B CA 1
ATOM 9659 C C . ILE B 1 542 ? -9.367 23.469 21.953 1 97.12 542 ILE B C 1
ATOM 9661 O O . ILE B 1 542 ? -9.977 23.688 23 1 97.12 542 ILE B O 1
ATOM 9665 N N . THR B 1 543 ? -9.922 23.156 20.844 1 94.62 543 THR B N 1
ATOM 9666 C CA . THR B 1 543 ? -11.375 23 20.797 1 94.62 543 THR B CA 1
ATOM 9667 C C . THR B 1 543 ? -11.828 21.844 21.688 1 94.62 543 THR B C 1
ATOM 9669 O O . THR B 1 543 ? -12.859 21.953 22.359 1 94.62 543 THR B O 1
ATOM 9672 N N . LEU B 1 544 ? -11.094 20.766 21.656 1 94.44 544 LEU B N 1
ATOM 9673 C CA . LEU B 1 544 ? -11.391 19.625 22.531 1 94.44 544 LEU B CA 1
ATOM 9674 C C . LEU B 1 544 ? -11.336 20.031 24 1 94.44 544 LEU B C 1
ATOM 9676 O O . LEU B 1 544 ? -12.203 19.656 24.781 1 94.44 544 LEU B O 1
ATOM 9680 N N . LEU B 1 545 ? -10.312 20.797 24.375 1 95.94 545 LEU B N 1
ATOM 9681 C CA . LEU B 1 545 ? -10.203 21.281 25.75 1 95.94 545 LEU B CA 1
ATOM 9682 C C . LEU B 1 545 ? -11.367 22.219 26.094 1 95.94 545 LEU B C 1
ATOM 9684 O O . LEU B 1 545 ? -11.859 22.203 27.219 1 95.94 545 LEU B O 1
ATOM 9688 N N . LEU B 1 546 ? -11.797 22.984 25.125 1 94.12 546 LEU B N 1
ATOM 9689 C CA . LEU B 1 546 ? -12.914 23.906 25.312 1 94.12 546 LEU B CA 1
ATOM 9690 C C . LEU B 1 546 ? -14.211 23.141 25.594 1 94.12 546 LEU B C 1
ATOM 9692 O O . LEU B 1 546 ? -14.914 23.422 26.562 1 94.12 546 LEU B O 1
ATOM 9696 N N . VAL B 1 547 ? -14.492 22.094 24.797 1 90.19 547 VAL B N 1
ATOM 9697 C CA . VAL B 1 547 ? -15.766 21.406 24.859 1 90.19 547 VAL B CA 1
ATOM 9698 C C . VAL B 1 547 ? -15.781 20.469 26.078 1 90.19 547 VAL B C 1
ATOM 9700 O O . VAL B 1 547 ? -16.844 20.125 26.594 1 90.19 547 VAL B O 1
ATOM 9703 N N . THR B 1 548 ? -14.602 20.047 26.547 1 90.81 548 THR B N 1
ATOM 9704 C CA . THR B 1 548 ? -14.523 19.156 27.703 1 90.81 548 THR B CA 1
ATOM 9705 C C . THR B 1 548 ? -14.188 19.938 28.969 1 90.81 548 THR B C 1
ATOM 9707 O O . THR B 1 548 ? -13.789 19.344 29.969 1 90.81 548 THR B O 1
ATOM 9710 N N . SER B 1 549 ? -14.312 21.25 28.938 1 91.56 549 SER B N 1
ATOM 9711 C CA . SER B 1 549 ? -13.969 22.078 30.094 1 91.56 549 SER B CA 1
ATOM 9712 C C . SER B 1 549 ? -14.789 21.703 31.312 1 91.56 549 SER B C 1
ATOM 9714 O O . SER B 1 549 ? -15.961 21.344 31.203 1 91.56 549 SER B O 1
ATOM 9716 N N . ARG B 1 550 ? -14.148 21.875 32.469 1 87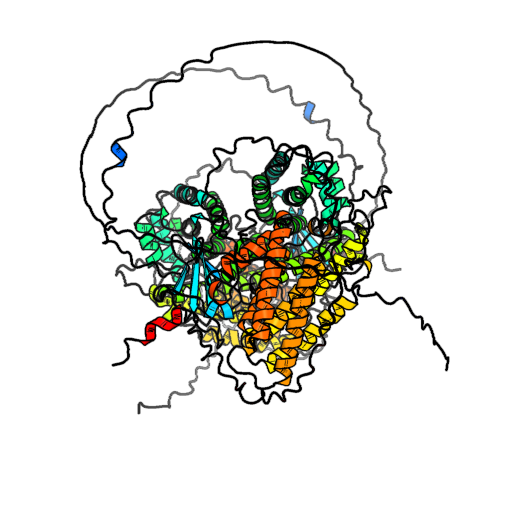.56 550 ARG B N 1
ATOM 9717 C CA . ARG B 1 550 ? -14.781 21.453 33.719 1 87.56 550 ARG B CA 1
ATOM 9718 C C . ARG B 1 550 ? -15.359 22.641 34.469 1 87.56 550 ARG B C 1
ATOM 9720 O O . ARG B 1 550 ? -16.094 22.469 35.438 1 87.56 550 ARG B O 1
ATOM 9727 N N . SER B 1 551 ? -15 23.875 34.094 1 90.75 551 SER B N 1
ATOM 9728 C CA . SER B 1 551 ? -15.477 25.109 34.719 1 90.75 551 SER B CA 1
ATOM 9729 C C . SER B 1 551 ? -15.703 26.203 33.656 1 90.75 551 SER B C 1
ATOM 9731 O O . SER B 1 551 ? -15.203 26.125 32.562 1 90.75 551 SER B O 1
ATOM 9733 N N . GLU B 1 552 ? -16.5 27.188 34.094 1 90.69 552 GLU B N 1
ATOM 9734 C CA . GLU B 1 552 ? -16.75 28.328 33.188 1 90.69 552 GLU B CA 1
ATOM 9735 C C . GLU B 1 552 ? -15.484 29.141 32.969 1 90.69 552 GLU B C 1
ATOM 9737 O O . GLU B 1 552 ? -15.289 29.688 31.875 1 90.69 552 GLU B O 1
ATOM 9742 N N . THR B 1 553 ? -14.711 29.156 33.969 1 93.19 553 THR B N 1
ATOM 9743 C CA . THR B 1 553 ? -13.445 29.859 33.844 1 93.19 553 THR B CA 1
ATOM 9744 C C . THR B 1 553 ? -12.555 29.188 32.812 1 93.19 553 THR B C 1
ATOM 9746 O O . THR B 1 553 ? -11.945 29.859 31.969 1 93.19 553 THR B O 1
ATOM 9749 N N . GLU B 1 554 ? -12.523 27.891 32.875 1 92.88 554 GLU B N 1
ATOM 9750 C CA . GLU B 1 554 ? -11.734 27.141 31.891 1 92.88 554 GLU B CA 1
ATOM 9751 C C . GLU B 1 554 ? -12.305 27.297 30.484 1 92.88 554 GLU B C 1
ATOM 9753 O O . GLU B 1 554 ? -11.555 27.422 29.516 1 92.88 554 GLU B O 1
ATOM 9758 N N . LYS B 1 555 ? -13.555 27.25 30.391 1 93.44 555 LYS B N 1
ATOM 9759 C CA . LYS B 1 555 ? -14.227 27.406 29.109 1 93.44 555 LYS B CA 1
ATOM 9760 C C . LYS B 1 555 ? -13.891 28.75 28.469 1 93.44 555 LYS B C 1
ATOM 9762 O O . LYS B 1 555 ? -13.57 28.797 27.266 1 93.44 555 LYS B O 1
ATOM 9767 N N . THR B 1 556 ? -13.992 29.812 29.266 1 93.38 556 THR B N 1
ATOM 9768 C CA . THR B 1 556 ? -13.68 31.141 28.766 1 93.38 556 THR B CA 1
ATOM 9769 C C . THR B 1 556 ? -12.211 31.234 28.359 1 93.38 556 THR B C 1
ATOM 9771 O O . THR B 1 556 ? -11.891 31.844 27.328 1 93.38 556 THR B O 1
ATOM 9774 N N . HIS B 1 557 ? -11.398 30.656 29.156 1 95.19 557 HIS B N 1
ATOM 9775 C CA . HIS B 1 557 ? -9.969 30.656 28.859 1 95.19 557 HIS B CA 1
ATOM 9776 C C . HIS B 1 557 ? -9.688 30.016 27.5 1 95.19 557 HIS B C 1
ATOM 9778 O O . HIS B 1 557 ? -9 30.609 26.656 1 95.19 557 HIS B O 1
ATOM 9784 N N . TRP B 1 558 ? -10.195 28.859 27.266 1 95.62 558 TRP B N 1
ATOM 9785 C CA . TRP B 1 558 ? -9.891 28.109 26.047 1 95.62 558 TRP B CA 1
ATOM 9786 C C . TRP B 1 558 ? -10.617 28.719 24.844 1 95.62 558 TRP B C 1
ATOM 9788 O O . TRP B 1 558 ? -10.133 28.656 23.719 1 95.62 558 TRP B O 1
ATOM 9798 N N . ARG B 1 559 ? -11.742 29.328 25.047 1 94.06 559 ARG B N 1
ATOM 9799 C CA . ARG B 1 559 ? -12.414 30.062 23.984 1 94.06 559 ARG B CA 1
ATOM 9800 C C . ARG B 1 559 ? -11.547 31.219 23.5 1 94.06 559 ARG B C 1
ATOM 9802 O O . ARG B 1 559 ? -11.391 31.406 22.281 1 94.06 559 ARG B O 1
ATOM 9809 N N . GLU B 1 560 ? -11.031 31.953 24.438 1 94.94 560 GLU B N 1
ATOM 9810 C CA . GLU B 1 560 ? -10.148 33.062 24.078 1 94.94 560 GLU B CA 1
ATOM 9811 C C . GLU B 1 560 ? -8.875 32.562 23.406 1 94.94 560 GLU B C 1
ATOM 9813 O O . GLU B 1 560 ? -8.398 33.156 22.438 1 94.94 560 GLU B O 1
ATOM 9818 N N . ALA B 1 561 ? -8.352 31.531 23.953 1 95.94 561 ALA B N 1
ATOM 9819 C CA . ALA B 1 561 ? -7.148 30.938 23.375 1 95.94 561 ALA B CA 1
ATOM 9820 C C . ALA B 1 561 ? -7.395 30.5 21.938 1 95.94 561 ALA B C 1
ATOM 9822 O O . ALA B 1 561 ? -6.527 30.656 21.078 1 95.94 561 ALA B O 1
ATOM 9823 N N . LEU B 1 562 ? -8.562 29.859 21.688 1 95.44 562 LEU B N 1
ATOM 9824 C CA . LEU B 1 562 ? -8.914 29.406 20.344 1 95.44 562 LEU B CA 1
ATOM 9825 C C . LEU B 1 562 ? -9.023 30.578 19.375 1 95.44 562 LEU B C 1
ATOM 9827 O O . LEU B 1 562 ? -8.531 30.516 18.25 1 95.44 562 LEU B O 1
ATOM 9831 N N . ASN B 1 563 ? -9.664 31.641 19.828 1 93.62 563 ASN B N 1
ATOM 9832 C CA . ASN B 1 563 ? -9.805 32.844 19 1 93.62 563 ASN B CA 1
ATOM 9833 C C . ASN B 1 563 ? -8.445 33.438 18.672 1 93.62 563 ASN B C 1
ATOM 9835 O O . ASN B 1 563 ? -8.211 33.875 17.547 1 93.62 563 ASN B O 1
ATOM 9839 N N . ASP B 1 564 ? -7.66 33.5 19.688 1 95.56 564 ASP B N 1
ATOM 9840 C CA . ASP B 1 564 ? -6.312 34.031 19.5 1 95.56 564 ASP B CA 1
ATOM 9841 C C . ASP B 1 564 ? -5.52 33.188 18.516 1 95.56 564 ASP B C 1
ATOM 9843 O O . ASP B 1 564 ? -4.77 33.719 17.688 1 95.56 564 ASP B O 1
ATOM 9847 N N . TYR B 1 565 ? -5.633 31.906 18.672 1 96 565 TYR B N 1
ATOM 9848 C CA . TYR B 1 565 ? -4.918 31 17.781 1 96 565 TYR B CA 1
ATOM 9849 C C . TYR B 1 565 ? -5.395 31.156 16.344 1 96 565 TYR B C 1
ATOM 9851 O O . TYR B 1 565 ? -4.582 31.203 15.414 1 96 565 TYR B O 1
ATOM 9859 N N . LEU B 1 566 ? -6.691 31.234 16.094 1 94.62 566 LEU B N 1
ATOM 9860 C CA . LEU B 1 566 ? -7.258 31.422 14.766 1 94.62 566 LEU B CA 1
ATOM 9861 C C . LEU B 1 566 ? -6.77 32.75 14.156 1 94.62 566 LEU B C 1
ATOM 9863 O O . LEU B 1 566 ? -6.461 32.781 12.961 1 94.62 566 LEU B O 1
ATOM 9867 N N . TRP B 1 567 ? -6.711 33.75 14.961 1 93.62 567 TRP B N 1
ATOM 9868 C CA . TRP B 1 567 ? -6.219 35.031 14.5 1 93.62 567 TRP B CA 1
ATOM 9869 C C . TRP B 1 567 ? -4.773 34.938 14.039 1 93.62 567 TRP B C 1
ATOM 9871 O O . TRP B 1 567 ? -4.41 35.5 12.992 1 93.62 567 TRP B O 1
ATOM 9881 N N . THR B 1 568 ? -4.02 34.281 14.812 1 94.44 568 THR B N 1
ATOM 9882 C CA . THR B 1 568 ? -2.617 34.062 14.461 1 94.44 568 THR B CA 1
ATOM 9883 C C . THR B 1 568 ? -2.494 33.312 13.133 1 94.44 568 THR B C 1
ATOM 9885 O O . THR B 1 568 ? -1.688 33.688 12.281 1 94.44 568 THR B O 1
ATOM 9888 N N . LEU B 1 569 ? -3.256 32.25 12.914 1 94.69 569 LEU B N 1
ATOM 9889 C CA . LEU B 1 569 ? -3.219 31.469 11.688 1 94.69 569 LEU B CA 1
ATOM 9890 C C . LEU B 1 569 ? -3.654 32.312 10.492 1 94.69 569 LEU B C 1
ATOM 9892 O O . LEU B 1 569 ? -3.08 32.188 9.406 1 94.69 569 LEU B O 1
ATOM 9896 N N . ARG B 1 570 ? -4.641 33.188 10.68 1 92.56 570 ARG B N 1
ATOM 9897 C CA . ARG B 1 570 ? -5.113 34.062 9.602 1 92.56 570 ARG B CA 1
ATOM 9898 C C . ARG B 1 570 ? -4.027 35.031 9.172 1 92.56 570 ARG B C 1
ATOM 9900 O O . ARG B 1 570 ? -3.816 35.25 7.973 1 92.56 570 ARG B O 1
ATOM 9907 N N . LEU B 1 571 ? -3.438 35.594 10.141 1 91.44 571 LEU B N 1
ATOM 9908 C CA . LEU B 1 571 ? -2.396 36.594 9.875 1 91.44 571 LEU B CA 1
ATOM 9909 C C . LEU B 1 571 ? -1.213 35.938 9.156 1 91.44 571 LEU B C 1
ATOM 9911 O O . LEU B 1 571 ? -0.719 36.469 8.164 1 91.44 571 LEU B O 1
ATOM 9915 N N . MET B 1 572 ? -0.832 34.812 9.617 1 91.69 572 MET B N 1
ATOM 9916 C CA . MET B 1 572 ? 0.357 34.156 9.078 1 91.69 572 MET B CA 1
ATOM 9917 C C . MET B 1 572 ? 0.019 33.375 7.832 1 91.69 572 MET B C 1
ATOM 9919 O O . MET B 1 572 ? 0.901 33.062 7.027 1 91.69 572 MET B O 1
ATOM 9923 N N . GLY B 1 573 ? -1.211 32.938 7.637 1 89 573 GLY B N 1
ATOM 9924 C CA . GLY B 1 573 ? -1.668 32.125 6.523 1 89 573 GLY B CA 1
ATOM 9925 C C . GLY B 1 573 ? -1.481 32.781 5.176 1 89 573 GLY B C 1
ATOM 9926 O O . GLY B 1 573 ? -1.377 32.125 4.148 1 89 573 GLY B O 1
ATOM 9927 N N . LYS B 1 574 ? -1.371 34 5.168 1 83.06 574 LYS B N 1
ATOM 9928 C CA . LYS B 1 574 ? -1.134 34.75 3.93 1 83.06 574 LYS B CA 1
ATOM 9929 C C . LYS B 1 574 ? 0.255 34.469 3.373 1 83.06 574 LYS B C 1
ATOM 9931 O O . LYS B 1 574 ? 0.456 34.469 2.156 1 83.06 574 LYS B O 1
ATOM 9936 N N . ALA B 1 575 ? 1.103 34.125 4.27 1 82.81 575 ALA B N 1
ATOM 9937 C CA . ALA B 1 575 ? 2.486 33.875 3.877 1 82.81 575 ALA B CA 1
ATOM 9938 C C . ALA B 1 575 ? 2.805 32.375 3.906 1 82.81 575 ALA B C 1
ATOM 9940 O O . ALA B 1 575 ? 3.869 31.969 3.451 1 82.81 575 ALA B O 1
ATOM 9941 N N . SER B 1 576 ? 1.923 31.656 4.391 1 89 576 SER B N 1
ATOM 9942 C CA . SER B 1 576 ? 2.195 30.234 4.582 1 89 576 SER B CA 1
ATOM 9943 C C . SER B 1 576 ? 1.006 29.391 4.152 1 89 576 SER B C 1
ATOM 9945 O O . SER B 1 576 ? -0.068 29.469 4.754 1 89 576 SER B O 1
ATOM 9947 N N . GLU B 1 577 ? 1.273 28.531 3.256 1 88.06 577 GLU B N 1
ATOM 9948 C CA . GLU B 1 577 ? 0.209 27.688 2.719 1 88.06 577 GLU B CA 1
ATOM 9949 C C . GLU B 1 577 ? -0.263 26.672 3.75 1 88.06 577 GLU B C 1
ATOM 9951 O O . GLU B 1 577 ? -1.466 26.469 3.93 1 88.06 577 GLU B O 1
ATOM 9956 N N . PRO B 1 578 ? 0.602 26.047 4.52 1 90.81 578 PRO B N 1
ATOM 9957 C CA . PRO B 1 578 ? 0.132 25.094 5.531 1 90.81 578 PRO B CA 1
ATOM 9958 C C . PRO B 1 578 ? -0.756 25.75 6.586 1 90.81 578 PRO B C 1
ATOM 9960 O O . PRO B 1 578 ? -1.72 25.141 7.055 1 90.81 578 PRO B O 1
ATOM 9963 N N . MET B 1 579 ? -0.441 27 6.93 1 93.38 579 MET B N 1
ATOM 9964 C CA . MET B 1 579 ? -1.254 27.688 7.922 1 93.38 579 MET B CA 1
ATOM 9965 C C . MET B 1 579 ? -2.596 28.109 7.328 1 93.38 579 MET B C 1
ATOM 9967 O O . MET B 1 579 ? -3.613 28.109 8.023 1 93.38 579 MET B O 1
ATOM 9971 N N . SER B 1 580 ? -2.535 28.469 6.078 1 92.12 580 SER B N 1
ATOM 9972 C CA . SER B 1 580 ? -3.789 28.766 5.391 1 92.12 580 SER B CA 1
ATOM 9973 C C . SER B 1 580 ? -4.691 27.547 5.336 1 92.12 580 SER B C 1
ATOM 9975 O O . SER B 1 580 ? -5.914 27.656 5.473 1 92.12 580 SER B O 1
ATOM 9977 N N . TYR B 1 581 ? -4.148 26.5 5.09 1 92.56 581 TYR B N 1
ATOM 9978 C CA . TYR B 1 581 ? -4.879 25.234 5.109 1 92.56 581 TYR B CA 1
ATOM 9979 C C . TYR B 1 581 ? -5.5 24.984 6.48 1 92.56 581 TYR B C 1
ATOM 9981 O O . TYR B 1 581 ? -6.664 24.594 6.582 1 92.56 581 TYR B O 1
ATOM 9989 N N . ALA B 1 582 ? -4.707 25.156 7.473 1 94.31 582 ALA B N 1
ATOM 9990 C CA . ALA B 1 582 ? -5.164 24.891 8.836 1 94.31 582 ALA B CA 1
ATOM 9991 C C . ALA B 1 582 ? -6.367 25.766 9.188 1 94.31 582 ALA B C 1
ATOM 9993 O O . ALA B 1 582 ? -7.332 25.281 9.789 1 94.31 582 ALA B O 1
ATOM 9994 N N . VAL B 1 583 ? -6.328 27.016 8.797 1 91.5 583 VAL B N 1
ATOM 9995 C CA . VAL B 1 583 ? -7.441 27.922 9.094 1 91.5 583 VAL B CA 1
ATOM 9996 C C . VAL B 1 583 ? -8.688 27.469 8.328 1 91.5 583 VAL B C 1
ATOM 9998 O O . VAL B 1 583 ? -9.789 27.453 8.883 1 91.5 583 VAL B O 1
ATOM 10001 N N . ASN B 1 584 ? -8.461 27.125 7.164 1 89.5 584 ASN B N 1
ATOM 10002 C CA . ASN B 1 584 ? -9.578 26.656 6.348 1 89.5 584 ASN B CA 1
ATOM 10003 C C . ASN B 1 584 ? -10.219 25.406 6.938 1 89.5 584 ASN B C 1
ATOM 10005 O O . ASN B 1 584 ? -11.445 25.266 6.918 1 89.5 584 ASN B O 1
ATOM 10009 N N . ARG B 1 585 ? -9.43 24.562 7.402 1 90.12 585 ARG B N 1
ATOM 10010 C CA . ARG B 1 585 ? -9.914 23.312 8.008 1 90.12 585 ARG B CA 1
ATOM 10011 C C . ARG B 1 585 ? -10.664 23.594 9.305 1 90.12 585 ARG B C 1
ATOM 10013 O O . ARG B 1 585 ? -11.734 23.031 9.547 1 90.12 585 ARG B O 1
ATOM 10020 N N . LEU B 1 586 ? -10.102 24.391 10.102 1 91.56 586 LEU B N 1
ATOM 10021 C CA . LEU B 1 586 ? -10.68 24.703 11.406 1 91.56 586 LEU B CA 1
ATOM 10022 C C . LEU B 1 586 ? -11.992 25.453 11.258 1 91.56 586 LEU B C 1
ATOM 10024 O O . LEU B 1 586 ? -13.008 25.047 11.828 1 91.56 586 LEU B O 1
ATOM 10028 N N . GLU B 1 587 ? -12 26.375 10.367 1 86.75 587 GLU B N 1
ATOM 10029 C CA . GLU B 1 587 ? -13.188 27.219 10.227 1 86.75 587 GLU B CA 1
ATOM 10030 C C . GLU B 1 587 ? -14.211 26.578 9.289 1 86.75 587 GLU B C 1
ATOM 10032 O O . GLU B 1 587 ? -15.414 26.766 9.453 1 86.75 587 GLU B O 1
ATOM 10037 N N . GLY B 1 588 ? -13.711 25.844 8.383 1 80.06 588 GLY B N 1
ATOM 10038 C CA . GLY B 1 588 ? -14.586 25.312 7.348 1 80.06 588 GLY B CA 1
ATOM 10039 C C . GLY B 1 588 ? -15.172 23.953 7.699 1 80.06 588 GLY B C 1
ATOM 10040 O O . GLY B 1 588 ? -16.203 23.562 7.156 1 80.06 588 GLY B O 1
ATOM 10041 N N . ALA B 1 589 ? -14.57 23.297 8.609 1 80.31 589 ALA B N 1
ATOM 10042 C CA . ALA B 1 589 ? -15.031 21.938 8.859 1 80.31 589 ALA B CA 1
ATOM 10043 C C . ALA B 1 589 ? -15.148 21.656 10.352 1 80.31 589 ALA B C 1
ATOM 10045 O O . ALA B 1 589 ? -16.203 21.266 10.844 1 80.31 589 ALA B O 1
ATOM 10046 N N . ILE B 1 590 ? -14.227 22.031 11.109 1 83.12 590 ILE B N 1
ATOM 10047 C CA . ILE B 1 590 ? -14.148 21.594 12.5 1 83.12 590 ILE B CA 1
ATOM 10048 C C . ILE B 1 590 ? -15.07 22.453 13.367 1 83.12 590 ILE B C 1
ATOM 10050 O O . ILE B 1 590 ? -15.867 21.938 14.148 1 83.12 590 ILE B O 1
ATOM 10054 N N . LEU B 1 591 ? -15.016 23.766 13.109 1 84.62 591 LEU B N 1
ATOM 10055 C CA . LEU B 1 591 ? -15.734 24.672 13.992 1 84.62 591 LEU B CA 1
ATOM 10056 C C . LEU B 1 591 ? -17.078 25.062 13.391 1 84.62 591 LEU B C 1
ATOM 10058 O O . LEU B 1 591 ? -17.953 25.578 14.086 1 84.62 591 LEU B O 1
ATOM 10062 N N . ARG B 1 592 ? -17.141 24.734 12.133 1 78.62 592 ARG B N 1
ATOM 10063 C CA . ARG B 1 592 ? -18.359 25.156 11.445 1 78.62 592 ARG B CA 1
ATOM 10064 C C . ARG B 1 592 ? -19.594 24.5 12.062 1 78.62 592 ARG B C 1
ATOM 10066 O O . ARG B 1 592 ? -19.594 23.281 12.305 1 78.62 592 ARG B O 1
ATOM 10073 N N . GLY B 1 593 ? -20.594 25.25 12.281 1 69.56 593 GLY B N 1
ATOM 10074 C CA . GLY B 1 593 ? -21.828 24.75 12.883 1 69.56 593 GLY B CA 1
ATOM 10075 C C . GLY B 1 593 ? -21.828 24.859 14.398 1 69.56 593 GLY B C 1
ATOM 10076 O O . GLY B 1 593 ? -22.859 24.688 15.039 1 69.56 593 GLY B O 1
ATOM 10077 N N . MET B 1 594 ? -20.594 25.125 14.938 1 72.06 594 MET B N 1
ATOM 10078 C CA . MET B 1 594 ? -20.5 25.172 16.391 1 72.06 594 MET B CA 1
ATOM 10079 C C . MET B 1 594 ? -20.188 26.594 16.875 1 72.06 594 MET B C 1
ATOM 10081 O O . MET B 1 594 ? -19.922 26.797 18.047 1 72.06 594 MET B O 1
ATOM 10085 N N . GLU B 1 595 ? -20.203 27.5 15.977 1 70.75 595 GLU B N 1
ATOM 10086 C CA . GLU B 1 595 ? -19.75 28.859 16.281 1 70.75 595 GLU B CA 1
ATOM 10087 C C . GLU B 1 595 ? -20.547 29.469 17.422 1 70.75 595 GLU B C 1
ATOM 10089 O O . GLU B 1 595 ? -19.984 30.078 18.328 1 70.75 595 GLU B O 1
ATOM 10094 N N . HIS B 1 596 ? -21.766 29.281 17.281 1 64.69 596 HIS B N 1
ATOM 10095 C CA . HIS B 1 596 ? -22.641 29.906 18.266 1 64.69 596 HIS B CA 1
ATOM 10096 C C . HIS B 1 596 ? -22.5 29.219 19.625 1 64.69 596 HIS B C 1
ATOM 10098 O O . HIS B 1 596 ? -22.484 29.891 20.656 1 64.69 596 HIS B O 1
ATOM 10104 N N . ALA B 1 597 ? -22.234 27.906 19.469 1 63.84 597 ALA B N 1
ATOM 10105 C CA . ALA B 1 597 ? -22.125 27.141 20.703 1 63.84 597 ALA B CA 1
ATOM 10106 C C . ALA B 1 597 ? -20.812 27.438 21.422 1 63.84 597 ALA B C 1
ATOM 10108 O O . ALA B 1 597 ? -20.75 27.453 22.656 1 63.84 597 ALA B O 1
ATOM 10109 N N . LEU B 1 598 ? -19.906 27.75 20.641 1 70.5 598 LEU B N 1
ATOM 10110 C CA . LEU B 1 598 ? -18.562 27.922 21.188 1 70.5 598 LEU B CA 1
ATOM 10111 C C . LEU B 1 598 ? -18.219 29.406 21.312 1 70.5 598 LEU B C 1
ATOM 10113 O O . LEU B 1 598 ? -17.203 29.75 21.906 1 70.5 598 LEU B O 1
ATOM 10117 N N . ALA B 1 599 ? -19.109 30.297 20.812 1 63.59 599 ALA B N 1
ATOM 10118 C CA . ALA B 1 599 ? -18.891 31.75 20.812 1 63.59 599 ALA B CA 1
ATOM 10119 C C . ALA B 1 599 ? -17.562 32.094 20.156 1 63.59 599 ALA B C 1
ATOM 10121 O O . ALA B 1 599 ? -16.781 32.875 20.703 1 63.59 599 ALA B O 1
ATOM 10122 N N . VAL B 1 600 ? -17.375 31.359 19.109 1 65.81 600 VAL B N 1
ATOM 10123 C CA . VAL B 1 600 ? -16.156 31.609 18.359 1 65.81 600 VAL B CA 1
ATOM 10124 C C . VAL B 1 600 ? -16.469 32.344 17.062 1 65.81 600 VAL B C 1
ATOM 10126 O O . VAL B 1 600 ? -17.469 32.062 16.406 1 65.81 600 VAL B O 1
ATOM 10129 N N . LYS B 1 601 ? -15.75 33.469 16.688 1 58.94 601 LYS B N 1
ATOM 10130 C CA . LYS B 1 601 ? -15.922 34.25 15.469 1 58.94 601 LYS B CA 1
ATOM 10131 C C . LYS B 1 601 ? -15.156 33.625 14.305 1 58.94 601 LYS B C 1
ATOM 10133 O O . LYS B 1 601 ? -13.93 33.531 14.336 1 58.94 601 LYS B O 1
ATOM 10138 N N . ILE B 1 602 ? -15.914 32.938 13.422 1 63.25 602 ILE B N 1
ATOM 10139 C CA . ILE B 1 602 ? -15.266 32.344 12.25 1 63.25 602 ILE B CA 1
ATOM 10140 C C . ILE B 1 602 ? -15.398 33.281 11.062 1 63.25 602 ILE B C 1
ATOM 10142 O O . ILE B 1 602 ? -16.375 34.031 10.961 1 63.25 602 ILE B O 1
ATOM 10146 N N . ALA B 1 603 ? -14.281 33.562 10.195 1 55.91 603 ALA B N 1
ATOM 10147 C CA . ALA B 1 603 ? -14.328 34.406 9 1 55.91 603 ALA B CA 1
ATOM 10148 C C . ALA B 1 603 ? -15.438 33.938 8.055 1 55.91 603 ALA B C 1
ATOM 10150 O O . ALA B 1 603 ? -15.711 32.75 7.93 1 55.91 603 ALA B O 1
ATOM 10151 N N . PRO B 1 604 ? -16.188 34.938 7.566 1 49 604 PRO B N 1
ATOM 10152 C CA . PRO B 1 604 ? -17.234 34.562 6.621 1 49 604 PRO B CA 1
ATOM 10153 C C . PRO B 1 604 ? -16.703 33.781 5.418 1 49 604 PRO B C 1
ATOM 10155 O O . PRO B 1 604 ? -15.547 33.969 5.023 1 49 604 PRO B O 1
ATOM 10158 N N . THR B 1 605 ? -17.203 32.656 5.199 1 46.41 605 THR B N 1
ATOM 10159 C CA . THR B 1 605 ? -16.812 31.859 4.043 1 46.41 605 THR B CA 1
ATOM 10160 C C . THR B 1 605 ? -16.688 32.75 2.799 1 46.41 605 THR B C 1
ATOM 10162 O O . THR B 1 605 ? -17.641 33.406 2.418 1 46.41 605 THR B O 1
ATOM 10165 N N . ILE B 1 606 ? -15.578 33.25 2.383 1 36.34 606 ILE B N 1
ATOM 10166 C CA . ILE B 1 606 ? -15.43 33.938 1.106 1 36.34 606 ILE B CA 1
ATOM 10167 C C . ILE B 1 606 ? -16.031 33.094 -0.012 1 36.34 606 ILE B C 1
ATOM 10169 O O . ILE B 1 606 ? -15.555 32 -0.31 1 36.34 606 ILE B O 1
ATOM 10173 N N . ILE B 1 607 ? -17.25 33.219 -0.231 1 34.47 607 ILE B N 1
ATOM 10174 C CA . ILE B 1 607 ? -17.797 32.719 -1.494 1 34.47 607 ILE B CA 1
ATOM 10175 C C . ILE B 1 607 ? -17.016 33.312 -2.658 1 34.47 607 ILE B C 1
ATOM 10177 O O . ILE B 1 607 ? -16.984 34.531 -2.824 1 34.47 607 ILE B O 1
ATOM 10181 N N . GLU B 1 608 ? -16 32.812 -3.168 1 33.28 608 GLU B N 1
ATOM 10182 C CA . GLU B 1 608 ? -15.383 33.25 -4.418 1 33.28 608 GLU B CA 1
ATOM 10183 C C . GLU B 1 608 ? -16.438 33.594 -5.461 1 33.28 608 GLU B C 1
ATOM 10185 O O . GLU B 1 608 ? -17.141 32.719 -5.965 1 33.28 608 GLU B O 1
ATOM 10190 N N . THR B 1 609 ? -17.109 34.75 -5.379 1 28.12 609 THR B N 1
ATOM 10191 C CA . THR B 1 609 ? -17.75 35.312 -6.562 1 28.12 609 THR B CA 1
ATOM 10192 C C . THR B 1 609 ? -16.734 35.5 -7.688 1 28.12 609 THR B C 1
ATOM 10194 O O . THR B 1 609 ? -15.602 35.938 -7.441 1 28.12 609 THR B O 1
ATOM 10197 N N . ASP B 1 610 ? -16.859 34.875 -8.812 1 30.98 610 ASP B N 1
ATOM 10198 C CA . ASP B 1 610 ? -16.188 35.031 -10.102 1 30.98 610 ASP B CA 1
ATOM 10199 C C . ASP B 1 610 ? -16.109 36.5 -10.516 1 30.98 610 ASP B C 1
ATOM 10201 O O . ASP B 1 610 ? -16.578 36.875 -11.602 1 30.98 610 ASP B O 1
ATOM 10205 N N . ASP B 1 611 ? -16.203 37.438 -9.609 1 27.7 611 ASP B N 1
ATOM 10206 C CA . ASP B 1 611 ? -16.188 38.781 -10.148 1 27.7 611 ASP B CA 1
ATOM 10207 C C . ASP B 1 611 ? -14.805 39.125 -10.711 1 27.7 611 ASP B C 1
ATOM 10209 O O . ASP B 1 611 ? -13.938 39.625 -9.992 1 27.7 611 ASP B O 1
ATOM 10213 N N . ARG B 1 612 ? -14.109 38.312 -11.445 1 29.22 612 ARG B N 1
ATOM 10214 C CA . ARG B 1 612 ? -12.883 38.75 -12.109 1 29.22 612 ARG B CA 1
ATOM 10215 C C . ARG B 1 612 ? -13.133 39.969 -12.984 1 29.22 612 ARG B C 1
ATOM 10217 O O . ARG B 1 612 ? -12.297 40.344 -13.812 1 29.22 612 ARG B O 1
ATOM 10224 N N . SER B 1 613 ? -14.367 40.5 -13.094 1 23.8 613 SER B N 1
ATOM 10225 C CA . SER B 1 613 ? -14.227 41.469 -14.172 1 23.8 613 SER B CA 1
ATOM 10226 C C . SER B 1 613 ? -13.406 42.688 -13.734 1 23.8 613 SER B C 1
ATOM 10228 O O . SER B 1 613 ? -12.539 43.156 -14.469 1 23.8 613 SER B O 1
ATOM 10230 N N . ARG B 1 614 ? -13.984 43.594 -12.82 1 24.16 614 ARG B N 1
ATOM 10231 C CA . ARG B 1 614 ? -13.711 45.031 -12.938 1 24.16 614 ARG B CA 1
ATOM 10232 C C . ARG B 1 614 ? -12.469 45.406 -12.133 1 24.16 614 ARG B C 1
ATOM 10234 O O . ARG B 1 614 ? -12.586 46 -11.055 1 24.16 614 ARG B O 1
ATOM 10241 N N . ARG B 1 615 ? -11.555 44.562 -11.812 1 25.14 615 ARG B N 1
ATOM 10242 C CA . ARG B 1 615 ? -10.492 45.156 -11 1 25.14 615 ARG B CA 1
ATOM 10243 C C . ARG B 1 615 ? -9.742 46.25 -11.758 1 25.14 615 ARG B C 1
ATOM 10245 O O . ARG B 1 615 ? -8.992 45.938 -12.688 1 25.14 615 ARG B O 1
ATOM 10252 N N . HIS B 1 616 ? -10.469 47.438 -11.969 1 19.38 616 HIS B N 1
ATOM 10253 C CA . HIS B 1 616 ? -9.766 48.625 -12.391 1 19.38 616 HIS B CA 1
ATOM 10254 C C . HIS B 1 616 ? -8.625 48.969 -11.43 1 19.38 616 HIS B C 1
ATOM 10256 O O . HIS B 1 616 ? -8.664 48.594 -10.258 1 19.38 616 HIS B O 1
ATOM 10262 N N . ASP B 1 617 ? -7.492 49.469 -11.906 1 20.59 617 ASP B N 1
ATOM 10263 C CA . ASP B 1 617 ? -6.121 49.844 -11.57 1 20.59 617 ASP B CA 1
ATOM 10264 C C . ASP B 1 617 ? -6.086 50.969 -10.547 1 20.59 617 ASP B C 1
ATOM 10266 O O . ASP B 1 617 ? -5.359 51.938 -10.727 1 20.59 617 ASP B O 1
ATOM 10270 N N . VAL B 1 618 ? -6.934 50.969 -9.531 1 20.47 618 VAL B N 1
ATOM 10271 C CA . VAL B 1 618 ? -6.777 52.25 -8.844 1 20.47 618 VAL B CA 1
ATOM 10272 C C . VAL B 1 618 ? -5.359 52.344 -8.281 1 20.47 618 VAL B C 1
ATOM 10274 O O . VAL B 1 618 ? -4.84 51.406 -7.695 1 20.47 618 VAL B O 1
ATOM 10277 N N . PRO B 1 619 ? -4.602 53.312 -8.781 1 21.28 619 PRO B N 1
ATOM 10278 C CA . PRO B 1 619 ? -3.211 53.656 -8.477 1 21.28 619 PRO B CA 1
ATOM 10279 C C . PRO B 1 619 ? -3.002 54.031 -7.008 1 21.28 619 PRO B C 1
ATOM 10281 O O . PRO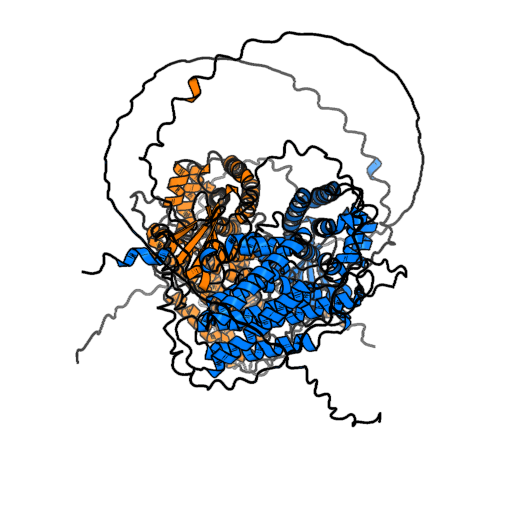 B 1 619 ? -3.768 54.812 -6.441 1 21.28 619 PRO B O 1
ATOM 10284 N N . PHE B 1 620 ? -2.734 53 -6.195 1 19.94 620 PHE B N 1
ATOM 10285 C CA . PHE B 1 620 ? -2.527 53.125 -4.758 1 19.94 620 PHE B CA 1
ATOM 10286 C C . PHE B 1 620 ? -1.489 54.219 -4.465 1 19.94 620 PHE B C 1
ATOM 10288 O O . PHE B 1 620 ? -0.321 54.062 -4.832 1 19.94 620 PHE B O 1
ATOM 10295 N N . ASN B 1 621 ? -1.947 55.469 -4.547 1 19.44 621 ASN B N 1
ATOM 10296 C CA . ASN B 1 621 ? -1.103 56.594 -4.168 1 19.44 621 ASN B CA 1
ATOM 10297 C C . ASN B 1 621 ? -0.596 56.469 -2.736 1 19.44 621 ASN B C 1
ATOM 10299 O O . ASN B 1 621 ? -1.383 56.25 -1.813 1 19.44 621 ASN B O 1
ATOM 10303 N N . ALA B 1 622 ? 0.643 56.062 -2.658 1 20.33 622 ALA B N 1
ATOM 10304 C CA . ALA B 1 622 ? 1.539 55.812 -1.533 1 20.33 622 ALA B CA 1
ATOM 10305 C C . ALA B 1 622 ? 1.614 57 -0.605 1 20.33 622 ALA B C 1
ATOM 10307 O O . ALA B 1 622 ? 2.545 57.812 -0.698 1 20.33 622 ALA B O 1
ATOM 10308 N N . VAL B 1 623 ? 0.362 57.5 -0.178 1 19.19 623 VAL B N 1
ATOM 10309 C CA . VAL B 1 623 ? 0.697 58.719 0.567 1 19.19 623 VAL B CA 1
ATOM 10310 C C . VAL B 1 623 ? 1.509 58.344 1.808 1 19.19 623 VAL B C 1
ATOM 10312 O O . VAL B 1 623 ? 1.211 57.375 2.482 1 19.19 623 VAL B O 1
ATOM 10315 N N . PRO B 1 624 ? 2.689 58.875 1.927 1 20.36 624 PRO B N 1
ATOM 10316 C CA . PRO B 1 624 ? 3.75 58.688 2.926 1 20.36 624 PRO B CA 1
ATOM 10317 C C . PRO B 1 624 ? 3.297 59.094 4.332 1 20.36 624 PRO B C 1
ATOM 10319 O O . PRO B 1 624 ? 2.881 60.219 4.562 1 20.36 624 PRO B O 1
ATOM 10322 N N . PRO B 1 625 ? 2.396 58.188 4.922 1 17.41 625 PRO B N 1
ATOM 10323 C CA . PRO B 1 625 ? 1.827 58.719 6.152 1 17.41 625 PRO B CA 1
ATOM 10324 C C . PRO B 1 625 ? 2.895 59.25 7.113 1 17.41 625 PRO B C 1
ATOM 10326 O O . PRO B 1 625 ? 4.023 58.75 7.113 1 17.41 625 PRO B O 1
ATOM 10329 N N . THR B 1 626 ? 2.707 60.469 7.516 1 18.83 626 THR B N 1
ATOM 10330 C CA . THR B 1 626 ? 3.408 61.406 8.375 1 18.83 626 THR B CA 1
ATOM 10331 C C . THR B 1 626 ? 3.504 60.875 9.805 1 18.83 626 THR B C 1
ATOM 10333 O O . THR B 1 626 ? 2.662 60.062 10.234 1 18.83 626 THR B O 1
ATOM 10336 N N . GLY B 1 627 ? 4.668 60.906 10.391 1 18.55 627 GLY B N 1
ATOM 10337 C CA . GLY B 1 627 ? 5.398 60.531 11.594 1 18.55 627 GLY B CA 1
ATOM 10338 C C . GLY B 1 627 ? 4.766 61.062 12.867 1 18.55 627 GLY B C 1
ATOM 10339 O O . GLY B 1 627 ? 5.383 61 13.93 1 18.55 627 GLY B O 1
ATOM 10340 N N . PRO B 1 628 ? 3.299 60.75 13.008 1 16.02 628 PRO B N 1
ATOM 10341 C CA . PRO B 1 628 ? 2.879 61.656 14.062 1 16.02 628 PRO B CA 1
ATOM 10342 C C . PRO B 1 628 ? 3.648 61.469 15.367 1 16.02 628 PRO B C 1
ATOM 10344 O O . PRO B 1 628 ? 4.223 60.375 15.586 1 16.02 628 PRO B O 1
ATOM 10347 N N . GLN B 1 629 ? 3.543 62.531 16.234 1 16.78 629 GLN B N 1
ATOM 10348 C CA . GLN B 1 629 ? 4.172 63.219 17.359 1 16.78 629 GLN B CA 1
ATOM 10349 C C . GLN B 1 629 ? 3.834 62.531 18.688 1 16.78 629 GLN B C 1
ATOM 10351 O O . GLN B 1 629 ? 4.73 62.219 19.469 1 16.78 629 GLN B O 1
ATOM 10356 N N . SER B 1 630 ? 2.625 62.844 19.312 1 15.53 630 SER B N 1
ATOM 10357 C CA . SER B 1 630 ? 2.729 63.625 20.547 1 15.53 630 SER B CA 1
ATOM 10358 C C . SER B 1 630 ? 2.695 62.719 21.766 1 15.53 630 SER B C 1
ATOM 10360 O O . SER B 1 630 ? 3.545 62.844 22.656 1 15.53 630 SER B O 1
ATOM 10362 N N . PRO B 1 631 ? 1.514 62.156 22.344 1 16.5 631 PRO B N 1
ATOM 10363 C CA . PRO B 1 631 ? 1.149 62.781 23.625 1 16.5 631 PRO B CA 1
ATOM 10364 C C . PRO B 1 631 ? 1.67 62.031 24.828 1 16.5 631 PRO B C 1
ATOM 10366 O O . PRO B 1 631 ? 2.002 60.844 24.719 1 16.5 631 PRO B O 1
ATOM 10369 N N . THR B 1 632 ? 1.574 62.656 26.109 1 16.23 632 THR B N 1
ATOM 10370 C CA . THR B 1 632 ? 2.17 62.844 27.422 1 16.23 632 THR B CA 1
ATOM 10371 C C . THR B 1 632 ? 1.546 61.906 28.438 1 16.23 632 THR B C 1
ATOM 10373 O O . THR B 1 632 ? 2.111 61.688 29.516 1 16.23 632 THR B O 1
ATOM 10376 N N . MET B 1 633 ? 0.356 61.219 28.219 1 15.8 633 MET B N 1
ATOM 10377 C CA . MET B 1 633 ? -0.436 61.375 29.438 1 15.8 633 MET B CA 1
ATOM 10378 C C . MET B 1 633 ? 0.139 60.562 30.578 1 15.8 633 MET B C 1
ATOM 10380 O O . MET B 1 633 ? 0.878 59.594 30.344 1 15.8 633 MET B O 1
ATOM 10384 N N . GLU B 1 634 ? -0.763 60.5 31.797 1 16.12 634 GLU B N 1
ATOM 10385 C CA . GLU B 1 634 ? -0.843 60.719 33.25 1 16.12 634 GLU B CA 1
ATOM 10386 C C . GLU B 1 634 ? -0.71 59.406 34 1 16.12 634 GLU B C 1
ATOM 10388 O O . GLU B 1 634 ? -0.915 58.312 33.438 1 16.12 634 GLU B O 1
ATOM 10393 N N . SER B 1 635 ? -0.978 59.5 35.344 1 15.38 635 SER B N 1
ATOM 10394 C CA . SER B 1 635 ? -0.404 59.188 36.625 1 15.38 635 SER B CA 1
ATOM 10395 C C . SER B 1 635 ? -0.858 57.812 37.094 1 15.38 635 SER B C 1
ATOM 10397 O O . SER B 1 635 ? -1.727 57.188 36.469 1 15.38 635 SER B O 1
ATOM 10399 N N . SER B 1 636 ? -1.402 57.625 38.406 1 15.14 636 SER B N 1
ATOM 10400 C CA . SER B 1 636 ? -0.894 57.125 39.688 1 15.14 636 SER B CA 1
ATOM 10401 C C . SER B 1 636 ? -1.669 55.906 40.125 1 15.14 636 SER B C 1
ATOM 10403 O O . SER B 1 636 ? -1.209 55.156 41 1 15.14 636 SER B O 1
ATOM 10405 N N . ARG B 1 637 ? -3.064 55.812 39.969 1 16.02 637 ARG B N 1
ATOM 10406 C CA . ARG B 1 637 ? -3.814 55.469 41.156 1 16.02 637 ARG B CA 1
ATOM 10407 C C . ARG B 1 637 ? -3.535 54.031 41.562 1 16.02 637 ARG B C 1
ATOM 10409 O O . ARG B 1 637 ? -3.311 53.156 40.719 1 16.02 637 ARG B O 1
ATOM 10416 N N . SER B 1 638 ? -3.5 53.781 42.938 1 16.42 638 SER B N 1
ATOM 10417 C CA . SER B 1 638 ? -3.045 52.875 43.969 1 16.42 638 SER B CA 1
ATOM 10418 C C . SER B 1 638 ? -3.98 51.688 44.125 1 16.42 638 SER B C 1
ATOM 10420 O O . SER B 1 638 ? -3.822 50.875 45.062 1 16.42 638 SER B O 1
ATOM 10422 N N . LEU B 1 639 ? -4.762 51.219 43.156 1 17.16 639 LEU B N 1
ATOM 10423 C CA . LEU B 1 639 ? -5.93 50.531 43.719 1 17.16 639 LEU B CA 1
ATOM 10424 C C . LEU B 1 639 ? -5.512 49.281 44.469 1 17.16 639 LEU B C 1
ATOM 10426 O O . LEU B 1 639 ? -4.727 48.469 43.938 1 17.16 639 LEU B O 1
ATOM 10430 N N . HIS B 1 640 ? -5.676 49.25 45.844 1 17.69 640 HIS B N 1
ATOM 10431 C CA . HIS B 1 640 ? -5.441 48.344 46.969 1 17.69 640 HIS B CA 1
ATOM 10432 C C . HIS B 1 640 ? -6.262 47.062 46.812 1 17.69 640 HIS B C 1
ATOM 10434 O O . HIS B 1 640 ? -7.484 47.125 46.656 1 17.69 640 HIS B O 1
ATOM 10440 N N . PRO B 1 641 ? -5.773 46 46.219 1 18.06 641 PRO B N 1
ATOM 10441 C CA . PRO B 1 641 ? -6.59 44.812 45.938 1 18.06 641 PRO B CA 1
ATOM 10442 C C . PRO B 1 641 ? -7.023 44.094 47.188 1 18.06 641 PRO B C 1
ATOM 10444 O O . PRO B 1 641 ? -6.211 43.875 48.094 1 18.06 641 PRO B O 1
ATOM 10447 N N . ALA B 1 642 ? -8.289 44.281 47.656 1 19.27 642 ALA B N 1
ATOM 10448 C CA . ALA B 1 642 ? -8.969 43.719 48.844 1 19.27 642 ALA B CA 1
ATOM 10449 C C . ALA B 1 642 ? -8.906 42.188 48.812 1 19.27 642 ALA B C 1
ATOM 10451 O O . ALA B 1 642 ? -9.07 41.562 47.75 1 19.27 642 ALA B O 1
ATOM 10452 N N . THR B 1 643 ? -8.32 41.562 49.812 1 19.67 643 THR B N 1
ATOM 10453 C CA . THR B 1 643 ? -7.918 40.219 50.156 1 19.67 643 THR B CA 1
ATOM 10454 C C . THR B 1 643 ? -9.133 39.344 50.438 1 19.67 643 THR B C 1
ATOM 10456 O O . THR B 1 643 ? -9 38.219 50.906 1 19.67 643 THR B O 1
ATOM 10459 N N . SER B 1 644 ? -10.375 39.562 49.844 1 18.48 644 SER B N 1
ATOM 10460 C CA . SER B 1 644 ? -11.484 38.906 50.5 1 18.48 644 SER B CA 1
ATOM 10461 C C . SER B 1 644 ? -11.289 37.406 50.531 1 18.48 644 SER B C 1
ATOM 10463 O O . SER B 1 644 ? -10.828 36.812 49.562 1 18.48 644 SER B O 1
ATOM 10465 N N . GLU B 1 645 ? -11.336 36.719 51.75 1 20.45 645 GLU B N 1
ATOM 10466 C CA . GLU B 1 645 ? -11.133 35.438 52.406 1 20.45 645 GLU B CA 1
ATOM 10467 C C . GLU B 1 645 ? -12.195 34.438 51.969 1 20.45 645 GLU B C 1
ATOM 10469 O O . GLU B 1 645 ? -12.281 33.344 52.531 1 20.45 645 GLU B O 1
ATOM 10474 N N . GLY B 1 646 ? -13.117 34.75 51.031 1 18.81 646 GLY B N 1
ATOM 10475 C CA . GLY B 1 646 ? -14.312 33.938 51.094 1 18.81 646 GLY B CA 1
ATOM 10476 C C . GLY B 1 646 ? -14.031 32.438 50.906 1 18.81 646 GLY B C 1
ATOM 10477 O O . GLY B 1 646 ? -13.227 32.062 50.031 1 18.81 646 GLY B O 1
ATOM 10478 N N . THR B 1 647 ? -14.219 31.594 51.969 1 22.05 647 THR B N 1
ATOM 10479 C CA . THR B 1 647 ? -14.125 30.188 52.312 1 22.05 647 THR B CA 1
ATOM 10480 C C . THR B 1 647 ? -14.969 29.344 51.344 1 22.05 647 THR B C 1
ATOM 10482 O O . THR B 1 647 ? -16.203 29.328 51.438 1 22.05 647 THR B O 1
ATOM 10485 N N . GLY B 1 648 ? -14.727 29.453 50.031 1 18.25 648 GLY B N 1
ATOM 10486 C CA . GLY B 1 648 ? -15.594 28.875 49 1 18.25 648 GLY B CA 1
ATOM 10487 C C . GLY B 1 648 ? -15.773 27.375 49.156 1 18.25 648 GLY B C 1
ATOM 10488 O O . GLY B 1 648 ? -14.797 26.641 49.219 1 18.25 648 GLY B O 1
ATOM 10489 N N . ASP B 1 649 ? -16.766 26.906 49.938 1 22.12 649 ASP B N 1
ATOM 10490 C CA . ASP B 1 649 ? -17.359 25.578 50.125 1 22.12 649 ASP B CA 1
ATOM 10491 C C . ASP B 1 649 ? -17.641 24.922 48.781 1 22.12 649 ASP B C 1
ATOM 10493 O O . ASP B 1 649 ? -18.797 24.812 48.344 1 22.12 649 ASP B O 1
ATOM 10497 N N . TRP B 1 650 ? -16.875 25.266 47.781 1 20.2 650 TRP B N 1
ATOM 10498 C CA . TRP B 1 650 ? -17.266 25 46.406 1 20.2 650 TRP B CA 1
ATOM 10499 C C . TRP B 1 650 ? -17.25 23.5 46.094 1 20.2 650 TRP B C 1
ATOM 10501 O O . TRP B 1 650 ? -17.344 23.078 44.938 1 20.2 650 TRP B O 1
ATOM 10511 N N . VAL B 1 651 ? -16.891 22.703 47.125 1 21.08 651 VAL B N 1
ATOM 10512 C CA . VAL B 1 651 ? -16.531 21.344 46.75 1 21.08 651 VAL B CA 1
ATOM 10513 C C . VAL B 1 651 ? -17.75 20.625 46.188 1 21.08 651 VAL B C 1
ATOM 10515 O O . VAL B 1 651 ? -17.625 19.719 45.375 1 21.08 651 VAL B O 1
ATOM 10518 N N . THR B 1 652 ? -18.891 20.797 46.969 1 20.62 652 THR B N 1
ATOM 10519 C CA . THR B 1 652 ? -19.906 19.766 46.875 1 20.62 652 THR B CA 1
ATOM 10520 C C . THR B 1 652 ? -20.438 19.625 45.469 1 20.62 652 THR B C 1
ATOM 10522 O O . THR B 1 652 ? -21.031 18.609 45.094 1 20.62 652 THR B O 1
ATOM 10525 N N . LEU B 1 653 ? -20.703 20.844 44.938 1 21 653 LEU B N 1
ATOM 10526 C CA . LEU B 1 653 ? -21.688 20.844 43.844 1 21 653 LEU B CA 1
ATOM 10527 C C . LEU B 1 653 ? -21.172 20.062 42.656 1 21 653 LEU B C 1
ATOM 10529 O O . LEU B 1 653 ? -21.844 19.969 41.625 1 21 653 LEU B O 1
ATOM 10533 N N . PHE B 1 654 ? -19.859 19.859 42.625 1 22.94 654 PHE B N 1
ATOM 10534 C CA . PHE B 1 654 ? -19.359 19.5 41.312 1 22.94 654 PHE B CA 1
ATOM 10535 C C . PHE B 1 654 ? -19.688 18.047 41 1 22.94 654 PHE B C 1
ATOM 10537 O O . PHE B 1 654 ? -18.812 17.188 41 1 22.94 654 PHE B O 1
ATOM 10544 N N . MET B 1 655 ? -20.656 17.469 41.75 1 23.19 655 MET B N 1
ATOM 10545 C CA . MET B 1 655 ? -21.047 16.125 41.344 1 23.19 655 MET B CA 1
ATOM 10546 C C . MET B 1 655 ? -21.172 16.031 39.844 1 23.19 655 MET B C 1
ATOM 10548 O O . MET B 1 655 ? -21.703 16.938 39.188 1 23.19 655 MET B O 1
ATOM 10552 N N . ASN B 1 656 ? -20.375 15.164 39.25 1 24.62 656 ASN B N 1
ATOM 10553 C CA . ASN B 1 656 ? -19.969 14.805 37.906 1 24.62 656 ASN B CA 1
ATOM 10554 C C . ASN B 1 656 ? -21.172 14.5 37.031 1 24.62 656 ASN B C 1
ATOM 10556 O O . ASN B 1 656 ? -21.844 13.477 37.219 1 24.62 656 ASN B O 1
ATOM 10560 N N . GLU B 1 657 ? -22.172 15.438 36.938 1 25.97 657 GLU B N 1
ATOM 10561 C CA . GLU B 1 657 ? -23.25 15.242 35.969 1 25.97 657 GLU B CA 1
ATOM 10562 C C . GLU B 1 657 ? -22.75 14.586 34.688 1 25.97 657 GLU B C 1
ATOM 10564 O O . GLU B 1 657 ? -21.656 14.914 34.219 1 25.97 657 GLU B O 1
ATOM 10569 N N . ASP B 1 658 ? -23.094 13.414 34.562 1 26.75 658 ASP B N 1
ATOM 10570 C CA . ASP B 1 658 ? -22.953 12.664 33.312 1 26.75 658 ASP B CA 1
ATOM 10571 C C . ASP B 1 658 ? -23 13.594 32.094 1 26.75 658 ASP B C 1
ATOM 10573 O O . ASP B 1 658 ? -23.75 14.57 32.094 1 26.75 658 ASP B O 1
ATOM 10577 N N . LEU B 1 659 ? -21.922 13.797 31.531 1 29.67 659 LEU B N 1
ATOM 10578 C CA . LEU B 1 659 ? -21.938 14.547 30.266 1 29.67 659 LEU B CA 1
ATOM 10579 C C . LEU B 1 659 ? -23.266 14.352 29.547 1 29.67 659 LEU B C 1
ATOM 10581 O O . LEU B 1 659 ? -23.438 14.797 28.406 1 29.67 659 LEU B O 1
ATOM 10585 N N . ILE B 1 660 ? -24.234 13.43 29.969 1 29.98 660 ILE B N 1
ATOM 10586 C CA . ILE B 1 660 ? -25.594 13.336 29.453 1 29.98 660 ILE B CA 1
ATOM 10587 C C . ILE B 1 660 ? -26.312 14.68 29.625 1 29.98 660 ILE B C 1
ATOM 10589 O O . ILE B 1 660 ? -27.125 15.062 28.781 1 29.98 660 ILE B O 1
ATOM 10593 N N . ASN B 1 661 ? -26.281 15.266 30.922 1 28.25 661 ASN B N 1
ATOM 10594 C CA . ASN B 1 661 ? -26.984 16.5 31.25 1 28.25 661 ASN B CA 1
ATOM 10595 C C . ASN B 1 661 ? -26.25 17.719 30.719 1 28.25 661 ASN B C 1
ATOM 10597 O O . ASN B 1 661 ? -26.266 18.781 31.344 1 28.25 661 ASN B O 1
ATOM 10601 N N . LEU B 1 662 ? -25.203 17.562 30.031 1 32.47 662 LEU B N 1
ATOM 10602 C CA . LEU B 1 662 ? -24.766 18.797 29.375 1 32.47 662 LEU B CA 1
ATOM 10603 C C . LEU B 1 662 ? -25.969 19.562 28.828 1 32.47 662 LEU B C 1
ATOM 10605 O O . LEU B 1 662 ? -26.797 19 28.125 1 32.47 662 LEU B O 1
ATOM 10609 N N . ASP B 1 663 ? -26.594 20.359 29.734 1 30.95 663 ASP B N 1
ATOM 10610 C CA . ASP B 1 663 ? -27.609 21.266 29.219 1 30.95 663 ASP B CA 1
ATOM 10611 C C . ASP B 1 663 ? -27.219 21.812 27.844 1 30.95 663 ASP B C 1
ATOM 10613 O O . ASP B 1 663 ? -26.516 22.812 27.734 1 30.95 663 ASP B O 1
ATOM 10617 N N . LEU B 1 664 ? -26.984 20.812 27.047 1 34.16 664 LEU B N 1
ATOM 10618 C CA . LEU B 1 664 ? -26.891 21.203 25.641 1 34.16 664 LEU B CA 1
ATOM 10619 C C . LEU B 1 664 ? -28.141 21.953 25.203 1 34.16 664 LEU B C 1
ATOM 10621 O O . LEU B 1 664 ? -28.391 22.125 24.016 1 34.16 664 LEU B O 1
ATOM 10625 N N . SER B 1 665 ? -29.125 22.172 26.125 1 33.59 665 SER B N 1
ATOM 10626 C CA . SER B 1 665 ? -30.328 22.953 25.891 1 33.59 665 SER B CA 1
ATOM 10627 C C . SER B 1 665 ? -29.984 24.328 25.328 1 33.59 665 SER B C 1
ATOM 10629 O O . SER B 1 665 ? -30.797 24.953 24.656 1 33.59 665 SER B O 1
ATOM 10631 N N . GLN B 1 666 ? -29.016 24.938 25.906 1 29.92 666 GLN B N 1
ATOM 10632 C CA . GLN B 1 666 ? -28.641 26.25 25.391 1 29.92 666 GLN B CA 1
ATOM 10633 C C . GLN B 1 666 ? -28.094 26.141 23.969 1 29.92 666 GLN B C 1
ATOM 10635 O O . GLN B 1 666 ? -27.766 27.156 23.344 1 29.92 666 GLN B O 1
ATOM 10640 N N . PHE B 1 667 ? -27.812 24.938 23.594 1 32.75 667 PHE B N 1
ATOM 10641 C CA . PHE B 1 667 ? -27.688 24.766 22.141 1 32.75 667 PHE B CA 1
ATOM 10642 C C . PHE B 1 667 ? -29.062 24.766 21.484 1 32.75 667 PHE B C 1
ATOM 10644 O O . PHE B 1 667 ? -29.953 24 21.875 1 32.75 667 PHE B O 1
ATOM 10651 N N . ASP B 1 668 ? -29.516 25.906 21.047 1 32.41 668 ASP B N 1
ATOM 10652 C CA . ASP B 1 668 ? -30.859 26.188 20.531 1 32.41 668 ASP B CA 1
ATOM 10653 C C . ASP B 1 668 ? -31.469 24.953 19.875 1 32.41 668 ASP B C 1
ATOM 10655 O O . ASP B 1 668 ? -32.688 24.734 19.953 1 32.41 668 ASP B O 1
ATOM 10659 N N . TRP B 1 669 ? -30.734 24.078 19.312 1 30.69 669 TRP B N 1
ATOM 10660 C CA . TRP B 1 669 ? -31.5 23.031 18.641 1 30.69 669 TRP B CA 1
ATOM 10661 C C . TRP B 1 669 ? -32.031 22.016 19.641 1 30.69 669 TRP B C 1
ATOM 10663 O O . TRP B 1 669 ? -32.875 21.172 19.281 1 30.69 669 TRP B O 1
ATOM 10673 N N . LEU B 1 670 ? -31.547 21.875 20.781 1 30.83 670 LEU B N 1
ATOM 10674 C CA . LEU B 1 670 ? -32.125 20.906 21.703 1 30.83 670 LEU B CA 1
ATOM 10675 C C . LEU B 1 670 ? -33.406 21.422 22.312 1 30.83 670 LEU B C 1
ATOM 10677 O O . LEU B 1 670 ? -34.156 20.672 22.938 1 30.83 670 LEU B O 1
ATOM 10681 N N . GLY B 1 671 ? -33.531 22.688 22.469 1 27.17 671 GLY B N 1
ATOM 10682 C CA . GLY B 1 671 ? -34.656 23.234 23.234 1 27.17 671 GLY B CA 1
ATOM 10683 C C . GLY B 1 671 ? -36 22.938 22.594 1 27.17 671 GLY B C 1
ATOM 10684 O O . GLY B 1 671 ? -37.031 22.891 23.297 1 27.17 671 GLY B O 1
ATOM 10685 N N . GLU B 1 672 ? -36.188 23.141 21.312 1 29.17 672 GLU B N 1
ATOM 10686 C CA . GLU B 1 672 ? -37.594 23.344 20.984 1 29.17 672 GLU B CA 1
ATOM 10687 C C . GLU B 1 672 ? -38.406 22.047 21.109 1 29.17 672 GLU B C 1
ATOM 10689 O O . GLU B 1 672 ? -39.625 22.047 20.984 1 29.17 672 GLU B O 1
ATOM 10694 N N . GLY B 1 673 ? -37.781 20.828 21.141 1 27.02 673 GLY B N 1
ATOM 10695 C CA . GLY B 1 673 ? -38.781 19.781 20.938 1 27.02 673 GLY B CA 1
ATOM 10696 C C . GLY B 1 673 ? -39.531 19.422 22.203 1 27.02 673 GLY B C 1
ATOM 10697 O O . GLY B 1 673 ? -40.281 18.453 22.234 1 27.02 673 GLY B O 1
ATOM 10698 N N . ARG B 1 674 ? -39.219 19.891 23.344 1 27.97 674 ARG B N 1
ATOM 10699 C CA . ARG B 1 674 ? -39.938 19.281 24.438 1 27.97 674 ARG B CA 1
ATOM 10700 C C . ARG B 1 674 ? -41.406 19.781 24.484 1 27.97 674 ARG B C 1
ATOM 10702 O O . ARG B 1 674 ? -42.156 19.375 25.359 1 27.97 674 ARG B O 1
ATOM 10709 N N . SER B 1 675 ? -41.75 20.844 23.938 1 25.89 675 SER B N 1
ATOM 10710 C CA . SER B 1 675 ? -43.062 21.281 24.406 1 25.89 675 SER B CA 1
ATOM 10711 C C . SER B 1 675 ? -44.156 20.281 24.016 1 25.89 675 SER B C 1
ATOM 10713 O O . SER B 1 675 ? -45.125 20.094 24.75 1 25.89 675 SER B O 1
ATOM 10715 N N . ASP B 1 676 ? -44.406 19.797 22.828 1 24.22 676 ASP B N 1
ATOM 10716 C CA . ASP B 1 676 ? -45.719 19.234 22.531 1 24.22 676 ASP B CA 1
ATOM 10717 C C . ASP B 1 676 ? -45.812 17.797 23.016 1 24.22 676 ASP B C 1
ATOM 10719 O O . ASP B 1 676 ? -46.812 17.109 22.734 1 24.22 676 ASP B O 1
ATOM 10723 N N . LEU B 1 677 ? -44.719 17.125 23.5 1 19.7 677 LEU B N 1
ATOM 10724 C CA . LEU B 1 677 ? -45.062 15.75 23.844 1 19.7 677 LEU B CA 1
ATOM 10725 C C . LEU B 1 677 ? -45.594 15.656 25.266 1 19.7 677 LEU B C 1
ATOM 10727 O O . LEU B 1 677 ? -45.625 14.578 25.859 1 19.7 677 LEU B O 1
ATOM 10731 N N . VAL B 1 678 ? -45.875 16.812 25.922 1 20.08 678 VAL B N 1
ATOM 10732 C CA . VAL B 1 678 ? -46.719 16.625 27.109 1 20.08 678 VAL B CA 1
ATOM 10733 C C . VAL B 1 678 ? -48.125 16.188 26.672 1 20.08 678 VAL B C 1
ATOM 10735 O O . VAL B 1 678 ? -48.781 16.891 25.922 1 20.08 678 VAL B O 1
ATOM 10738 N N . PRO B 1 679 ? -48.469 14.891 26.625 1 19.98 679 PRO B N 1
ATOM 10739 C CA . PRO B 1 679 ? -49.906 14.711 26.859 1 19.98 679 PRO B CA 1
ATOM 10740 C C . PRO B 1 679 ? -50.344 15.172 28.25 1 19.98 679 PRO B C 1
ATOM 10742 O O . PRO B 1 679 ? -49.531 15.203 29.188 1 19.98 679 PRO B O 1
#

InterPro domains:
  IPR007219 Xylanolytic transcriptional activator, regulatory domain [PF04082] (197-444)
  IPR007219 Xylanolytic transcriptional activator, regulatory domain [SM00906] (301-374)
  IPR050797 Carbohydrate Metabolism and Transport Regulator [PTHR31668] (34-622)